Protein AF-0000000075153938 (afdb_homodimer)

InterPro domains:
  IPR008906 HAT, C-terminal dimerisation domain [PF05699] (545-617)
  IPR012337 Ribonuclease H-like superfamily [SSF53098] (175-621)
  IPR052717 Vacuolar processing and transposase activity regulators [PTHR46169] (52-603)

pLDDT: mean 76.81, std 23.51, range [17.64, 96.31]

Nearest PDB structures (foldseek):
  4d1q-assembly1_A-2  TM=6.960E-01  e=1.501E-16  Musca domestica
  4d1q-assembly1_B  TM=6.843E-01  e=9.601E-17  Musca domestica
  6dww-assembly1_A  TM=7.001E-01  e=1.282E-15  Musca domestica
  6mfr-assembly1_A  TM=4.326E-01  e=3.689E-01  Homo sapiens
  5t7b-assembly1_A  TM=4.104E-01  e=3.085E-01  Homo sapiens

Organism: Marchantia polymorpha (NCBI:txid3197)

Sequence (1246 aa):
MVDLSLIADSIPYSSPSTHEDSIVLSGRTTTTSTGHSNKFLIICLKPIGSHNSRCTTSFLAKTGTSSLSRHLLVKHNISKSHKSGNPLHTFFGVNGELQDPYELDNESKEANLNALVAFVVNHQQAFNLVKNETFRSFCRRLNPHYSLPSRQTLTRSLSDHFERALLQFCSTIDSIKGAIALTLDCWSSRVMRGYMVITIHWIDEEWKLQSVVMEFCYFSPPQNQHTTSDLILSVVKDFNMWSKIKAITFESSGEMPPAIIIVIENLNDQYSLRLDDGFNIRCICHVINRDVCDATHFIKKEEQMLHQILKVVRGSVAIRVKFSELAFVLGVSKGRVEVPGLDMETRWNTMFTMIDQSFQYRGAFSALYNSEEFCDRLANMALSDMDWRVLKSCKDFLQSAYHCTVAASGRDYISLSLRLLIYKHLITLCEKTCSGQLDTGFTTPIVKQATTAMELKLLKYSANLYCQASKMALLLDPRSSNAYSEMMELKDQLRFILTMDYGLCSEVQPSPTFGVFDLFAGEVDSAIENVAHIDEVDDFFMLTAKADRRVSDVLLWWKHHSNRFSTLSMMVMDTLMIQGSSVASESAFSESGGFVRHDRSKLFDEKIEMMMKLKSWNRLFREMVDLSLIADSIPYSSPSTHEDSIVLSGRTTTTSTGHSNKFLIICLKPIGSHNSRCTTSFLAKTGTSSLSRHLLVKHNISKSHKSGNPLHTFFGVNGELQDPYELDNESKEANLNALVAFVVNHQQAFNLVKNETFRSFCRRLNPHYSLPSRQTLTRSLSDHFERALLQFCSTIDSIKGAIALTLDCWSSRVMRGYMVITIHWIDEEWKLQSVVMEFCYFSPPQNQHTTSDLILSVVKDFNMWSKIKAITFESSGEMPPAIIIVIENLNDQYSLRLDDGFNIRCICHVINRDVCDATHFIKKEEQMLHQILKVVRGSVAIRVKFSELAFVLGVSKGRVEVPGLDMETRWNTMFTMIDQSFQYRGAFSALYNSEEFCDRLANMALSDMDWRVLKSCKDFLQSAYHCTVAASGRDYISLSLRLLIYKHLITLCEKTCSGQLDTGFTTPIVKQATTAMELKLLKYSANLYCQASKMALLLDPRSSNAYSEMMELKDQLRFILTMDYGLCSEVQPSPTFGVFDLFAGEVDSAIENVAHIDEVDDFFMLTAKADRRVSDVLLWWKHHSNRFSTLSMMVMDTLMIQGSSVASESAFSESGGFVRHDRSKLFDEKIEMMMKLKSWNRLFRE

Foldseek 3Di:
DPCPPDDDDPPPDDDPPDQDQPFDFDQDQDQDPPPPSQRWRQRARPDRDDDPPGPPDTDGPPDDPVNVVCCCCVVVVPDPPPPPDPPDDPPDDPDPDPPVPAADPPVRLLVVLVVVLLCCLQVVNDLCCLVDPVSQVVVCVVGVNDHGDDSVVSLVVLVVLLVVLLVVVLVVLVPDPAAKEWEKDWDADPVGWIKIWIWIWFQDPLLFIDIATQFIFTDDDPPALVSVLVVVLVSCVVSVRLQRYAAYEYADDDRPVSNVVVNVVVSCVVHVSPRDPLRYFHQLLNLLFVLLLQLCVLLVVLLVLLLVVLCVLVVDPVNVVLLQVLCVVVPLDVDDDDRQDHDDSRGCLSSLSSLVVCVSSLRSLVVSCVDPVCVVVCVVSRADPVSNVQSQLLNLLCVLVSVLSVQQLDDGAFNLLSLLVSLVVLLVSLVCLLVQNRPSDGHDPSSNVSSVSSNVSSVVCVDNSPRPLNLLLQLLQLLRVPVDPPNVVSLVVVVVCLVVPQVQDPPPVPLPPPPPVNVPPPPVPPSVVPPRPQRLSNVSCVVSVVNCNVDPHRSVVCVVCCVVNVSSSSVCRHRRRYRSRSSSRVVLVVVLCSNPDPVRPPDDRVSSRSSSNSNSSVVVVVD/DPPPPPPDDPPPPPDPPDPDQDFDFDQDQDQDPPNPSQRWRLRARPDPDDDPPGPPDTDTPPDDPVNVVCCCCVVVVPDPPPPPDPPDDPPDDPDPDPPVPQADDPVRLLVVLVVVLLCCLQVVNDLCCLVDPVSQVVVCVVGVNDHGDDSVVSLVVLVVLLVVLLVVVLVVLVPDPAAKEWEKDWDQDPVGWIKIWIWIWFQDPLLFIAIATQFIFTDDDPPALVSVLVVVLVSCVVSVRLQRYAAYEYADDDRPVSNVVVNVVVSCVVRVPPNDPLRYFHALLNLLFVLLLQLCVLLVVLLVLLLVVLCVLVVDPVNVVLLQVLCVVVPLDVDDDDRQDHDDSRGCLSSLSSLVVCVSSLRSLVVSCVDPVCVVVCVVSRADPVSNVQSQLQNLLCVLVSVLSVQQLDDGAFRLLSLLVSLVVLLVSLVCLLVQNRPSDGHDPSSNVSSVSSNVSSVVCVDNSPRLLNLLLQCLQLLR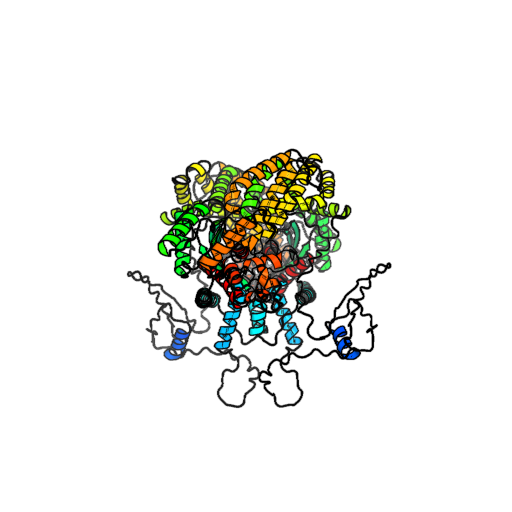VPVDPPNVVSLVVVVVCLVVPQPQDPPPVPLPPPDPVNVPPPPVPPSVVPPRPQRLSNVSCVVSVVNCNVDPHRSVVCVVCCVVNVSSSSVCSHRRRYRNRSSSRVVLVVVLCSNPDPVRPPDDRVSSRSSSNSNSSVVVVVD

Radius of gyration: 38.87 Å; Cα contacts (8 Å, |Δi|>4): 1560; chains: 2; bounding box: 90×133×113 Å

Solvent-accessible surface area (backbone atoms only — not comparable to full-atom values): 69447 Å² total; per-residue (Å²): 41,84,82,76,78,77,86,76,80,80,72,75,79,69,77,80,69,80,83,77,68,70,72,52,74,54,66,56,70,56,73,56,88,62,87,70,58,64,40,38,39,45,60,51,63,63,70,74,72,86,80,81,75,65,72,79,72,76,40,59,59,79,57,50,68,62,58,49,48,46,42,33,34,71,74,60,63,54,67,80,79,72,79,80,63,81,81,66,85,70,82,75,69,85,76,80,74,75,58,78,73,64,64,64,49,69,67,52,48,50,51,46,49,52,30,46,48,46,24,32,46,66,68,41,49,63,68,64,53,60,71,34,65,42,48,46,50,30,49,33,65,60,22,74,55,54,74,81,58,51,54,66,54,50,56,53,47,48,54,53,52,42,54,52,50,50,52,52,48,53,52,53,61,65,64,54,84,64,38,31,18,36,22,34,38,74,45,71,46,92,84,39,43,38,33,38,29,35,24,40,20,29,48,49,98,85,45,42,72,43,76,37,51,74,42,47,41,82,46,68,73,74,73,40,36,64,55,46,24,50,51,53,51,49,53,35,55,74,67,70,40,68,84,36,60,55,34,42,13,25,54,70,56,81,41,46,53,62,8,48,53,53,40,48,52,52,41,30,70,72,58,65,60,70,66,52,79,40,32,57,35,58,11,48,54,52,50,50,45,52,33,48,53,62,22,46,60,67,46,41,67,56,51,47,39,51,46,48,45,47,50,48,38,60,68,30,48,63,49,33,51,53,42,41,51,41,27,38,74,71,63,65,20,88,51,68,62,75,76,57,62,71,57,48,92,90,37,59,64,36,39,51,48,24,54,60,51,40,62,69,40,46,66,29,51,55,50,46,47,66,29,86,88,41,23,78,82,38,58,92,44,66,77,49,72,67,43,51,48,46,51,48,26,42,48,62,60,45,49,58,56,49,52,46,42,57,62,42,52,51,72,81,55,74,22,26,42,47,45,45,54,46,50,54,49,51,50,50,50,26,53,33,40,54,70,54,63,42,89,89,47,77,59,42,71,58,48,29,53,20,28,52,54,26,40,58,53,52,58,72,44,44,69,63,48,65,16,56,52,31,52,52,27,25,48,72,31,53,64,39,42,73,69,53,88,67,42,68,64,50,50,51,49,48,50,50,48,34,38,74,73,54,63,49,76,77,74,73,69,74,70,74,81,73,55,77,65,56,68,67,66,69,71,50,64,71,67,58,61,58,60,72,76,62,50,65,64,57,46,51,50,60,67,30,61,63,51,46,74,76,63,83,47,67,48,58,52,44,60,76,40,29,81,79,32,50,55,59,41,56,52,45,43,53,46,49,36,32,52,26,27,28,44,63,30,48,50,53,51,63,56,42,51,58,60,49,32,93,91,37,70,78,69,52,66,67,59,52,28,49,39,56,33,43,40,38,47,51,53,61,71,74,104,61,82,80,77,66,94,69,72,82,77,72,78,77,68,80,78,71,81,81,74,76,74,74,55,75,54,64,59,72,56,76,56,88,64,83,70,57,63,40,40,39,48,66,54,65,74,70,81,70,86,79,81,75,64,73,79,76,77,41,59,59,80,59,49,68,64,59,51,50,48,41,34,37,72,75,60,63,55,70,81,79,72,78,80,64,81,80,68,86,70,83,76,69,86,77,79,74,76,58,76,76,63,63,64,50,70,66,53,48,50,51,47,49,52,29,47,48,46,23,32,45,67,68,41,49,63,68,65,52,62,69,35,64,42,48,46,50,30,49,33,66,60,22,76,56,54,74,79,60,51,52,66,56,50,56,52,47,45,54,53,51,41,53,53,49,50,52,51,47,52,53,53,61,67,65,54,84,64,40,32,19,38,24,34,39,75,46,70,45,92,85,38,44,38,32,37,30,37,25,40,20,28,49,48,98,83,43,43,71,43,77,38,51,73,43,47,42,82,44,69,72,73,74,40,35,63,54,47,23,49,52,52,51,50,51,34,55,75,68,68,40,68,85,35,61,54,34,42,13,23,54,68,55,81,42,46,52,63,8,47,52,53,41,50,52,50,42,28,69,73,59,65,45,84,69,50,79,40,30,58,36,58,10,48,53,52,51,51,44,53,33,48,53,60,22,46,58,66,45,41,67,54,50,48,40,52,46,49,46,44,48,49,36,60,68,30,48,63,50,34,51,52,43,40,50,41,26,38,75,72,63,63,27,84,45,67,64,78,75,58,59,69,58,46,92,91,37,58,66,36,39,51,50,23,55,59,51,40,62,71,41,46,65,28,50,55,50,46,47,66,30,86,90,42,22,77,82,37,58,89,46,65,79,49,71,67,44,52,48,48,51,48,26,42,48,63,60,45,49,59,56,50,52,48,44,58,63,43,53,51,76,81,55,74,22,26,41,46,45,45,55,46,50,53,50,50,50,48,49,27,52,34,40,53,70,54,64,42,88,89,47,75,61,39,70,58,48,29,52,19,28,51,53,26,42,58,53,53,56,73,44,44,68,65,48,64,16,57,52,31,52,52,28,25,48,72,30,53,64,38,42,73,70,53,87,65,45,68,64,50,49,51,50,48,50,49,49,35,36,75,74,55,64,48,74,77,72,73,70,74,72,75,80,73,54,79,63,55,67,66,55,72,71,50,66,70,67,59,61,60,60,72,76,63,50,64,64,58,46,52,51,58,66,30,59,62,49,45,76,74,63,83,46,68,47,58,52,45,59,77,40,28,81,79,32,50,56,60,41,56,51,44,44,53,46,50,37,34,52,28,28,29,43,62,29,49,50,52,51,62,55,42,50,57,61,50,33,92,91,37,70,78,70,52,68,67,58,52,27,48,40,57,33,42,40,39,48,51,53,61,71,72,102

Structure (mmCIF, N/CA/C/O backbone):
data_AF-0000000075153938-model_v1
#
loop_
_entity.id
_entity.type
_entity.pdbx_description
1 polymer 'HAT C-terminal dimerisation domain-containing protein'
#
loop_
_atom_site.group_PDB
_atom_site.id
_atom_site.type_symbol
_atom_site.label_atom_id
_atom_site.label_alt_id
_atom_site.label_comp_id
_atom_site.label_asym_id
_atom_site.label_entity_id
_atom_site.label_seq_id
_atom_site.pdbx_PDB_ins_code
_atom_site.Cartn_x
_atom_site.Cartn_y
_atom_site.Cartn_z
_atom_site.occupancy
_atom_site.B_iso_or_equiv
_atom_site.auth_seq_id
_atom_site.auth_comp_id
_atom_site.auth_asym_id
_atom_site.auth_atom_id
_atom_site.pdbx_PDB_model_num
ATOM 1 N N . MET A 1 1 ? -9.266 9.695 -22.078 1 18.22 1 MET A N 1
ATOM 2 C CA . MET A 1 1 ? -9.109 8.297 -22.484 1 18.22 1 MET A CA 1
ATOM 3 C C . MET A 1 1 ? -10.07 7.398 -21.719 1 18.22 1 MET A C 1
ATOM 5 O O . MET A 1 1 ? -10.109 7.438 -20.484 1 18.22 1 MET A O 1
ATOM 9 N N . VAL A 1 2 ? -11.25 7.145 -22.391 1 18.45 2 VAL A N 1
ATOM 10 C CA . VAL A 1 2 ? -12.492 6.41 -22.172 1 18.45 2 VAL A CA 1
ATOM 11 C C . VAL A 1 2 ? -12.188 4.941 -21.891 1 18.45 2 VAL A C 1
ATOM 13 O O . VAL A 1 2 ? -11.602 4.254 -22.734 1 18.45 2 VAL A O 1
ATOM 16 N N . ASP A 1 3 ? -11.805 4.59 -20.641 1 18.02 3 ASP A N 1
ATOM 17 C CA . ASP A 1 3 ? -11.523 3.283 -20.062 1 18.02 3 ASP A CA 1
ATOM 18 C C . ASP A 1 3 ? -12.641 2.289 -20.375 1 18.02 3 ASP A C 1
ATOM 20 O O . ASP A 1 3 ? -13.742 2.402 -19.844 1 18.02 3 ASP A O 1
ATOM 24 N N . LEU A 1 4 ? -12.75 1.864 -21.734 1 18.53 4 LEU A N 1
ATOM 25 C CA . LEU A 1 4 ? -13.578 0.801 -22.297 1 18.53 4 LEU A CA 1
ATOM 26 C C . LEU A 1 4 ? -13.273 -0.533 -21.609 1 18.53 4 LEU A C 1
ATOM 28 O O . LEU A 1 4 ? -12.273 -1.18 -21.922 1 18.53 4 LEU A O 1
ATOM 32 N N . SER A 1 5 ? -13.188 -0.595 -20.281 1 18.78 5 SER A N 1
ATOM 33 C CA . SER A 1 5 ? -13.25 -1.837 -19.516 1 18.78 5 SER A CA 1
ATOM 34 C C . SER A 1 5 ? -14.172 -2.854 -20.188 1 18.78 5 SER A C 1
ATOM 36 O O . SER A 1 5 ? -15.266 -2.508 -20.641 1 18.78 5 SER A O 1
ATOM 38 N N . LEU A 1 6 ? -13.586 -3.957 -20.734 1 20.09 6 LEU A N 1
ATOM 39 C CA . LEU A 1 6 ? -13.742 -5.223 -21.438 1 20.09 6 LEU A CA 1
ATOM 40 C C . LEU A 1 6 ? -15.008 -5.945 -21 1 20.09 6 LEU A C 1
ATOM 42 O O . LEU A 1 6 ? -15.445 -5.797 -19.844 1 20.09 6 LEU A O 1
ATOM 46 N N . ILE A 1 7 ? -15.766 -6.434 -21.922 1 20.7 7 ILE A N 1
ATOM 47 C CA . ILE A 1 7 ? -16.875 -7.312 -22.281 1 20.7 7 ILE A CA 1
ATOM 48 C C . ILE A 1 7 ? -16.719 -8.656 -21.578 1 20.7 7 ILE A C 1
ATOM 50 O O . ILE A 1 7 ? -15.781 -9.406 -21.859 1 20.7 7 ILE A O 1
ATOM 54 N N . ALA A 1 8 ? -16.906 -8.758 -20.172 1 19.59 8 ALA A N 1
ATOM 55 C CA . ALA A 1 8 ? -16.953 -9.953 -19.344 1 19.59 8 ALA A CA 1
ATOM 56 C C . ALA A 1 8 ? -17.5 -11.141 -20.125 1 19.59 8 ALA A C 1
ATOM 58 O O . ALA A 1 8 ? -18.031 -10.977 -21.234 1 19.59 8 ALA A O 1
ATOM 59 N N . ASP A 1 9 ? -18.344 -12 -19.516 1 19.91 9 ASP A N 1
ATOM 60 C CA . ASP A 1 9 ? -18.703 -13.398 -19.328 1 19.91 9 ASP A CA 1
ATOM 61 C C . ASP A 1 9 ? -19.578 -13.898 -20.484 1 19.91 9 ASP A C 1
ATOM 63 O O . ASP A 1 9 ? -20.594 -13.273 -20.812 1 19.91 9 ASP A O 1
ATOM 67 N N . SER A 1 10 ? -19.016 -14.602 -21.422 1 22.23 10 SER A N 1
ATOM 68 C CA . SER A 1 10 ? -19.547 -15.531 -22.406 1 22.23 10 SER A CA 1
ATOM 69 C C . SER A 1 10 ? -20.531 -16.516 -21.781 1 22.23 10 SER A C 1
ATOM 71 O O . SER A 1 10 ? -20.156 -17.312 -20.922 1 22.23 10 SER A O 1
ATOM 73 N N . ILE A 1 11 ? -21.734 -16.172 -21.391 1 22.44 11 ILE A N 1
ATOM 74 C CA . ILE A 1 11 ? -22.797 -17.078 -20.969 1 22.44 11 ILE A CA 1
ATOM 75 C C . ILE A 1 11 ? -22.875 -18.266 -21.922 1 22.44 11 ILE A C 1
ATOM 77 O O . ILE A 1 11 ? -23.062 -18.094 -23.141 1 22.44 11 ILE A O 1
ATOM 81 N N . PRO A 1 12 ? -22.141 -19.25 -21.594 1 23.33 12 PRO A N 1
ATOM 82 C CA . PRO A 1 12 ? -22.266 -20.438 -22.438 1 23.33 12 PRO A CA 1
ATOM 83 C C . PRO A 1 12 ? -23.719 -20.75 -22.812 1 23.33 12 PRO A C 1
ATOM 85 O O . PRO A 1 12 ? -24.625 -20.453 -22.047 1 23.33 12 PRO A O 1
ATOM 88 N N . TYR A 1 13 ? -23.969 -20.75 -24.125 1 22.22 13 TYR A N 1
ATOM 89 C CA . TYR A 1 13 ? -25.203 -21.109 -24.844 1 22.22 13 TYR A CA 1
ATOM 90 C C . TYR A 1 13 ? -25.672 -22.5 -24.453 1 22.22 13 TYR A C 1
ATOM 92 O O . TYR A 1 13 ? -24.922 -23.469 -24.594 1 22.22 13 TYR A O 1
ATOM 100 N N . SER A 1 14 ? -26.312 -22.656 -23.281 1 22.14 14 SER A N 1
ATOM 101 C CA . SER A 1 14 ? -27.016 -23.906 -23.078 1 22.14 14 SER A CA 1
ATOM 102 C C . SER A 1 14 ? -27.734 -24.375 -24.344 1 22.14 14 SER A C 1
ATOM 104 O O . SER A 1 14 ? -28.031 -23.562 -25.219 1 22.14 14 SER A O 1
ATOM 106 N N . SER A 1 15 ? -27.641 -25.641 -24.641 1 23 15 SER A N 1
ATOM 107 C CA . SER A 1 15 ? -28.391 -26.344 -25.688 1 23 15 SER A CA 1
ATOM 108 C C . SER A 1 15 ? -29.812 -25.828 -25.781 1 23 15 SER A C 1
ATOM 110 O O . SER A 1 15 ? -30.391 -25.375 -24.781 1 23 15 SER A O 1
ATOM 112 N N . PRO A 1 16 ? -30.359 -25.625 -27.031 1 25.11 16 PRO A N 1
ATOM 113 C CA . PRO A 1 16 ? -31.641 -25.141 -27.547 1 25.11 16 PRO A CA 1
ATOM 114 C C . PRO A 1 16 ? -32.844 -25.734 -26.812 1 25.11 16 PRO A C 1
ATOM 116 O O . PRO A 1 16 ? -33.969 -25.609 -27.266 1 25.11 16 PRO A O 1
ATOM 119 N N . SER A 1 17 ? -32.688 -26.406 -25.641 1 24.08 17 SER A N 1
ATOM 120 C CA . SER A 1 17 ? -34.031 -26.953 -25.562 1 24.08 17 SER A CA 1
ATOM 121 C C . SER A 1 17 ? -35.094 -25.859 -25.641 1 24.08 17 SER A C 1
ATOM 123 O O . SER A 1 17 ? -36 -25.938 -26.469 1 24.08 17 SER A O 1
ATOM 125 N N . THR A 1 18 ? -35.938 -25.734 -24.641 1 24.28 18 THR A N 1
ATOM 126 C CA . THR A 1 18 ? -37.281 -25.188 -24.828 1 24.28 18 THR A CA 1
ATOM 127 C C . THR A 1 18 ? -37.25 -23.688 -25.031 1 24.28 18 THR A C 1
ATOM 129 O O . THR A 1 18 ? -36.281 -23.031 -24.672 1 24.28 18 THR A O 1
ATOM 132 N N . HIS A 1 19 ? -38.219 -22.953 -25.641 1 25.91 19 HIS A N 1
ATOM 133 C CA . HIS A 1 19 ? -38.75 -21.734 -26.25 1 25.91 19 HIS A CA 1
ATOM 134 C C . HIS A 1 19 ? -38.531 -20.531 -25.328 1 25.91 19 HIS A C 1
ATOM 136 O O . HIS A 1 19 ? -39.094 -19.469 -25.562 1 25.91 19 HIS A O 1
ATOM 142 N N . GLU A 1 20 ? -37.906 -20.609 -24.078 1 26.75 20 GLU A N 1
ATOM 143 C CA . GLU A 1 20 ? -38.281 -19.422 -23.312 1 26.75 20 GLU A CA 1
ATOM 144 C C . GLU A 1 20 ? -37.625 -18.172 -23.859 1 26.75 20 GLU A C 1
ATOM 146 O O . GLU A 1 20 ? -36.469 -18.219 -24.328 1 26.75 20 GLU A O 1
ATOM 151 N N . ASP A 1 21 ? -38.312 -16.984 -24.062 1 26.03 21 ASP A N 1
ATOM 152 C CA . ASP A 1 21 ? -38.281 -15.656 -24.656 1 26.03 21 ASP A CA 1
ATOM 153 C C . ASP A 1 21 ? -37.125 -14.836 -24.125 1 26.03 21 ASP A C 1
ATOM 155 O O . ASP A 1 21 ? -37.031 -14.586 -22.922 1 26.03 21 ASP A O 1
ATOM 159 N N . SER A 1 22 ? -35.844 -15.164 -24.5 1 28.67 22 SER A N 1
ATOM 160 C CA . SER A 1 22 ? -34.719 -14.414 -23.984 1 28.67 22 SER A CA 1
ATOM 161 C C . SER A 1 22 ? -34.688 -13 -24.562 1 28.67 22 SER A C 1
ATOM 163 O O . SER A 1 22 ? -34.844 -12.812 -25.766 1 28.67 22 SER A O 1
ATOM 165 N N . ILE A 1 23 ? -35.156 -11.938 -23.828 1 27.81 23 ILE A N 1
ATOM 166 C CA . ILE A 1 23 ? -35.188 -10.523 -24.188 1 27.81 23 ILE A CA 1
ATOM 167 C C . ILE A 1 23 ? -33.781 -10.008 -24.406 1 27.81 23 ILE A C 1
ATOM 169 O O . ILE A 1 23 ? -32.906 -10.203 -23.562 1 27.81 23 ILE A O 1
ATOM 173 N N . VAL A 1 24 ? -33.312 -9.906 -25.672 1 29.78 24 VAL A N 1
ATOM 174 C CA . VAL A 1 24 ? -32 -9.406 -26.047 1 29.78 24 VAL A CA 1
ATOM 175 C C . VAL A 1 24 ? -32.031 -7.883 -26.172 1 29.78 24 VAL A C 1
ATOM 177 O O . VAL A 1 24 ? -32.844 -7.336 -26.922 1 29.78 24 VAL A O 1
ATOM 180 N N . LEU A 1 25 ? -31.672 -7.09 -25.156 1 27.42 25 LEU A N 1
ATOM 181 C CA . LEU A 1 25 ? -31.641 -5.629 -25.203 1 27.42 25 LEU A CA 1
ATOM 182 C C . LEU A 1 25 ? -30.453 -5.133 -26 1 27.42 25 LEU A C 1
ATOM 184 O O . LEU A 1 25 ? -29.312 -5.582 -25.781 1 27.42 25 LEU A O 1
ATOM 188 N N . SER A 1 26 ? -30.531 -4.875 -27.297 1 26.83 26 SER A N 1
ATOM 189 C CA . SER A 1 26 ? -29.469 -4.383 -28.156 1 26.83 26 SER A CA 1
ATOM 190 C C . SER A 1 26 ? -29.484 -2.861 -28.25 1 26.83 26 SER A C 1
ATOM 192 O O . SER A 1 26 ? -30.531 -2.256 -28.469 1 26.83 26 SER A O 1
ATOM 194 N N . GLY A 1 27 ? -28.797 -2.076 -27.344 1 26.31 27 GLY A N 1
ATOM 195 C CA . GLY A 1 27 ? -28.812 -0.624 -27.406 1 26.31 27 GLY A CA 1
ATOM 196 C C . GLY A 1 27 ? -27.938 -0.064 -28.516 1 26.31 27 GLY A C 1
ATOM 197 O O . GLY A 1 27 ? -26.797 -0.476 -28.672 1 26.31 27 GLY A O 1
ATOM 198 N N . ARG A 1 28 ? -28.344 0.105 -29.719 1 27.42 28 ARG A N 1
ATOM 199 C CA . ARG A 1 28 ? -27.609 0.779 -30.781 1 27.42 28 ARG A CA 1
ATOM 200 C C . ARG A 1 28 ? -27.531 2.281 -30.531 1 27.42 28 ARG A C 1
ATOM 202 O O . ARG A 1 28 ? -28.547 2.918 -30.234 1 27.42 28 ARG A O 1
ATOM 209 N N . THR A 1 29 ? -26.344 2.795 -30.109 1 28.86 29 THR A N 1
ATOM 210 C CA . THR A 1 29 ? -26.125 4.234 -30 1 28.86 29 THR A CA 1
ATOM 211 C C . THR A 1 29 ? -26.016 4.871 -31.375 1 28.86 29 THR A C 1
ATOM 213 O O . THR A 1 29 ? -25.203 4.438 -32.188 1 28.86 29 THR A O 1
ATOM 216 N N . THR A 1 30 ? -27.016 5.125 -32.031 1 26.8 30 THR A N 1
ATOM 217 C CA . THR A 1 30 ? -26.938 5.836 -33.281 1 26.8 30 THR A CA 1
ATOM 218 C C . THR A 1 30 ? -26.562 7.297 -33.062 1 26.8 30 THR A C 1
ATOM 220 O O . THR A 1 30 ? -27.172 7.988 -32.25 1 26.8 30 THR A O 1
ATOM 223 N N . THR A 1 31 ? -25.25 7.637 -33.219 1 29.73 31 THR A N 1
ATOM 224 C CA . THR A 1 31 ? -24.719 8.992 -33.219 1 29.73 31 THR A CA 1
ATOM 225 C C . THR A 1 31 ? -25.344 9.828 -34.312 1 29.73 31 THR A C 1
ATOM 227 O O . THR A 1 31 ? -25.188 9.523 -35.5 1 29.73 31 THR A O 1
ATOM 230 N N . THR A 1 32 ? -26.547 10.312 -34.188 1 28.73 32 THR A N 1
ATOM 231 C CA . THR A 1 32 ? -26.969 11.266 -35.219 1 28.73 32 THR A CA 1
ATOM 232 C C . THR A 1 32 ? -26.016 12.453 -35.281 1 28.73 32 THR A C 1
ATOM 234 O O . THR A 1 32 ? -25.312 12.734 -34.281 1 28.73 32 THR A O 1
ATOM 237 N N . SER A 1 33 ? -25.875 13.156 -36.469 1 30.55 33 SER A N 1
ATOM 238 C CA . SER A 1 33 ? -25.078 14.312 -36.844 1 30.55 33 SER A CA 1
ATOM 239 C C . SER A 1 33 ? -25.141 15.406 -35.812 1 30.55 33 SER A C 1
ATOM 241 O O . SER A 1 33 ? -24.203 16.172 -35.625 1 30.55 33 SER A O 1
ATOM 243 N N . THR A 1 34 ? -26.375 15.93 -35.531 1 31.12 34 THR A N 1
ATOM 244 C CA . THR A 1 34 ? -26.391 17.062 -34.594 1 31.12 34 THR A CA 1
ATOM 245 C C . THR A 1 34 ? -26.016 16.641 -33.188 1 31.12 34 THR A C 1
AT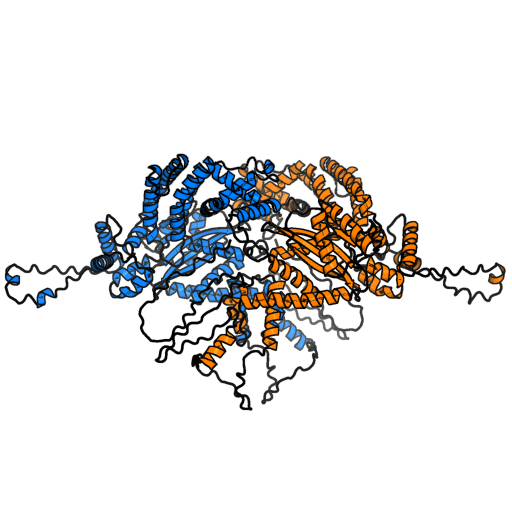OM 247 O O . THR A 1 34 ? -26.156 15.469 -32.844 1 31.12 34 THR A O 1
ATOM 250 N N . GLY A 1 35 ? -25.078 17.297 -32.469 1 29.78 35 GLY A N 1
ATOM 251 C CA . GLY A 1 35 ? -24.297 17.078 -31.281 1 29.78 35 GLY A CA 1
ATOM 252 C C . GLY A 1 35 ? -25.031 16.297 -30.219 1 29.78 35 GLY A C 1
ATOM 253 O O . GLY A 1 35 ? -24.484 15.992 -29.156 1 29.78 35 GLY A O 1
ATOM 254 N N . HIS A 1 36 ? -26.391 16.5 -30.156 1 28.33 36 HIS A N 1
ATOM 255 C CA . HIS A 1 36 ? -27.141 15.992 -29.016 1 28.33 36 HIS A CA 1
ATOM 256 C C . HIS A 1 36 ? -27.359 14.484 -29.125 1 28.33 36 HIS A C 1
ATOM 258 O O . HIS A 1 36 ? -28 14.008 -30.078 1 28.33 36 HIS A O 1
ATOM 264 N N . SER A 1 37 ? -26.312 13.727 -29.047 1 30.7 37 SER A N 1
ATOM 265 C CA . SER A 1 37 ? -26.438 12.289 -29.234 1 30.7 37 SER A CA 1
ATOM 266 C C . SER A 1 37 ? -27.531 11.719 -28.328 1 30.7 37 SER A C 1
ATOM 268 O O . SER A 1 37 ? -27.438 11.805 -27.094 1 30.7 37 SER A O 1
ATOM 270 N N . ASN A 1 38 ? -28.812 11.891 -28.781 1 27.81 38 ASN A N 1
ATOM 271 C CA . ASN A 1 38 ? -29.922 11.258 -28.094 1 27.81 38 ASN A CA 1
ATOM 272 C C . ASN A 1 38 ? -29.781 9.742 -28.094 1 27.81 38 ASN A C 1
ATOM 274 O O . ASN A 1 38 ? -29.703 9.117 -29.141 1 27.81 38 ASN A O 1
ATOM 278 N N . LYS A 1 39 ? -29.016 9.141 -27.281 1 30.52 39 LYS A N 1
ATOM 279 C CA . LYS A 1 39 ? -28.812 7.703 -27.156 1 30.52 39 LYS A CA 1
ATOM 280 C C . LYS A 1 39 ? -30.125 6.984 -26.891 1 30.52 39 LYS A C 1
ATOM 282 O O . LYS A 1 39 ? -30.844 7.324 -25.953 1 30.52 39 LYS A O 1
ATOM 287 N N . PHE A 1 40 ? -30.797 6.559 -28.031 1 27.97 40 PHE A N 1
ATOM 288 C CA . PHE A 1 40 ? -32.062 5.832 -27.891 1 27.97 40 PHE A CA 1
ATOM 289 C C . PHE A 1 40 ? -31.797 4.348 -27.656 1 27.97 40 PHE A C 1
ATOM 291 O O . PHE A 1 40 ? -30.844 3.781 -28.203 1 27.97 40 PHE A O 1
ATOM 298 N N . LEU A 1 41 ? -32.031 3.859 -26.531 1 29.36 41 LEU A N 1
ATOM 299 C CA . LEU A 1 41 ? -32.031 2.43 -26.234 1 29.36 41 LEU A CA 1
ATOM 300 C C . LEU A 1 41 ? -33.219 1.732 -26.859 1 29.36 41 LEU A C 1
ATOM 302 O O . LEU A 1 41 ? -34.375 2.135 -26.641 1 29.36 41 LEU A O 1
ATOM 306 N N . ILE A 1 42 ? -33.031 1.103 -28 1 29.25 42 ILE A N 1
ATOM 307 C CA . ILE A 1 42 ? -34.062 0.322 -28.656 1 29.25 42 ILE A CA 1
ATOM 308 C C . ILE A 1 42 ? -34.094 -1.088 -28.078 1 29.25 42 ILE A C 1
ATOM 310 O O . ILE A 1 42 ? -33.062 -1.78 -28.047 1 29.25 42 ILE A O 1
ATOM 314 N N . ILE A 1 43 ? -35.031 -1.357 -27.25 1 30.17 43 ILE A N 1
ATOM 315 C CA . ILE A 1 43 ? -35.281 -2.668 -26.656 1 30.17 43 ILE A CA 1
ATOM 316 C C . ILE A 1 43 ? -36.062 -3.535 -27.641 1 30.17 43 ILE A C 1
ATOM 318 O O . ILE A 1 43 ? -37.125 -3.15 -28.109 1 30.17 43 ILE A O 1
ATOM 322 N N . CYS A 1 44 ? -35.344 -4.258 -28.422 1 27.92 44 CYS A N 1
ATOM 323 C CA . CYS A 1 44 ? -36.031 -5.156 -29.344 1 27.92 44 CYS A CA 1
ATOM 324 C C . CYS A 1 44 ? -36.438 -6.445 -28.641 1 27.92 44 CYS A C 1
ATOM 326 O O . CYS A 1 44 ? -35.594 -7.152 -28.078 1 27.92 44 CYS A O 1
ATOM 328 N N . LEU A 1 45 ? -37.75 -6.547 -28.125 1 29.31 45 LEU A N 1
ATOM 329 C CA . LEU A 1 45 ? -38.344 -7.719 -27.5 1 29.31 45 LEU A CA 1
ATOM 330 C C . LEU A 1 45 ? -38.812 -8.711 -28.547 1 29.31 45 LEU A C 1
ATOM 332 O O . LEU A 1 45 ? -39.531 -8.336 -29.484 1 29.31 45 LEU A O 1
ATOM 336 N N . LYS A 1 46 ? -38 -9.586 -28.969 1 28.14 46 LYS A N 1
ATOM 337 C CA . LYS A 1 46 ? -38.5 -10.555 -29.922 1 28.14 46 LYS A CA 1
ATOM 338 C C . LYS A 1 46 ? -39.594 -11.43 -29.297 1 28.14 46 LYS A C 1
ATOM 340 O O . LYS A 1 46 ? -39.344 -12.102 -28.297 1 28.14 46 LYS A O 1
ATOM 345 N N . PRO A 1 47 ? -40.844 -11.109 -29.484 1 27.17 47 PRO A N 1
ATOM 346 C CA . PRO A 1 47 ? -41.969 -11.93 -29.047 1 27.17 47 PRO A CA 1
ATOM 347 C C . PRO A 1 47 ? -41.906 -13.359 -29.578 1 27.17 47 PRO A C 1
ATOM 349 O O . PRO A 1 47 ? -41.375 -13.594 -30.672 1 27.17 47 PRO A O 1
ATOM 352 N N . ILE A 1 48 ? -41.906 -14.391 -28.781 1 29.17 48 ILE A N 1
ATOM 353 C CA . ILE A 1 48 ? -41.969 -15.758 -29.281 1 29.17 48 ILE A CA 1
ATOM 354 C C . ILE A 1 48 ? -43.094 -15.875 -30.312 1 29.17 48 ILE A C 1
ATOM 356 O O . ILE A 1 48 ? -42.906 -16.5 -31.359 1 29.17 48 ILE A O 1
ATOM 360 N N . GLY A 1 49 ? -44.375 -15.922 -29.906 1 28.75 49 GLY A N 1
ATOM 361 C CA . GLY A 1 49 ? -45.438 -16.312 -30.812 1 28.75 49 GLY A CA 1
ATOM 362 C C . GLY A 1 49 ? -45.594 -15.367 -31.984 1 28.75 49 GLY A C 1
ATOM 363 O O . GLY A 1 49 ? -44.844 -14.398 -32.125 1 28.75 49 GLY A O 1
ATOM 364 N N . SER A 1 50 ? -46.906 -15.312 -32.625 1 29.98 50 SER A N 1
ATOM 365 C CA . SER A 1 50 ? -47.375 -14.812 -33.938 1 29.98 50 SER A CA 1
ATOM 366 C C . SER A 1 50 ? -46.938 -13.367 -34.156 1 29.98 50 SER A C 1
ATOM 368 O O . SER A 1 50 ? -46.344 -13.055 -35.188 1 29.98 50 SER A O 1
ATOM 370 N N . HIS A 1 51 ? -47.906 -12.383 -33.781 1 28.66 51 HIS A N 1
ATOM 371 C CA . HIS A 1 51 ? -48.062 -11.047 -34.344 1 28.66 51 HIS A CA 1
ATOM 372 C C . HIS A 1 51 ? -46.875 -10.156 -33.969 1 28.66 51 HIS A C 1
ATOM 374 O O . HIS A 1 51 ? -46.406 -10.234 -32.844 1 28.66 51 HIS A O 1
ATOM 380 N N . ASN A 1 52 ? -46 -9.789 -34.938 1 32.12 52 ASN A N 1
ATOM 381 C CA . ASN A 1 52 ? -44.812 -8.953 -35.094 1 32.12 52 ASN A CA 1
ATOM 382 C C . ASN A 1 52 ? -44.938 -7.66 -34.281 1 32.12 52 ASN A C 1
ATOM 384 O O . ASN A 1 52 ? -44.906 -6.566 -34.844 1 32.12 52 ASN A O 1
ATOM 388 N N . SER A 1 53 ? -45.938 -7.566 -33.25 1 34 53 SER A N 1
ATOM 389 C CA . SER A 1 53 ? -46.094 -6.184 -32.812 1 34 53 SER A CA 1
ATOM 390 C C . SER A 1 53 ? -44.812 -5.66 -32.156 1 34 53 SER A C 1
ATOM 392 O O . SER A 1 53 ? -44.344 -6.195 -31.156 1 34 53 SER A O 1
ATOM 394 N N . ARG A 1 54 ? -43.781 -5.277 -32.969 1 37.75 54 ARG A N 1
ATOM 395 C CA . ARG A 1 54 ? -42.594 -4.492 -32.594 1 37.75 54 ARG A CA 1
ATOM 396 C C . ARG A 1 54 ? -42.969 -3.357 -31.656 1 37.75 54 ARG A C 1
ATOM 398 O O . ARG A 1 54 ? -43.969 -2.676 -31.859 1 37.75 54 ARG A O 1
ATOM 405 N N . CYS A 1 55 ? -42.656 -3.535 -30.344 1 43.19 55 CYS A N 1
ATOM 406 C CA . CYS A 1 55 ? -42.906 -2.363 -29.516 1 43.19 55 CYS A CA 1
ATOM 407 C C . CYS A 1 55 ? -42.219 -1.129 -30.078 1 43.19 55 CYS A C 1
ATOM 409 O O . CYS A 1 55 ? -41.031 -1.149 -30.344 1 43.19 55 CYS A O 1
ATOM 411 N N . THR A 1 56 ? -42.719 -0.297 -30.891 1 43.5 56 THR A N 1
ATOM 412 C CA . THR A 1 56 ? -42.25 0.912 -31.547 1 43.5 56 THR A CA 1
ATOM 413 C C . THR A 1 56 ? -41.938 2.008 -30.531 1 43.5 56 THR A C 1
ATOM 415 O O . THR A 1 56 ? -41.625 3.141 -30.891 1 43.5 56 THR A O 1
ATOM 418 N N . THR A 1 57 ? -42.156 1.534 -29.312 1 45.19 57 THR A N 1
ATOM 419 C CA . THR A 1 57 ? -42 2.635 -28.375 1 45.19 57 THR A CA 1
ATOM 420 C C . THR A 1 57 ? -40.5 2.943 -28.172 1 45.19 57 THR A C 1
ATOM 422 O O . THR A 1 57 ? -39.688 2.035 -27.969 1 45.19 57 THR A O 1
ATOM 425 N N . SER A 1 58 ? -39.906 4.055 -28.609 1 46.03 58 SER A N 1
ATOM 426 C CA . SER A 1 58 ? -38.531 4.586 -28.438 1 46.03 58 SER A CA 1
ATOM 427 C C . SER A 1 58 ? -38.375 5.188 -27.047 1 46.03 58 SER A C 1
ATOM 429 O O . SER A 1 58 ? -39.25 5.906 -26.562 1 46.03 58 SER A O 1
ATOM 431 N N . PHE A 1 59 ? -37.656 4.52 -26.266 1 44.66 59 PHE A N 1
ATOM 432 C CA . PHE A 1 59 ? -37.375 5.102 -24.953 1 44.66 59 PHE A CA 1
ATOM 433 C C . PHE A 1 59 ? -36.094 5.902 -25 1 44.66 59 PHE A C 1
ATOM 435 O O . PHE A 1 59 ? -35.188 5.605 -25.797 1 44.66 59 PHE A O 1
ATOM 442 N N . LEU A 1 60 ? -36.031 7.07 -24.359 1 45.84 60 LEU A N 1
ATOM 443 C CA . LEU A 1 60 ? -34.812 7.836 -24.219 1 45.84 60 LEU A CA 1
ATOM 444 C C . LEU A 1 60 ? -33.75 7.043 -23.438 1 45.84 60 LEU A C 1
ATOM 446 O O . LEU A 1 60 ? -34.125 6.191 -22.609 1 45.84 60 LEU A O 1
ATOM 450 N N . ALA A 1 61 ? -32.5 7.066 -23.781 1 45.78 61 ALA A N 1
ATOM 451 C CA . ALA A 1 61 ? -31.391 6.379 -23.141 1 45.78 61 ALA A CA 1
ATOM 452 C C . ALA A 1 61 ? -31.469 6.488 -21.625 1 45.78 61 ALA A C 1
ATOM 454 O O . ALA A 1 61 ? -31.031 5.586 -20.906 1 45.78 61 ALA A O 1
ATOM 455 N N . LYS A 1 62 ? -32.156 7.434 -21.109 1 43.59 62 LYS A N 1
ATOM 456 C CA . LYS A 1 62 ? -32.312 7.723 -19.688 1 43.59 62 LYS A CA 1
ATOM 457 C C . LYS A 1 62 ? -33.562 7.062 -19.125 1 43.59 62 LYS A C 1
ATOM 459 O O . LYS A 1 62 ? -33.969 7.34 -17.984 1 43.59 62 LYS A O 1
ATOM 464 N N . THR A 1 63 ? -34.156 6.32 -19.875 1 44.44 63 THR A N 1
ATOM 465 C CA . THR A 1 63 ? -35.406 5.762 -19.344 1 44.44 63 THR A CA 1
ATOM 466 C C . THR A 1 63 ? -35.125 4.703 -18.297 1 44.44 63 THR A C 1
ATOM 468 O O . THR A 1 63 ? -34.281 3.814 -18.5 1 44.44 63 THR A O 1
ATOM 471 N N . GLY A 1 64 ? -35.438 4.93 -17.031 1 45.12 64 GLY A N 1
ATOM 472 C CA . GLY A 1 64 ? -35.219 4.086 -15.867 1 45.12 64 GLY A CA 1
ATOM 473 C C . GLY A 1 64 ? -35.812 2.695 -16.016 1 45.12 64 GLY A C 1
ATOM 474 O O . GLY A 1 64 ? -36.719 2.479 -16.844 1 45.12 64 GLY A O 1
ATOM 475 N N . THR A 1 65 ? -35.188 1.742 -15.555 1 49.62 65 THR A N 1
ATOM 476 C CA . THR A 1 65 ? -35.594 0.344 -15.633 1 49.62 65 THR A CA 1
ATOM 477 C C . THR A 1 65 ? -37.031 0.175 -15.164 1 49.62 65 THR A C 1
ATOM 479 O O . THR A 1 65 ? -37.75 -0.709 -15.641 1 49.62 65 THR A O 1
ATOM 482 N N . SER A 1 66 ? -37.469 1.074 -14.336 1 53.34 66 SER A N 1
ATOM 483 C CA . SER A 1 66 ? -38.844 1.002 -13.859 1 53.34 66 SER A CA 1
ATOM 484 C C . SER A 1 66 ? -39.844 1.309 -14.977 1 53.34 66 SER A C 1
ATOM 486 O O . SER A 1 66 ? -40.875 0.632 -15.109 1 53.34 66 SER A O 1
ATOM 488 N N . SER A 1 67 ? -39.5 2.275 -15.695 1 53.5 67 SER A N 1
ATOM 489 C CA . SER A 1 67 ? -40.375 2.652 -16.812 1 53.5 67 SER A CA 1
ATOM 490 C C . SER A 1 67 ? -40.406 1.565 -17.875 1 53.5 67 SER A C 1
ATOM 492 O O . SER A 1 67 ? -41.469 1.269 -18.422 1 53.5 67 SER A O 1
ATOM 494 N N . LEU A 1 68 ? -39.25 0.981 -18.016 1 54.34 68 LEU A N 1
ATOM 495 C CA . LEU A 1 68 ? -39.188 -0.095 -19 1 54.34 68 LEU A CA 1
ATOM 496 C C . LEU A 1 68 ? -39.938 -1.326 -18.516 1 54.34 68 LEU A C 1
ATOM 498 O O . LEU A 1 68 ? -40.656 -1.959 -19.297 1 54.34 68 LEU A O 1
ATOM 502 N N . SER A 1 69 ? -39.812 -1.606 -17.25 1 55.16 69 SER A N 1
ATOM 503 C CA . SER A 1 69 ? -40.531 -2.715 -16.641 1 55.16 69 SER A CA 1
ATOM 504 C C . SER A 1 69 ? -42.031 -2.482 -16.719 1 55.16 69 SER A C 1
ATOM 506 O O . SER A 1 69 ? -42.812 -3.4 -17.031 1 55.16 69 SER A O 1
ATOM 508 N N . ARG A 1 70 ? -42.5 -1.319 -16.438 1 59.97 70 ARG A N 1
ATOM 509 C CA . ARG A 1 70 ? -43.906 -0.957 -16.531 1 59.97 70 ARG A CA 1
ATOM 510 C C . ARG A 1 70 ? -44.406 -1.08 -17.969 1 59.97 70 ARG A C 1
ATOM 512 O O . ARG A 1 70 ? -45.5 -1.571 -18.219 1 59.97 70 ARG A O 1
ATOM 519 N N . HIS A 1 71 ? -43.531 -0.66 -18.828 1 60.06 71 HIS A N 1
ATOM 520 C CA . HIS A 1 71 ? -43.844 -0.785 -20.25 1 60.06 71 HIS A CA 1
ATOM 521 C C . HIS A 1 71 ? -44 -2.248 -20.656 1 60.06 71 HIS A C 1
ATOM 523 O O . HIS A 1 71 ? -44.969 -2.609 -21.328 1 60.06 71 HIS A O 1
ATOM 529 N N . LEU A 1 72 ? -43.031 -2.963 -20.172 1 56.41 72 LEU A N 1
ATOM 530 C CA . LEU A 1 72 ? -43.094 -4.387 -20.484 1 56.41 72 LEU A CA 1
ATOM 531 C C . LEU A 1 72 ? -44.312 -5.043 -19.875 1 56.41 72 LEU A C 1
ATOM 533 O O . LEU A 1 72 ? -44.969 -5.867 -20.516 1 56.41 72 LEU A O 1
ATOM 537 N N . LEU A 1 73 ? -44.562 -4.648 -18.625 1 57.09 73 LEU A N 1
ATOM 538 C CA . LEU A 1 73 ? -45.75 -5.172 -17.922 1 57.09 73 LEU A CA 1
ATOM 539 C C . LEU A 1 73 ? -47.031 -4.703 -18.594 1 57.09 73 LEU A C 1
ATOM 541 O O . LEU A 1 73 ? -47.938 -5.508 -18.844 1 57.09 73 LEU A O 1
ATOM 545 N N . VAL A 1 74 ? -47.094 -3.402 -18.812 1 60.62 74 VAL A N 1
ATOM 546 C CA . VAL A 1 74 ? -48.375 -2.799 -19.234 1 60.62 74 VAL A CA 1
ATOM 547 C C . VAL A 1 74 ? -48.594 -3.051 -20.719 1 60.62 74 VAL A C 1
ATOM 549 O O . VAL A 1 74 ? -49.688 -3.428 -21.141 1 60.62 74 VAL A O 1
ATOM 552 N N . LYS A 1 75 ? -47.469 -2.805 -21.391 1 53.59 75 LYS A N 1
ATOM 553 C CA . LYS A 1 75 ? -47.688 -2.836 -22.828 1 53.59 75 LYS A CA 1
ATOM 554 C C . LYS A 1 75 ? -47.438 -4.23 -23.406 1 53.59 75 LYS A C 1
ATOM 556 O O . LYS A 1 75 ? -48.094 -4.629 -24.391 1 53.59 75 LYS A O 1
ATOM 561 N N . HIS A 1 76 ? -46.469 -4.93 -22.734 1 53.59 76 HIS A N 1
ATOM 562 C CA . HIS A 1 76 ? -46.094 -6.199 -23.359 1 53.59 76 HIS A CA 1
ATOM 563 C C . HIS A 1 76 ? -46.469 -7.375 -22.453 1 53.59 76 HIS A C 1
ATOM 565 O O . HIS A 1 76 ? -46.156 -8.523 -22.766 1 53.59 76 HIS A O 1
ATOM 571 N N . ASN A 1 77 ? -47.281 -7.199 -21.25 1 47.31 77 ASN A N 1
ATOM 572 C CA . ASN A 1 77 ? -47.812 -8.172 -20.297 1 47.31 77 ASN A CA 1
ATOM 573 C C . ASN A 1 77 ? -46.75 -9.203 -19.906 1 47.31 77 ASN A C 1
ATOM 575 O O . ASN A 1 77 ? -47.031 -10.391 -19.781 1 47.31 77 ASN A O 1
ATOM 579 N N . ILE A 1 78 ? -45.562 -8.969 -20.203 1 44.84 78 ILE A N 1
ATOM 580 C CA . ILE A 1 78 ? -44.5 -9.859 -19.75 1 44.84 78 ILE A CA 1
ATOM 581 C C . ILE A 1 78 ? -44.281 -9.68 -18.25 1 44.84 78 ILE A C 1
ATOM 583 O O . ILE A 1 78 ? -43.938 -8.586 -17.797 1 44.84 78 ILE A O 1
ATOM 587 N N . SER A 1 79 ? -44.938 -10.461 -17.297 1 38.28 79 SER A N 1
ATOM 588 C CA . SER A 1 79 ? -44.812 -10.469 -15.852 1 38.28 79 SER A CA 1
ATOM 589 C C . SER A 1 79 ? -43.531 -11.18 -15.414 1 38.28 79 SER A C 1
ATOM 591 O O . SER A 1 79 ? -43.031 -12.07 -16.109 1 38.28 79 SER A O 1
ATOM 593 N N . LYS A 1 80 ? -42.75 -10.656 -14.578 1 37.34 80 LYS A N 1
ATOM 594 C CA . LYS A 1 80 ? -41.656 -11.375 -13.961 1 37.34 80 LYS A CA 1
ATOM 595 C C . LYS A 1 80 ? -42.125 -12.711 -13.375 1 37.34 80 LYS A C 1
ATOM 597 O O . LYS A 1 80 ? -43.125 -12.766 -12.656 1 37.34 80 LYS A O 1
ATOM 602 N N . SER A 1 81 ? -41.906 -13.797 -14.008 1 31.92 81 SER A N 1
ATOM 603 C CA . SER A 1 81 ? -42.188 -15.07 -13.352 1 31.92 81 SER A CA 1
ATOM 604 C C . SER A 1 81 ? -41.531 -15.133 -11.977 1 31.92 81 SER A C 1
ATOM 606 O O . SER A 1 81 ? -40.344 -14.836 -11.836 1 31.92 81 SER A O 1
ATOM 608 N N . HIS A 1 82 ? -42.25 -14.914 -10.867 1 29.09 82 HIS A N 1
ATOM 609 C CA . HIS A 1 82 ? -41.906 -15.133 -9.469 1 29.09 82 HIS A CA 1
ATOM 610 C C . HIS A 1 82 ? -41.312 -16.516 -9.258 1 29.09 82 HIS A C 1
ATOM 612 O O . HIS A 1 82 ? -41.812 -17.516 -9.773 1 29.09 82 HIS A O 1
ATOM 618 N N . LYS A 1 83 ? -40 -16.594 -9.109 1 28.83 83 LYS A N 1
ATOM 619 C CA . LYS A 1 83 ? -39.5 -17.875 -8.656 1 28.83 83 LYS A CA 1
ATOM 620 C C . LYS A 1 83 ? -40.406 -18.5 -7.59 1 28.83 83 LYS A C 1
ATOM 622 O O . LYS A 1 83 ? -40.781 -17.828 -6.625 1 28.83 83 LYS A O 1
ATOM 627 N N . SER A 1 84 ? -41.25 -19.422 -7.797 1 27.62 84 SER A N 1
ATOM 628 C CA . SER A 1 84 ? -42 -20.281 -6.883 1 27.62 84 SER A CA 1
ATOM 629 C C . SER A 1 84 ? -41.094 -20.797 -5.766 1 27.62 84 SER A C 1
ATOM 631 O O . SER A 1 84 ? -40.594 -21.922 -5.832 1 27.62 84 SER A O 1
ATOM 633 N N . GLY A 1 85 ? -40.031 -20.172 -5.316 1 25.72 85 GLY A N 1
ATOM 634 C CA . GLY A 1 85 ? -39.438 -20.797 -4.152 1 25.72 85 GLY A CA 1
ATOM 635 C C . GLY A 1 85 ? -40.438 -21.141 -3.066 1 25.72 85 GLY A C 1
ATOM 636 O O . GLY A 1 85 ? -41.562 -20.641 -3.07 1 25.72 85 GLY A O 1
ATOM 637 N N . ASN A 1 86 ? -40.312 -22.312 -2.332 1 26.62 86 ASN A N 1
ATOM 638 C CA . ASN A 1 86 ? -41.156 -22.797 -1.252 1 26.62 86 ASN A CA 1
ATOM 639 C C . ASN A 1 86 ? -41.594 -21.672 -0.332 1 26.62 86 ASN A C 1
ATOM 641 O O . ASN A 1 86 ? -40.844 -20.734 -0.064 1 26.62 86 ASN A O 1
ATOM 645 N N . PRO A 1 87 ? -42.906 -21.469 -0.166 1 27.39 87 PRO A N 1
ATOM 646 C CA . PRO A 1 87 ? -43.625 -20.531 0.715 1 27.39 87 PRO A CA 1
ATOM 647 C C . PRO A 1 87 ? -43.031 -20.5 2.125 1 27.39 87 PRO A C 1
ATOM 649 O O . PRO A 1 87 ? -43.125 -21.484 2.859 1 27.39 87 PRO A O 1
ATOM 652 N N . LEU A 1 88 ? -41.812 -20.25 2.385 1 26.14 88 LEU A N 1
ATOM 653 C CA . LEU A 1 88 ? -41.5 -20.094 3.805 1 26.14 88 LEU A CA 1
ATOM 654 C C . LEU A 1 88 ? -42.625 -19.344 4.512 1 26.14 88 LEU A C 1
ATOM 656 O O . LEU A 1 88 ? -43.375 -18.578 3.881 1 26.14 88 LEU A O 1
ATOM 660 N N . HIS A 1 89 ? -43 -19.719 5.793 1 27.08 89 HIS A N 1
ATOM 661 C CA . HIS A 1 89 ? -44.062 -19.391 6.723 1 27.08 89 HIS A CA 1
ATOM 662 C C . HIS A 1 89 ? -44.344 -17.891 6.754 1 27.08 89 HIS A C 1
ATOM 664 O O . HIS A 1 89 ? -43.438 -17.109 7.031 1 27.08 89 HIS A O 1
ATOM 670 N N . THR A 1 90 ? -45.156 -17.438 5.891 1 26.42 90 THR A N 1
ATOM 671 C CA . THR A 1 90 ? -45.875 -16.172 5.918 1 26.42 90 THR A CA 1
ATOM 672 C C . THR A 1 90 ? -46.531 -15.945 7.277 1 26.42 90 THR A C 1
ATOM 674 O O . THR A 1 90 ? -47.344 -16.766 7.715 1 26.42 90 THR A O 1
ATOM 677 N N . PHE A 1 91 ? -45.844 -15.484 8.367 1 26.56 91 PHE A N 1
ATOM 678 C CA . PHE A 1 91 ? -46.594 -15.102 9.555 1 26.56 91 PHE A CA 1
ATOM 679 C C . PHE A 1 91 ? -47.75 -14.172 9.195 1 26.56 91 PHE A C 1
ATOM 681 O O . PHE A 1 91 ? -47.562 -13.18 8.492 1 26.56 91 PHE A O 1
ATOM 688 N N . PHE A 1 92 ? -48.906 -14.719 8.953 1 26.27 92 PHE A N 1
ATOM 689 C CA . PHE A 1 92 ? -50.25 -14.148 8.766 1 26.27 92 PHE A CA 1
ATOM 690 C C . PHE A 1 92 ? -50.531 -13.07 9.812 1 26.27 92 PHE A C 1
ATOM 692 O O . PHE A 1 92 ? -50.625 -13.367 11 1 26.27 92 PHE A O 1
ATOM 699 N N . GLY A 1 93 ? -50 -11.82 9.773 1 25.67 93 GLY A N 1
ATOM 700 C CA . GLY A 1 93 ? -50.719 -10.891 10.617 1 25.67 93 GLY A CA 1
ATOM 701 C C . GLY A 1 93 ? -52.219 -10.859 10.32 1 25.67 93 GLY A C 1
ATOM 702 O O . GLY A 1 93 ? -52.656 -11.398 9.312 1 25.67 93 GLY A O 1
ATOM 703 N N . VAL A 1 94 ? -53.219 -10.516 11.258 1 27.94 94 VAL A N 1
ATOM 704 C CA . VAL A 1 94 ? -54.688 -10.406 11.242 1 27.94 94 VAL A CA 1
ATOM 705 C C . VAL A 1 94 ? -55.156 -9.742 9.953 1 27.94 94 VAL A C 1
ATOM 707 O O . VAL A 1 94 ? -56.062 -10.219 9.297 1 27.94 94 VAL A O 1
ATOM 710 N N . ASN A 1 95 ? -55.219 -8.375 9.781 1 28.14 95 ASN A N 1
ATOM 711 C CA . ASN A 1 95 ? -56.031 -7.785 8.734 1 28.14 95 ASN A CA 1
ATOM 712 C C . ASN A 1 95 ? -55.469 -8.078 7.348 1 28.14 95 ASN A C 1
ATOM 714 O O . ASN A 1 95 ? -54.281 -8.398 7.207 1 28.14 95 ASN A O 1
ATOM 718 N N . GLY A 1 96 ? -56.25 -8.289 6.273 1 30.28 96 GLY A N 1
ATOM 719 C CA . GLY A 1 96 ? -56.25 -8.742 4.895 1 30.28 96 GLY A CA 1
ATOM 720 C C . GLY A 1 96 ? -55.094 -8.203 4.074 1 30.28 96 GLY A C 1
ATOM 721 O O . GLY A 1 96 ? -54.906 -8.594 2.92 1 30.28 96 GLY A O 1
ATOM 722 N N . GLU A 1 97 ? -54.938 -6.828 4.043 1 31.03 97 GLU A N 1
ATOM 723 C CA . GLU A 1 97 ? -54.156 -6.289 2.93 1 31.03 97 GLU A CA 1
ATOM 724 C C . GLU A 1 97 ? -52.75 -6.898 2.891 1 31.03 97 GLU A C 1
ATOM 726 O O . GLU A 1 97 ? -52.125 -7.094 3.934 1 31.03 97 GLU A O 1
ATOM 731 N N . LEU A 1 98 ? -52.562 -7.727 1.892 1 33.31 98 LEU A N 1
ATOM 732 C CA . LEU A 1 98 ? -51.281 -8.359 1.535 1 33.31 98 LEU A CA 1
ATOM 733 C C . LEU A 1 98 ? -50.125 -7.375 1.687 1 33.31 98 LEU A C 1
ATOM 735 O O . LEU A 1 98 ? -49.969 -6.457 0.878 1 33.31 98 LEU A O 1
ATOM 739 N N . GLN A 1 99 ? -50.125 -6.445 2.65 1 31.5 99 GLN A N 1
ATOM 740 C CA . GLN A 1 99 ? -48.875 -5.668 2.629 1 31.5 99 GLN A CA 1
ATOM 741 C C . GLN A 1 99 ? -47.656 -6.57 2.414 1 31.5 99 GLN A C 1
ATOM 743 O O . GLN A 1 99 ? -47.531 -7.613 3.061 1 31.5 99 GLN A O 1
ATOM 748 N N . ASP A 1 100 ? -47.344 -6.723 1.194 1 36.38 100 ASP A N 1
ATOM 749 C CA . ASP A 1 100 ? -46.062 -7.383 0.966 1 36.38 100 ASP A CA 1
ATOM 750 C C . ASP A 1 100 ? -45.094 -7.188 2.154 1 36.38 100 ASP A C 1
ATOM 752 O O . ASP A 1 100 ? -44.719 -6.059 2.465 1 36.38 100 ASP A O 1
ATOM 756 N N . PRO A 1 101 ? -45.375 -7.719 3.211 1 39.31 101 PRO A N 1
ATOM 757 C CA . PRO A 1 101 ? -44.938 -7.406 4.566 1 39.31 101 PRO A CA 1
ATOM 758 C C . PRO A 1 101 ? -43.531 -6.789 4.594 1 39.31 101 PRO A C 1
ATOM 760 O O . PRO A 1 101 ? -43.25 -5.93 5.434 1 39.31 101 PRO A O 1
ATOM 763 N N . TYR A 1 102 ? -42.375 -7.492 4.117 1 46.31 102 TYR A N 1
ATOM 764 C CA . TYR A 1 102 ? -41.031 -7.465 4.676 1 46.31 102 TYR A CA 1
ATOM 765 C C . TYR A 1 102 ? -40.156 -6.461 3.936 1 46.31 102 TYR A C 1
ATOM 767 O O . TYR A 1 102 ? -38.906 -6.52 4.016 1 46.31 102 TYR A O 1
ATOM 775 N N . GLU A 1 103 ? -40.562 -5.809 2.898 1 56.97 103 GLU A N 1
ATOM 776 C CA . GLU A 1 103 ? -39.594 -4.867 2.312 1 56.97 103 GLU A CA 1
ATOM 777 C C . GLU A 1 103 ? -39.375 -3.676 3.238 1 56.97 103 GLU A C 1
ATOM 779 O O . GLU A 1 103 ? -40.281 -3.195 3.893 1 56.97 103 GLU A O 1
ATOM 784 N N . LEU A 1 104 ? -38.156 -3.385 3.512 1 70.88 104 LEU A N 1
ATOM 785 C CA . LEU A 1 104 ? -37.781 -2.205 4.297 1 70.88 104 LEU A CA 1
ATOM 786 C C . LEU A 1 104 ? -38.5 -0.962 3.75 1 70.88 104 LEU A C 1
ATOM 788 O O . LEU A 1 104 ? -38.656 -0.833 2.539 1 70.88 104 LEU A O 1
ATOM 792 N N . ASP A 1 105 ? -39.156 -0.151 4.527 1 75.81 105 ASP A N 1
ATOM 793 C CA . ASP A 1 105 ? -39.75 1.12 4.121 1 75.81 105 ASP A CA 1
ATOM 794 C C . ASP A 1 105 ? -38.688 2.049 3.527 1 75.81 105 ASP A C 1
ATOM 796 O O . ASP A 1 105 ? -37.5 1.809 3.676 1 75.81 105 ASP A O 1
ATOM 800 N N . ASN A 1 106 ? -39.156 2.941 2.664 1 75.75 106 ASN A N 1
ATOM 801 C CA . ASN A 1 106 ? -38.281 3.857 1.961 1 75.75 106 ASN A CA 1
ATOM 802 C C . ASN A 1 106 ? -37.375 4.629 2.93 1 75.75 106 ASN A C 1
ATOM 804 O O . ASN A 1 106 ? -36.219 4.887 2.637 1 75.75 106 ASN A O 1
ATOM 808 N N . GLU A 1 107 ? -37.969 4.949 4.008 1 78.5 107 GLU A N 1
ATOM 809 C CA . GLU A 1 107 ? -37.188 5.68 5.004 1 78.5 107 GLU A CA 1
ATOM 810 C C . GLU A 1 107 ? -36.031 4.82 5.559 1 78.5 107 GLU A C 1
ATOM 812 O O . GLU A 1 107 ? -34.938 5.305 5.742 1 78.5 107 GLU A O 1
ATOM 817 N N . SER A 1 108 ? -36.406 3.611 5.754 1 82.31 108 SER A N 1
ATOM 818 C CA . SER A 1 108 ? -35.406 2.689 6.27 1 82.31 108 SER A CA 1
ATOM 819 C C . SER A 1 108 ? -34.344 2.404 5.227 1 82.31 108 SER A C 1
ATOM 821 O O . SER A 1 108 ? -33.156 2.285 5.559 1 82.31 108 SER A O 1
ATOM 823 N N . LYS A 1 109 ? -34.812 2.35 4.023 1 84.69 109 LYS A N 1
ATOM 824 C CA . LYS A 1 109 ? -33.844 2.127 2.934 1 84.69 109 LYS A CA 1
ATOM 825 C C . LYS A 1 109 ? -32.875 3.283 2.816 1 84.69 109 LYS A C 1
ATOM 827 O O . LYS A 1 109 ? -31.656 3.068 2.662 1 84.69 109 LYS A O 1
ATOM 832 N N . GLU A 1 110 ? -33.438 4.434 2.912 1 85.75 110 GLU A N 1
ATOM 833 C CA . GLU A 1 110 ? -32.594 5.625 2.824 1 85.75 110 GLU A CA 1
ATOM 834 C C . GLU A 1 110 ? -31.625 5.715 4.008 1 85.75 110 GLU A C 1
ATOM 836 O O . GLU A 1 110 ? -30.469 6.086 3.84 1 85.75 110 GLU A O 1
ATOM 841 N N . ALA A 1 111 ? -32.125 5.41 5.105 1 87.69 111 ALA A N 1
ATOM 842 C CA . ALA A 1 111 ? -31.297 5.453 6.305 1 87.69 111 ALA A CA 1
ATOM 843 C C . ALA A 1 111 ? -30.156 4.43 6.227 1 87.69 111 ALA A C 1
ATOM 845 O O . ALA A 1 111 ? -29.031 4.715 6.629 1 87.69 111 ALA A O 1
ATOM 846 N N . ASN A 1 112 ? -30.516 3.25 5.723 1 90.31 112 ASN A N 1
ATOM 847 C CA . ASN A 1 112 ? -29.5 2.211 5.551 1 90.31 112 ASN A CA 1
ATOM 848 C C . ASN A 1 112 ? -28.453 2.607 4.512 1 90.31 112 ASN A C 1
ATOM 850 O O . ASN A 1 112 ? -27.266 2.33 4.684 1 90.31 112 ASN A O 1
ATOM 854 N N . LEU A 1 113 ? -28.922 3.227 3.5 1 91.06 113 LEU A N 1
ATOM 855 C CA . LEU A 1 113 ? -28.016 3.682 2.449 1 91.06 113 LEU A CA 1
ATOM 856 C C . LEU A 1 113 ? -27.078 4.754 2.977 1 91.06 113 LEU A C 1
ATOM 858 O O . LEU A 1 113 ? -25.875 4.738 2.674 1 91.06 113 LEU A O 1
ATOM 862 N N . ASN A 1 114 ? -27.609 5.637 3.771 1 89.25 114 ASN A N 1
ATOM 863 C CA . ASN A 1 114 ? -26.797 6.68 4.371 1 89.25 114 ASN A CA 1
ATOM 864 C C . ASN A 1 114 ? -25.734 6.098 5.301 1 89.25 114 ASN A C 1
ATOM 866 O O . ASN A 1 114 ? -24.594 6.562 5.312 1 89.25 114 ASN A O 1
ATOM 870 N N . ALA A 1 115 ? -26.156 5.145 5.992 1 91.31 115 ALA A N 1
ATOM 871 C CA . ALA A 1 115 ? -25.203 4.492 6.902 1 91.31 115 ALA A CA 1
ATOM 872 C C . ALA A 1 115 ? -24.109 3.766 6.125 1 91.31 115 ALA A C 1
ATOM 874 O O . ALA A 1 115 ? -22.953 3.758 6.543 1 91.31 115 ALA A O 1
ATOM 875 N N . LEU A 1 116 ? -24.5 3.156 5.039 1 94.12 116 LEU A N 1
ATOM 876 C CA . LEU A 1 116 ? -23.531 2.463 4.191 1 94.12 116 LEU A CA 1
ATOM 877 C C . LEU A 1 116 ? -22.547 3.447 3.58 1 94.12 116 LEU A C 1
ATOM 879 O O . LEU A 1 116 ? -21.344 3.178 3.539 1 94.12 116 LEU A O 1
ATOM 883 N N . VAL A 1 117 ? -23 4.578 3.137 1 93.44 117 VAL A N 1
ATOM 884 C CA . VAL A 1 117 ? -22.141 5.605 2.557 1 93.44 117 VAL A CA 1
ATOM 885 C C . VAL A 1 117 ? -21.172 6.113 3.611 1 93.44 117 VAL A C 1
ATOM 887 O O . VAL A 1 117 ? -19.984 6.293 3.33 1 93.44 117 VAL A O 1
ATOM 890 N N . ALA A 1 118 ? -21.656 6.316 4.773 1 91.19 118 ALA A N 1
ATOM 891 C CA . ALA A 1 118 ? -20.797 6.77 5.867 1 91.19 118 ALA A CA 1
ATOM 892 C C . ALA A 1 118 ? -19.688 5.754 6.164 1 91.19 118 ALA A C 1
ATOM 894 O O . ALA A 1 118 ? -18.547 6.129 6.422 1 91.19 118 ALA A O 1
ATOM 895 N N . PHE A 1 119 ? -20.109 4.465 6.105 1 92.5 119 PHE A N 1
ATOM 896 C CA . PHE A 1 119 ? -19.156 3.396 6.324 1 92.5 119 PHE A CA 1
ATOM 897 C C . PHE A 1 119 ? -18.078 3.395 5.234 1 92.5 119 PHE A C 1
ATOM 899 O O . PHE A 1 119 ? -16.891 3.369 5.531 1 92.5 119 PHE A O 1
ATOM 906 N N . VAL A 1 120 ? -18.469 3.525 3.994 1 92.12 120 VAL A N 1
ATOM 907 C CA . VAL A 1 120 ? -17.578 3.477 2.84 1 92.12 120 VAL A CA 1
ATOM 908 C C . VAL A 1 120 ? -16.609 4.668 2.875 1 92.12 120 VAL A C 1
ATOM 910 O O . VAL A 1 120 ? -15.414 4.512 2.648 1 92.12 120 VAL A O 1
ATOM 913 N N . VAL A 1 121 ? -17.078 5.793 3.254 1 90.56 121 VAL A N 1
ATOM 914 C CA . VAL A 1 121 ? -16.297 7.023 3.232 1 90.56 121 VAL A CA 1
ATOM 915 C C . VAL A 1 121 ? -15.344 7.051 4.434 1 90.56 121 VAL A C 1
ATOM 917 O O . VAL A 1 121 ? -14.141 7.262 4.277 1 90.56 121 VAL A O 1
ATOM 920 N N . ASN A 1 122 ? -15.875 6.773 5.574 1 88.19 122 ASN A N 1
ATOM 921 C CA . ASN A 1 122 ? -15.094 6.922 6.797 1 88.19 122 ASN A CA 1
ATOM 922 C C . ASN A 1 122 ? -14.047 5.82 6.934 1 88.19 122 ASN A C 1
ATOM 924 O O . ASN A 1 122 ? -12.969 6.047 7.48 1 88.19 122 ASN A O 1
ATOM 928 N N . HIS A 1 123 ? -14.43 4.652 6.488 1 86.94 123 HIS A N 1
ATOM 929 C CA . HIS A 1 123 ? -13.484 3.549 6.574 1 86.94 123 HIS A CA 1
ATOM 930 C C . HIS A 1 123 ? -12.727 3.361 5.262 1 86.94 123 HIS A C 1
ATOM 932 O O . HIS A 1 123 ? -11.992 2.389 5.098 1 86.94 123 HIS A O 1
ATOM 938 N N . GLN A 1 124 ? -13.008 4.227 4.32 1 86.81 124 GLN A N 1
ATOM 939 C CA . GLN A 1 124 ? -12.289 4.297 3.051 1 86.81 124 GLN A CA 1
ATOM 940 C C . GLN A 1 124 ? -12.375 2.975 2.295 1 86.81 124 GLN A C 1
ATOM 942 O O . GLN A 1 124 ? -11.359 2.426 1.87 1 86.81 124 GLN A O 1
ATOM 947 N N . GLN A 1 125 ? -13.547 2.43 2.189 1 88.06 125 GLN A N 1
ATOM 948 C CA . GLN A 1 125 ? -13.789 1.217 1.418 1 88.06 125 GLN A CA 1
ATOM 949 C C . GLN A 1 125 ? -13.984 1.537 -0.062 1 88.06 125 GLN A C 1
ATOM 951 O O . GLN A 1 125 ? -14.438 2.631 -0.413 1 88.06 125 GLN A O 1
ATOM 956 N N . ALA A 1 126 ? -13.586 0.562 -0.904 1 87.19 126 ALA A N 1
ATOM 957 C CA . ALA A 1 126 ? -13.906 0.699 -2.324 1 87.19 126 ALA A CA 1
ATOM 958 C C . ALA A 1 126 ? -15.406 0.587 -2.566 1 87.19 126 ALA A C 1
ATOM 960 O O . ALA A 1 126 ? -16.109 -0.127 -1.845 1 87.19 126 ALA A O 1
ATOM 961 N N . PHE A 1 127 ? -15.914 1.268 -3.6 1 88 127 PHE A N 1
ATOM 962 C CA . PHE A 1 127 ? -17.328 1.19 -3.943 1 88 127 PHE A CA 1
ATOM 963 C C . PHE A 1 127 ? -17.703 -0.227 -4.355 1 88 127 PHE A C 1
ATOM 965 O O . PHE A 1 127 ? -18.875 -0.622 -4.242 1 88 127 PHE A O 1
ATOM 972 N N . ASN A 1 128 ? -16.734 -0.958 -4.758 1 89 128 ASN A N 1
ATOM 973 C CA . ASN A 1 128 ? -16.969 -2.326 -5.199 1 89 128 ASN A CA 1
ATOM 974 C C . ASN A 1 128 ? -17.25 -3.256 -4.023 1 89 128 ASN A C 1
ATOM 976 O O . ASN A 1 128 ? -17.547 -4.434 -4.219 1 89 128 ASN A O 1
ATOM 980 N N . LEU A 1 129 ? -17.188 -2.713 -2.844 1 91.12 129 LEU A N 1
ATOM 981 C CA . LEU A 1 129 ? -17.5 -3.477 -1.642 1 91.12 129 LEU A CA 1
ATOM 982 C C . LEU A 1 129 ? -18.859 -4.152 -1.77 1 91.12 129 LEU A C 1
ATOM 984 O O . LEU A 1 129 ? -19.047 -5.293 -1.336 1 91.12 129 LEU A O 1
ATOM 988 N N . VAL A 1 130 ? -19.828 -3.512 -2.414 1 93.44 130 VAL A N 1
ATOM 989 C CA . VAL A 1 130 ? -21.219 -3.98 -2.469 1 93.44 130 VAL A CA 1
ATOM 990 C C . VAL A 1 130 ? -21.312 -5.172 -3.418 1 93.44 130 VAL A C 1
ATOM 992 O O . VAL A 1 130 ? -22.328 -5.883 -3.424 1 93.44 130 VAL A O 1
ATOM 995 N N . LYS A 1 131 ? -20.297 -5.422 -4.188 1 91.56 131 LYS A N 1
ATOM 996 C CA . LYS A 1 131 ? -20.281 -6.559 -5.105 1 91.56 131 LYS A CA 1
ATOM 997 C C . LYS A 1 131 ? -19.656 -7.785 -4.449 1 91.56 131 LYS A C 1
ATOM 999 O O . LYS A 1 131 ? -19.75 -8.891 -4.98 1 91.56 131 LYS A O 1
ATOM 1004 N N . ASN A 1 132 ? -19.016 -7.543 -3.377 1 90.88 132 ASN A N 1
ATOM 1005 C CA . ASN A 1 132 ? -18.359 -8.656 -2.691 1 90.88 132 ASN A CA 1
ATOM 1006 C C . ASN A 1 132 ? -19.375 -9.664 -2.166 1 90.88 132 ASN A C 1
ATOM 1008 O O . ASN A 1 132 ? -20.281 -9.305 -1.423 1 90.88 132 ASN A O 1
ATOM 1012 N N . GLU A 1 133 ? -19.219 -10.914 -2.449 1 89.5 133 GLU A N 1
ATOM 1013 C CA . GLU A 1 133 ? -20.188 -11.961 -2.148 1 89.5 133 GLU A CA 1
ATOM 1014 C C . GLU A 1 133 ? -20.281 -12.211 -0.646 1 89.5 133 GLU A C 1
ATOM 1016 O O . GLU A 1 133 ? -21.375 -12.445 -0.115 1 89.5 133 GLU A O 1
ATOM 1021 N N . THR A 1 134 ? -19.172 -12.164 -0.009 1 90.12 134 THR A N 1
ATOM 1022 C CA . THR A 1 134 ? -19.188 -12.453 1.42 1 90.12 134 THR A CA 1
ATOM 1023 C C . THR A 1 134 ? -19.812 -11.305 2.201 1 90.12 134 THR A C 1
ATOM 1025 O O . THR A 1 134 ? -20.484 -11.516 3.207 1 90.12 134 THR A O 1
ATOM 1028 N N . PHE A 1 135 ? -19.625 -10.031 1.696 1 94 135 PHE A N 1
ATOM 1029 C CA . PHE A 1 135 ? -20.266 -8.883 2.314 1 94 135 PHE A CA 1
ATOM 1030 C C . PHE A 1 135 ? -21.781 -8.93 2.098 1 94 135 PHE A C 1
ATOM 1032 O O . PHE A 1 135 ? -22.547 -8.656 3.02 1 94 135 PHE A O 1
ATOM 1039 N N . ARG A 1 136 ? -22.125 -9.352 0.946 1 92.25 136 ARG A N 1
ATOM 1040 C CA . ARG A 1 136 ? -23.531 -9.492 0.62 1 92.25 136 ARG A CA 1
ATOM 1041 C C . ARG A 1 136 ? -24.203 -10.547 1.499 1 92.25 136 ARG A C 1
ATOM 1043 O O . ARG A 1 136 ? -25.297 -10.328 2.02 1 92.25 136 ARG A O 1
ATOM 1050 N N . SER A 1 137 ? -23.516 -11.672 1.646 1 91.31 137 SER A N 1
ATOM 1051 C CA . SER A 1 137 ? -24.031 -12.75 2.477 1 91.31 137 SER A CA 1
ATOM 1052 C C . SER A 1 137 ? -24.156 -12.32 3.934 1 91.31 137 SER A C 1
ATOM 1054 O O . SER A 1 137 ? -25.094 -12.711 4.625 1 91.31 137 SER A O 1
ATOM 1056 N N . PHE A 1 138 ? -23.266 -11.547 4.398 1 93.81 138 PHE A N 1
ATOM 1057 C CA . PHE A 1 138 ? -23.266 -11.039 5.766 1 93.81 138 PHE A CA 1
ATOM 1058 C C . PHE A 1 138 ? -24.453 -10.117 5.988 1 93.81 138 PHE A C 1
ATOM 1060 O O . PHE A 1 138 ? -25.188 -10.258 6.973 1 93.81 138 PHE A O 1
ATOM 1067 N N . CYS A 1 139 ? -24.641 -9.188 5.039 1 93.44 139 CYS A N 1
ATOM 1068 C CA . CYS A 1 139 ? -25.766 -8.25 5.141 1 93.44 139 CYS A CA 1
ATOM 1069 C C . CYS A 1 139 ? -27.094 -8.984 5.09 1 93.44 139 CYS A C 1
ATOM 1071 O O . CYS A 1 139 ? -28.016 -8.664 5.844 1 93.44 139 CYS A O 1
ATOM 1073 N N . ARG A 1 140 ? -27.125 -10 4.23 1 90.75 140 ARG A N 1
ATOM 1074 C CA . ARG A 1 140 ? -28.359 -10.773 4.086 1 90.75 140 ARG A CA 1
ATOM 1075 C C . ARG A 1 140 ? -28.672 -11.547 5.363 1 90.75 140 ARG A C 1
ATOM 1077 O O . ARG A 1 140 ? -29.828 -11.703 5.727 1 90.75 140 ARG A O 1
ATOM 1084 N N . ARG A 1 141 ? -27.656 -12.008 5.953 1 89.06 141 ARG A N 1
ATOM 1085 C CA . ARG A 1 141 ? -27.828 -12.742 7.203 1 89.06 141 ARG A CA 1
ATOM 1086 C C . ARG A 1 141 ? -28.297 -11.812 8.32 1 89.06 141 ARG A C 1
ATOM 1088 O O . ARG A 1 141 ? -29.078 -12.203 9.18 1 89.06 141 ARG A O 1
ATOM 1095 N N . LEU A 1 142 ? -27.766 -10.656 8.344 1 89.38 142 LEU A N 1
ATOM 1096 C CA . LEU A 1 142 ? -28.141 -9.68 9.359 1 89.38 142 LEU A CA 1
ATOM 1097 C C . LEU A 1 142 ? -29.578 -9.227 9.188 1 89.38 142 LEU A C 1
ATOM 1099 O O . LEU A 1 142 ? -30.312 -9.062 10.164 1 89.38 142 LEU A O 1
ATOM 1103 N N . ASN A 1 143 ? -29.938 -8.922 7.941 1 89.25 143 ASN A N 1
ATOM 1104 C CA . ASN A 1 143 ? -31.297 -8.508 7.598 1 89.25 143 ASN A CA 1
ATOM 1105 C C . ASN A 1 143 ? -31.719 -9.047 6.23 1 89.25 143 ASN A C 1
ATOM 1107 O O . ASN A 1 143 ? -31.422 -8.438 5.203 1 89.25 143 ASN A O 1
ATOM 1111 N N . PRO A 1 144 ? -32.438 -10.102 6.277 1 87.06 144 PRO A N 1
ATOM 1112 C CA . PRO A 1 144 ? -32.812 -10.742 5.02 1 87.06 144 PRO A CA 1
ATOM 1113 C C . PRO A 1 144 ? -33.656 -9.844 4.133 1 87.06 144 PRO A C 1
ATOM 1115 O O . PRO A 1 144 ? -33.812 -10.102 2.936 1 87.06 144 PRO A O 1
ATOM 1118 N N . HIS A 1 145 ? -34.188 -8.766 4.742 1 85.44 145 HIS A N 1
ATOM 1119 C CA . HIS A 1 145 ? -35.062 -7.887 3.973 1 85.44 145 HIS A CA 1
ATOM 1120 C C . HIS A 1 145 ? -34.25 -6.746 3.338 1 85.44 145 HIS A C 1
ATOM 1122 O O . HIS A 1 145 ? -34.812 -5.961 2.562 1 85.44 145 HIS A O 1
ATOM 1128 N N . TYR A 1 146 ? -33.031 -6.77 3.684 1 89.25 146 TYR A N 1
ATOM 1129 C CA . TYR A 1 146 ? -32.156 -5.707 3.172 1 89.25 146 TYR A CA 1
ATOM 1130 C C . TYR A 1 146 ? -31.438 -6.152 1.906 1 89.25 146 TYR A C 1
ATOM 1132 O O . TYR A 1 146 ? -30.922 -7.27 1.844 1 89.25 146 TYR A O 1
ATOM 1140 N N . SER A 1 147 ? -31.5 -5.344 0.875 1 87.94 147 SER A N 1
ATOM 1141 C CA . SER A 1 147 ? -30.719 -5.578 -0.336 1 87.94 147 SER A CA 1
ATOM 1142 C C . SER A 1 147 ? -29.688 -4.48 -0.548 1 87.94 147 SER A C 1
ATOM 1144 O O . SER A 1 147 ? -30.016 -3.297 -0.578 1 87.94 147 SER A O 1
ATOM 1146 N N . LEU A 1 148 ? -28.516 -4.898 -0.732 1 92.06 148 LEU A N 1
ATOM 1147 C CA . LEU A 1 148 ? -27.438 -3.941 -0.978 1 92.06 148 LEU A CA 1
ATOM 1148 C C . LEU A 1 148 ? -27.672 -3.189 -2.283 1 92.06 148 LEU A C 1
ATOM 1150 O O . LEU A 1 148 ? -28.141 -3.768 -3.264 1 92.06 148 LEU A O 1
ATOM 1154 N N . PRO A 1 149 ? -27.359 -1.922 -2.242 1 92.56 149 PRO A N 1
ATOM 1155 C CA . PRO A 1 149 ? -27.484 -1.159 -3.488 1 92.56 149 PRO A CA 1
ATOM 1156 C C . PRO A 1 149 ? -26.406 -1.533 -4.512 1 92.56 149 PRO A C 1
ATOM 1158 O O . PRO A 1 149 ? -25.438 -2.211 -4.168 1 92.56 149 PRO A O 1
ATOM 1161 N N . SER A 1 150 ? -26.625 -1.159 -5.734 1 92.62 150 SER A N 1
ATOM 1162 C CA . SER A 1 150 ? -25.594 -1.312 -6.754 1 92.62 150 SER A CA 1
ATOM 1163 C C . SER A 1 150 ? -24.453 -0.315 -6.543 1 92.62 150 SER A C 1
ATOM 1165 O O . SER A 1 150 ? -24.609 0.666 -5.812 1 92.62 150 SER A O 1
ATOM 1167 N N . ARG A 1 151 ? -23.406 -0.634 -7.168 1 91.75 151 ARG A N 1
ATOM 1168 C CA . ARG A 1 151 ? -22.25 0.27 -7.117 1 91.75 151 ARG A CA 1
ATOM 1169 C C . ARG A 1 151 ? -22.625 1.655 -7.633 1 91.75 151 ARG A C 1
ATOM 1171 O O . ARG A 1 151 ? -22.203 2.668 -7.066 1 91.75 151 ARG A O 1
ATOM 1178 N N . GLN A 1 152 ? -23.391 1.707 -8.625 1 91.12 152 GLN A N 1
ATOM 1179 C CA . GLN A 1 152 ? -23.812 2.973 -9.219 1 91.12 152 GLN A CA 1
ATOM 1180 C C . GLN A 1 152 ? -24.719 3.754 -8.273 1 91.12 152 GLN A C 1
ATOM 1182 O O . GLN A 1 152 ? -24.562 4.969 -8.125 1 91.12 152 GLN A O 1
ATOM 1187 N N . THR A 1 153 ? -25.625 3.035 -7.676 1 91.75 153 THR A N 1
ATOM 1188 C CA . THR A 1 153 ? -26.5 3.672 -6.703 1 91.75 153 THR A CA 1
ATOM 1189 C C . THR A 1 153 ? -25.688 4.219 -5.523 1 91.75 153 THR A C 1
ATOM 1191 O O . THR A 1 153 ? -25.969 5.312 -5.027 1 91.75 153 THR A O 1
ATOM 1194 N N . LEU A 1 154 ? -24.766 3.463 -5.125 1 93.25 154 LEU A N 1
ATOM 1195 C CA . LEU A 1 154 ? -23.922 3.885 -4.02 1 93.25 154 LEU A CA 1
ATOM 1196 C C . LEU A 1 154 ? -23.141 5.145 -4.387 1 93.25 154 LEU A C 1
ATOM 1198 O O . LEU A 1 154 ? -23.016 6.066 -3.576 1 93.25 154 LEU A O 1
ATOM 1202 N N . THR A 1 155 ? -22.578 5.227 -5.59 1 90.69 155 THR A N 1
ATOM 1203 C CA . THR A 1 155 ? -21.828 6.379 -6.066 1 90.69 155 THR A CA 1
ATOM 1204 C C . THR A 1 155 ? -22.719 7.609 -6.172 1 90.69 155 THR A C 1
ATOM 1206 O O . THR A 1 155 ? -22.312 8.719 -5.812 1 90.69 155 THR A O 1
ATOM 1209 N N . ARG A 1 156 ? -23.891 7.418 -6.645 1 91.62 156 ARG A N 1
ATOM 1210 C CA . ARG A 1 156 ? -24.844 8.508 -6.719 1 91.62 156 ARG A CA 1
ATOM 1211 C C . ARG A 1 156 ? -25.234 9 -5.328 1 91.62 156 ARG A C 1
ATOM 1213 O O . ARG A 1 156 ? -25.359 10.211 -5.105 1 91.62 156 ARG A O 1
ATOM 1220 N N . SER A 1 157 ? -25.391 8.078 -4.473 1 92.5 157 SER A N 1
ATOM 1221 C CA . SER A 1 157 ? -25.75 8.438 -3.104 1 92.5 157 SER A CA 1
ATOM 1222 C C . SER A 1 157 ? -24.641 9.219 -2.422 1 92.5 157 SER A C 1
ATOM 1224 O O . SER A 1 157 ? -24.906 10.07 -1.572 1 92.5 157 SER A O 1
ATOM 1226 N N . LEU A 1 158 ? -23.438 8.938 -2.76 1 93.12 158 LEU A N 1
ATOM 1227 C CA . LEU A 1 158 ? -22.312 9.719 -2.252 1 93.12 158 LEU A CA 1
ATOM 1228 C C . LEU A 1 158 ? -22.469 11.195 -2.625 1 93.12 158 LEU A C 1
ATOM 1230 O O . LEU A 1 158 ? -22.297 12.07 -1.779 1 93.12 158 LEU A O 1
ATOM 1234 N N . SER A 1 159 ? -22.812 11.43 -3.875 1 93.25 159 SER A N 1
ATOM 1235 C CA . SER A 1 159 ? -23 12.797 -4.348 1 93.25 159 SER A CA 1
ATOM 1236 C C . SER A 1 159 ? -24.125 13.5 -3.605 1 93.25 159 SER A C 1
ATOM 1238 O O . SER A 1 159 ? -24 14.664 -3.223 1 93.25 159 SER A O 1
ATOM 1240 N N . ASP A 1 160 ? -25.188 12.734 -3.391 1 92.5 160 ASP A N 1
ATOM 1241 C CA . ASP A 1 160 ? -26.328 13.297 -2.662 1 92.5 160 ASP A CA 1
ATOM 1242 C C . ASP A 1 160 ? -25.938 13.633 -1.223 1 92.5 160 ASP A C 1
ATOM 1244 O O . ASP A 1 160 ? -26.281 14.703 -0.716 1 92.5 160 ASP A O 1
ATOM 1248 N N . HIS A 1 161 ? -25.266 12.703 -0.629 1 92.69 161 HIS A N 1
ATOM 1249 C CA . HIS A 1 161 ? -24.812 12.914 0.741 1 92.69 161 HIS A CA 1
ATOM 1250 C C . HIS A 1 161 ? -23.859 14.094 0.829 1 92.69 161 HIS A C 1
ATOM 1252 O O . HIS A 1 161 ? -23.906 14.867 1.789 1 92.69 161 HIS A O 1
ATOM 1258 N N . PHE A 1 162 ? -23.109 14.258 -0.173 1 94.75 162 PHE A N 1
ATOM 1259 C CA . PHE A 1 162 ? -22.141 15.344 -0.216 1 94.75 162 PHE A CA 1
ATOM 1260 C C . PHE A 1 162 ? -22.844 16.688 -0.282 1 94.75 162 PHE A C 1
ATOM 1262 O O . PHE A 1 162 ? -22.484 17.625 0.436 1 94.75 162 PHE A O 1
ATOM 1269 N N . GLU A 1 163 ? -23.797 16.766 -1.121 1 94.06 163 GLU A N 1
ATOM 1270 C CA . GLU A 1 163 ? -24.531 18.016 -1.29 1 94.06 163 GLU A CA 1
ATOM 1271 C C . GLU A 1 163 ? -25.25 18.406 -0.005 1 94.06 163 GLU A C 1
ATOM 1273 O O . GLU A 1 163 ? -25.266 19.594 0.368 1 94.06 163 GLU A O 1
ATOM 1278 N N . ARG A 1 164 ? -25.812 17.469 0.626 1 92.56 164 ARG A N 1
ATOM 1279 C CA . ARG A 1 164 ? -26.469 17.75 1.896 1 92.56 164 ARG A CA 1
ATOM 1280 C C . ARG A 1 164 ? -25.469 18.188 2.957 1 92.56 164 ARG A C 1
ATOM 1282 O O . ARG A 1 164 ? -25.734 19.125 3.717 1 92.56 164 ARG A O 1
ATOM 1289 N N . ALA A 1 165 ? -24.375 17.438 3.012 1 94.56 165 ALA A N 1
ATOM 1290 C CA . ALA A 1 165 ? -23.328 17.766 3.975 1 94.56 165 ALA A CA 1
ATOM 1291 C C . ALA A 1 165 ? -22.75 19.141 3.703 1 94.56 165 ALA A C 1
ATOM 1293 O O . ALA A 1 165 ? -22.406 19.875 4.637 1 94.56 165 ALA A O 1
ATOM 1294 N N . LEU A 1 166 ? -22.609 19.484 2.414 1 95.69 166 LEU A N 1
ATOM 1295 C CA . LEU A 1 166 ? -22.094 20.797 2.035 1 95.69 166 LEU A CA 1
ATOM 1296 C C . LEU A 1 166 ? -23 21.906 2.551 1 95.69 166 LEU A C 1
ATOM 1298 O O . LEU A 1 166 ? -22.531 22.906 3.088 1 95.69 166 LEU A O 1
ATOM 1302 N N . LEU A 1 167 ? -24.297 21.703 2.439 1 94.44 167 LEU A N 1
ATOM 1303 C CA . LEU A 1 167 ? -25.25 22.688 2.926 1 94.44 167 LEU A CA 1
ATOM 1304 C C . LEU A 1 167 ? -25.172 22.828 4.441 1 94.44 167 LEU A C 1
ATOM 1306 O O . LEU A 1 167 ? -25.188 23.953 4.969 1 94.44 167 LEU A O 1
ATOM 1310 N N . GLN A 1 168 ? -25.094 21.703 5.016 1 94.62 168 GLN A N 1
ATOM 1311 C CA . GLN A 1 168 ? -24.969 21.734 6.469 1 94.62 168 GLN A CA 1
ATOM 1312 C C . GLN A 1 168 ? -23.672 22.406 6.902 1 94.62 168 GLN A C 1
ATOM 1314 O O . GLN A 1 168 ? -23.641 23.141 7.895 1 94.62 168 GLN A O 1
ATOM 1319 N N . PHE A 1 169 ? -22.625 22.125 6.215 1 95.38 169 PHE A N 1
ATOM 1320 C CA . PHE A 1 169 ? -21.328 22.719 6.52 1 95.38 169 PHE A CA 1
ATOM 1321 C C . PHE A 1 169 ? -21.375 24.234 6.34 1 95.38 169 PHE A C 1
ATOM 1323 O O . PHE A 1 169 ? -20.891 24.969 7.195 1 95.38 169 PHE A O 1
ATOM 1330 N N . CYS A 1 170 ? -21.984 24.672 5.285 1 94.62 170 CYS A N 1
ATOM 1331 C CA . CYS A 1 170 ? -22.125 26.109 5.035 1 94.62 170 CYS A CA 1
ATOM 1332 C C . CYS A 1 170 ? -22.906 26.781 6.152 1 94.62 170 CYS A C 1
ATOM 1334 O O . CYS A 1 170 ? -22.547 27.859 6.609 1 94.62 170 CYS A O 1
ATOM 1336 N N . SER A 1 171 ? -23.906 26.109 6.609 1 93.31 171 SER A N 1
ATOM 1337 C CA . SER A 1 171 ? -24.703 26.641 7.707 1 93.31 171 SER A CA 1
ATOM 1338 C C . SER A 1 171 ? -23.875 26.75 8.984 1 93.31 171 SER A C 1
ATOM 1340 O O . SER A 1 171 ? -24.016 27.703 9.75 1 93.31 171 SER A O 1
ATOM 1342 N N . THR A 1 172 ? -23.078 25.781 9.18 1 93.62 172 THR A N 1
ATOM 1343 C CA . THR A 1 172 ? -22.234 25.766 10.367 1 93.62 172 THR A CA 1
ATOM 1344 C C . THR A 1 172 ? -21.219 26.906 10.32 1 93.62 172 THR A C 1
ATOM 1346 O O . THR A 1 172 ? -21.031 27.609 11.312 1 93.62 172 THR A O 1
ATOM 1349 N N . ILE A 1 173 ? -20.609 27.094 9.211 1 92.5 173 ILE A N 1
ATOM 1350 C CA . ILE A 1 173 ? -19.594 28.141 9.047 1 92.5 173 ILE A CA 1
ATOM 1351 C C . ILE A 1 173 ? -20.234 29.516 9.203 1 92.5 173 ILE A C 1
ATOM 1353 O O . ILE A 1 173 ? -19.625 30.406 9.805 1 92.5 173 ILE A O 1
ATOM 1357 N N . ASP A 1 174 ? -21.422 29.641 8.766 1 91 174 ASP A N 1
ATOM 1358 C CA . ASP A 1 174 ? -22.141 30.906 8.859 1 91 174 ASP A CA 1
ATOM 1359 C C . ASP A 1 174 ? -22.5 31.234 10.305 1 91 174 ASP A C 1
ATOM 1361 O O . ASP A 1 174 ? -22.625 32.406 10.672 1 91 174 ASP A O 1
ATOM 1365 N N . SER A 1 175 ? -22.641 30.234 11.039 1 91 175 SER A N 1
ATOM 1366 C CA . SER A 1 175 ? -23.078 30.438 12.422 1 91 175 SER A CA 1
ATOM 1367 C C . SER A 1 175 ? -21.906 30.812 13.32 1 91 175 SER A C 1
ATOM 1369 O O . SER A 1 175 ? -22.109 31.234 14.461 1 91 175 SER A O 1
ATOM 1371 N N . ILE A 1 176 ? -20.719 30.766 12.805 1 91.44 176 ILE A N 1
ATOM 1372 C CA . ILE A 1 176 ? -19.547 31.125 13.602 1 91.44 176 ILE A CA 1
ATOM 1373 C C . ILE A 1 176 ? -19.547 32.625 13.867 1 91.44 176 ILE A C 1
ATOM 1375 O O . ILE A 1 176 ? -19.578 33.438 12.93 1 91.44 176 ILE A O 1
ATOM 1379 N N . LYS A 1 177 ? -19.516 33.031 15.07 1 84.19 177 LYS A N 1
ATOM 1380 C CA . LYS A 1 177 ? -19.578 34.469 15.43 1 84.19 177 LYS A CA 1
ATOM 1381 C C . LYS A 1 177 ? -18.188 35.062 15.492 1 84.19 177 LYS A C 1
ATOM 1383 O O . LYS A 1 177 ? -18 36.25 15.195 1 84.19 177 LYS A O 1
ATOM 1388 N N . GLY A 1 178 ? -17.203 34.344 15.805 1 85.19 178 GLY A N 1
ATOM 1389 C CA . GLY A 1 178 ? -15.852 34.844 15.961 1 85.19 178 GLY A CA 1
ATOM 1390 C C . GLY A 1 178 ? -15.016 34.719 14.703 1 85.19 178 GLY A C 1
ATOM 1391 O O . GLY A 1 178 ? -15.547 34.469 13.625 1 85.19 178 GLY A O 1
ATOM 1392 N N . ALA A 1 179 ? -13.766 35.062 14.797 1 91.81 179 ALA A N 1
ATOM 1393 C CA . ALA A 1 179 ? -12.812 34.969 13.695 1 91.81 179 ALA A CA 1
ATOM 1394 C C . ALA A 1 179 ? -12.461 33.531 13.398 1 91.81 179 ALA A C 1
ATOM 1396 O O . ALA A 1 179 ? -12.781 32.625 14.18 1 91.81 179 ALA A O 1
ATOM 1397 N N . ILE A 1 180 ? -11.93 33.344 12.211 1 94.19 180 ILE A N 1
ATOM 1398 C CA . ILE A 1 180 ? -11.5 32 11.812 1 94.19 180 ILE A CA 1
ATOM 1399 C C . ILE A 1 180 ? -10.047 32.031 11.344 1 94.19 180 ILE A C 1
ATOM 1401 O O . ILE A 1 180 ? -9.539 33.094 10.977 1 94.19 180 ILE A O 1
ATOM 1405 N N . ALA A 1 181 ? -9.391 30.938 11.453 1 95.5 181 ALA A N 1
ATOM 1406 C CA . ALA A 1 181 ? -8.039 30.781 10.93 1 95.5 181 ALA A CA 1
ATOM 1407 C C . ALA A 1 181 ? -7.988 29.656 9.891 1 95.5 181 ALA A C 1
ATOM 1409 O O . ALA A 1 181 ? -8.805 28.734 9.922 1 95.5 181 ALA A O 1
ATOM 1410 N N . LEU A 1 182 ? -7.031 29.781 8.977 1 95.06 182 LEU A N 1
ATOM 1411 C CA . LEU A 1 182 ? -6.871 28.766 7.934 1 95.06 182 LEU A CA 1
ATOM 1412 C C . LEU A 1 182 ? -5.488 28.141 8 1 95.06 182 LEU A C 1
ATOM 1414 O O . LEU A 1 182 ? -4.52 28.781 8.398 1 95.06 182 LEU A O 1
ATOM 1418 N N . THR A 1 183 ? -5.434 26.922 7.703 1 95.12 183 THR A N 1
ATOM 1419 C CA . THR A 1 183 ? -4.172 26.266 7.395 1 95.12 183 THR A CA 1
ATOM 1420 C C . THR A 1 183 ? -4.184 25.719 5.969 1 95.12 183 THR A C 1
ATOM 1422 O O . THR A 1 183 ? -5.207 25.219 5.5 1 95.12 183 THR A O 1
ATOM 1425 N N . LEU A 1 184 ? -3.082 25.859 5.312 1 93.19 184 LEU A N 1
ATOM 1426 C CA . LEU A 1 184 ? -2.955 25.438 3.922 1 93.19 184 LEU A CA 1
ATOM 1427 C C . LEU A 1 184 ? -1.777 24.484 3.746 1 93.19 184 LEU A C 1
ATOM 1429 O O . LEU A 1 184 ? -0.733 24.656 4.379 1 93.19 184 LEU A O 1
ATOM 1433 N N . ASP A 1 185 ? -2.029 23.516 2.912 1 89.94 185 ASP A N 1
ATOM 1434 C CA . ASP A 1 185 ? -0.938 22.625 2.535 1 89.94 185 ASP A CA 1
ATOM 1435 C C . ASP A 1 185 ? -1.196 22 1.17 1 89.94 185 ASP A C 1
ATOM 1437 O O . ASP A 1 185 ? -2.344 21.891 0.731 1 89.94 185 ASP A O 1
ATOM 1441 N N . CYS A 1 186 ? -0.151 21.703 0.53 1 86.31 186 CYS A N 1
ATOM 1442 C CA . CYS A 1 186 ? -0.235 21 -0.742 1 86.31 186 CYS A CA 1
ATOM 1443 C C . CYS A 1 186 ? 0.333 19.578 -0.62 1 86.31 186 CYS A C 1
ATOM 1445 O O . CYS A 1 186 ? 1.219 19.328 0.2 1 86.31 186 CYS A O 1
ATOM 1447 N N . TRP A 1 187 ? -0.293 18.703 -1.416 1 75.81 187 TRP A N 1
ATOM 1448 C CA . TRP A 1 187 ? 0.095 17.297 -1.372 1 75.81 187 TRP A CA 1
ATOM 1449 C C . TRP A 1 187 ? 0.16 16.703 -2.775 1 75.81 187 TRP A C 1
ATOM 1451 O O . TRP A 1 187 ? -0.645 17.047 -3.643 1 75.81 187 TRP A O 1
ATOM 1461 N N . SER A 1 188 ? 1.14 15.953 -2.895 1 72.06 188 SER A N 1
ATOM 1462 C CA . SER A 1 188 ? 1.183 15.133 -4.102 1 72.06 188 SER A CA 1
ATOM 1463 C C . SER A 1 188 ? 0.828 13.68 -3.795 1 72.06 188 SER A C 1
ATOM 1465 O O . SER A 1 188 ? 1.443 13.055 -2.932 1 72.06 188 SER A O 1
ATOM 1467 N N . SER A 1 189 ? -0.148 13.141 -4.469 1 67.88 189 SER A N 1
ATOM 1468 C CA . SER A 1 189 ? -0.61 11.773 -4.262 1 67.88 189 SER A CA 1
ATOM 1469 C C . SER A 1 189 ? 0.368 10.766 -4.852 1 67.88 189 SER A C 1
ATOM 1471 O O . SER A 1 189 ? 1.314 11.141 -5.547 1 67.88 189 SER A O 1
ATOM 1473 N N . ARG A 1 190 ? 0.079 9.492 -4.555 1 66.56 190 ARG A N 1
ATOM 1474 C CA . ARG A 1 190 ? 0.896 8.383 -5.043 1 66.56 190 ARG A CA 1
ATOM 1475 C C . ARG A 1 190 ? 0.827 8.281 -6.562 1 66.56 190 ARG A C 1
ATOM 1477 O O . ARG A 1 190 ? 1.749 7.766 -7.195 1 66.56 190 ARG A O 1
ATOM 1484 N N . VAL A 1 191 ? -0.291 8.75 -7.105 1 66.06 191 VAL A N 1
ATOM 1485 C CA . VAL A 1 191 ? -0.438 8.703 -8.555 1 66.06 191 VAL A CA 1
ATOM 1486 C C . VAL A 1 191 ? 0.01 10.023 -9.172 1 66.06 191 VAL A C 1
ATOM 1488 O O . VAL A 1 191 ? -0.337 10.344 -10.312 1 66.06 191 VAL A O 1
ATOM 1491 N N . MET A 1 192 ? 0.705 10.852 -8.344 1 73.44 192 MET A N 1
ATOM 1492 C CA . MET A 1 192 ? 1.369 12.078 -8.781 1 73.44 192 MET A CA 1
ATOM 1493 C C . MET A 1 192 ? 0.35 13.117 -9.227 1 73.44 192 MET A C 1
ATOM 1495 O O . MET A 1 192 ? 0.462 13.68 -10.32 1 73.44 192 MET A O 1
ATOM 1499 N N . ARG A 1 193 ? -0.596 13.125 -8.469 1 79.12 193 ARG A N 1
ATOM 1500 C CA . ARG A 1 193 ? -1.551 14.219 -8.586 1 79.12 193 ARG A CA 1
ATOM 1501 C C . ARG A 1 193 ? -1.439 15.172 -7.402 1 79.12 193 ARG A C 1
ATOM 1503 O O . ARG A 1 193 ? -1.278 14.734 -6.262 1 79.12 193 ARG A O 1
ATOM 1510 N N . GLY A 1 194 ? -1.427 16.422 -7.777 1 83.88 194 GLY A N 1
ATOM 1511 C CA . GLY A 1 194 ? -1.293 17.422 -6.742 1 83.88 194 GLY A CA 1
ATOM 1512 C C . GLY A 1 194 ? -2.625 17.891 -6.188 1 83.88 194 GLY A C 1
ATOM 1513 O O . GLY A 1 194 ? -3.592 18.062 -6.934 1 83.88 194 GLY A O 1
ATOM 1514 N N . TYR A 1 195 ? -2.705 18 -4.852 1 87.94 195 TYR A N 1
ATOM 1515 C CA . TYR A 1 195 ? -3.91 18.484 -4.188 1 87.94 195 TYR A CA 1
ATOM 1516 C C . TYR A 1 195 ? -3.59 19.641 -3.242 1 87.94 195 TYR A C 1
ATOM 1518 O O . TYR A 1 195 ? -2.455 19.766 -2.777 1 87.94 195 TYR A O 1
ATOM 1526 N N . MET A 1 196 ? -4.531 20.453 -3.08 1 91.56 196 MET A N 1
ATOM 1527 C CA . MET A 1 196 ? -4.465 21.484 -2.047 1 91.56 196 MET A CA 1
ATOM 1528 C C . MET A 1 196 ? -5.559 21.281 -1.003 1 91.56 196 MET A C 1
ATOM 1530 O O . MET A 1 196 ? -6.695 20.938 -1.345 1 91.56 196 MET A O 1
ATOM 1534 N N . VAL A 1 197 ? -5.152 21.422 0.24 1 93.69 197 VAL A N 1
ATOM 1535 C CA . VAL A 1 197 ? -6.113 21.312 1.332 1 93.69 197 VAL A CA 1
ATOM 1536 C C . VAL A 1 197 ? -6.176 22.625 2.107 1 93.69 197 VAL A C 1
ATOM 1538 O O . VAL A 1 197 ? -5.145 23.25 2.363 1 93.69 197 VAL A O 1
ATOM 1541 N N . ILE A 1 198 ? -7.309 23.094 2.309 1 95.31 198 ILE A N 1
ATOM 1542 C CA . ILE A 1 198 ? -7.566 24.25 3.154 1 95.31 198 ILE A CA 1
ATOM 1543 C C . ILE A 1 198 ? -8.414 23.844 4.355 1 95.31 198 ILE A C 1
ATOM 1545 O O . ILE A 1 198 ? -9.539 23.359 4.191 1 95.31 198 ILE A O 1
ATOM 1549 N N . THR A 1 199 ? -7.902 24 5.5 1 95.38 199 THR A N 1
ATOM 1550 C CA . THR A 1 199 ? -8.586 23.641 6.734 1 95.38 199 THR A CA 1
ATOM 1551 C C . THR A 1 199 ? -8.977 24.875 7.527 1 95.38 199 THR A C 1
ATOM 1553 O O . THR A 1 199 ? -8.188 25.828 7.648 1 95.38 199 THR A O 1
ATOM 1556 N N . ILE A 1 200 ? -10.141 24.891 8.008 1 95.75 200 ILE A N 1
ATOM 1557 C CA . ILE A 1 200 ? -10.648 26.016 8.789 1 95.75 200 ILE A CA 1
ATOM 1558 C C . ILE A 1 200 ? -10.609 25.656 10.281 1 95.75 200 ILE A C 1
ATOM 1560 O O . ILE A 1 200 ? -10.883 24.516 10.664 1 95.75 200 ILE A O 1
ATOM 1564 N N . HIS A 1 201 ? -10.242 26.609 11.125 1 95.69 201 HIS A N 1
ATOM 1565 C CA . HIS A 1 201 ? -10.141 26.438 12.57 1 95.69 201 HIS A CA 1
ATOM 1566 C C . HIS A 1 201 ? -10.93 27.516 13.305 1 95.69 201 HIS A C 1
ATOM 1568 O O . HIS A 1 201 ? -10.898 28.688 12.922 1 95.69 201 HIS A O 1
ATOM 1574 N N . TRP A 1 202 ? -11.672 27.156 14.289 1 96.12 202 TRP A N 1
ATOM 1575 C CA . TRP A 1 202 ? -12.359 28.094 15.172 1 96.12 202 TRP A CA 1
ATOM 1576 C C . TRP A 1 202 ? -12.625 27.469 16.531 1 96.12 202 TRP A C 1
ATOM 1578 O O . TRP A 1 202 ? -12.43 26.266 16.719 1 96.12 202 TRP A O 1
ATOM 1588 N N . ILE A 1 203 ? -12.859 28.266 17.516 1 95.81 203 ILE A N 1
ATOM 1589 C CA . ILE A 1 203 ? -13.273 27.781 18.828 1 95.81 203 ILE A CA 1
ATOM 1590 C C . ILE A 1 203 ? -14.789 27.891 18.953 1 95.81 203 ILE A C 1
ATOM 1592 O O . ILE A 1 203 ? -15.359 28.969 18.781 1 95.81 203 ILE A O 1
ATOM 1596 N N . ASP A 1 204 ? -15.453 26.812 19.25 1 93.5 204 ASP A N 1
ATOM 1597 C CA . ASP A 1 204 ? -16.906 26.812 19.281 1 93.5 204 ASP A CA 1
ATOM 1598 C C . ASP A 1 204 ? -17.422 27.281 20.641 1 93.5 204 ASP A C 1
ATOM 1600 O O . ASP A 1 204 ? -16.656 27.703 21.484 1 93.5 204 ASP A O 1
ATOM 1604 N N . GLU A 1 205 ? -18.75 27.25 20.828 1 91.25 205 GLU A N 1
ATOM 1605 C CA . GLU A 1 205 ? -19.391 27.781 22.031 1 91.25 205 GLU A CA 1
ATOM 1606 C C . GLU A 1 205 ? -19.062 26.953 23.266 1 91.25 205 GLU A C 1
ATOM 1608 O O . GLU A 1 205 ? -19.125 27.438 24.391 1 91.25 205 GLU A O 1
ATOM 1613 N N . GLU A 1 206 ? -18.625 25.734 23.031 1 92.5 206 GLU A N 1
ATOM 1614 C CA . GLU A 1 206 ? -18.234 24.859 24.125 1 92.5 206 GLU A CA 1
ATOM 1615 C C . GLU A 1 206 ? -16.734 24.938 24.391 1 92.5 206 GLU A C 1
ATOM 1617 O O . GLU A 1 206 ? -16.188 24.141 25.156 1 92.5 206 GLU A O 1
ATOM 1622 N N . TRP A 1 207 ? -16.016 25.922 23.766 1 94.19 207 TRP A N 1
ATOM 1623 C CA . TRP A 1 207 ? -14.594 26.188 23.922 1 94.19 207 TRP A CA 1
ATOM 1624 C C . TRP A 1 207 ? -13.758 25 23.438 1 94.19 207 TRP A C 1
ATOM 1626 O O . TRP A 1 207 ? -12.773 24.625 24.078 1 94.19 207 TRP A O 1
ATOM 1636 N N . LYS A 1 208 ? -14.281 24.391 22.406 1 93.62 208 LYS A N 1
ATOM 1637 C CA . LYS A 1 208 ? -13.539 23.328 21.734 1 93.62 208 LYS A CA 1
ATOM 1638 C C . LYS A 1 208 ? -12.93 23.828 20.422 1 93.62 208 LYS A C 1
ATOM 1640 O O . LYS A 1 208 ? -13.586 24.547 19.656 1 93.62 208 LYS A O 1
ATOM 1645 N N . LEU A 1 209 ? -11.695 23.453 20.281 1 95.06 209 LEU A N 1
ATOM 1646 C CA . LEU A 1 209 ? -11.031 23.812 19.031 1 95.06 209 LEU A CA 1
ATOM 1647 C C . LEU A 1 209 ? -11.523 22.922 17.891 1 95.06 209 LEU A C 1
ATOM 1649 O O . LEU A 1 209 ? -11.398 21.703 17.938 1 95.06 209 LEU A O 1
ATOM 1653 N N . GLN A 1 210 ? -12.141 23.516 16.875 1 94.19 210 GLN A N 1
ATOM 1654 C CA . GLN A 1 210 ? -12.617 22.797 15.695 1 94.19 210 GLN A CA 1
ATOM 1655 C C . GLN A 1 210 ? -11.648 22.953 14.523 1 94.19 210 GLN A C 1
ATOM 1657 O O . GLN A 1 210 ? -11.141 24.047 14.273 1 94.19 210 GLN A O 1
ATOM 1662 N N . SER A 1 211 ? -11.273 21.875 13.977 1 94.38 211 SER A N 1
ATOM 1663 C CA . SER A 1 211 ? -10.453 21.812 12.773 1 94.38 211 SER A CA 1
ATOM 1664 C C . SER A 1 211 ? -11.117 20.969 11.688 1 94.38 211 SER A C 1
ATOM 1666 O O . SER A 1 211 ? -11.25 19.75 11.828 1 94.38 211 SER A O 1
ATOM 1668 N N . VAL A 1 212 ? -11.523 21.641 10.578 1 94.38 212 VAL A N 1
ATOM 1669 C CA . VAL A 1 212 ? -12.328 20.953 9.578 1 94.38 212 VAL A CA 1
ATOM 1670 C C . VAL A 1 212 ? -11.82 21.281 8.18 1 94.38 212 VAL A C 1
ATOM 1672 O O . VAL A 1 212 ? -11.477 22.438 7.898 1 94.38 212 VAL A O 1
ATOM 1675 N N . VAL A 1 213 ? -11.773 20.281 7.352 1 94.81 213 VAL A N 1
ATOM 1676 C CA . VAL A 1 213 ? -11.375 20.516 5.969 1 94.81 213 VAL A CA 1
ATOM 1677 C C . VAL A 1 213 ? -12.461 21.297 5.234 1 94.81 213 VAL A C 1
ATOM 1679 O O . VAL A 1 213 ? -13.586 20.812 5.094 1 94.81 213 VAL A O 1
ATOM 1682 N N . MET A 1 214 ? -12.117 22.453 4.895 1 95.44 214 MET A N 1
ATOM 1683 C CA . MET A 1 214 ? -13.047 23.297 4.152 1 95.44 214 MET A CA 1
ATOM 1684 C C . MET A 1 214 ? -12.992 22.984 2.662 1 95.44 214 MET A C 1
ATOM 1686 O O . MET A 1 214 ? -14.031 22.984 1.988 1 95.44 214 MET A O 1
ATOM 1690 N N . GLU A 1 215 ? -11.75 22.75 2.205 1 94.75 215 GLU A N 1
ATOM 1691 C CA . GLU A 1 215 ? -11.562 22.438 0.792 1 94.75 215 GLU A CA 1
ATOM 1692 C C . GLU A 1 215 ? -10.453 21.406 0.601 1 94.75 215 GLU A C 1
ATOM 1694 O O . GLU A 1 215 ? -9.461 21.406 1.332 1 94.75 215 GLU A O 1
ATOM 1699 N N . PHE A 1 216 ? -10.688 20.547 -0.221 1 93.12 216 PHE A N 1
ATOM 1700 C CA . PHE A 1 216 ? -9.734 19.578 -0.758 1 93.12 216 PHE A CA 1
ATOM 1701 C C . PHE A 1 216 ? -9.914 19.422 -2.264 1 93.12 216 PHE A C 1
ATOM 1703 O O . PHE A 1 216 ? -10.938 18.922 -2.721 1 93.12 216 PHE A O 1
ATOM 1710 N N . CYS A 1 217 ? -8.922 19.859 -3.008 1 91.38 217 CYS A N 1
ATOM 1711 C CA . CYS A 1 217 ? -9.172 19.859 -4.445 1 91.38 217 CYS A CA 1
ATOM 1712 C C . CYS A 1 217 ? -7.898 19.531 -5.219 1 91.38 217 CYS A C 1
ATOM 1714 O O . CYS A 1 217 ? -6.797 19.828 -4.754 1 91.38 217 CYS A O 1
ATOM 1716 N N . TYR A 1 218 ? -8.203 18.969 -6.34 1 89 218 TYR A N 1
ATOM 1717 C CA . TYR A 1 218 ? -7.121 18.781 -7.305 1 89 218 TYR A CA 1
ATOM 1718 C C . TYR A 1 218 ? -6.535 20.125 -7.727 1 89 218 TYR A C 1
ATOM 1720 O O . TYR A 1 218 ? -7.273 21.078 -8.008 1 89 218 TYR A O 1
ATOM 1728 N N . PHE A 1 219 ? -5.258 20.25 -7.598 1 90.06 219 PHE A N 1
ATOM 1729 C CA . PHE A 1 219 ? -4.527 21.469 -7.918 1 90.06 219 PHE A CA 1
ATOM 1730 C C . PHE A 1 219 ? -3.455 21.188 -8.969 1 90.06 219 PHE A C 1
ATOM 1732 O O . PHE A 1 219 ? -2.311 20.891 -8.625 1 90.06 219 PHE A O 1
ATOM 1739 N N . SER A 1 220 ? -3.822 21.312 -10.172 1 85.81 220 SER A N 1
ATOM 1740 C CA . SER A 1 220 ? -2.947 21 -11.297 1 85.81 220 SER A CA 1
ATOM 1741 C C . SER A 1 220 ? -1.845 22.031 -11.453 1 85.81 220 SER A C 1
ATOM 1743 O O . SER A 1 220 ? -2.051 23.219 -11.148 1 85.81 220 SER A O 1
ATOM 1745 N N . PRO A 1 221 ? -0.671 21.641 -11.883 1 84.19 221 PRO A N 1
ATOM 1746 C CA . PRO A 1 221 ? 0.378 22.609 -12.18 1 84.19 221 PRO A CA 1
ATOM 1747 C C . PRO A 1 221 ? -0.026 23.594 -13.273 1 84.19 221 PRO A C 1
ATOM 1749 O O . PRO A 1 221 ? -0.876 23.281 -14.109 1 84.19 221 PRO A O 1
ATOM 1752 N N . PRO A 1 222 ? 0.534 24.828 -13.367 1 83.44 222 PRO A N 1
ATOM 1753 C CA . PRO A 1 222 ? 1.629 25.312 -12.523 1 83.44 222 PRO A CA 1
ATOM 1754 C C . PRO A 1 222 ? 1.149 25.812 -11.164 1 83.44 222 PRO A C 1
ATOM 1756 O O . PRO A 1 222 ? 0.136 26.516 -11.086 1 83.44 222 PRO A O 1
ATOM 1759 N N . GLN A 1 223 ? 1.837 25.484 -10.242 1 85.69 223 GLN A N 1
ATOM 1760 C CA . GLN A 1 223 ? 1.565 25.953 -8.891 1 85.69 223 GLN A CA 1
ATOM 1761 C C . GLN A 1 223 ? 2.498 27.094 -8.516 1 85.69 223 GLN A C 1
ATOM 1763 O O . GLN A 1 223 ? 3.471 26.906 -7.781 1 85.69 223 GLN A O 1
ATOM 1768 N N . ASN A 1 224 ? 2.15 28.234 -8.992 1 89.25 224 ASN A N 1
ATOM 1769 C CA . ASN A 1 224 ? 2.924 29.438 -8.672 1 89.25 224 ASN A CA 1
ATOM 1770 C C . ASN A 1 224 ? 2.152 30.375 -7.746 1 89.25 224 ASN A C 1
ATOM 1772 O O . ASN A 1 224 ? 1.067 30.031 -7.273 1 89.25 224 ASN A O 1
ATOM 1776 N N . GLN A 1 225 ? 2.719 31.531 -7.488 1 92.88 225 GLN A N 1
ATOM 1777 C CA . GLN A 1 225 ? 2.119 32.438 -6.508 1 92.88 225 GLN A CA 1
ATOM 1778 C C . GLN A 1 225 ? 0.752 32.906 -6.977 1 92.88 225 GLN A C 1
ATOM 1780 O O . GLN A 1 225 ? -0.157 33.094 -6.164 1 92.88 225 GLN A O 1
ATOM 1785 N N . HIS A 1 226 ? 0.533 33.031 -8.242 1 94 226 HIS A N 1
ATOM 1786 C CA . HIS A 1 226 ? -0.713 33.594 -8.766 1 94 226 HIS A CA 1
ATOM 1787 C C . HIS A 1 226 ? -1.819 32.531 -8.773 1 94 226 HIS A C 1
ATOM 1789 O O . HIS A 1 226 ? -2.938 32.812 -8.336 1 94 226 HIS A O 1
ATOM 1795 N N . THR A 1 227 ? -1.434 31.328 -9.281 1 93.31 227 THR A N 1
ATOM 1796 C CA . THR A 1 227 ? -2.438 30.266 -9.328 1 93.31 227 THR A CA 1
ATOM 1797 C C . THR A 1 227 ? -2.842 29.844 -7.914 1 93.31 227 THR A C 1
ATOM 1799 O O . THR A 1 227 ? -4.012 29.547 -7.66 1 93.31 227 THR A O 1
ATOM 1802 N N . THR A 1 228 ? -1.896 29.828 -7.086 1 94.12 228 THR A N 1
ATOM 1803 C CA . THR A 1 228 ? -2.15 29.453 -5.699 1 94.12 228 THR A CA 1
ATOM 1804 C C . THR A 1 228 ? -3.043 30.484 -5.012 1 94.12 228 THR A C 1
ATOM 1806 O O . THR A 1 228 ? -4.016 30.125 -4.344 1 94.12 228 THR A O 1
ATOM 1809 N N . SER A 1 229 ? -2.689 31.812 -5.152 1 95.25 229 SER A N 1
ATOM 1810 C CA . SER A 1 229 ? -3.488 32.844 -4.535 1 95.25 229 SER A CA 1
ATOM 1811 C C . SER A 1 229 ? -4.906 32.875 -5.098 1 95.25 229 SER A C 1
ATOM 1813 O O . SER A 1 229 ? -5.871 33.062 -4.352 1 95.25 229 SER A O 1
ATOM 1815 N N . ASP A 1 230 ? -5.047 32.594 -6.387 1 95.5 230 ASP A N 1
ATOM 1816 C CA . ASP A 1 230 ? -6.359 32.562 -7.031 1 95.5 230 ASP A CA 1
ATOM 1817 C C . ASP A 1 230 ? -7.238 31.469 -6.449 1 95.5 230 ASP A C 1
ATOM 1819 O O . ASP A 1 230 ? -8.43 31.672 -6.211 1 95.5 230 ASP A O 1
ATOM 1823 N N . LEU A 1 231 ? -6.633 30.359 -6.305 1 95.06 231 LEU A N 1
ATOM 1824 C CA . LEU A 1 231 ? -7.383 29.234 -5.762 1 95.06 231 LEU A CA 1
ATOM 1825 C C . LEU A 1 231 ? -7.844 29.516 -4.34 1 95.06 231 LEU A C 1
ATOM 1827 O O . LEU A 1 231 ? -9.008 29.281 -3.998 1 95.06 231 LEU A O 1
ATOM 1831 N N . ILE A 1 232 ? -6.969 30.031 -3.516 1 94.88 232 ILE A N 1
ATOM 1832 C CA . ILE A 1 232 ? -7.297 30.328 -2.125 1 94.88 232 ILE A CA 1
ATOM 1833 C C . ILE A 1 232 ? -8.422 31.359 -2.068 1 94.88 232 ILE A C 1
ATOM 1835 O O . ILE A 1 232 ? -9.398 31.172 -1.341 1 94.88 232 ILE A O 1
ATOM 1839 N N . LEU A 1 233 ? -8.281 32.438 -2.869 1 94.75 233 LEU A N 1
ATOM 1840 C CA . LEU A 1 233 ? -9.266 33.5 -2.883 1 94.75 233 LEU A CA 1
ATOM 1841 C C . LEU A 1 233 ? -10.617 33 -3.371 1 94.75 233 LEU A C 1
ATOM 1843 O O . LEU A 1 233 ? -11.664 33.375 -2.84 1 94.75 233 LEU A O 1
ATOM 1847 N N . SER A 1 234 ? -10.539 32.125 -4.34 1 95.12 234 SER A N 1
ATOM 1848 C CA . SER A 1 234 ? -11.781 31.578 -4.859 1 95.12 234 SER A CA 1
ATOM 1849 C C . SER A 1 234 ? -12.508 30.766 -3.793 1 95.12 234 SER A C 1
ATOM 1851 O O . SER A 1 234 ? -13.734 30.844 -3.66 1 95.12 234 SER A O 1
ATOM 1853 N N . VAL A 1 235 ? -11.797 29.984 -3.062 1 94.62 235 VAL A N 1
ATOM 1854 C CA . VAL A 1 235 ? -12.375 29.141 -2.023 1 94.62 235 VAL A CA 1
ATOM 1855 C C . VAL A 1 235 ? -12.953 30.016 -0.912 1 94.62 235 VAL A C 1
ATOM 1857 O O . VAL A 1 235 ? -14.062 29.766 -0.434 1 94.62 235 VAL A O 1
ATOM 1860 N N . VAL A 1 236 ? -12.227 31 -0.496 1 92.75 236 VAL A N 1
ATOM 1861 C CA . VAL A 1 236 ? -12.664 31.906 0.561 1 92.75 236 VAL A CA 1
ATOM 1862 C C . VAL A 1 236 ? -13.938 32.625 0.133 1 92.75 236 VAL A C 1
ATOM 1864 O O . VAL A 1 236 ? -14.852 32.844 0.943 1 92.75 236 VAL A O 1
ATOM 1867 N N . LYS A 1 237 ? -13.977 32.938 -1.117 1 90.19 237 LYS A N 1
ATOM 1868 C CA . LYS A 1 237 ? -15.148 33.625 -1.662 1 90.19 237 LYS A CA 1
ATOM 1869 C C . LYS A 1 237 ? -16.344 32.688 -1.715 1 90.19 237 LYS A C 1
ATOM 1871 O O . LYS A 1 237 ? -17.469 33.062 -1.353 1 90.19 237 LYS A O 1
ATOM 1876 N N . ASP A 1 238 ? -16.109 31.516 -2.158 1 91.69 238 ASP A N 1
ATOM 1877 C CA . ASP A 1 238 ? -17.172 30.516 -2.303 1 91.69 238 ASP A CA 1
ATOM 1878 C C . ASP A 1 238 ? -17.859 30.25 -0.964 1 91.69 238 ASP A C 1
ATOM 1880 O O . ASP A 1 238 ? -19.078 30.047 -0.913 1 91.69 238 ASP A O 1
ATOM 1884 N N . PHE A 1 239 ? -17.109 30.297 0.112 1 92.81 239 PHE A N 1
ATOM 1885 C CA . PHE A 1 239 ? -17.656 29.984 1.423 1 92.81 239 PHE A CA 1
ATOM 1886 C C . PHE A 1 239 ? -18 31.266 2.182 1 92.81 239 PHE A C 1
ATOM 1888 O O . PHE A 1 239 ? -18.375 31.219 3.357 1 92.81 239 PHE A O 1
ATOM 1895 N N . ASN A 1 240 ? -17.844 32.375 1.601 1 87.19 240 ASN A N 1
ATOM 1896 C CA . ASN A 1 240 ? -18.172 33.688 2.168 1 87.19 240 ASN A CA 1
ATOM 1897 C C . ASN A 1 240 ? -17.469 33.938 3.492 1 87.19 240 ASN A C 1
ATOM 1899 O O . ASN A 1 240 ? -18.094 34.312 4.484 1 87.19 240 ASN A O 1
ATOM 1903 N N . MET A 1 241 ? -16.172 33.625 3.479 1 87.56 241 MET A N 1
ATOM 1904 C CA . MET A 1 241 ? -15.43 33.688 4.73 1 87.56 241 MET A CA 1
ATOM 1905 C C . MET A 1 241 ? -14.445 34.875 4.719 1 87.56 241 MET A C 1
ATOM 1907 O O . MET A 1 241 ? -13.672 35.031 5.664 1 87.56 241 MET A O 1
ATOM 1911 N N . TRP A 1 242 ? -14.531 35.688 3.781 1 83.88 242 TRP A N 1
ATOM 1912 C CA . TRP A 1 242 ? -13.5 36.688 3.535 1 83.88 242 TRP A CA 1
ATOM 1913 C C . TRP A 1 242 ? -13.453 37.719 4.668 1 83.88 242 TRP A C 1
ATOM 1915 O O . TRP A 1 242 ? -12.391 38.25 4.977 1 83.88 242 TRP A O 1
ATOM 1925 N N . SER A 1 243 ? -14.508 37.875 5.371 1 84.19 243 SER A N 1
ATOM 1926 C CA . SER A 1 243 ? -14.539 38.906 6.391 1 84.19 243 SER A CA 1
ATOM 1927 C C . SER A 1 243 ? -14.164 38.375 7.762 1 84.19 243 SER A C 1
ATOM 1929 O O . SER A 1 243 ? -13.945 39.125 8.703 1 84.19 243 SER A O 1
ATOM 1931 N N . LYS A 1 244 ? -13.984 37.094 7.859 1 88.25 244 LYS A N 1
ATOM 1932 C CA . LYS A 1 244 ? -13.797 36.469 9.172 1 88.25 244 LYS A CA 1
ATOM 1933 C C . LYS A 1 244 ? -12.367 35.969 9.352 1 88.25 244 LYS A C 1
ATOM 1935 O O . LYS A 1 244 ? -11.961 35.625 10.461 1 88.25 244 LYS A O 1
ATOM 1940 N N . ILE A 1 245 ? -11.609 35.969 8.344 1 91.69 245 ILE A N 1
ATOM 1941 C CA . ILE A 1 245 ? -10.281 35.375 8.383 1 91.69 245 ILE A CA 1
ATOM 1942 C C . ILE A 1 245 ? -9.336 36.25 9.203 1 91.69 245 ILE A C 1
ATOM 1944 O O . ILE A 1 245 ? -9.188 37.438 8.922 1 91.69 245 ILE A O 1
ATOM 1948 N N . LYS A 1 246 ? -8.727 35.625 10.195 1 91.06 246 LYS A N 1
ATOM 1949 C CA . LYS A 1 246 ? -7.82 36.344 11.07 1 91.06 246 LYS A CA 1
ATOM 1950 C C . LYS A 1 246 ? -6.363 36.031 10.758 1 91.06 246 LYS A C 1
ATOM 1952 O O . LYS A 1 246 ? -5.477 36.875 10.922 1 91.06 246 LYS A O 1
ATOM 1957 N N . ALA A 1 247 ? -6.145 34.781 10.391 1 93.5 247 ALA A N 1
ATOM 1958 C CA . ALA A 1 247 ? -4.766 34.344 10.164 1 93.5 247 ALA A CA 1
ATOM 1959 C C . ALA A 1 247 ? -4.715 33.156 9.234 1 93.5 247 ALA A C 1
ATOM 1961 O O . ALA A 1 247 ? -5.684 32.375 9.125 1 93.5 247 ALA A O 1
ATOM 1962 N N . ILE A 1 248 ? -3.598 33 8.578 1 93.62 248 ILE A N 1
ATOM 1963 C CA . ILE A 1 248 ? -3.346 31.859 7.703 1 93.62 248 ILE A CA 1
ATOM 1964 C C . ILE A 1 248 ? -1.999 31.234 8.047 1 93.62 248 ILE A C 1
ATOM 1966 O O . ILE A 1 248 ? -0.978 31.922 8.094 1 93.62 248 ILE A O 1
ATOM 1970 N N . THR A 1 249 ? -2.025 29.984 8.352 1 94.62 249 THR A N 1
ATOM 1971 C CA . THR A 1 249 ? -0.804 29.219 8.594 1 94.62 249 THR A CA 1
ATOM 1972 C C . THR A 1 249 ? -0.458 28.359 7.387 1 94.62 249 THR A C 1
ATOM 1974 O O . THR A 1 249 ? -1.31 27.625 6.875 1 94.62 249 THR A O 1
ATOM 1977 N N . PHE A 1 250 ? 0.707 28.375 6.914 1 92.75 250 PHE A N 1
ATOM 1978 C CA . PHE A 1 250 ? 1.077 27.703 5.68 1 92.75 250 PHE A CA 1
ATOM 1979 C C . PHE A 1 250 ? 2.539 27.266 5.715 1 92.75 250 PHE A C 1
ATOM 1981 O O . PHE A 1 250 ? 3.268 27.609 6.648 1 92.75 250 PHE A O 1
ATOM 1988 N N . GLU A 1 251 ? 2.846 26.5 4.766 1 86.94 251 GLU A N 1
ATOM 1989 C CA . GLU A 1 251 ? 4.223 26.031 4.66 1 86.94 251 GLU A CA 1
ATOM 1990 C C . GLU A 1 251 ? 5.184 27.172 4.352 1 86.94 251 GLU A C 1
ATOM 1992 O O . GLU A 1 251 ? 4.828 28.109 3.643 1 86.94 251 GLU A O 1
ATOM 1997 N N . SER A 1 252 ? 6.348 27.094 4.727 1 72.62 252 SER A N 1
ATOM 1998 C CA . SER A 1 252 ? 7.285 28.219 4.766 1 72.62 252 SER A CA 1
ATOM 1999 C C . SER A 1 252 ? 8.062 28.328 3.461 1 72.62 252 SER A C 1
ATOM 2001 O O . SER A 1 252 ? 8.773 29.312 3.238 1 72.62 252 SER A O 1
ATOM 2003 N N . SER A 1 253 ? 7.84 27.422 2.578 1 73.88 253 SER A N 1
ATOM 2004 C CA . SER A 1 253 ? 8.742 27.438 1.432 1 73.88 253 SER A CA 1
ATOM 2005 C C . SER A 1 253 ? 7.969 27.422 0.118 1 73.88 253 SER A C 1
ATOM 2007 O O . SER A 1 253 ? 6.746 27.266 0.111 1 73.88 253 SER A O 1
ATOM 2009 N N . GLY A 1 254 ? 8.789 27.891 -0.829 1 79.62 254 GLY A N 1
ATOM 2010 C CA . GLY A 1 254 ? 8.281 27.797 -2.188 1 79.62 254 GLY A CA 1
ATOM 2011 C C . GLY A 1 254 ? 7.387 28.953 -2.584 1 79.62 254 GLY A C 1
ATOM 2012 O O . GLY A 1 254 ? 7.711 30.109 -2.316 1 79.62 254 GLY A O 1
ATOM 2013 N N . GLU A 1 255 ? 6.266 28.609 -3.186 1 86.38 255 GLU A N 1
ATOM 2014 C CA . GLU A 1 255 ? 5.402 29.609 -3.789 1 86.38 255 GLU A CA 1
ATOM 2015 C C . GLU A 1 255 ? 4.277 30.016 -2.84 1 86.38 255 GLU A C 1
ATOM 2017 O O . GLU A 1 255 ? 3.514 30.938 -3.129 1 86.38 255 GLU A O 1
ATOM 2022 N N . MET A 1 256 ? 4.324 29.453 -1.644 1 89.62 256 MET A N 1
ATOM 2023 C CA . MET A 1 256 ? 3.207 29.688 -0.732 1 89.62 256 MET A CA 1
ATOM 2024 C C . MET A 1 256 ? 3.334 31.047 -0.068 1 89.62 256 MET A C 1
ATOM 2026 O O . MET A 1 256 ? 2.367 31.812 -0.018 1 89.62 256 MET A O 1
ATOM 2030 N N . PRO A 1 257 ? 4.559 31.453 0.386 1 89.19 257 PRO A N 1
ATOM 2031 C CA . PRO A 1 257 ? 4.672 32.75 1.055 1 89.19 257 PRO A CA 1
ATOM 2032 C C . PRO A 1 257 ? 4.297 33.906 0.146 1 89.19 257 PRO A C 1
ATOM 2034 O O . PRO A 1 257 ? 3.461 34.75 0.514 1 89.19 257 PRO A O 1
ATOM 2037 N N . PRO A 1 258 ? 4.816 33.938 -1.062 1 92.62 258 PRO A N 1
ATOM 2038 C CA . PRO A 1 258 ? 4.383 35.031 -1.925 1 92.62 258 PRO A CA 1
ATOM 2039 C C . PRO A 1 258 ? 2.9 34.969 -2.275 1 92.62 258 PRO A C 1
ATOM 2041 O O . PRO A 1 258 ? 2.25 36 -2.449 1 92.62 258 PRO A O 1
ATOM 2044 N N . ALA A 1 259 ? 2.348 33.812 -2.414 1 93.88 259 ALA A N 1
ATOM 2045 C CA . ALA A 1 259 ? 0.924 33.656 -2.697 1 93.88 259 ALA A CA 1
ATOM 2046 C C . ALA A 1 259 ? 0.074 34.219 -1.562 1 93.88 259 ALA A C 1
ATOM 2048 O O . ALA A 1 259 ? -0.953 34.844 -1.805 1 93.88 259 ALA A O 1
ATOM 2049 N N . ILE A 1 260 ? 0.511 34 -0.374 1 92.5 260 ILE A N 1
ATOM 2050 C CA . ILE A 1 260 ? -0.238 34.438 0.798 1 92.5 260 ILE A CA 1
ATOM 2051 C C . ILE A 1 260 ? -0.211 35.938 0.888 1 92.5 260 ILE A C 1
ATOM 2053 O O . ILE A 1 260 ? -1.194 36.562 1.298 1 92.5 260 ILE A O 1
ATOM 2057 N N . ILE A 1 261 ? 0.892 36.531 0.531 1 90.62 261 ILE A N 1
ATOM 2058 C CA . ILE A 1 261 ? 0.99 37.969 0.503 1 90.62 261 ILE A CA 1
ATOM 2059 C C . ILE A 1 261 ? -0.07 38.562 -0.437 1 90.62 261 ILE A C 1
ATOM 2061 O O . ILE A 1 261 ? -0.757 39.531 -0.095 1 90.62 261 ILE A O 1
ATOM 2065 N N . ILE A 1 262 ? -0.222 37.938 -1.554 1 92.69 262 ILE A N 1
ATOM 2066 C CA . ILE A 1 262 ? -1.217 38.344 -2.529 1 92.69 262 ILE A CA 1
ATOM 2067 C C . ILE A 1 262 ? -2.619 38.188 -1.951 1 92.69 262 ILE A C 1
ATOM 2069 O O . ILE A 1 262 ? -3.48 39.031 -2.119 1 92.69 262 ILE A O 1
ATOM 2073 N N . VAL A 1 263 ? -2.84 37.125 -1.305 1 92.5 263 VAL A N 1
ATOM 2074 C CA . VAL A 1 263 ? -4.141 36.844 -0.714 1 92.5 263 VAL A CA 1
ATOM 2075 C C . VAL A 1 263 ? -4.488 37.875 0.33 1 92.5 263 VAL A C 1
ATOM 2077 O O . VAL A 1 263 ? -5.605 38.406 0.34 1 92.5 263 VAL A O 1
ATOM 2080 N N . ILE A 1 264 ? -3.541 38.188 1.188 1 88.69 264 ILE A N 1
ATOM 2081 C CA . ILE A 1 264 ? -3.756 39.156 2.271 1 88.69 264 ILE A CA 1
ATOM 2082 C C . ILE A 1 264 ? -4.027 40.531 1.691 1 88.69 264 ILE A C 1
ATOM 2084 O O . ILE A 1 264 ? -4.914 41.25 2.166 1 88.69 264 ILE A O 1
ATOM 2088 N N . GLU A 1 265 ? -3.314 40.906 0.722 1 88.75 265 GLU A N 1
ATOM 2089 C CA . GLU A 1 265 ? -3.512 42.188 0.064 1 88.75 265 GLU A CA 1
ATOM 2090 C C . GLU A 1 265 ? -4.914 42.312 -0.531 1 88.75 265 GLU A C 1
ATOM 2092 O O . GLU A 1 265 ? -5.57 43.344 -0.404 1 88.75 265 GLU A O 1
ATOM 2097 N N . ASN A 1 266 ? -5.316 41.281 -1.118 1 89.12 266 ASN A N 1
ATOM 2098 C CA . ASN A 1 266 ? -6.645 41.281 -1.723 1 89.12 266 ASN A CA 1
ATOM 2099 C C . ASN A 1 266 ? -7.742 41.344 -0.667 1 89.12 266 ASN A C 1
ATOM 2101 O O . ASN A 1 266 ? -8.734 42.062 -0.847 1 89.12 266 ASN A O 1
ATOM 2105 N N . LEU A 1 267 ? -7.543 40.625 0.373 1 86.5 267 LEU A N 1
ATOM 2106 C CA . LEU A 1 267 ? -8.531 40.625 1.443 1 86.5 267 LEU A CA 1
ATOM 2107 C C . LEU A 1 267 ? -8.594 41.969 2.141 1 86.5 267 LEU A C 1
ATOM 2109 O O . LEU A 1 267 ? -9.68 42.438 2.504 1 86.5 267 LEU A O 1
ATOM 2113 N N . ASN A 1 268 ? -7.457 42.562 2.361 1 86.19 268 ASN A N 1
ATOM 2114 C CA . ASN A 1 268 ? -7.41 43.875 2.986 1 86.19 268 ASN A CA 1
ATOM 2115 C C . ASN A 1 268 ? -8.055 44.938 2.104 1 86.19 268 ASN A C 1
ATOM 2117 O O . ASN A 1 268 ? -8.734 45.844 2.604 1 86.19 268 ASN A O 1
ATOM 2121 N N . ASP A 1 269 ? -7.809 44.875 0.917 1 84.25 269 ASP A N 1
ATOM 2122 C CA . ASP A 1 269 ? -8.344 45.844 -0.022 1 84.25 269 ASP A CA 1
ATOM 2123 C C . ASP A 1 269 ? -9.859 45.719 -0.152 1 84.25 269 ASP A C 1
ATOM 2125 O O . ASP A 1 269 ? -10.578 46.719 -0.206 1 84.25 269 ASP A O 1
ATOM 2129 N N . GLN A 1 270 ? -10.281 44.594 -0.133 1 77.94 270 GLN A N 1
ATOM 2130 C CA . GLN A 1 270 ? -11.695 44.375 -0.405 1 77.94 270 GLN A CA 1
ATOM 2131 C C . GLN A 1 270 ? -12.523 44.5 0.867 1 77.94 270 GLN A C 1
ATOM 2133 O O . GLN A 1 270 ? -13.68 44.938 0.82 1 77.94 270 GLN A O 1
ATOM 2138 N N . TYR A 1 271 ? -11.953 44.094 2.004 1 69.31 271 TYR A N 1
ATOM 2139 C CA . TYR A 1 271 ? -12.828 43.969 3.168 1 69.31 271 TYR A CA 1
ATOM 2140 C C . TYR A 1 271 ? -12.266 44.75 4.348 1 69.31 271 TYR A C 1
ATOM 2142 O O . TYR A 1 271 ? -12.789 44.688 5.461 1 69.31 271 TYR A O 1
ATOM 2150 N N . SER A 1 272 ? -11.336 45.469 4.16 1 59.47 272 SER A N 1
ATOM 2151 C CA . SER A 1 272 ? -10.719 46.312 5.195 1 59.47 272 SER A CA 1
ATOM 2152 C C . SER A 1 272 ? -10.328 45.469 6.41 1 59.47 272 SER A C 1
ATOM 2154 O O . SER A 1 272 ? -10.523 45.875 7.551 1 59.47 272 SER A O 1
ATOM 2156 N N . LEU A 1 273 ? -10.055 44.094 6.344 1 61.5 273 LEU A N 1
ATOM 2157 C CA . LEU A 1 273 ? -9.727 43.156 7.422 1 61.5 273 LEU A CA 1
ATOM 2158 C C . LEU A 1 273 ? -8.398 43.531 8.078 1 61.5 273 LEU A C 1
ATOM 2160 O O . LEU A 1 273 ? -8.188 43.281 9.258 1 61.5 273 LEU A O 1
ATOM 2164 N N . ARG A 1 274 ? -7.82 44.594 7.961 1 60.72 274 ARG A N 1
ATOM 2165 C CA . ARG A 1 274 ? -6.512 45.031 8.438 1 60.72 274 ARG A CA 1
ATOM 2166 C C . ARG A 1 274 ? -5.668 43.844 8.898 1 60.72 274 ARG A C 1
ATOM 2168 O O . ARG A 1 274 ? -5.246 43.812 10.055 1 60.72 274 ARG A O 1
ATOM 2175 N N . LEU A 1 275 ? -5.629 42.75 8.086 1 65.06 275 LEU A N 1
ATOM 2176 C CA . LEU A 1 275 ? -4.746 41.656 8.398 1 65.06 275 LEU A CA 1
ATOM 2177 C C . LEU A 1 275 ? -3.285 42.031 8.227 1 65.06 275 LEU A C 1
ATOM 2179 O O . LEU A 1 275 ? -2.871 42.469 7.145 1 65.06 275 LEU A O 1
ATOM 2183 N N . ASP A 1 276 ? -2.682 42.344 9.383 1 65.56 276 ASP A N 1
ATOM 2184 C CA . ASP A 1 276 ? -1.281 42.75 9.352 1 65.56 276 ASP A CA 1
ATOM 2185 C C . ASP A 1 276 ? -0.365 41.562 9.109 1 65.56 276 ASP A C 1
ATOM 2187 O O . ASP A 1 276 ? -0.811 40.406 9.164 1 65.56 276 ASP A O 1
ATOM 2191 N N . ASP A 1 277 ? 0.793 41.844 8.742 1 67 277 ASP A N 1
ATOM 2192 C CA . ASP A 1 277 ? 1.858 40.875 8.477 1 67 277 ASP A CA 1
ATOM 2193 C C . ASP A 1 277 ? 2.055 39.938 9.664 1 67 277 ASP A C 1
ATOM 2195 O O . ASP A 1 277 ? 2.494 38.781 9.492 1 67 277 ASP A O 1
ATOM 2199 N N . GLY A 1 278 ? 1.476 40.344 10.664 1 77.19 278 GLY A N 1
ATOM 2200 C CA . GLY A 1 278 ? 1.674 39.562 11.875 1 77.19 278 GLY A CA 1
ATOM 2201 C C . GLY A 1 278 ? 0.746 38.375 11.969 1 77.19 278 GLY A C 1
ATOM 2202 O O . GLY A 1 278 ? 0.862 37.562 12.898 1 77.19 278 GLY A O 1
ATOM 2203 N N . PHE A 1 279 ? -0.026 38.219 10.922 1 81.12 279 PHE A N 1
ATOM 2204 C CA . PHE A 1 279 ? -0.984 37.125 11.008 1 81.12 279 PHE A CA 1
ATOM 2205 C C . PHE A 1 279 ? -0.768 36.125 9.875 1 81.12 279 PHE A C 1
ATOM 2207 O O . PHE A 1 279 ? -1.604 35.25 9.641 1 81.12 279 PHE A O 1
ATOM 2214 N N . ASN A 1 280 ? 0.353 36.281 9.203 1 86.81 280 ASN A N 1
ATOM 2215 C CA . ASN A 1 280 ? 0.898 35.281 8.305 1 86.81 280 ASN A CA 1
ATOM 2216 C C . ASN A 1 280 ? 1.834 34.312 9.039 1 86.81 280 ASN A C 1
ATOM 2218 O O . ASN A 1 280 ? 2.992 34.656 9.289 1 86.81 280 ASN A O 1
ATOM 2222 N N . ILE A 1 281 ? 1.297 33.219 9.297 1 92.75 281 ILE A N 1
ATOM 2223 C CA . ILE A 1 281 ? 2.006 32.312 10.203 1 92.75 281 ILE A CA 1
ATOM 2224 C C . ILE A 1 281 ? 2.746 31.25 9.414 1 92.75 281 ILE A C 1
ATOM 2226 O O . ILE A 1 281 ? 2.131 30.484 8.672 1 92.75 281 ILE A O 1
ATOM 2230 N N . ARG A 1 282 ? 4.039 31.234 9.578 1 92.19 282 ARG A N 1
ATOM 2231 C CA . ARG A 1 282 ? 4.82 30.141 9.016 1 92.19 282 ARG A CA 1
ATOM 2232 C C . ARG A 1 282 ? 4.75 28.891 9.906 1 92.19 282 ARG A C 1
ATOM 2234 O O . ARG A 1 282 ? 4.871 29 11.125 1 92.19 282 ARG A O 1
ATOM 2241 N N . CYS A 1 283 ? 4.504 27.797 9.281 1 93.19 283 CYS A N 1
ATOM 2242 C CA . CYS A 1 283 ? 4.414 26.562 10.031 1 93.19 283 CYS A CA 1
ATOM 2243 C C . CYS A 1 283 ? 5.723 26.266 10.758 1 93.19 283 CYS A C 1
ATOM 2245 O O . CYS A 1 283 ? 6.766 26.078 10.117 1 93.19 283 CYS A O 1
ATOM 2247 N N . ILE A 1 284 ? 5.684 26.172 12.023 1 93.62 284 ILE A N 1
ATOM 2248 C CA . ILE A 1 284 ? 6.883 25.984 12.836 1 93.62 284 ILE A CA 1
ATOM 2249 C C . ILE A 1 284 ? 7.48 24.609 12.555 1 93.62 284 ILE A C 1
ATOM 2251 O O . ILE A 1 284 ? 8.703 24.438 12.586 1 93.62 284 ILE A O 1
ATOM 2255 N N . CYS A 1 285 ? 6.645 23.641 12.281 1 92.38 285 CYS A N 1
ATOM 2256 C CA . CYS A 1 285 ? 7.137 22.297 11.977 1 92.38 285 CYS A CA 1
ATOM 2257 C C . CYS A 1 285 ? 7.973 22.312 10.703 1 92.38 285 CYS A C 1
ATOM 2259 O O . CYS A 1 285 ? 9.008 21.641 10.633 1 92.38 285 CYS A O 1
ATOM 2261 N N . HIS A 1 286 ? 7.547 23.016 9.727 1 90.31 286 HIS A N 1
ATOM 2262 C CA . HIS A 1 286 ? 8.305 23.125 8.484 1 90.31 286 HIS A CA 1
ATOM 2263 C C . HIS A 1 286 ? 9.602 23.891 8.695 1 90.31 286 HIS A C 1
ATOM 2265 O O . HIS A 1 286 ? 10.617 23.594 8.062 1 90.31 286 HIS A O 1
ATOM 2271 N N . VAL A 1 287 ? 9.531 24.859 9.539 1 91.12 287 VAL A N 1
ATOM 2272 C CA . VAL A 1 287 ? 10.742 25.609 9.859 1 91.12 287 VAL A CA 1
ATOM 2273 C C . VAL A 1 287 ? 11.781 24.688 10.492 1 91.12 287 VAL A C 1
ATOM 2275 O O . VAL A 1 287 ? 12.93 24.656 10.055 1 91.12 287 VAL A O 1
ATOM 2278 N N . ILE A 1 288 ? 11.32 23.922 11.469 1 91.5 288 ILE A N 1
ATOM 2279 C CA . ILE A 1 288 ? 12.219 23 12.141 1 91.5 288 ILE A CA 1
ATOM 2280 C C . ILE A 1 288 ? 12.75 21.969 11.133 1 91.5 288 ILE A C 1
ATOM 2282 O O . ILE A 1 288 ? 13.945 21.656 11.133 1 91.5 288 ILE A O 1
ATOM 2286 N N . ASN A 1 289 ? 11.875 21.453 10.336 1 89.81 289 ASN A N 1
ATOM 2287 C CA . ASN A 1 289 ? 12.258 20.438 9.359 1 89.81 289 ASN A CA 1
ATOM 2288 C C . ASN A 1 289 ? 13.367 20.938 8.438 1 89.81 289 ASN A C 1
ATOM 2290 O O . ASN A 1 289 ? 14.352 20.234 8.211 1 89.81 289 ASN A O 1
ATOM 2294 N N . ARG A 1 290 ? 13.234 22.062 7.945 1 87.25 290 ARG A N 1
ATOM 2295 C CA . ARG A 1 290 ? 14.227 22.641 7.043 1 87.25 290 ARG A CA 1
ATOM 2296 C C . ARG A 1 290 ? 15.555 22.859 7.762 1 87.25 290 ARG A C 1
ATOM 2298 O O . ARG A 1 290 ? 16.625 22.594 7.203 1 87.25 290 ARG A O 1
ATOM 2305 N N . ASP A 1 291 ? 15.469 23.328 8.906 1 88.38 291 ASP A N 1
ATOM 2306 C CA . ASP A 1 291 ? 16.672 23.625 9.68 1 88.38 291 ASP A CA 1
ATOM 2307 C C . ASP A 1 291 ? 17.438 22.359 10.023 1 88.38 291 ASP A C 1
ATOM 2309 O O . ASP A 1 291 ? 18.656 22.312 9.867 1 88.38 291 ASP A O 1
ATOM 2313 N N . VAL A 1 292 ? 16.688 21.375 10.398 1 88.56 292 VAL A N 1
ATOM 2314 C CA . VAL A 1 292 ? 17.312 20.125 10.789 1 88.56 292 VAL A CA 1
ATOM 2315 C C . VAL A 1 292 ? 17.906 19.438 9.555 1 88.56 292 VAL A C 1
ATOM 2317 O O . VAL A 1 292 ? 18.984 18.875 9.609 1 88.56 292 VAL A O 1
ATOM 2320 N N . CYS A 1 293 ? 17.141 19.453 8.469 1 84.06 293 CYS A N 1
ATOM 2321 C CA . CYS A 1 293 ? 17.625 18.828 7.238 1 84.06 293 CYS A CA 1
ATOM 2322 C C . CYS A 1 293 ? 18.938 19.453 6.793 1 84.06 293 CYS A C 1
ATOM 2324 O O . CYS A 1 293 ? 19.844 18.734 6.355 1 84.06 293 CYS A O 1
ATOM 2326 N N . ASP A 1 294 ? 19.078 20.688 6.945 1 81.44 294 ASP A N 1
ATOM 2327 C CA . ASP A 1 294 ? 20.328 21.359 6.578 1 81.44 294 ASP A CA 1
ATOM 2328 C C . ASP A 1 294 ? 21.453 20.984 7.531 1 81.44 294 ASP A C 1
ATOM 2330 O O . ASP A 1 294 ? 22.609 20.828 7.109 1 81.44 294 ASP A O 1
ATOM 2334 N N . ALA A 1 295 ? 21.109 20.844 8.789 1 82.12 295 ALA A N 1
ATOM 2335 C CA . ALA A 1 295 ? 22.109 20.469 9.789 1 82.12 295 ALA A CA 1
ATOM 2336 C C . ALA A 1 295 ? 22.578 19.031 9.594 1 82.12 295 ALA A C 1
ATOM 2338 O O . ALA A 1 295 ? 23.75 18.719 9.789 1 82.12 295 ALA A O 1
ATOM 2339 N N . THR A 1 296 ? 21.672 18.188 9.148 1 81.19 296 THR A N 1
ATOM 2340 C CA . THR A 1 296 ? 21.984 16.766 9.078 1 81.19 296 THR A CA 1
ATOM 2341 C C . THR A 1 296 ? 22.828 16.453 7.844 1 81.19 296 THR A C 1
ATOM 2343 O O . THR A 1 296 ? 23.344 15.344 7.711 1 81.19 296 THR A O 1
ATOM 2346 N N . HIS A 1 297 ? 23 17.453 7.078 1 85.81 297 HIS A N 1
ATOM 2347 C CA . HIS A 1 297 ? 23.922 17.266 5.953 1 85.81 297 HIS A CA 1
ATOM 2348 C C . HIS A 1 297 ? 25.328 16.984 6.434 1 85.81 297 HIS A C 1
ATOM 2350 O O . HIS A 1 297 ? 26.094 16.297 5.754 1 85.81 297 HIS A O 1
ATOM 2356 N N . PHE A 1 298 ? 25.672 17.422 7.691 1 85.88 298 PHE A N 1
ATOM 2357 C CA . PHE A 1 298 ? 27 17.25 8.258 1 85.88 298 PHE A CA 1
ATOM 2358 C C . PHE A 1 298 ? 27.234 15.805 8.656 1 85.88 298 PHE A C 1
ATOM 2360 O O . PHE A 1 298 ? 28.375 15.336 8.672 1 85.88 298 PHE A O 1
ATOM 2367 N N . ILE A 1 299 ? 26.188 15.094 8.898 1 88.88 299 ILE A N 1
ATOM 2368 C CA . ILE A 1 299 ? 26.344 13.719 9.367 1 88.88 299 ILE A CA 1
ATOM 2369 C C . ILE A 1 299 ? 25.828 12.75 8.305 1 88.88 299 ILE A C 1
ATOM 2371 O O . ILE A 1 299 ? 25.438 11.633 8.617 1 88.88 299 ILE A O 1
ATOM 2375 N N . LYS A 1 300 ? 25.75 13.18 7.129 1 91.31 300 LYS A N 1
ATOM 2376 C CA . LYS A 1 300 ? 25.172 12.414 6.031 1 91.31 300 LYS A CA 1
ATOM 2377 C C . LYS A 1 300 ? 25.891 11.078 5.844 1 91.31 300 LYS A C 1
ATOM 2379 O O . LYS A 1 300 ? 25.266 10.07 5.516 1 91.31 300 LYS A O 1
ATOM 2384 N N . LYS A 1 301 ? 27.188 11.102 6.078 1 93.44 301 LYS A N 1
ATOM 2385 C CA . LYS A 1 301 ? 27.969 9.883 5.91 1 93.44 301 LYS A CA 1
ATOM 2386 C C . LYS A 1 301 ? 27.5 8.789 6.863 1 93.44 301 LYS A C 1
ATOM 2388 O O . LYS A 1 301 ? 27.156 7.684 6.43 1 93.44 301 LYS A O 1
ATOM 2393 N N . GLU A 1 302 ? 27.438 9.148 8.172 1 94.06 302 GLU A N 1
ATOM 2394 C CA . GLU A 1 302 ? 27.031 8.18 9.188 1 94.06 302 GLU A CA 1
ATOM 2395 C C . GLU A 1 302 ? 25.578 7.762 9.008 1 94.06 302 GLU A C 1
ATOM 2397 O O . GLU A 1 302 ? 25.234 6.594 9.203 1 94.06 302 GLU A O 1
ATOM 2402 N N . GLU A 1 303 ? 24.75 8.727 8.656 1 94 303 GLU A N 1
ATOM 2403 C CA . GLU A 1 303 ? 23.344 8.445 8.406 1 94 303 GLU A CA 1
ATOM 2404 C C . GLU A 1 303 ? 23.172 7.469 7.242 1 94 303 GLU A C 1
ATOM 2406 O O . GLU A 1 303 ? 22.375 6.531 7.324 1 94 303 GLU A O 1
ATOM 2411 N N . GLN A 1 304 ? 23.906 7.676 6.227 1 94.25 304 GLN A N 1
ATOM 2412 C CA . GLN A 1 304 ? 23.828 6.836 5.039 1 94.25 304 GLN A CA 1
ATOM 2413 C C . GLN A 1 304 ? 24.328 5.422 5.328 1 94.25 304 GLN A C 1
ATOM 2415 O O . GLN A 1 304 ? 23.797 4.449 4.789 1 94.25 304 GLN A O 1
ATOM 2420 N N . MET A 1 305 ? 25.359 5.375 6.066 1 95.75 305 MET A N 1
ATOM 2421 C CA . MET A 1 305 ? 25.875 4.062 6.441 1 95.75 305 MET A CA 1
ATOM 2422 C C . MET A 1 305 ? 24.828 3.271 7.219 1 95.75 305 MET A C 1
ATOM 2424 O O . MET A 1 305 ? 24.609 2.09 6.941 1 95.75 305 MET A O 1
ATOM 2428 N N . LEU A 1 306 ? 24.203 3.963 8.125 1 96.31 306 LEU A N 1
ATOM 2429 C CA . LEU A 1 306 ? 23.156 3.32 8.906 1 96.31 306 LEU A CA 1
ATOM 2430 C C . LEU A 1 306 ? 21.969 2.939 8.023 1 96.31 306 LEU A C 1
ATOM 2432 O O . LEU A 1 306 ? 21.422 1.851 8.164 1 96.31 306 LEU A O 1
ATOM 2436 N N . HIS A 1 307 ? 21.609 3.871 7.168 1 96 307 HIS A N 1
ATOM 2437 C CA . HIS A 1 307 ? 20.531 3.631 6.215 1 96 307 HIS A CA 1
ATOM 2438 C C . HIS A 1 307 ? 20.797 2.391 5.371 1 96 307 HIS A C 1
ATOM 2440 O O . HIS A 1 307 ? 19.906 1.57 5.156 1 96 307 HIS A O 1
ATOM 2446 N N . GLN A 1 308 ? 22 2.232 4.957 1 95.19 308 GLN A N 1
ATOM 2447 C CA . GLN A 1 308 ? 22.375 1.14 4.062 1 95.19 308 GLN A CA 1
ATOM 2448 C C . GLN A 1 308 ? 22.297 -0.206 4.781 1 95.19 308 GLN A C 1
ATOM 2450 O O . GLN A 1 308 ? 21.797 -1.187 4.223 1 95.19 308 GLN A O 1
ATOM 2455 N N . ILE A 1 309 ? 22.844 -0.245 5.926 1 95.5 309 ILE A N 1
ATOM 2456 C CA . ILE A 1 309 ? 22.828 -1.512 6.648 1 95.5 309 ILE A CA 1
ATOM 2457 C C . ILE A 1 309 ? 21.391 -1.905 6.98 1 95.5 309 ILE A C 1
ATOM 2459 O O . ILE A 1 309 ? 21.031 -3.084 6.91 1 95.5 309 ILE A O 1
ATOM 2463 N N . LEU A 1 310 ? 20.625 -0.935 7.352 1 95.5 310 LEU A N 1
ATOM 2464 C CA . LEU A 1 310 ? 19.234 -1.218 7.668 1 95.5 310 LEU A CA 1
ATOM 2465 C C . LEU A 1 310 ? 18.469 -1.666 6.422 1 95.5 310 LEU A C 1
ATOM 2467 O O . LEU A 1 310 ? 17.594 -2.533 6.5 1 95.5 310 LEU A O 1
ATOM 2471 N N . LYS A 1 311 ? 18.75 -1.042 5.324 1 93.88 311 LYS A N 1
ATOM 2472 C CA . LYS A 1 311 ? 18.141 -1.438 4.059 1 93.88 311 LYS A CA 1
ATOM 2473 C C . LYS A 1 311 ? 18.438 -2.898 3.736 1 93.88 311 LYS A C 1
ATOM 2475 O O . LYS A 1 311 ? 17.562 -3.635 3.279 1 93.88 311 LYS A O 1
ATOM 2480 N N . VAL A 1 312 ? 19.672 -3.326 3.951 1 93.44 312 VAL A N 1
ATOM 2481 C CA . VAL A 1 312 ? 20.094 -4.695 3.68 1 93.44 312 VAL A CA 1
ATOM 2482 C C . VAL A 1 312 ? 19.391 -5.656 4.641 1 93.44 312 VAL A C 1
ATOM 2484 O O . VAL A 1 312 ? 18.922 -6.715 4.23 1 93.44 312 VAL A O 1
ATOM 2487 N N . VAL A 1 313 ? 19.328 -5.273 5.906 1 92.62 313 VAL A N 1
ATOM 2488 C CA . VAL A 1 313 ? 18.688 -6.113 6.914 1 92.62 313 VAL A CA 1
ATOM 2489 C C . VAL A 1 313 ? 17.203 -6.25 6.598 1 92.62 313 VAL A C 1
ATOM 2491 O O . VAL A 1 313 ? 16.625 -7.332 6.738 1 92.62 313 VAL A O 1
ATOM 2494 N N . ARG A 1 314 ? 16.625 -5.188 6.156 1 89.38 314 ARG A N 1
ATOM 2495 C CA . ARG A 1 314 ? 15.203 -5.176 5.871 1 89.38 314 ARG A CA 1
ATOM 2496 C C . ARG A 1 314 ? 14.898 -5.859 4.543 1 89.38 314 ARG A C 1
ATOM 2498 O O . ARG A 1 314 ? 13.805 -6.383 4.34 1 89.38 314 ARG A O 1
ATOM 2505 N N . GLY A 1 315 ? 15.859 -5.906 3.711 1 86.44 315 GLY A N 1
ATOM 2506 C CA . GLY A 1 315 ? 15.625 -6.359 2.348 1 86.44 315 GLY A CA 1
ATOM 2507 C C . GLY A 1 315 ? 15.992 -7.816 2.131 1 86.44 315 GLY A C 1
ATOM 2508 O O . GLY A 1 315 ? 15.586 -8.422 1.141 1 86.44 315 GLY A O 1
ATOM 2509 N N . SER A 1 316 ? 16.734 -8.414 3.023 1 86.19 316 SER A N 1
ATOM 2510 C CA . SER A 1 316 ? 17.141 -9.812 2.902 1 86.19 316 SER A CA 1
ATOM 2511 C C . SER A 1 316 ? 16.516 -10.672 3.996 1 86.19 316 SER A C 1
ATOM 2513 O O . SER A 1 316 ? 16.766 -10.445 5.184 1 86.19 316 SER A O 1
ATOM 2515 N N . VAL A 1 317 ? 15.797 -11.688 3.562 1 85.06 317 VAL A N 1
ATOM 2516 C CA . VAL A 1 317 ? 15.125 -12.57 4.512 1 85.06 317 VAL A CA 1
ATOM 2517 C C . VAL A 1 317 ? 16.172 -13.258 5.398 1 85.06 317 VAL A C 1
ATOM 2519 O O . VAL A 1 317 ? 16.016 -13.297 6.621 1 85.06 317 VAL A O 1
ATOM 2522 N N . ALA A 1 318 ? 17.234 -13.781 4.797 1 85.81 318 ALA A N 1
ATOM 2523 C CA . ALA A 1 318 ? 18.266 -14.516 5.527 1 85.81 318 ALA A CA 1
ATOM 2524 C C . ALA A 1 318 ? 18.953 -13.617 6.551 1 85.81 318 ALA A C 1
ATOM 2526 O O . ALA A 1 318 ? 19.156 -14.016 7.703 1 85.81 318 ALA A O 1
ATOM 2527 N N . ILE A 1 319 ? 19.266 -12.414 6.199 1 90.94 319 ILE A N 1
ATOM 2528 C CA . ILE A 1 319 ? 19.969 -11.492 7.082 1 90.94 319 ILE A CA 1
ATOM 2529 C C . ILE A 1 319 ? 19.047 -11.039 8.203 1 90.94 319 ILE A C 1
ATOM 2531 O O . ILE A 1 319 ? 19.469 -10.898 9.352 1 90.94 319 ILE A O 1
ATOM 2535 N N . ARG A 1 320 ? 17.797 -10.805 7.824 1 89.62 320 ARG A N 1
ATOM 2536 C CA . ARG A 1 320 ? 16.812 -10.367 8.812 1 89.62 320 ARG A CA 1
ATOM 2537 C C . ARG A 1 320 ? 16.625 -11.414 9.898 1 89.62 320 ARG A C 1
ATOM 2539 O O . ARG A 1 320 ? 16.5 -11.086 11.078 1 89.62 320 ARG A O 1
ATOM 2546 N N . VAL A 1 321 ? 16.547 -12.648 9.516 1 88 321 VAL A N 1
ATOM 2547 C CA . VAL A 1 321 ? 16.391 -13.734 10.469 1 88 321 VAL A CA 1
ATOM 2548 C C . VAL A 1 321 ? 17.625 -13.812 11.375 1 88 321 VAL A C 1
ATOM 2550 O O . VAL A 1 321 ? 17.484 -13.93 12.602 1 88 321 VAL A O 1
ATOM 2553 N N . LYS A 1 322 ? 18.797 -13.781 10.781 1 90.94 322 LYS A N 1
ATOM 2554 C CA . LYS A 1 322 ? 20.031 -13.805 11.57 1 90.94 322 LYS A CA 1
ATOM 2555 C C . LYS A 1 322 ? 20.094 -12.617 12.531 1 90.94 322 LYS A C 1
ATOM 2557 O O . LYS A 1 322 ? 20.484 -12.773 13.688 1 90.94 322 LYS A O 1
ATOM 2562 N N . PHE A 1 323 ? 19.766 -11.477 12.039 1 93 323 PHE A N 1
ATOM 2563 C CA . PHE A 1 323 ? 19.719 -10.266 12.852 1 93 323 PHE A CA 1
ATOM 2564 C C . PHE A 1 323 ? 18.766 -10.445 14.031 1 93 323 PHE A C 1
ATOM 2566 O O . PHE A 1 323 ? 19.094 -10.07 15.164 1 93 323 PHE A O 1
ATOM 2573 N N . SER A 1 324 ? 17.594 -10.992 13.789 1 89.31 324 SER A N 1
ATOM 2574 C CA . SER A 1 324 ? 16.609 -11.227 14.828 1 89.31 324 SER A CA 1
ATOM 2575 C C . SER A 1 324 ? 17.109 -12.227 15.867 1 89.31 324 SER A C 1
ATOM 2577 O O . SER A 1 324 ? 16.859 -12.062 17.062 1 89.31 324 SER A O 1
ATOM 2579 N N . GLU A 1 325 ? 17.766 -13.242 15.422 1 89.56 325 GLU A N 1
ATOM 2580 C CA . GLU A 1 325 ? 18.359 -14.227 16.312 1 89.56 325 GLU A CA 1
ATOM 2581 C C . GLU A 1 325 ? 19.406 -13.586 17.219 1 89.56 325 GLU A C 1
ATOM 2583 O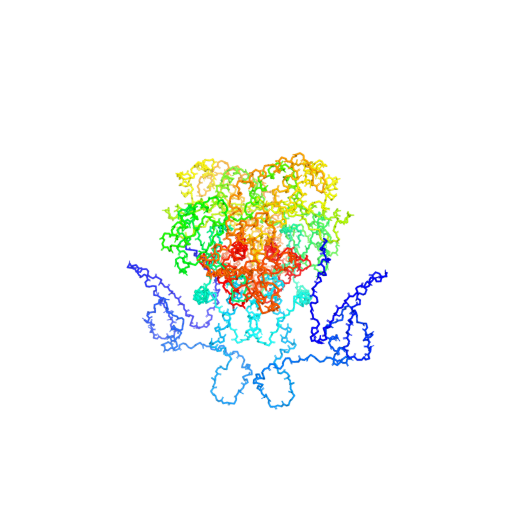 O . GLU A 1 325 ? 19.438 -13.852 18.422 1 89.56 325 GLU A O 1
ATOM 2588 N N . LEU A 1 326 ? 20.219 -12.805 16.609 1 92.69 326 LEU A N 1
ATOM 2589 C CA . LEU A 1 326 ? 21.281 -12.133 17.359 1 92.69 326 LEU A CA 1
ATOM 2590 C C . LEU A 1 326 ? 20.688 -11.156 18.375 1 92.69 326 LEU A C 1
ATOM 2592 O O . LEU A 1 326 ? 21.156 -11.07 19.516 1 92.69 326 LEU A O 1
ATOM 2596 N N . ALA A 1 327 ? 19.703 -10.414 17.906 1 92.88 327 ALA A N 1
ATOM 2597 C CA . ALA A 1 327 ? 19.031 -9.484 18.812 1 92.88 327 ALA A CA 1
ATOM 2598 C C . ALA A 1 327 ? 18.422 -10.219 20 1 92.88 327 ALA A C 1
ATOM 2600 O O . ALA A 1 327 ? 18.422 -9.719 21.125 1 92.88 327 ALA A O 1
ATOM 2601 N N . PHE A 1 328 ? 17.922 -11.375 19.766 1 88.94 328 PHE A N 1
ATOM 2602 C CA . PHE A 1 328 ? 17.312 -12.203 20.797 1 88.94 328 PHE A CA 1
ATOM 2603 C C . PHE A 1 328 ? 18.375 -12.688 21.781 1 88.94 328 PHE A C 1
ATOM 2605 O O . PHE A 1 328 ? 18.172 -12.602 23 1 88.94 328 PHE A O 1
ATOM 2612 N N . VAL A 1 329 ? 19.484 -13.172 21.266 1 89.19 329 VAL A N 1
ATOM 2613 C CA . VAL A 1 329 ? 20.547 -13.719 22.094 1 89.19 329 VAL A CA 1
ATOM 2614 C C . VAL A 1 329 ? 21.141 -12.617 22.969 1 89.19 329 VAL A C 1
ATOM 2616 O O . VAL A 1 329 ? 21.531 -12.859 24.109 1 89.19 329 VAL A O 1
ATOM 2619 N N . LEU A 1 330 ? 21.141 -11.461 22.438 1 91.44 330 LEU A N 1
ATOM 2620 C CA . LEU A 1 330 ? 21.719 -10.336 23.156 1 91.44 330 LEU A CA 1
ATOM 2621 C C . LEU A 1 330 ? 20.719 -9.719 24.109 1 91.44 330 LEU A C 1
ATOM 2623 O O . LEU A 1 330 ? 21.047 -8.797 24.859 1 91.44 330 LEU A O 1
ATOM 2627 N N . GLY A 1 331 ? 19.453 -10.172 24 1 85.62 331 GLY A N 1
ATOM 2628 C CA . GLY A 1 331 ? 18.438 -9.758 24.969 1 85.62 331 GLY A CA 1
ATOM 2629 C C . GLY A 1 331 ? 17.75 -8.461 24.594 1 85.62 331 GLY A C 1
ATOM 2630 O O . GLY A 1 331 ? 17.156 -7.797 25.453 1 85.62 331 GLY A O 1
ATOM 2631 N N . VAL A 1 332 ? 17.922 -8.031 23.422 1 83 332 VAL A N 1
ATOM 2632 C CA . VAL A 1 332 ? 17.312 -6.781 22.984 1 83 332 VAL A CA 1
ATOM 2633 C C . VAL A 1 332 ? 15.812 -6.969 22.812 1 83 332 VAL 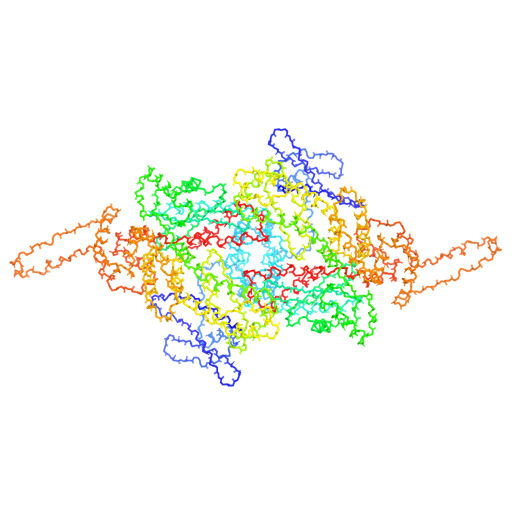A C 1
ATOM 2635 O O . VAL A 1 332 ? 15.031 -6.066 23.141 1 83 332 VAL A O 1
ATOM 2638 N N . SER A 1 333 ? 15.383 -8.125 22.25 1 73.94 333 SER A N 1
ATOM 2639 C CA . SER A 1 333 ? 13.961 -8.344 22.016 1 73.94 333 SER A CA 1
ATOM 2640 C C . SER A 1 333 ? 13.539 -9.734 22.484 1 73.94 333 SER A C 1
ATOM 2642 O O . SER A 1 333 ? 14.305 -10.695 22.375 1 73.94 333 SER A O 1
ATOM 2644 N N . LYS A 1 334 ? 12.508 -9.852 23.297 1 67.69 334 LYS A N 1
ATOM 2645 C CA . LYS A 1 334 ? 12 -11.133 23.766 1 67.69 334 LYS A CA 1
ATOM 2646 C C . LYS A 1 334 ? 11.047 -11.758 22.734 1 67.69 334 LYS A C 1
ATOM 2648 O O . LYS A 1 334 ? 10.625 -12.906 22.891 1 67.69 334 LYS A O 1
ATOM 2653 N N . GLY A 1 335 ? 10.836 -11.156 21.734 1 63.97 335 GLY A N 1
ATOM 2654 C CA . GLY A 1 335 ? 9.922 -11.664 20.734 1 63.97 335 GLY A CA 1
ATOM 2655 C C . GLY A 1 335 ? 10.289 -11.242 19.328 1 63.97 335 GLY A C 1
ATOM 2656 O O . GLY A 1 335 ? 11.461 -11.305 18.938 1 63.97 335 GLY A O 1
ATOM 2657 N N . ARG A 1 336 ? 9.312 -10.953 18.641 1 70.25 336 ARG A N 1
ATOM 2658 C CA . ARG A 1 336 ? 9.516 -10.523 17.25 1 70.25 336 ARG A CA 1
ATOM 2659 C C . ARG A 1 336 ? 10.32 -9.227 17.203 1 70.25 336 ARG A C 1
ATOM 2661 O O . ARG A 1 336 ? 10.008 -8.258 17.891 1 70.25 336 ARG A O 1
ATOM 2668 N N . VAL A 1 337 ? 11.453 -9.359 16.562 1 77.69 337 VAL A N 1
ATOM 2669 C CA . VAL A 1 337 ? 12.328 -8.195 16.422 1 77.69 337 VAL A CA 1
ATOM 2670 C C . VAL A 1 337 ? 11.734 -7.238 15.383 1 77.69 337 VAL A C 1
ATOM 2672 O O . VAL A 1 337 ? 11.391 -7.648 14.273 1 77.69 337 VAL A O 1
ATOM 2675 N N . GLU A 1 338 ? 11.516 -6.039 15.844 1 79.62 338 GLU A N 1
ATOM 2676 C CA . GLU A 1 338 ? 11.125 -4.988 14.906 1 79.62 338 GLU A CA 1
ATOM 2677 C C . GLU A 1 338 ? 12.344 -4.211 14.406 1 79.62 338 GLU A C 1
ATOM 2679 O O . GLU A 1 338 ? 12.883 -3.369 15.125 1 79.62 338 GLU A O 1
ATOM 2684 N N . VAL A 1 339 ? 12.711 -4.48 13.234 1 88.25 339 VAL A N 1
ATOM 2685 C CA . VAL A 1 339 ? 13.844 -3.781 12.641 1 88.25 339 VAL A CA 1
ATOM 2686 C C . VAL A 1 339 ? 13.508 -2.299 12.484 1 88.25 339 VAL A C 1
ATOM 2688 O O . VAL A 1 339 ? 12.422 -1.944 12.023 1 88.25 339 VAL A O 1
ATOM 2691 N N . PRO A 1 340 ? 14.438 -1.46 12.93 1 91.5 340 PRO A N 1
ATOM 2692 C CA . PRO A 1 340 ? 14.188 -0.023 12.812 1 91.5 340 PRO A CA 1
ATOM 2693 C C . PRO A 1 340 ? 13.797 0.395 11.398 1 91.5 340 PRO A C 1
ATOM 2695 O O . PRO A 1 340 ? 14.289 -0.184 10.422 1 91.5 340 PRO A O 1
ATOM 2698 N N . GLY A 1 341 ? 12.945 1.358 11.312 1 89.44 341 GLY A N 1
ATOM 2699 C CA . GLY A 1 341 ? 12.523 1.868 10.016 1 89.44 341 GLY A CA 1
ATOM 2700 C C . GLY A 1 341 ? 13.594 2.68 9.312 1 89.44 341 GLY A C 1
ATOM 2701 O O . GLY A 1 341 ? 14.617 3.02 9.914 1 89.44 341 GLY A O 1
ATOM 2702 N N . LEU A 1 342 ? 13.375 2.957 8.039 1 92.81 342 LEU A N 1
ATOM 2703 C CA . LEU A 1 342 ? 14.312 3.736 7.242 1 92.81 342 LEU A CA 1
ATOM 2704 C C . LEU A 1 342 ? 13.914 5.207 7.223 1 92.81 342 LEU A C 1
ATOM 2706 O O . LEU A 1 342 ? 12.742 5.543 7.371 1 92.81 342 LEU A O 1
ATOM 2710 N N . ASP A 1 343 ? 14.898 6.055 7.082 1 90.94 343 ASP A N 1
ATOM 2711 C CA . ASP A 1 343 ? 14.648 7.488 6.984 1 90.94 343 ASP A CA 1
ATOM 2712 C C . ASP A 1 343 ? 14.078 7.852 5.613 1 90.94 343 ASP A C 1
ATOM 2714 O O . ASP A 1 343 ? 14.344 7.168 4.625 1 90.94 343 ASP A O 1
ATOM 2718 N N . MET A 1 344 ? 13.219 8.844 5.609 1 84.19 344 MET A N 1
ATOM 2719 C CA . MET A 1 344 ? 12.727 9.469 4.383 1 84.19 344 MET A CA 1
ATOM 2720 C C . MET A 1 344 ? 13.367 10.836 4.168 1 84.19 344 MET A C 1
ATOM 2722 O O . MET A 1 344 ? 13.555 11.594 5.121 1 84.19 344 MET A O 1
ATOM 2726 N N . GLU A 1 345 ? 13.625 11.07 3.035 1 77.81 345 GLU A N 1
ATOM 2727 C CA . GLU A 1 345 ? 14.352 12.289 2.711 1 77.81 345 GLU A CA 1
ATOM 2728 C C . GLU A 1 345 ? 13.531 13.531 3.035 1 77.81 345 GLU A C 1
ATOM 2730 O O . GLU A 1 345 ? 14.078 14.578 3.387 1 77.81 345 GLU A O 1
ATOM 2735 N N . THR A 1 346 ? 12.289 13.43 3.02 1 75.56 346 THR A N 1
ATOM 2736 C CA . THR A 1 346 ? 11.453 14.617 3.133 1 75.56 346 THR A CA 1
ATOM 2737 C C . THR A 1 346 ? 11.07 14.875 4.59 1 75.56 346 THR A C 1
ATOM 2739 O O . THR A 1 346 ? 10.539 15.938 4.918 1 75.56 346 THR A O 1
ATOM 2742 N N . ARG A 1 347 ? 11.406 13.922 5.5 1 81.94 347 ARG A N 1
ATOM 2743 C CA . ARG A 1 347 ? 11.016 14.07 6.898 1 81.94 347 ARG A CA 1
ATOM 2744 C C . ARG A 1 347 ? 12.148 13.664 7.828 1 81.94 347 ARG A C 1
ATOM 2746 O O . ARG A 1 347 ? 12.375 12.469 8.055 1 81.94 347 ARG A O 1
ATOM 2753 N N . TRP A 1 348 ? 12.641 14.57 8.539 1 89.69 348 TRP A N 1
ATOM 2754 C CA . TRP A 1 348 ? 13.789 14.312 9.398 1 89.69 348 TRP A CA 1
ATOM 2755 C C . TRP A 1 348 ? 13.391 13.461 10.602 1 89.69 348 TRP A C 1
ATOM 2757 O O . TRP A 1 348 ? 14.234 12.828 11.227 1 89.69 348 TRP A O 1
ATOM 2767 N N . ASN A 1 349 ? 12.109 13.453 10.945 1 89.31 349 ASN A N 1
ATOM 2768 C CA . ASN A 1 349 ? 11.617 12.672 12.07 1 89.31 349 ASN A CA 1
ATOM 2769 C C . ASN A 1 349 ? 11.922 11.188 11.898 1 89.31 349 ASN A C 1
ATOM 2771 O O . ASN A 1 349 ? 12.227 10.492 12.867 1 89.31 349 ASN A O 1
ATOM 2775 N N . THR A 1 350 ? 11.812 10.758 10.688 1 91.12 350 THR A N 1
ATOM 2776 C CA . THR A 1 350 ? 12.102 9.352 10.422 1 91.12 350 THR A CA 1
ATOM 2777 C C . THR A 1 350 ? 13.594 9.07 10.57 1 91.12 350 THR A C 1
ATOM 2779 O O . THR A 1 350 ? 13.977 7.973 10.992 1 91.12 350 THR A O 1
ATOM 2782 N N . MET A 1 351 ? 14.375 10.023 10.188 1 93.25 351 MET A N 1
ATOM 2783 C CA . MET A 1 351 ? 15.812 9.875 10.383 1 93.25 351 MET A CA 1
ATOM 2784 C C . MET A 1 351 ? 16.141 9.766 11.867 1 93.25 351 MET A C 1
ATOM 2786 O O . MET A 1 351 ? 16.922 8.891 12.273 1 93.25 351 MET A O 1
ATOM 2790 N N . PHE A 1 352 ? 15.547 10.656 12.672 1 94.88 352 PHE A N 1
ATOM 2791 C CA . PHE A 1 352 ? 15.773 10.617 14.109 1 94.88 352 PHE A CA 1
ATOM 2792 C C . PHE A 1 352 ? 15.352 9.273 14.688 1 94.88 352 PHE A C 1
ATOM 2794 O O . PHE A 1 352 ? 16.094 8.672 15.469 1 94.88 352 PHE A O 1
ATOM 2801 N N . THR A 1 353 ? 14.18 8.781 14.289 1 95.56 353 THR A N 1
ATOM 2802 C CA . THR A 1 353 ? 13.672 7.52 14.812 1 95.56 353 THR A CA 1
ATOM 2803 C C . THR A 1 353 ? 14.562 6.355 14.383 1 95.56 353 THR A C 1
ATOM 2805 O O . THR A 1 353 ? 14.789 5.422 15.156 1 95.56 353 THR A O 1
ATOM 2808 N N . MET A 1 354 ? 14.969 6.426 13.164 1 96.06 354 MET A N 1
ATOM 2809 C CA . MET A 1 354 ? 15.891 5.406 12.672 1 96.06 354 MET A CA 1
ATOM 2810 C C . MET A 1 354 ? 17.141 5.34 13.539 1 96.06 354 MET A C 1
ATOM 2812 O O . MET A 1 354 ? 17.547 4.258 13.977 1 96.06 354 MET A O 1
ATOM 2816 N N . ILE A 1 355 ? 17.719 6.473 13.844 1 95.94 355 ILE A N 1
ATOM 2817 C CA . ILE A 1 355 ? 18.938 6.547 14.641 1 95.94 355 ILE A CA 1
ATOM 2818 C C . ILE A 1 355 ? 18.641 6.109 16.078 1 95.94 355 ILE A C 1
ATOM 2820 O O . ILE A 1 355 ? 19.344 5.258 16.625 1 95.94 355 ILE A O 1
ATOM 2824 N N . ASP A 1 356 ? 17.609 6.66 16.594 1 96.06 356 ASP A N 1
ATOM 2825 C CA . ASP A 1 356 ? 17.25 6.395 17.984 1 96.06 356 ASP A CA 1
ATOM 2826 C C . ASP A 1 356 ? 17 4.906 18.203 1 96.06 356 ASP A C 1
ATOM 2828 O O . ASP A 1 356 ? 17.547 4.309 19.141 1 96.06 356 ASP A O 1
ATOM 2832 N N . GLN A 1 357 ? 16.25 4.254 17.359 1 94.81 357 GLN A N 1
ATOM 2833 C CA . GLN A 1 357 ? 15.891 2.848 17.516 1 94.81 357 GLN A CA 1
ATOM 2834 C C . GLN A 1 357 ? 17.078 1.938 17.25 1 94.81 357 GLN A C 1
ATOM 2836 O O . GLN A 1 357 ? 17.172 0.851 17.828 1 94.81 357 GLN A O 1
ATOM 2841 N N . SER A 1 358 ? 18 2.377 16.469 1 96.25 358 SER A N 1
ATOM 2842 C CA . SER A 1 358 ? 19.125 1.539 16.078 1 96.25 358 SER A CA 1
ATOM 2843 C C . SER A 1 358 ? 20.109 1.363 17.234 1 96.25 358 SER A C 1
ATOM 2845 O O . SER A 1 358 ? 20.875 0.401 17.25 1 96.25 358 SER A O 1
ATOM 2847 N N . PHE A 1 359 ? 20.125 2.27 18.172 1 95.25 359 PHE A N 1
ATOM 2848 C CA . PHE A 1 359 ? 21.062 2.166 19.281 1 95.25 359 PHE A CA 1
ATOM 2849 C C . PHE A 1 359 ? 20.75 0.947 20.141 1 95.25 359 PHE A C 1
ATOM 2851 O O . PHE A 1 359 ? 21.656 0.34 20.719 1 95.25 359 PHE A O 1
ATOM 2858 N N . GLN A 1 360 ? 19.484 0.551 20.141 1 92.5 360 GLN A N 1
ATOM 2859 C CA . GLN A 1 360 ? 19.094 -0.642 20.891 1 92.5 360 GLN A CA 1
ATOM 2860 C C . GLN A 1 360 ? 19.688 -1.899 20.266 1 92.5 360 GLN A C 1
ATOM 2862 O O . GLN A 1 360 ? 19.875 -2.91 20.938 1 92.5 360 GLN A O 1
ATOM 2867 N N . TYR A 1 361 ? 20.031 -1.77 19.016 1 94.38 361 TYR A N 1
ATOM 2868 C CA . TYR A 1 361 ? 20.484 -2.945 18.281 1 94.38 361 TYR A CA 1
ATOM 2869 C C . TYR A 1 361 ? 21.953 -2.836 17.938 1 94.38 361 TYR A C 1
ATOM 2871 O O . TYR A 1 361 ? 22.453 -3.543 17.047 1 94.38 361 TYR A O 1
ATOM 2879 N N . ARG A 1 362 ? 22.656 -1.923 18.547 1 94.5 362 ARG A N 1
ATOM 2880 C CA . ARG A 1 362 ? 24.078 -1.708 18.234 1 94.5 362 ARG A CA 1
ATOM 2881 C C . ARG A 1 362 ? 24.859 -3.004 18.375 1 94.5 362 ARG A C 1
ATOM 2883 O O . ARG A 1 362 ? 25.688 -3.328 17.516 1 94.5 362 ARG A O 1
ATOM 2890 N N . GLY A 1 363 ? 24.594 -3.713 19.453 1 93.75 363 GLY A N 1
ATOM 2891 C CA . GLY A 1 363 ? 25.266 -4.992 19.656 1 93.75 363 GLY A CA 1
ATOM 2892 C C . GLY A 1 363 ? 24.938 -6.008 18.562 1 93.75 363 GLY A C 1
ATOM 2893 O O . GLY A 1 363 ? 25.812 -6.75 18.125 1 93.75 363 GLY A O 1
ATOM 2894 N N . ALA A 1 364 ? 23.703 -6.039 18.188 1 94.19 364 ALA A N 1
ATOM 2895 C CA . ALA A 1 364 ? 23.266 -6.973 17.156 1 94.19 364 ALA A CA 1
ATOM 2896 C C . ALA A 1 364 ? 23.922 -6.664 15.812 1 94.19 364 ALA A C 1
ATOM 2898 O O . ALA A 1 364 ? 24.297 -7.574 15.07 1 94.19 364 ALA A O 1
ATOM 2899 N N . PHE A 1 365 ? 24.094 -5.375 15.523 1 95.56 365 PHE A N 1
ATOM 2900 C CA . PHE A 1 365 ? 24.812 -4.98 14.312 1 95.56 365 PHE A CA 1
ATOM 2901 C C . PHE A 1 365 ? 26.25 -5.477 14.344 1 95.56 365 PHE A C 1
ATOM 2903 O O . PHE A 1 365 ? 26.734 -6.051 13.367 1 95.56 365 PHE A O 1
ATOM 2910 N N . SER A 1 366 ? 26.828 -5.246 15.445 1 94.38 366 SER A N 1
ATOM 2911 C CA . SER A 1 366 ? 28.219 -5.652 15.602 1 94.38 366 SER A CA 1
ATOM 2912 C C . SER A 1 366 ? 28.375 -7.16 15.445 1 94.38 366 SER A C 1
ATOM 2914 O O . SER A 1 366 ? 29.312 -7.629 14.805 1 94.38 366 SER A O 1
ATOM 2916 N N . ALA A 1 367 ? 27.484 -7.883 16.031 1 94.88 367 ALA A N 1
ATOM 2917 C CA . ALA A 1 367 ? 27.516 -9.336 15.93 1 94.88 367 ALA A CA 1
ATOM 2918 C C . ALA A 1 367 ? 27.25 -9.789 14.5 1 94.88 367 ALA A C 1
ATOM 2920 O O . ALA A 1 367 ? 27.844 -10.766 14.031 1 94.88 367 ALA A O 1
ATOM 2921 N N . LEU A 1 368 ? 26.391 -9.125 13.828 1 95.25 368 LEU A N 1
ATOM 2922 C CA . LEU A 1 368 ? 26.047 -9.453 12.445 1 95.25 368 LEU A CA 1
ATOM 2923 C C . LEU A 1 368 ? 27.25 -9.25 11.523 1 95.25 368 LEU A C 1
ATOM 2925 O O . LEU A 1 368 ? 27.547 -10.086 10.672 1 95.25 368 LEU A O 1
ATOM 2929 N N . TYR A 1 369 ? 27.984 -8.125 11.789 1 94 369 TYR A N 1
ATOM 2930 C CA . TYR A 1 369 ? 29.188 -7.832 11.008 1 94 369 TYR A CA 1
ATOM 2931 C C . TYR A 1 369 ? 30.219 -8.945 11.156 1 94 369 TYR A C 1
ATOM 2933 O O . TYR A 1 369 ? 30.984 -9.219 10.219 1 94 369 TYR A O 1
ATOM 2941 N N . ASN A 1 370 ? 30.125 -9.57 12.211 1 92.06 370 ASN A N 1
ATOM 2942 C CA . ASN A 1 370 ? 31.156 -10.555 12.539 1 92.06 370 ASN A CA 1
ATOM 2943 C C . ASN A 1 370 ? 30.641 -11.977 12.336 1 92.06 370 ASN A C 1
ATOM 2945 O O . ASN A 1 370 ? 31.328 -12.945 12.703 1 92.06 370 ASN A O 1
ATOM 2949 N N . SER A 1 371 ? 29.484 -12.055 11.852 1 92.81 371 SER A N 1
ATOM 2950 C CA . SER A 1 371 ? 28.969 -13.398 11.609 1 92.81 371 SER A CA 1
ATOM 2951 C C . SER A 1 371 ? 29.688 -14.078 10.453 1 92.81 371 SER A C 1
ATOM 2953 O O . SER A 1 371 ? 30.062 -13.422 9.477 1 92.81 371 SER A O 1
ATOM 2955 N N . GLU A 1 372 ? 29.844 -15.32 10.508 1 90.5 372 GLU A N 1
ATOM 2956 C CA . GLU A 1 372 ? 30.562 -16.078 9.484 1 90.5 372 GLU A CA 1
ATOM 2957 C C . GLU A 1 372 ? 29.797 -16.062 8.164 1 90.5 372 GLU A C 1
ATOM 2959 O O . GLU A 1 372 ? 30.422 -16.016 7.09 1 90.5 372 GLU A O 1
ATOM 2964 N N . GLU A 1 373 ? 28.594 -16.016 8.211 1 89.56 373 GLU A N 1
ATOM 2965 C CA . GLU A 1 373 ? 27.734 -16.156 7.035 1 89.56 373 GLU A CA 1
ATOM 2966 C C . GLU A 1 373 ? 27.734 -14.875 6.203 1 89.56 373 GLU A C 1
ATOM 2968 O O . GLU A 1 373 ? 27.672 -14.93 4.973 1 89.56 373 GLU A O 1
ATOM 2973 N N . PHE A 1 374 ? 27.781 -13.695 6.945 1 92.44 374 PHE A N 1
ATOM 2974 C CA . PHE A 1 374 ? 27.484 -12.469 6.203 1 92.44 374 PHE A CA 1
ATOM 2975 C C . PHE A 1 374 ? 28.641 -11.469 6.332 1 92.44 374 PHE A C 1
ATOM 2977 O O . PHE A 1 374 ? 28.562 -10.367 5.785 1 92.44 374 PHE A O 1
ATOM 2984 N N . CYS A 1 375 ? 29.703 -11.742 6.969 1 91.19 375 CYS A N 1
ATOM 2985 C CA . CYS A 1 375 ? 30.812 -10.828 7.242 1 91.19 375 CYS A CA 1
ATOM 2986 C C . CYS A 1 375 ? 31.375 -10.25 5.949 1 91.19 375 CYS A C 1
ATOM 2988 O O . CYS A 1 375 ? 31.625 -9.047 5.863 1 91.19 375 CYS A O 1
ATOM 2990 N N . ASP A 1 376 ? 31.438 -11.023 4.887 1 91.31 376 ASP A N 1
ATOM 2991 C CA . ASP A 1 376 ? 32 -10.555 3.619 1 91.31 376 ASP A CA 1
ATOM 2992 C C . ASP A 1 376 ? 31.047 -9.602 2.916 1 91.31 376 ASP A C 1
ATOM 2994 O O . ASP A 1 376 ? 31.469 -8.562 2.404 1 91.31 376 ASP A O 1
ATOM 2998 N N . ARG A 1 377 ? 29.859 -9.961 2.988 1 91.31 377 ARG A N 1
ATOM 2999 C CA . ARG A 1 377 ? 28.828 -9.172 2.303 1 91.31 377 ARG A CA 1
ATOM 3000 C C . ARG A 1 377 ? 28.656 -7.812 2.969 1 91.31 377 ARG A C 1
ATOM 3002 O O . ARG A 1 377 ? 28.344 -6.824 2.301 1 91.31 377 ARG A O 1
ATOM 3009 N N . LEU A 1 378 ? 28.875 -7.754 4.324 1 94.19 378 LEU A N 1
ATOM 3010 C CA . LEU A 1 378 ? 28.547 -6.551 5.082 1 94.19 378 LEU A CA 1
ATOM 3011 C C . LEU A 1 378 ? 29.812 -5.785 5.457 1 94.19 378 LEU A C 1
ATOM 3013 O O . LEU A 1 378 ? 29.75 -4.773 6.156 1 94.19 378 LEU A O 1
ATOM 3017 N N . ALA A 1 379 ? 30.938 -6.195 4.949 1 89.69 379 ALA A N 1
ATOM 3018 C CA . ALA A 1 379 ? 32.25 -5.668 5.355 1 89.69 379 ALA A CA 1
ATOM 3019 C C . ALA A 1 379 ? 32.312 -4.168 5.109 1 89.69 379 ALA A C 1
ATOM 3021 O O . ALA A 1 379 ? 32.844 -3.42 5.953 1 89.69 379 ALA A O 1
ATOM 3022 N N . ASN A 1 380 ? 31.75 -3.688 4.043 1 90.81 380 ASN A N 1
ATOM 3023 C CA . ASN A 1 380 ? 31.875 -2.283 3.664 1 90.81 380 ASN A CA 1
ATOM 3024 C C . ASN A 1 380 ? 30.75 -1.44 4.262 1 90.81 380 ASN A C 1
ATOM 3026 O O . ASN A 1 380 ? 30.703 -0.228 4.047 1 90.81 380 ASN A O 1
ATOM 3030 N N . MET A 1 381 ? 29.984 -2.055 5.125 1 93.44 381 MET A N 1
ATOM 3031 C CA . MET A 1 381 ? 28.812 -1.336 5.648 1 93.44 381 MET A CA 1
ATOM 3032 C C . MET A 1 381 ? 28.922 -1.176 7.16 1 93.44 381 MET A C 1
ATOM 3034 O O . MET A 1 381 ? 28.047 -0.567 7.781 1 93.44 381 MET A O 1
ATOM 3038 N N . ALA A 1 382 ? 29.969 -1.63 7.746 1 94.19 382 ALA A N 1
ATOM 3039 C CA . ALA A 1 382 ? 30.078 -1.651 9.203 1 94.19 382 ALA A CA 1
ATOM 3040 C C . ALA A 1 382 ? 30.344 -0.254 9.758 1 94.19 382 ALA A C 1
ATOM 3042 O O . ALA A 1 382 ? 31.234 0.454 9.258 1 94.19 382 ALA A O 1
ATOM 3043 N N . LEU A 1 383 ? 29.594 0.129 10.75 1 95.38 383 LEU A N 1
ATOM 3044 C CA . LEU A 1 383 ? 29.797 1.392 11.445 1 95.38 383 LEU A CA 1
ATOM 3045 C C . LEU A 1 383 ? 30.859 1.245 12.531 1 95.38 383 LEU A C 1
ATOM 3047 O O . LEU A 1 383 ? 30.797 0.331 13.359 1 95.38 383 LEU A O 1
ATOM 3051 N N . SER A 1 384 ? 31.828 2.152 12.539 1 94.25 384 SER A N 1
ATOM 3052 C CA . SER A 1 384 ? 32.875 2.154 13.555 1 94.25 384 SER A CA 1
ATOM 3053 C C . SER A 1 384 ? 32.375 2.764 14.859 1 94.25 384 SER A C 1
ATOM 3055 O O . SER A 1 384 ? 31.297 3.322 14.914 1 94.25 384 SER A O 1
ATOM 3057 N N . ASP A 1 385 ? 33.156 2.686 15.852 1 94.25 385 ASP A N 1
ATOM 3058 C CA . ASP A 1 385 ? 32.844 3.303 17.141 1 94.25 385 ASP A CA 1
ATOM 3059 C C . ASP A 1 385 ? 32.75 4.82 17 1 94.25 385 ASP A C 1
ATOM 3061 O O . ASP A 1 385 ? 31.922 5.453 17.672 1 94.25 385 ASP A O 1
ATOM 3065 N N . MET A 1 386 ? 33.562 5.309 16.156 1 93.94 386 MET A N 1
ATOM 3066 C CA . MET A 1 386 ? 33.531 6.75 15.922 1 93.94 386 MET A CA 1
ATOM 3067 C C . MET A 1 386 ? 32.219 7.148 15.227 1 93.94 386 MET A C 1
ATOM 3069 O O . MET A 1 386 ? 31.641 8.195 15.531 1 93.94 386 MET A O 1
ATOM 3073 N N . ASP A 1 387 ? 31.812 6.305 14.305 1 95.25 387 ASP A N 1
ATOM 3074 C CA . ASP A 1 387 ? 30.547 6.562 13.633 1 95.25 387 ASP A CA 1
ATOM 3075 C C . ASP A 1 387 ? 29.391 6.559 14.633 1 95.25 387 ASP A C 1
ATOM 3077 O O . ASP A 1 387 ? 28.516 7.434 14.586 1 95.25 387 ASP A O 1
ATOM 3081 N N . TRP A 1 388 ? 29.422 5.637 15.523 1 95.56 388 TRP A N 1
ATOM 3082 C CA . TRP A 1 388 ? 28.359 5.527 16.531 1 95.56 388 TRP A CA 1
ATOM 3083 C C . TRP A 1 388 ? 28.406 6.707 17.484 1 95.56 388 TRP A C 1
ATOM 3085 O O . TRP A 1 388 ? 27.359 7.156 17.969 1 95.56 388 TRP A O 1
ATOM 3095 N N . ARG A 1 389 ? 29.562 7.246 17.719 1 94.06 389 ARG A N 1
ATOM 3096 C CA . ARG A 1 389 ? 29.688 8.406 18.594 1 94.06 389 ARG A CA 1
ATOM 3097 C C . ARG A 1 389 ? 29.078 9.648 17.953 1 94.06 389 ARG A C 1
ATOM 3099 O O . ARG A 1 389 ? 28.422 10.453 18.625 1 94.06 389 ARG A O 1
ATOM 3106 N N . VAL A 1 390 ? 29.344 9.734 16.703 1 94.44 390 VAL A N 1
ATOM 3107 C CA . VAL A 1 390 ? 28.75 10.852 15.977 1 94.44 390 VAL A CA 1
ATOM 3108 C C . VAL A 1 390 ? 27.234 10.734 15.984 1 94.44 390 VAL A C 1
ATOM 3110 O O . VAL A 1 390 ? 26.531 11.719 16.25 1 94.44 390 VAL A O 1
ATOM 3113 N N . LEU A 1 391 ? 26.734 9.523 15.766 1 95.38 391 LEU A N 1
ATOM 3114 C CA . LEU A 1 391 ? 25.297 9.297 15.758 1 95.38 391 LEU A CA 1
ATOM 3115 C C . LEU A 1 391 ? 24.688 9.555 17.141 1 95.38 391 LEU A C 1
ATOM 3117 O O . LEU A 1 391 ? 23.578 10.086 17.234 1 95.38 391 LEU A O 1
ATOM 3121 N N . LYS A 1 392 ? 25.391 9.188 18.125 1 94.94 392 LYS A N 1
ATOM 3122 C CA . LYS A 1 392 ? 24.922 9.43 19.484 1 94.94 392 LYS A CA 1
ATOM 3123 C C . LYS A 1 392 ? 24.844 10.922 19.797 1 94.94 392 LYS A C 1
ATOM 3125 O O . LYS A 1 392 ? 23.859 11.398 20.359 1 94.94 392 LYS A O 1
ATOM 3130 N N . SER A 1 393 ? 25.875 11.594 19.406 1 92.88 393 SER A N 1
ATOM 3131 C CA . SER A 1 393 ? 25.906 13.039 19.578 1 92.88 393 SER A CA 1
ATOM 3132 C C . SER A 1 393 ? 24.75 13.711 18.844 1 92.88 393 SER A C 1
ATOM 3134 O O . SER A 1 393 ? 24.109 14.625 19.375 1 92.88 393 SER A O 1
ATOM 3136 N N . CYS A 1 394 ? 24.531 13.273 17.703 1 92.38 394 CYS A N 1
ATOM 3137 C CA . CYS A 1 394 ? 23.438 13.805 16.891 1 92.38 394 CYS A CA 1
ATOM 3138 C C . CYS A 1 394 ? 22.094 13.508 17.547 1 92.38 394 CYS A C 1
ATOM 3140 O O . CYS A 1 394 ? 21.219 14.383 17.625 1 92.38 394 CYS A O 1
ATOM 3142 N N . LYS A 1 395 ? 21.922 12.266 17.922 1 93.56 395 LYS A N 1
ATOM 3143 C CA . LYS A 1 395 ? 20.688 11.852 18.578 1 93.56 395 LYS A CA 1
ATOM 3144 C C . LYS A 1 395 ? 20.406 12.711 19.812 1 93.56 395 LYS A C 1
ATOM 3146 O O . LYS A 1 395 ? 19.266 13.164 20 1 93.56 395 LYS A O 1
ATOM 3151 N N . ASP A 1 396 ? 21.375 12.945 20.562 1 92 396 ASP A N 1
ATOM 3152 C CA . ASP A 1 396 ? 21.234 13.727 21.781 1 92 396 ASP A CA 1
ATOM 3153 C C . ASP A 1 396 ? 20.828 15.164 21.469 1 92 396 ASP A C 1
ATOM 3155 O O . ASP A 1 396 ? 20.016 15.758 22.188 1 92 396 ASP A O 1
ATOM 3159 N N . PHE A 1 397 ? 21.406 15.656 20.469 1 90.44 397 PHE A N 1
ATOM 3160 C CA . PHE A 1 397 ? 21.094 17.016 20.031 1 90.44 397 PHE A CA 1
ATOM 3161 C C . PHE A 1 397 ? 19.672 17.094 19.469 1 90.44 397 PHE A C 1
ATOM 3163 O O . PHE A 1 397 ? 18.906 17.984 19.828 1 90.44 397 PHE A O 1
ATOM 3170 N N . LEU A 1 398 ? 19.312 16.125 18.672 1 92.12 398 LEU A N 1
ATOM 3171 C CA . LEU A 1 398 ? 18.062 16.188 17.891 1 92.12 398 LEU A CA 1
ATOM 3172 C C . LEU A 1 398 ? 16.875 15.758 18.75 1 92.12 398 LEU A C 1
ATOM 3174 O O . LEU A 1 398 ? 15.727 16.016 18.375 1 92.12 398 LEU A O 1
ATOM 3178 N N . GLN A 1 399 ? 17.078 15.133 19.828 1 93 399 GLN A N 1
ATOM 3179 C CA . GLN A 1 399 ? 16 14.594 20.656 1 93 399 GLN A CA 1
ATOM 3180 C C . GLN A 1 399 ? 15.031 15.695 21.094 1 93 399 GLN A C 1
ATOM 3182 O O . GLN A 1 399 ? 13.812 15.523 21 1 93 399 GLN A O 1
ATOM 3187 N N . SER A 1 400 ? 15.617 16.781 21.5 1 90.44 400 SER A N 1
ATOM 3188 C CA . SER A 1 400 ? 14.789 17.891 21.953 1 90.44 400 SER A CA 1
ATOM 3189 C C . SER A 1 400 ? 14 18.5 20.797 1 90.44 400 SER A C 1
ATOM 3191 O O . SER A 1 400 ? 12.828 18.859 20.953 1 90.44 400 SER A O 1
ATOM 3193 N N . ALA A 1 401 ? 14.68 18.656 19.703 1 92.06 401 ALA A N 1
ATOM 3194 C CA . ALA A 1 401 ? 14 19.172 18.516 1 92.06 401 ALA A CA 1
ATOM 3195 C C . ALA A 1 401 ? 12.852 18.266 18.094 1 92.06 401 ALA A C 1
ATOM 3197 O O . ALA A 1 401 ? 11.805 18.734 17.656 1 92.06 401 ALA A O 1
ATOM 3198 N N . TYR A 1 402 ? 13.094 17 18.25 1 94.12 402 TYR A N 1
ATOM 3199 C CA . TYR A 1 402 ? 12.07 16.016 17.922 1 94.12 402 TYR A CA 1
ATOM 3200 C C . TYR A 1 402 ? 10.844 16.188 18.812 1 94.12 402 TYR A C 1
ATOM 3202 O O . TYR A 1 402 ? 9.711 16.203 18.328 1 94.12 402 TYR A O 1
ATOM 3210 N N . HIS A 1 403 ? 11.047 16.375 20.047 1 93.88 403 HIS A N 1
ATOM 3211 C CA . HIS A 1 403 ? 9.945 16.562 21 1 93.88 403 HIS A CA 1
ATOM 3212 C C . HIS A 1 403 ? 9.188 17.859 20.719 1 93.88 403 HIS A C 1
ATOM 3214 O O . HIS A 1 403 ? 7.965 17.906 20.859 1 93.88 403 HIS A O 1
ATOM 3220 N N . CYS A 1 404 ? 9.953 18.859 20.359 1 93.25 404 CYS A N 1
ATOM 3221 C CA . CYS A 1 404 ? 9.328 20.125 19.984 1 93.25 404 CYS A CA 1
ATOM 3222 C C . CYS A 1 404 ? 8.422 19.953 18.781 1 93.25 404 CYS A C 1
ATOM 3224 O O . CYS A 1 404 ? 7.309 20.484 18.75 1 93.25 404 CYS A O 1
ATOM 3226 N N . THR A 1 405 ? 8.93 19.219 17.797 1 92.69 405 THR A N 1
ATOM 3227 C CA . THR A 1 405 ? 8.156 18.984 16.594 1 92.69 405 THR A CA 1
ATOM 3228 C C . THR A 1 405 ? 6.883 18.219 16.906 1 92.69 405 THR A C 1
ATOM 3230 O O . THR A 1 405 ? 5.809 18.547 16.406 1 92.69 405 THR A O 1
ATOM 3233 N N . VAL A 1 406 ? 6.977 17.219 17.75 1 92.06 406 VAL A N 1
ATOM 3234 C CA . VAL A 1 406 ? 5.824 16.406 18.141 1 92.06 406 VAL A CA 1
ATOM 3235 C C . VAL A 1 406 ? 4.809 17.266 18.875 1 92.06 406 VAL A C 1
ATOM 3237 O O . VAL A 1 406 ? 3.604 17.172 18.625 1 92.06 406 VAL A O 1
ATOM 3240 N N . ALA A 1 407 ? 5.262 18.141 19.734 1 91.06 407 ALA A N 1
ATOM 3241 C CA . ALA A 1 407 ? 4.391 19.031 20.5 1 91.06 407 ALA A CA 1
ATOM 3242 C C . ALA A 1 407 ? 3.664 20.016 19.594 1 91.06 407 ALA A C 1
ATOM 3244 O O . ALA A 1 407 ? 2.492 20.328 19.812 1 91.06 407 ALA A O 1
ATOM 3245 N N . ALA A 1 408 ? 4.383 20.453 18.625 1 92 408 ALA A N 1
ATOM 3246 C CA . ALA A 1 408 ? 3.818 21.453 17.719 1 92 408 ALA A CA 1
ATOM 3247 C C . ALA A 1 408 ? 2.859 20.797 16.719 1 92 408 ALA A C 1
ATOM 3249 O O . ALA A 1 408 ? 2.07 21.484 16.078 1 92 408 ALA A O 1
ATOM 3250 N N . SER A 1 409 ? 2.908 19.484 16.625 1 88.56 409 SER A N 1
ATOM 3251 C CA . SER A 1 409 ? 2.154 18.766 15.609 1 88.56 409 SER A CA 1
ATOM 3252 C C . SER A 1 409 ? 0.786 18.344 16.125 1 88.56 409 SER A C 1
ATOM 3254 O O . SER A 1 409 ? 0.082 17.562 15.477 1 88.56 409 SER A O 1
ATOM 3256 N N . GLY A 1 410 ? 0.379 18.797 17.172 1 83 410 GLY A N 1
ATOM 3257 C CA . GLY A 1 410 ? -0.925 18.438 17.703 1 83 410 GLY A CA 1
ATOM 3258 C C . GLY A 1 410 ? -2.074 19.109 16.969 1 83 410 GLY A C 1
ATOM 3259 O O . GLY A 1 410 ? -1.949 20.25 16.516 1 83 410 GLY A O 1
ATOM 3260 N N . ARG A 1 411 ? -3.191 18.438 16.875 1 78.25 411 ARG A N 1
ATOM 3261 C CA . ARG A 1 411 ? -4.352 18.953 16.156 1 78.25 411 ARG A CA 1
ATOM 3262 C C . ARG A 1 411 ? -5.473 19.328 17.125 1 78.25 411 ARG A C 1
ATOM 3264 O O . ARG A 1 411 ? -6.344 20.141 16.781 1 78.25 411 ARG A O 1
ATOM 3271 N N . ASP A 1 412 ? -5.43 18.812 18.312 1 81.25 412 ASP A N 1
ATOM 3272 C CA . ASP A 1 412 ? -6.598 18.906 19.172 1 81.25 412 ASP A CA 1
ATOM 3273 C C . ASP A 1 412 ? -6.379 19.953 20.266 1 81.25 412 ASP A C 1
ATOM 3275 O O . ASP A 1 412 ? -7.219 20.109 21.156 1 81.25 412 ASP A O 1
ATOM 3279 N N . TYR A 1 413 ? -5.25 20.609 20.219 1 86.69 413 TYR A N 1
ATOM 3280 C CA . TYR A 1 413 ? -4.992 21.641 21.219 1 86.69 413 TYR A CA 1
ATOM 3281 C C . TYR A 1 413 ? -4.328 22.859 20.594 1 86.69 413 TYR A C 1
ATOM 3283 O O . TYR A 1 413 ? -3.975 22.844 19.406 1 86.69 413 TYR A O 1
ATOM 3291 N N . ILE A 1 414 ? -4.242 23.859 21.375 1 92.31 414 ILE A N 1
ATOM 3292 C CA . ILE A 1 414 ? -3.699 25.125 20.891 1 92.31 414 ILE A CA 1
ATOM 3293 C C . ILE A 1 414 ? -2.193 24.984 20.672 1 92.31 414 ILE A C 1
ATOM 3295 O O . ILE A 1 414 ? -1.485 24.438 21.516 1 92.31 414 ILE A O 1
ATOM 3299 N N . SER A 1 415 ? -1.76 25.406 19.516 1 92.69 415 SER A N 1
ATOM 3300 C CA . SER A 1 415 ? -0.35 25.203 19.188 1 92.69 415 SER A CA 1
ATOM 3301 C C . SER A 1 415 ? 0.353 26.531 18.953 1 92.69 415 SER A C 1
ATOM 3303 O O . SER A 1 415 ? 1.583 26.609 18.969 1 92.69 415 SER A O 1
ATOM 3305 N N . LEU A 1 416 ? -0.363 27.578 18.828 1 94.56 416 LEU A N 1
ATOM 3306 C CA . LEU A 1 416 ? 0.245 28.859 18.484 1 94.56 416 LEU A CA 1
ATOM 3307 C C . LEU A 1 416 ? 1.155 29.359 19.594 1 94.56 416 LEU A C 1
ATOM 3309 O O . LEU A 1 416 ? 2.219 29.922 19.328 1 94.56 416 LEU A O 1
ATOM 3313 N N . SER A 1 417 ? 0.738 29.172 20.828 1 91.38 417 SER A N 1
ATOM 3314 C CA . SER A 1 417 ? 1.5 29.688 21.969 1 91.38 417 SER A CA 1
ATOM 3315 C C . SER A 1 417 ? 2.824 28.938 22.125 1 91.38 417 SER A C 1
ATOM 3317 O O . SER A 1 417 ? 3.748 29.438 22.766 1 91.38 417 SER A O 1
ATOM 3319 N N . LEU A 1 418 ? 2.914 27.844 21.469 1 91.94 418 LEU A N 1
ATOM 3320 C CA . LEU A 1 418 ? 4.113 27.016 21.609 1 91.94 418 LEU A CA 1
ATOM 3321 C C . LEU A 1 418 ? 5.207 27.5 20.656 1 91.94 418 LEU A C 1
ATOM 3323 O O . LEU A 1 418 ? 6.387 27.203 20.859 1 91.94 418 LEU A O 1
ATOM 3327 N N . ARG A 1 419 ? 4.859 28.234 19.656 1 92.94 419 ARG A N 1
ATOM 3328 C CA . ARG A 1 419 ? 5.789 28.594 18.594 1 92.94 419 ARG A CA 1
ATOM 3329 C C . ARG A 1 419 ? 6.996 29.344 19.156 1 92.94 419 ARG A C 1
ATOM 3331 O O . ARG A 1 419 ? 8.141 28.938 18.938 1 92.94 419 ARG A O 1
ATOM 3338 N N . LEU A 1 420 ? 6.672 30.344 19.922 1 90.56 420 LEU A N 1
ATOM 3339 C CA . LEU A 1 420 ? 7.746 31.172 20.453 1 90.56 420 LEU A CA 1
ATOM 3340 C C . LEU A 1 420 ? 8.57 30.406 21.484 1 90.56 420 LEU A C 1
ATOM 3342 O O . LEU A 1 420 ? 9.781 30.578 21.578 1 90.56 420 LEU A O 1
ATOM 3346 N N . LEU A 1 421 ? 7.887 29.641 22.25 1 90.62 421 LEU A N 1
ATOM 3347 C CA . LEU A 1 421 ? 8.578 28.844 23.25 1 90.62 421 LEU A CA 1
ATOM 3348 C C . LEU A 1 421 ? 9.531 27.844 22.594 1 90.62 421 LEU A C 1
ATOM 3350 O O . LEU A 1 421 ? 10.664 27.688 23.047 1 90.62 421 LEU A O 1
ATOM 3354 N N . ILE A 1 422 ? 9.039 27.266 21.562 1 94.06 422 ILE A N 1
ATOM 3355 C CA . ILE A 1 422 ? 9.844 26.297 20.828 1 94.06 422 ILE A CA 1
ATOM 3356 C C . ILE A 1 422 ? 11.039 27 20.188 1 94.06 422 ILE A C 1
ATOM 3358 O O . ILE A 1 422 ? 12.164 26.5 20.25 1 94.06 422 ILE A O 1
ATOM 3362 N N . TYR A 1 423 ? 10.82 28.125 19.609 1 93.31 423 TYR A N 1
ATOM 3363 C CA . TYR A 1 423 ? 11.883 28.891 18.984 1 93.31 423 TYR A CA 1
ATOM 3364 C C . TYR A 1 423 ? 12.984 29.234 19.984 1 93.31 423 TYR A C 1
ATOM 3366 O O . TYR A 1 423 ? 14.164 28.984 19.734 1 93.31 423 TYR A O 1
ATOM 3374 N N . LYS A 1 424 ? 12.617 29.75 21.141 1 91.25 424 LYS A N 1
ATOM 3375 C CA . LYS A 1 424 ? 13.578 30.109 22.172 1 91.25 424 LYS A CA 1
ATOM 3376 C C . LYS A 1 424 ? 14.344 28.891 22.672 1 91.25 424 LYS A C 1
ATOM 3378 O O . LYS A 1 424 ? 15.555 28.969 22.875 1 91.25 424 LYS A O 1
ATOM 3383 N N . HIS A 1 425 ? 13.586 27.875 22.812 1 93 425 HIS A N 1
ATOM 3384 C CA . HIS A 1 425 ? 14.203 26.641 23.281 1 93 425 HIS A CA 1
ATOM 3385 C C . HIS A 1 425 ? 15.234 26.125 22.281 1 93 425 HIS A C 1
ATOM 3387 O O . HIS A 1 425 ? 16.328 25.719 22.672 1 93 425 HIS A O 1
ATOM 3393 N N . LEU A 1 426 ? 14.922 26.156 21.047 1 94.19 426 LEU A N 1
ATOM 3394 C CA . LEU A 1 426 ? 15.812 25.641 20.016 1 94.19 426 LEU A CA 1
ATOM 3395 C C . LEU A 1 426 ? 17.062 26.516 19.891 1 94.19 426 LEU A C 1
ATOM 3397 O O . LEU A 1 426 ? 18.156 26 19.672 1 94.19 426 LEU A O 1
ATOM 3401 N N . ILE A 1 427 ? 16.875 27.797 20.062 1 93.94 427 ILE A N 1
ATOM 3402 C CA . ILE A 1 427 ? 18.031 28.703 20.031 1 93.94 427 ILE A CA 1
ATOM 3403 C C . ILE A 1 427 ? 18.969 28.375 21.188 1 93.94 427 ILE A C 1
ATOM 3405 O O . ILE A 1 427 ? 20.172 28.234 21 1 93.94 427 ILE A O 1
ATOM 3409 N N . THR A 1 428 ? 18.406 28.188 22.312 1 92.81 428 THR A N 1
ATOM 3410 C CA . THR A 1 428 ? 19.188 27.859 23.5 1 92.81 428 THR A CA 1
ATOM 3411 C C . THR A 1 428 ? 19.859 26.5 23.344 1 92.81 428 THR A C 1
ATOM 3413 O O . THR A 1 428 ? 21.016 26.328 23.734 1 92.81 428 THR A O 1
ATOM 3416 N N . LEU A 1 429 ? 19.125 25.594 22.781 1 92 429 LEU A N 1
ATOM 3417 C CA . LEU A 1 429 ? 19.656 24.25 22.547 1 92 429 LEU A CA 1
ATOM 3418 C C . LEU A 1 429 ? 20.875 24.312 21.625 1 92 429 LEU A C 1
ATOM 3420 O O . LEU A 1 429 ? 21.891 23.656 21.891 1 92 429 LEU A O 1
ATOM 3424 N N . CYS A 1 430 ? 20.797 25.078 20.562 1 93.06 430 CYS A N 1
ATOM 3425 C CA . CYS A 1 430 ? 21.906 25.234 19.641 1 93.06 430 CYS A CA 1
ATOM 3426 C C . CYS A 1 430 ? 23.109 25.875 20.328 1 93.06 430 CYS A C 1
ATOM 3428 O O . CYS A 1 430 ? 24.234 25.422 20.156 1 93.06 430 CYS A O 1
ATOM 3430 N N . GLU A 1 431 ? 22.844 26.828 21.156 1 92.31 431 GLU A N 1
ATOM 3431 C CA . GLU A 1 431 ? 23.922 27.531 21.859 1 92.31 431 GLU A CA 1
ATOM 3432 C C . GLU A 1 431 ? 24.625 26.625 22.859 1 92.31 431 GLU A C 1
ATOM 3434 O O . GLU A 1 431 ? 25.844 26.578 22.922 1 92.31 431 GLU A O 1
ATOM 3439 N N . LYS A 1 432 ? 23.828 25.906 23.547 1 91.44 432 LYS A N 1
ATOM 3440 C CA . LYS A 1 432 ? 24.391 24.984 24.531 1 91.44 432 LYS A CA 1
ATOM 3441 C C . LYS A 1 432 ? 25.188 23.875 23.859 1 91.44 432 LYS A C 1
ATOM 3443 O O . LYS A 1 432 ? 26.234 23.484 24.344 1 91.44 432 LYS A O 1
ATOM 3448 N N . THR A 1 433 ? 24.703 23.422 22.781 1 90.69 433 THR A N 1
ATOM 3449 C CA . THR A 1 433 ? 25.375 22.344 22.062 1 90.69 433 THR A CA 1
ATOM 3450 C C . THR A 1 433 ? 26.688 22.828 21.438 1 90.69 433 THR A C 1
ATOM 3452 O O . THR A 1 433 ? 27.703 22.141 21.516 1 90.69 433 THR A O 1
ATOM 3455 N N . CYS A 1 434 ? 26.672 23.953 20.891 1 88.75 434 CYS A N 1
ATOM 3456 C CA . CYS A 1 434 ? 27.859 24.531 20.266 1 88.75 434 CYS A CA 1
ATOM 3457 C C . CYS A 1 434 ? 28.953 24.766 21.312 1 88.75 434 CYS A C 1
ATOM 3459 O O . CYS A 1 434 ? 30.141 24.641 21.016 1 88.75 434 CYS A O 1
ATOM 3461 N N . SER A 1 435 ? 28.531 25.031 22.516 1 88.19 435 SER A N 1
ATOM 3462 C CA . SER A 1 435 ? 29.484 25.312 23.578 1 88.19 435 SER A CA 1
ATOM 3463 C C . SER A 1 435 ? 29.891 24.047 24.328 1 88.19 435 SER A C 1
ATOM 3465 O O . SER A 1 435 ? 30.734 24.094 25.219 1 88.19 435 SER A O 1
ATOM 3467 N N . GLY A 1 436 ? 29.297 22.891 23.969 1 84.19 436 GLY A N 1
ATOM 3468 C CA . GLY A 1 436 ? 29.625 21.625 24.594 1 84.19 436 GLY A CA 1
ATOM 3469 C C . GLY A 1 436 ? 29 21.453 25.969 1 84.19 436 GLY A C 1
ATOM 3470 O O . GLY A 1 436 ? 29.531 20.75 26.812 1 84.19 436 GLY A O 1
ATOM 3471 N N . GLN A 1 437 ? 27.953 22.109 26.25 1 79.62 437 GLN A N 1
ATOM 3472 C CA . GLN A 1 437 ? 27.359 22.109 27.578 1 79.62 437 GLN A CA 1
ATOM 3473 C C . GLN A 1 437 ? 26.062 21.297 27.609 1 79.62 437 GLN A C 1
ATOM 3475 O O . GLN A 1 437 ? 25.219 21.516 28.484 1 79.62 437 GLN A O 1
ATOM 3480 N N . LEU A 1 438 ? 25.969 20.453 26.609 1 79.44 438 LEU A N 1
ATOM 3481 C CA . LEU A 1 438 ? 24.797 19.594 26.672 1 79.44 438 LEU A CA 1
ATOM 3482 C C . LEU A 1 438 ? 24.906 18.594 27.828 1 79.44 438 LEU A C 1
ATOM 3484 O O . LEU A 1 438 ? 25.984 18.062 28.094 1 79.44 438 LEU A O 1
ATOM 3488 N N . ASP A 1 439 ? 23.781 18.328 28.453 1 73.88 439 ASP A N 1
ATOM 3489 C CA . ASP A 1 439 ? 23.766 17.438 29.625 1 73.88 439 ASP A CA 1
ATOM 3490 C C . ASP A 1 439 ? 23.984 15.992 29.203 1 73.88 439 ASP A C 1
ATOM 3492 O O . ASP A 1 439 ? 24.391 15.164 30.016 1 73.88 439 ASP A O 1
ATOM 3496 N N . THR A 1 440 ? 23.734 15.672 28.016 1 70.44 440 THR A N 1
ATOM 3497 C CA . THR A 1 440 ? 23.672 14.273 27.594 1 70.44 440 THR A CA 1
ATOM 3498 C C . THR A 1 440 ? 25.062 13.758 27.25 1 70.44 440 THR A C 1
ATOM 3500 O O . THR A 1 440 ? 25.25 12.57 26.969 1 70.44 440 THR A O 1
ATOM 3503 N N . GLY A 1 441 ? 26.062 14.711 27.422 1 69.75 441 GLY A N 1
ATOM 3504 C CA . GLY A 1 441 ? 27.375 14.141 27.219 1 69.75 441 GLY A CA 1
ATOM 3505 C C . GLY A 1 441 ? 28.219 14.898 26.219 1 69.75 441 GLY A C 1
ATOM 3506 O O . GLY A 1 441 ? 28.062 16.109 26.047 1 69.75 441 GLY A O 1
ATOM 3507 N N . PHE A 1 442 ? 29.047 14.078 25.5 1 78 442 PHE A N 1
ATOM 3508 C CA . PHE A 1 442 ? 30.047 14.609 24.578 1 78 442 PHE A CA 1
ATOM 3509 C C . PHE A 1 442 ? 29.422 14.977 23.234 1 78 442 PHE A C 1
ATOM 3511 O O . PHE A 1 442 ? 28.594 14.227 22.703 1 78 442 PHE A O 1
ATOM 3518 N N . THR A 1 443 ? 29.688 16.234 22.797 1 89.25 443 THR A N 1
ATOM 3519 C CA . THR A 1 443 ? 29.266 16.688 21.469 1 89.25 443 THR A CA 1
ATOM 3520 C C . THR A 1 443 ? 30.422 16.641 20.484 1 89.25 443 THR A C 1
ATOM 3522 O O . THR A 1 443 ? 31.469 17.266 20.719 1 89.25 443 THR A O 1
ATOM 3525 N N . THR A 1 444 ? 30.25 15.93 19.453 1 90.75 444 THR A N 1
ATOM 3526 C CA . THR A 1 444 ? 31.297 15.812 18.453 1 90.75 444 THR A CA 1
ATOM 3527 C C . THR A 1 444 ? 31.438 17.109 17.656 1 90.75 444 THR A C 1
ATOM 3529 O O . THR A 1 444 ? 30.484 17.891 17.562 1 90.75 444 THR A O 1
ATOM 3532 N N . PRO A 1 445 ? 32.594 17.297 17.109 1 90.81 445 PRO A N 1
ATOM 3533 C CA . PRO A 1 445 ? 32.812 18.516 16.328 1 90.81 445 PRO A CA 1
ATOM 3534 C C . PRO A 1 445 ? 31.844 18.656 15.156 1 90.81 445 PRO A C 1
ATOM 3536 O O . PRO A 1 445 ? 31.406 19.75 14.836 1 90.81 445 PRO A O 1
ATOM 3539 N N . ILE A 1 446 ? 31.547 17.594 14.617 1 90.88 446 ILE A N 1
ATOM 3540 C CA . ILE A 1 446 ? 30.656 17.609 13.461 1 90.88 446 ILE A CA 1
ATOM 3541 C C . ILE A 1 446 ? 29.281 18.078 13.891 1 90.88 446 ILE A C 1
ATOM 3543 O O . ILE A 1 446 ? 28.609 18.828 13.164 1 90.88 446 ILE A O 1
ATOM 3547 N N . VAL A 1 447 ? 28.844 17.719 15 1 91.25 447 VAL A N 1
ATOM 3548 C CA . VAL A 1 447 ? 27.531 18.094 15.5 1 91.25 447 VAL A CA 1
ATOM 3549 C C . VAL A 1 447 ? 27.562 19.562 15.922 1 91.25 447 VAL A C 1
ATOM 3551 O O . VAL A 1 447 ? 26.562 20.281 15.773 1 91.25 447 VAL A O 1
ATOM 3554 N N . LYS A 1 448 ? 28.672 20.016 16.406 1 91.56 448 LYS A N 1
ATOM 3555 C CA . LYS A 1 448 ? 28.812 21.438 16.719 1 91.56 448 LYS A CA 1
ATOM 3556 C C . LYS A 1 448 ? 28.656 22.297 15.469 1 91.56 448 LYS A C 1
ATOM 3558 O O . LYS A 1 448 ? 28 23.344 15.508 1 91.56 448 LYS A O 1
ATOM 3563 N N . GLN A 1 449 ? 29.234 21.797 14.445 1 90.19 449 GLN A N 1
ATOM 3564 C CA . GLN A 1 449 ? 29.109 22.5 13.172 1 90.19 449 GLN A CA 1
ATOM 3565 C C . GLN A 1 449 ? 27.672 22.5 12.688 1 90.19 449 GLN A C 1
ATOM 3567 O O . GLN A 1 449 ? 27.172 23.531 12.219 1 90.19 449 GLN A O 1
ATOM 3572 N N . ALA A 1 450 ? 27.047 21.406 12.836 1 90.31 450 ALA A N 1
ATOM 3573 C CA . ALA A 1 450 ? 25.656 21.281 12.422 1 90.31 450 ALA A CA 1
ATOM 3574 C C . ALA A 1 450 ? 24.75 22.219 13.227 1 90.31 450 ALA A C 1
ATOM 3576 O O . ALA A 1 450 ? 23.859 22.844 12.672 1 90.31 450 ALA A O 1
ATOM 3577 N N . THR A 1 451 ? 25 22.328 14.453 1 91.06 451 THR A N 1
ATOM 3578 C CA . THR A 1 451 ? 24.188 23.156 15.344 1 91.06 451 THR A CA 1
ATOM 3579 C C . THR A 1 451 ? 24.375 24.625 15.031 1 91.06 451 THR A C 1
ATOM 3581 O O . THR A 1 451 ? 23.438 25.422 15.148 1 91.06 451 THR A O 1
ATOM 3584 N N . THR A 1 452 ? 25.547 24.969 14.68 1 90.56 452 THR A N 1
ATOM 3585 C CA . THR A 1 452 ? 25.828 26.359 14.297 1 90.56 452 THR A CA 1
ATOM 3586 C C . THR A 1 452 ? 25.047 26.734 13.039 1 90.56 452 THR A C 1
ATOM 3588 O O . THR A 1 452 ? 24.469 27.812 12.961 1 90.56 452 THR A O 1
ATOM 3591 N N . ALA A 1 453 ? 25.062 25.844 12.172 1 88.69 453 ALA A N 1
ATOM 3592 C CA . ALA A 1 453 ? 24.328 26.078 10.93 1 88.69 453 ALA A CA 1
ATOM 3593 C C . ALA A 1 453 ? 22.828 26.172 11.195 1 88.69 453 ALA A C 1
ATOM 3595 O O . ALA A 1 453 ? 22.141 27 10.602 1 88.69 453 ALA A O 1
ATOM 3596 N N . MET A 1 454 ? 22.344 25.359 12.031 1 91.75 454 MET A N 1
ATOM 3597 C CA . MET A 1 454 ? 20.922 25.375 12.383 1 91.75 454 MET A CA 1
ATOM 3598 C C . MET A 1 454 ? 20.531 26.672 13.07 1 91.75 454 MET A C 1
ATOM 3600 O O . MET A 1 454 ? 19.484 27.25 12.789 1 91.75 454 MET A O 1
ATOM 3604 N N . GLU A 1 455 ? 21.375 27.109 13.945 1 92.31 455 GLU A N 1
ATOM 3605 C CA . GLU A 1 455 ? 21.125 28.344 14.664 1 92.31 455 GLU A CA 1
ATOM 3606 C C . GLU A 1 455 ? 21.031 29.531 13.711 1 92.31 455 GLU A C 1
ATOM 3608 O O . GLU A 1 455 ? 20.125 30.359 13.828 1 92.31 455 GLU A O 1
ATOM 3613 N N . LEU A 1 456 ? 21.922 29.594 12.789 1 90.56 456 LEU A N 1
ATOM 3614 C CA . LEU A 1 456 ? 21.938 30.688 11.82 1 90.56 456 LEU A CA 1
ATOM 3615 C C . LEU A 1 456 ? 20.672 30.688 10.984 1 90.56 456 LEU A C 1
ATOM 3617 O O . LEU A 1 456 ? 20.125 31.766 10.695 1 90.56 456 LEU A O 1
ATOM 3621 N N . LYS A 1 457 ? 20.188 29.641 10.656 1 89.94 457 LYS A N 1
ATOM 3622 C CA . LYS A 1 457 ? 18.984 29.547 9.852 1 89.94 457 LYS A CA 1
ATOM 3623 C C . LYS A 1 457 ? 17.75 29.891 10.68 1 89.94 457 LYS A C 1
ATOM 3625 O O . LYS A 1 457 ? 16.812 30.531 10.18 1 89.94 457 LYS A O 1
ATOM 3630 N N . LEU A 1 458 ? 17.75 29.391 11.906 1 92.25 458 LEU A N 1
ATOM 3631 C CA . LEU A 1 458 ? 16.641 29.703 12.805 1 92.25 458 LEU A CA 1
ATOM 3632 C C . LEU A 1 458 ? 16.484 31.203 13 1 92.25 458 LEU A C 1
ATOM 3634 O O . LEU A 1 458 ? 15.375 31.719 13.102 1 92.25 458 LEU A O 1
ATOM 3638 N N . LEU A 1 459 ? 17.547 31.812 13 1 93.19 459 LEU A N 1
ATOM 3639 C CA . LEU A 1 459 ? 17.562 33.25 13.242 1 93.19 459 LEU A CA 1
ATOM 3640 C C . LEU A 1 459 ? 16.906 34 12.086 1 93.19 459 LEU A C 1
ATOM 3642 O O . LEU A 1 459 ? 16.344 35.094 12.281 1 93.19 459 LEU A O 1
ATOM 3646 N N . LYS A 1 460 ? 16.906 33.406 10.922 1 89.5 460 LYS A N 1
ATOM 3647 C CA . LYS A 1 460 ? 16.266 34.031 9.766 1 89.5 460 LYS A CA 1
ATOM 3648 C C . LYS A 1 460 ? 14.75 34.094 9.938 1 89.5 460 LYS A C 1
ATOM 3650 O O . LYS A 1 460 ? 14.086 34.938 9.336 1 89.5 460 LYS A O 1
ATOM 3655 N N . TYR A 1 461 ? 14.25 33.25 10.797 1 89.5 461 TYR A N 1
ATOM 3656 C CA . TYR A 1 461 ? 12.805 33.188 10.977 1 89.5 461 TYR A CA 1
ATOM 3657 C C . TYR A 1 461 ? 12.367 33.969 12.211 1 89.5 461 TYR A C 1
ATOM 3659 O O . TYR A 1 461 ? 11.195 33.938 12.586 1 89.5 461 TYR A O 1
ATOM 3667 N N . SER A 1 462 ? 13.266 34.625 12.859 1 91.44 462 SER A N 1
ATOM 3668 C CA . SER A 1 462 ? 12.992 35.312 14.125 1 91.44 462 SER A CA 1
ATOM 3669 C C . SER A 1 462 ? 11.844 36.281 13.977 1 91.44 462 SER A C 1
ATOM 3671 O O . SER A 1 462 ? 10.938 36.312 14.812 1 91.44 462 SER A O 1
ATOM 3673 N N . ALA A 1 463 ? 11.852 37.031 12.875 1 88.94 463 ALA A N 1
ATOM 3674 C CA . ALA A 1 463 ? 10.836 38.062 12.68 1 88.94 463 ALA A CA 1
ATOM 3675 C C . ALA A 1 463 ? 9.445 37.438 12.578 1 88.94 463 ALA A C 1
ATOM 3677 O O . ALA A 1 463 ? 8.477 38 13.125 1 88.94 463 ALA A O 1
ATOM 3678 N N . ASN A 1 464 ? 9.383 36.406 11.883 1 88.81 464 ASN A N 1
ATOM 3679 C CA . ASN A 1 464 ? 8.094 35.719 11.719 1 88.81 464 ASN A CA 1
ATOM 3680 C C . ASN A 1 464 ? 7.645 35.031 13.008 1 88.81 464 ASN A C 1
ATOM 3682 O O . ASN A 1 464 ? 6.457 35.062 13.336 1 88.81 464 ASN A O 1
ATOM 3686 N N . LEU A 1 465 ? 8.555 34.469 13.75 1 90.75 465 LEU A N 1
ATOM 3687 C CA . LEU A 1 465 ? 8.211 33.719 14.953 1 90.75 465 LEU A CA 1
ATOM 3688 C C . LEU A 1 465 ? 7.809 34.656 16.078 1 90.75 465 LEU A C 1
ATOM 3690 O O . LEU A 1 465 ? 6.992 34.312 16.938 1 90.75 465 LEU A O 1
ATOM 3694 N N . TYR A 1 466 ? 8.273 35.875 16.031 1 89.06 466 TYR A N 1
ATOM 3695 C CA . TYR A 1 466 ? 7.938 36.906 17.031 1 89.06 466 TYR A CA 1
ATOM 3696 C C . TYR A 1 466 ? 6.812 37.781 16.516 1 89.06 466 TYR A C 1
ATOM 3698 O O . TYR A 1 466 ? 6.688 38.938 16.953 1 89.06 466 TYR A O 1
ATOM 3706 N N . CYS A 1 467 ? 6.066 37.281 15.648 1 90 467 CYS A N 1
ATOM 3707 C CA . CYS A 1 467 ? 4.965 38.094 15.133 1 90 467 CYS A CA 1
ATOM 3708 C C . CYS A 1 467 ? 3.936 38.375 16.219 1 90 467 CYS A C 1
ATOM 3710 O O . CYS A 1 467 ? 3.969 37.75 17.281 1 90 467 CYS A O 1
ATOM 3712 N N . GLN A 1 468 ? 3.092 39.25 15.969 1 88.5 468 GLN A N 1
ATOM 3713 C CA . GLN A 1 468 ? 2.102 39.688 16.938 1 88.5 468 GLN A CA 1
ATOM 3714 C C . GLN A 1 468 ? 1.215 38.531 17.406 1 88.5 468 GLN A C 1
ATOM 3716 O O . GLN A 1 468 ? 0.928 38.406 18.594 1 88.5 468 GLN A O 1
ATOM 3721 N N . ALA A 1 469 ? 0.808 37.75 16.469 1 91.69 469 ALA A N 1
ATOM 3722 C CA . ALA A 1 469 ? -0.062 36.625 16.812 1 91.69 469 ALA A CA 1
ATOM 3723 C C . ALA A 1 469 ? 0.608 35.688 17.812 1 91.69 469 ALA A C 1
ATOM 3725 O O . ALA A 1 469 ? -0.023 35.25 18.781 1 91.69 469 ALA A O 1
ATOM 3726 N N . SER A 1 470 ? 1.861 35.375 17.641 1 92.56 470 SER A N 1
ATOM 3727 C CA . SER A 1 470 ? 2.605 34.5 18.531 1 92.56 470 SER A CA 1
ATOM 3728 C C . SER A 1 470 ? 2.758 35.125 19.922 1 92.56 470 SER A C 1
ATOM 3730 O O . SER A 1 470 ? 2.623 34.438 20.938 1 92.56 470 SER A O 1
ATOM 3732 N N . LYS A 1 471 ? 3.008 36.406 19.969 1 90.81 471 LYS A N 1
ATOM 3733 C CA . LYS A 1 471 ? 3.176 37.094 21.234 1 90.81 471 LYS A CA 1
ATOM 3734 C C . LYS A 1 471 ? 1.874 37.125 22.031 1 90.81 471 LYS A C 1
ATOM 3736 O O . LYS A 1 471 ? 1.875 36.844 23.234 1 90.81 471 LYS A O 1
ATOM 3741 N N . MET A 1 472 ? 0.831 37.438 21.328 1 91.25 472 MET A N 1
ATOM 3742 C CA . MET A 1 472 ? -0.467 37.5 21.984 1 91.25 472 MET A CA 1
ATOM 3743 C C . MET A 1 472 ? -0.865 36.125 22.5 1 91.25 472 MET A C 1
ATOM 3745 O O . MET A 1 472 ? -1.412 36 23.609 1 91.25 472 MET A O 1
ATOM 3749 N N . ALA A 1 473 ? -0.603 35.094 21.672 1 93.31 473 ALA A N 1
ATOM 3750 C CA . ALA A 1 473 ? -0.934 33.75 22.094 1 93.31 473 ALA A CA 1
ATOM 3751 C C . ALA A 1 473 ? -0.151 33.344 23.344 1 93.31 473 ALA A C 1
ATOM 3753 O O . ALA A 1 473 ? -0.682 32.656 24.234 1 93.31 473 ALA A O 1
ATOM 3754 N N . LEU A 1 474 ? 1.067 33.688 23.359 1 91.31 474 LEU A N 1
ATOM 3755 C CA . LEU A 1 474 ? 1.914 33.406 24.516 1 91.31 474 LEU A CA 1
ATOM 3756 C C . LEU A 1 474 ? 1.346 34.062 25.766 1 91.31 474 LEU A C 1
ATOM 3758 O O . LEU A 1 474 ? 1.313 33.438 26.828 1 91.31 474 LEU A O 1
ATOM 3762 N N . LEU A 1 475 ? 0.878 35.281 25.672 1 91 475 LEU A N 1
ATOM 3763 C CA . LEU A 1 475 ? 0.357 36.031 26.797 1 91 475 LEU A CA 1
ATOM 3764 C C . LEU A 1 475 ? -0.967 35.469 27.281 1 91 475 LEU A C 1
ATOM 3766 O O . LEU A 1 475 ? -1.255 35.469 28.469 1 91 475 LEU A O 1
ATOM 3770 N N . LEU A 1 476 ? -1.751 35.031 26.344 1 93.12 476 LEU A N 1
ATOM 3771 C CA . LEU A 1 476 ? -3.111 34.625 26.656 1 93.12 476 LEU A CA 1
ATOM 3772 C C . LEU A 1 476 ? -3.135 33.156 27.125 1 93.12 476 LEU A C 1
ATOM 3774 O O . LEU A 1 476 ? -4.168 32.688 27.594 1 93.12 476 LEU A O 1
ATOM 3778 N N . ASP A 1 477 ? -2.025 32.5 26.984 1 92.19 477 ASP A N 1
ATOM 3779 C CA . ASP A 1 477 ? -1.877 31.141 27.531 1 92.19 477 ASP A CA 1
ATOM 3780 C C . ASP A 1 477 ? -1.523 31.203 29.016 1 92.19 477 ASP A C 1
ATOM 3782 O O . ASP A 1 477 ? -0.434 31.641 29.391 1 92.19 477 ASP A O 1
ATOM 3786 N N . PRO A 1 478 ? -2.441 30.656 29.844 1 90.31 478 PRO A N 1
ATOM 3787 C CA . PRO A 1 478 ? -2.193 30.766 31.281 1 90.31 478 PRO A CA 1
ATOM 3788 C C . PRO A 1 478 ? -0.931 30.031 31.719 1 90.31 478 PRO A C 1
ATOM 3790 O O . PRO A 1 478 ? -0.385 30.328 32.781 1 90.31 478 PRO A O 1
ATOM 3793 N N . ARG A 1 479 ? -0.447 29.172 30.953 1 85.5 479 ARG A N 1
ATOM 3794 C CA . ARG A 1 479 ? 0.748 28.422 31.312 1 85.5 479 ARG A CA 1
ATOM 3795 C C . ARG A 1 479 ? 2.008 29.25 31.094 1 85.5 479 ARG A C 1
ATOM 3797 O O . ARG A 1 479 ? 3.035 29 31.734 1 85.5 479 ARG A O 1
ATOM 3804 N N . SER A 1 480 ? 1.836 30.297 30.188 1 85.75 480 SER A N 1
ATOM 3805 C CA . SER A 1 480 ? 3.039 31.016 29.781 1 85.75 480 SER A CA 1
ATOM 3806 C C . SER A 1 480 ? 2.846 32.531 29.875 1 85.75 480 SER A C 1
ATOM 3808 O O . SER A 1 480 ? 3.701 33.312 29.438 1 85.75 480 SER A O 1
ATOM 3810 N N . SER A 1 481 ? 1.831 32.969 30.422 1 83.75 481 SER A N 1
ATOM 3811 C CA . SER A 1 481 ? 1.449 34.375 30.406 1 83.75 481 SER A CA 1
ATOM 3812 C C . SER A 1 481 ? 2.543 35.25 31 1 83.75 481 SER A C 1
ATOM 3814 O O . SER A 1 481 ? 2.732 36.375 30.594 1 83.75 481 SER A O 1
ATOM 3816 N N . ASN A 1 482 ? 3.297 34.625 31.891 1 79 482 ASN A N 1
ATOM 3817 C CA . ASN A 1 482 ? 4.309 35.438 32.562 1 79 482 ASN A CA 1
ATOM 3818 C C . ASN A 1 482 ? 5.719 35.031 32.156 1 79 482 ASN A C 1
ATOM 3820 O O . ASN A 1 482 ? 6.695 35.375 32.812 1 79 482 ASN A O 1
ATOM 3824 N N . ALA A 1 483 ? 5.793 34.344 31.094 1 71.56 483 ALA A N 1
ATOM 3825 C CA . ALA A 1 483 ? 7.078 33.75 30.719 1 71.56 483 ALA A CA 1
ATOM 3826 C C . ALA A 1 483 ? 7.895 34.75 29.875 1 71.56 483 ALA A C 1
ATOM 3828 O O . ALA A 1 483 ? 9.109 34.594 29.734 1 71.56 483 ALA A O 1
ATOM 3829 N N . TYR A 1 484 ? 7.293 35.844 29.438 1 71.25 484 TYR A N 1
ATOM 3830 C CA . TYR A 1 484 ? 8.008 36.719 28.531 1 71.25 484 TYR A CA 1
ATOM 3831 C C . TYR A 1 484 ? 8.75 37.812 29.312 1 71.25 484 TYR A C 1
ATOM 3833 O O . TYR A 1 484 ? 8.227 38.344 30.297 1 71.25 484 TYR A O 1
ATOM 3841 N N . SER A 1 485 ? 9.938 38.031 28.922 1 67.31 485 SER A N 1
ATOM 3842 C CA . SER A 1 485 ? 10.812 39 29.609 1 67.31 485 SER A CA 1
ATOM 3843 C C . SER A 1 485 ? 10.258 40.406 29.531 1 67.31 485 SER A C 1
ATOM 3845 O O . SER A 1 485 ? 10.289 41.156 30.516 1 67.31 485 SER A O 1
ATOM 3847 N N . GLU A 1 486 ? 9.836 40.781 28.312 1 73 486 GLU A N 1
ATOM 3848 C CA . GLU A 1 486 ? 9.328 42.125 28.125 1 73 486 GLU A CA 1
ATOM 3849 C C . GLU A 1 486 ? 7.816 42.188 28.344 1 73 486 GLU A C 1
ATOM 3851 O O . GLU A 1 486 ? 7.078 42.719 27.5 1 73 486 GLU A O 1
ATOM 3856 N N . MET A 1 487 ? 7.441 41.906 29.516 1 76.19 487 MET A N 1
ATOM 3857 C CA . MET A 1 487 ? 6.039 41.656 29.828 1 76.19 487 MET A CA 1
ATOM 3858 C C . MET A 1 487 ? 5.262 42.969 29.875 1 76.19 487 MET A C 1
ATOM 3860 O O . MET A 1 487 ? 4.125 43.062 29.406 1 76.19 487 MET A O 1
ATOM 3864 N N . MET A 1 488 ? 5.953 43.938 30.344 1 79 488 MET A N 1
ATOM 3865 C CA . MET A 1 488 ? 5.246 45.219 30.516 1 79 488 MET A CA 1
ATOM 3866 C C . MET A 1 488 ? 4.797 45.781 29.172 1 79 488 MET A C 1
ATOM 3868 O O . MET A 1 488 ? 3.648 46.219 29.031 1 79 488 MET A O 1
ATOM 3872 N N . GLU A 1 489 ? 5.711 45.719 28.266 1 83.44 489 GLU A N 1
ATOM 3873 C CA . GLU A 1 489 ? 5.398 46.25 26.938 1 83.44 489 GLU A CA 1
ATOM 3874 C C . GLU A 1 489 ? 4.309 45.438 26.25 1 83.44 489 GLU A C 1
ATOM 3876 O O . GLU A 1 489 ? 3.436 45.969 25.578 1 83.44 489 GLU A O 1
ATOM 3881 N N . LEU A 1 490 ? 4.305 44.219 26.484 1 87.12 490 LEU A N 1
ATOM 3882 C CA . LEU A 1 490 ? 3.34 43.344 25.859 1 87.12 490 LEU A CA 1
ATOM 3883 C C . LEU A 1 490 ? 1.957 43.5 26.469 1 87.12 490 LEU A C 1
ATOM 3885 O O . LEU A 1 490 ? 0.943 43.406 25.781 1 87.12 490 LEU A O 1
ATOM 3889 N N . LYS A 1 491 ? 1.936 43.781 27.75 1 86.38 491 LYS A N 1
ATOM 3890 C CA . LYS A 1 491 ? 0.668 44.031 28.438 1 86.38 491 LYS A CA 1
ATOM 3891 C C . LYS A 1 491 ? 0.004 45.312 27.906 1 86.38 491 LYS A C 1
ATOM 3893 O O . LYS A 1 491 ? -1.217 45.344 27.734 1 86.38 491 LYS A O 1
ATOM 3898 N N . ASP A 1 492 ? 0.881 46.219 27.719 1 87.75 492 ASP A N 1
ATOM 3899 C CA . ASP A 1 492 ? 0.362 47.469 27.203 1 87.75 492 ASP A CA 1
ATOM 3900 C C . ASP A 1 492 ? -0.207 47.281 25.797 1 87.75 492 ASP A C 1
ATOM 3902 O O . ASP A 1 492 ? -1.243 47.844 25.453 1 87.75 492 ASP A O 1
ATOM 3906 N N . GLN A 1 493 ? 0.472 46.531 25.078 1 88.44 493 GLN A N 1
ATOM 3907 C CA . GLN A 1 493 ? -0.022 46.25 23.734 1 88.44 493 GLN A CA 1
ATOM 3908 C C . GLN A 1 493 ? -1.339 45.469 23.797 1 88.44 493 GLN A C 1
ATOM 3910 O O . GLN A 1 493 ? -2.244 45.719 23 1 88.44 493 GLN A O 1
ATOM 3915 N N . LEU A 1 494 ? -1.363 44.594 24.688 1 91.38 494 LEU A N 1
ATOM 3916 C CA . LEU A 1 494 ? -2.582 43.812 24.891 1 91.38 494 LEU A CA 1
ATOM 3917 C C . LEU A 1 494 ? -3.752 44.719 25.25 1 91.38 494 LEU A C 1
ATOM 3919 O O . LEU A 1 494 ? -4.84 44.594 24.672 1 91.38 494 LEU A O 1
ATOM 3923 N N . ARG A 1 495 ? -3.533 45.656 26.156 1 90.69 495 ARG A N 1
ATOM 3924 C CA . ARG A 1 495 ? -4.566 46.594 26.562 1 90.69 495 ARG A CA 1
ATOM 3925 C C . ARG A 1 495 ? -5.031 47.438 25.375 1 90.69 495 ARG A C 1
ATOM 3927 O O . ARG A 1 495 ? -6.223 47.719 25.25 1 90.69 495 ARG A O 1
ATOM 3934 N N . PHE A 1 496 ? -4.02 47.75 24.672 1 89.56 496 PHE A N 1
ATOM 3935 C CA . PHE A 1 496 ? -4.324 48.594 23.5 1 89.56 496 PHE A CA 1
ATOM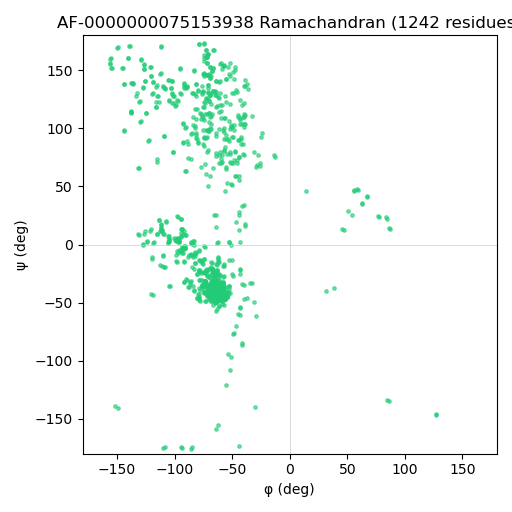 3936 C C . PHE A 1 496 ? -5.238 47.844 22.547 1 89.56 496 PHE A C 1
ATOM 3938 O O . PHE A 1 496 ? -6.254 48.375 22.094 1 89.56 496 PHE A O 1
ATOM 3945 N N . ILE A 1 497 ? -4.953 46.625 22.25 1 89.31 497 ILE A N 1
ATOM 3946 C CA . ILE A 1 497 ? -5.734 45.812 21.328 1 89.31 497 ILE A CA 1
ATOM 3947 C C . ILE A 1 497 ? -7.129 45.562 21.906 1 89.31 497 ILE A C 1
ATOM 3949 O O . ILE A 1 497 ? -8.125 45.625 21.188 1 89.31 497 ILE A O 1
ATOM 3953 N N . LEU A 1 498 ? -7.211 45.312 23.172 1 92.94 498 LEU A N 1
ATOM 3954 C CA . LEU A 1 498 ? -8.484 45.031 23.828 1 92.94 498 LEU A CA 1
ATOM 3955 C C . LEU A 1 498 ? -9.391 46.25 23.797 1 92.94 498 LEU A C 1
ATOM 3957 O O . LEU A 1 498 ? -10.602 46.125 23.625 1 92.94 498 LEU A O 1
ATOM 3961 N N . THR A 1 499 ? -8.789 47.375 23.969 1 89.88 499 THR A N 1
ATOM 3962 C CA . THR A 1 499 ? -9.555 48.625 23.969 1 89.88 499 THR A CA 1
ATOM 3963 C C . THR A 1 499 ? -10.047 48.969 22.562 1 89.88 499 THR A C 1
ATOM 3965 O O . THR A 1 499 ? -11.211 49.312 22.375 1 89.88 499 THR A O 1
ATOM 3968 N N . MET A 1 500 ? -9.203 48.75 21.641 1 86.88 500 MET A N 1
ATOM 3969 C CA . MET A 1 500 ? -9.5 49.156 20.266 1 86.88 500 MET A CA 1
ATOM 3970 C C . MET A 1 500 ? -10.453 48.156 19.594 1 86.88 500 MET A C 1
ATOM 3972 O O . MET A 1 500 ? -11.383 48.562 18.906 1 86.88 500 MET A O 1
ATOM 3976 N N . ASP A 1 501 ? -10.227 46.906 19.922 1 86.44 501 ASP A N 1
ATOM 3977 C CA . ASP A 1 501 ? -10.898 45.938 19.078 1 86.44 501 ASP A CA 1
ATOM 3978 C C . ASP A 1 501 ? -11.984 45.188 19.875 1 86.44 501 ASP A C 1
ATOM 3980 O O . ASP A 1 501 ? -12.906 44.625 19.281 1 86.44 501 ASP A O 1
ATOM 3984 N N . TYR A 1 502 ? -11.891 45.25 21.203 1 90.56 502 TYR A N 1
ATOM 3985 C CA . TYR A 1 502 ? -12.789 44.375 21.953 1 90.56 502 TYR A CA 1
ATOM 3986 C C . TYR A 1 502 ? -13.57 45.188 22.984 1 90.56 502 TYR A C 1
ATOM 3988 O O . TYR A 1 502 ? -14.281 44.594 23.812 1 90.56 502 TYR A O 1
ATOM 3996 N N . GLY A 1 503 ? -13.398 46.469 23.109 1 83.94 503 GLY A N 1
ATOM 3997 C CA . GLY A 1 503 ? -14.25 47.344 23.891 1 83.94 503 GLY A CA 1
ATOM 3998 C C . GLY A 1 503 ? -13.883 47.375 25.375 1 83.94 503 GLY A C 1
ATOM 3999 O O . GLY A 1 503 ? -14.734 47.594 26.219 1 83.94 503 GLY A O 1
ATOM 4000 N N . LEU A 1 504 ? -12.625 47.031 25.578 1 83.25 504 LEU A N 1
ATOM 4001 C CA . LEU A 1 504 ? -12.188 47.125 26.969 1 83.25 504 LEU A CA 1
ATOM 4002 C C . LEU A 1 504 ? -12.297 48.562 27.469 1 83.25 504 LEU A C 1
ATOM 4004 O O . LEU A 1 504 ? -11.812 49.5 26.812 1 83.25 504 LEU A O 1
ATOM 4008 N N . CYS A 1 505 ? -13.18 48.875 28.453 1 70 505 CYS A N 1
ATOM 4009 C CA . CYS A 1 505 ? -13.359 50.219 29.016 1 70 505 CYS A CA 1
ATOM 4010 C C . CYS A 1 505 ? -12.414 50.438 30.188 1 70 505 CYS A C 1
ATOM 4012 O O . CYS A 1 505 ? -12.312 49.594 31.094 1 70 505 CYS A O 1
ATOM 4014 N N . SER A 1 506 ? -11.258 50.906 29.953 1 56.12 506 SER A N 1
ATOM 4015 C CA . SER A 1 506 ? -10.328 51.25 31.031 1 56.12 506 SER A CA 1
ATOM 4016 C C . SER A 1 506 ? -10.977 52.219 32.031 1 56.12 506 SER A C 1
ATOM 4018 O O . SER A 1 506 ? -11.148 53.406 31.75 1 56.12 506 SER A O 1
ATOM 4020 N N . GLU A 1 507 ? -12.039 52.062 32.594 1 48.38 507 GLU A N 1
ATOM 4021 C CA . GLU A 1 507 ? -12.391 53.062 33.594 1 48.38 507 GLU A CA 1
ATOM 4022 C C . GLU A 1 507 ? -11.297 53.188 34.656 1 48.38 507 GLU A C 1
ATOM 4024 O O . GLU A 1 507 ? -11.102 52.312 35.469 1 48.38 507 GLU A O 1
ATOM 4029 N N . VAL A 1 508 ? -10.156 53.656 34.312 1 44.19 508 VAL A N 1
ATOM 4030 C CA . VAL A 1 508 ? -9.289 54.125 35.406 1 44.19 508 VAL A CA 1
ATOM 4031 C C . VAL A 1 508 ? -10.047 55.094 36.281 1 44.19 508 VAL A C 1
ATOM 4033 O O . VAL A 1 508 ? -10.414 56.188 35.844 1 44.19 508 VAL A O 1
ATOM 4036 N N . GLN A 1 509 ? -10.992 54.75 37.062 1 40.12 509 GLN A N 1
ATOM 4037 C CA . GLN A 1 509 ? -11.383 55.812 38 1 40.12 509 GLN A CA 1
ATOM 4038 C C . GLN A 1 509 ? -10.18 56.281 38.812 1 40.12 509 GLN A C 1
ATOM 4040 O O . GLN A 1 509 ? -9.391 55.5 39.312 1 40.12 509 GLN A O 1
ATOM 4045 N N . PRO A 1 510 ? -9.68 57.5 38.562 1 39.59 510 PRO A N 1
ATOM 4046 C CA . PRO A 1 510 ? -8.641 58.062 39.438 1 39.59 510 PRO A CA 1
ATOM 4047 C C . PRO A 1 510 ? -8.867 57.781 40.906 1 39.59 510 PRO A C 1
ATOM 4049 O O . PRO A 1 510 ? -10.016 57.75 41.375 1 39.59 510 PRO A O 1
ATOM 4052 N N . SER A 1 511 ? -8.039 57 41.5 1 39.84 511 SER A N 1
ATOM 4053 C CA . SER A 1 511 ? -8.125 56.875 42.938 1 39.84 511 SER A CA 1
ATOM 4054 C C . SER A 1 511 ? -8.398 58.25 43.562 1 39.84 511 SER A C 1
ATOM 4056 O O . SER A 1 511 ? -7.809 59.25 43.188 1 39.84 511 SER A O 1
ATOM 4058 N N . PRO A 1 512 ? -9.492 58.469 44.062 1 39.69 512 PRO A N 1
ATOM 4059 C CA . PRO A 1 512 ? -9.578 59.719 44.812 1 39.69 512 PRO A CA 1
ATOM 4060 C C . PRO A 1 512 ? -8.359 59.969 45.688 1 39.69 512 PRO A C 1
ATOM 4062 O O . PRO A 1 512 ? -7.758 59.031 46.219 1 39.69 512 PRO A O 1
ATOM 4065 N N . THR A 1 513 ? -7.492 60.906 45.312 1 38.66 513 THR A N 1
ATOM 4066 C CA . THR A 1 513 ? -6.449 61.438 46.219 1 38.66 513 THR A CA 1
ATOM 4067 C C . THR A 1 513 ? -6.984 61.625 47.625 1 38.66 513 THR A C 1
ATOM 4069 O O . THR A 1 513 ? -7.871 62.469 47.844 1 38.66 513 THR A O 1
ATOM 4072 N N . PHE A 1 514 ? -7.129 60.531 48.406 1 36.41 514 PHE A N 1
ATOM 4073 C CA . PHE A 1 514 ? -7.422 60.719 49.812 1 36.41 514 PHE A CA 1
ATOM 4074 C C . PHE A 1 514 ? -6.344 61.562 50.5 1 36.41 514 PHE A C 1
ATOM 4076 O O . PHE A 1 514 ? -5.152 61.312 50.312 1 36.41 514 PHE A O 1
ATOM 4083 N N . GLY A 1 515 ? -6.562 62.875 50.688 1 33.72 515 GLY A N 1
ATOM 4084 C CA . GLY A 1 515 ? -5.707 63.688 51.531 1 33.72 515 GLY A CA 1
ATOM 4085 C C . GLY A 1 515 ? -5.41 63.094 52.875 1 33.72 515 GLY A C 1
ATOM 4086 O O . GLY A 1 515 ? -6.082 62.125 53.281 1 33.72 515 GLY A O 1
ATOM 4087 N N . VAL A 1 516 ? -4.297 63.375 53.531 1 38.56 516 VAL A N 1
ATOM 4088 C CA . VAL A 1 516 ? -3.764 62.906 54.812 1 38.56 516 VAL A CA 1
ATOM 4089 C C . VAL A 1 516 ? -4.891 62.781 55.844 1 38.56 516 VAL A C 1
ATOM 4091 O O . VAL A 1 516 ? -4.938 61.844 56.625 1 38.56 516 VAL A O 1
ATOM 4094 N N . PHE A 1 517 ? -5.668 63.875 55.844 1 39.72 517 PHE A N 1
ATOM 4095 C CA . PHE A 1 517 ? -6.629 64.062 56.906 1 39.72 517 PHE A CA 1
ATOM 4096 C C . PHE A 1 517 ? -7.754 63.031 56.812 1 39.72 517 PHE A C 1
ATOM 4098 O O . PHE A 1 517 ? -8.414 62.75 57.812 1 39.72 517 PHE A O 1
ATOM 4105 N N . ASP A 1 518 ? -8.062 62.719 55.594 1 38.59 518 ASP A N 1
ATOM 4106 C CA . ASP A 1 518 ? -9.211 61.844 55.5 1 38.59 518 ASP A CA 1
ATOM 4107 C C . ASP A 1 518 ? -8.883 60.438 56.031 1 38.59 518 ASP A C 1
ATOM 4109 O O . ASP A 1 518 ? -9.781 59.625 56.281 1 38.59 518 ASP A O 1
ATOM 4113 N N . LEU A 1 519 ? -7.582 60.031 56.125 1 36.25 519 LEU A N 1
ATOM 4114 C CA . LEU A 1 519 ? -7.152 58.812 56.812 1 36.25 519 LEU A CA 1
ATOM 4115 C C . LEU A 1 519 ? -7.59 58.812 58.281 1 36.25 519 LEU A C 1
ATOM 4117 O O . LEU A 1 519 ? -7.918 57.781 58.844 1 36.25 519 LEU A O 1
ATOM 4121 N N . PHE A 1 520 ? -7.477 60.031 58.969 1 37.72 520 PHE A N 1
ATOM 4122 C CA . PHE A 1 520 ? -7.816 60.062 60.375 1 37.72 520 PHE A CA 1
ATOM 4123 C C . PHE A 1 520 ? -9.32 59.906 60.594 1 37.72 520 PHE A C 1
ATOM 4125 O O . PHE A 1 520 ? -9.781 59.656 61.688 1 37.72 520 PHE A O 1
ATOM 4132 N N . ALA A 1 521 ? -10.117 60.688 59.75 1 39.12 521 ALA A N 1
ATOM 4133 C CA . ALA A 1 521 ? -11.508 60.875 60.156 1 39.12 521 ALA A CA 1
ATOM 4134 C C . ALA A 1 521 ? -12.297 59.562 60.031 1 39.12 521 ALA A C 1
ATOM 4136 O O . ALA A 1 521 ? -13.461 59.5 60.406 1 39.12 521 ALA A O 1
ATOM 4137 N N . GLY A 1 522 ? -12.047 58.375 60.656 1 36.62 522 GLY A N 1
ATOM 4138 C CA . GLY A 1 522 ? -12.625 57.062 60.906 1 36.62 522 GLY A CA 1
ATOM 4139 C C . GLY A 1 522 ? -13.375 56.5 59.719 1 36.62 522 GLY A C 1
ATOM 4140 O O . GLY A 1 522 ? -13.914 55.406 59.812 1 36.62 522 GLY A O 1
ATOM 4141 N N . GLU A 1 523 ? -14.07 57.344 59 1 35.09 523 GLU A N 1
ATOM 4142 C CA . GLU A 1 523 ? -15 56.844 58 1 35.09 523 GLU A CA 1
ATOM 4143 C C . GLU A 1 523 ? -14.266 56.125 56.875 1 35.09 523 GLU A C 1
ATOM 4145 O O . GLU A 1 523 ? -14.211 56.625 55.75 1 35.09 523 GLU A O 1
ATOM 4150 N N . VAL A 1 524 ? -13.047 55.562 57.094 1 36.75 524 VAL A N 1
ATOM 4151 C CA . VAL A 1 524 ? -12.203 54.844 56.156 1 36.75 524 VAL A CA 1
ATOM 4152 C C . VAL A 1 524 ? -12.953 53.594 55.656 1 36.75 524 VAL A C 1
ATOM 4154 O O . VAL A 1 524 ? -12.445 52.875 54.812 1 36.75 524 VAL A O 1
ATOM 4157 N N . ASP A 1 525 ? -14.047 53.25 56.406 1 36.09 525 ASP A N 1
ATOM 4158 C CA . ASP A 1 525 ? -14.531 51.906 56.062 1 36.09 525 ASP A CA 1
ATOM 4159 C C . ASP A 1 525 ? -15.023 51.875 54.594 1 36.09 525 ASP A C 1
ATOM 4161 O O . ASP A 1 525 ? -14.828 50.875 53.906 1 36.09 525 ASP A O 1
ATOM 4165 N N . SER A 1 526 ? -15.984 52.75 54.312 1 35.62 526 SER A N 1
ATOM 4166 C CA . SER A 1 526 ? -16.703 52.594 53.062 1 35.62 526 SER A CA 1
ATOM 4167 C C . SER A 1 526 ? -15.82 52.906 51.875 1 35.62 526 SER A C 1
ATOM 4169 O O . SER A 1 526 ? -16.125 52.531 50.75 1 35.62 526 SER A O 1
ATOM 4171 N N . ALA A 1 527 ? -14.992 53.875 51.906 1 37.25 527 ALA A N 1
ATOM 4172 C CA . ALA A 1 527 ? -14.172 54.312 50.781 1 37.25 527 ALA A CA 1
ATOM 4173 C C . ALA A 1 527 ? -13.164 53.219 50.406 1 37.25 527 ALA A C 1
ATOM 4175 O O . ALA A 1 527 ? -12.5 53.312 49.375 1 37.25 527 ALA A O 1
ATOM 4176 N N . ILE A 1 528 ? -12.805 52.406 51.406 1 36.97 528 ILE A N 1
ATOM 4177 C CA . ILE A 1 528 ? -11.914 51.312 51.062 1 36.97 528 ILE A CA 1
ATOM 4178 C C . ILE A 1 528 ? -12.602 50.375 50.031 1 36.97 528 ILE A C 1
ATOM 4180 O O . ILE A 1 528 ? -11.977 49.469 49.5 1 36.97 528 ILE A O 1
ATOM 4184 N N . GLU A 1 529 ? -13.922 50.375 50.219 1 34.78 529 GLU A N 1
ATOM 4185 C CA . GLU A 1 529 ? -14.43 49.406 49.25 1 34.78 529 GLU A CA 1
ATOM 4186 C C . GLU A 1 529 ? -14.102 49.875 47.812 1 34.78 529 GLU A C 1
ATOM 4188 O O . GLU A 1 529 ? -14.75 49.438 46.875 1 34.78 529 GLU A O 1
ATOM 4193 N N . ASN A 1 530 ? -13.688 51.062 47.656 1 33.59 530 ASN A N 1
ATOM 4194 C CA . ASN A 1 530 ? -13.227 51.25 46.281 1 33.59 530 ASN A CA 1
ATOM 4195 C C . ASN A 1 530 ? -12.305 50.094 45.844 1 33.59 530 ASN A C 1
ATOM 4197 O O . ASN A 1 530 ? -11.117 50.094 46.156 1 33.59 530 ASN A O 1
ATOM 4201 N N . VAL A 1 531 ? -12.773 48.938 45.875 1 37.59 531 VAL A N 1
ATOM 4202 C CA . VAL A 1 531 ? -12.141 47.812 45.156 1 37.59 531 VAL A CA 1
ATOM 4203 C C . VAL A 1 531 ? -11.391 48.344 43.938 1 37.59 531 VAL A C 1
ATOM 4205 O O . VAL A 1 531 ? -11.992 48.938 43.031 1 37.59 531 VAL A O 1
ATOM 4208 N N . ALA A 1 532 ? -10.297 48.906 44 1 40.22 532 ALA A N 1
ATOM 4209 C CA . ALA A 1 532 ? -9.406 49.094 42.875 1 40.22 532 ALA A CA 1
ATOM 4210 C C . ALA A 1 532 ? -9.836 48.25 41.688 1 40.22 532 ALA A C 1
ATOM 4212 O O . ALA A 1 532 ? -9.93 47.031 41.812 1 40.22 532 ALA A O 1
ATOM 4213 N N . HIS A 1 533 ? -10.852 48.594 40.969 1 48.25 533 HIS A N 1
ATOM 4214 C CA . HIS A 1 533 ? -11.227 47.938 39.719 1 48.25 533 HIS A CA 1
ATOM 4215 C C . HIS A 1 533 ? -10.008 47.344 39.031 1 48.25 533 HIS A C 1
ATOM 4217 O O . HIS A 1 533 ? -9.195 48.062 38.469 1 48.25 533 HIS A O 1
ATOM 4223 N N . ILE A 1 534 ? -9.445 46.406 39.531 1 59.53 534 ILE A N 1
ATOM 4224 C CA . ILE A 1 534 ? -8.367 45.719 38.875 1 59.53 534 ILE A CA 1
ATOM 4225 C C . ILE A 1 534 ? -8.742 45.469 37.406 1 59.53 534 ILE A C 1
ATOM 4227 O O . ILE A 1 534 ? -9.812 44.906 37.125 1 59.53 534 ILE A O 1
ATOM 4231 N N . ASP A 1 535 ? -8.055 46.188 36.531 1 80.88 535 ASP A N 1
ATOM 4232 C CA . ASP A 1 535 ? -8.18 45.969 35.094 1 80.88 535 ASP A CA 1
ATOM 4233 C C . ASP A 1 535 ? -8.117 44.469 34.75 1 80.88 535 ASP A C 1
ATOM 4235 O O . ASP A 1 535 ? -7.457 43.688 35.438 1 80.88 535 ASP A O 1
ATOM 4239 N N . GLU A 1 536 ? -9.086 44.125 33.969 1 89.44 536 GLU A N 1
ATOM 4240 C CA . GLU A 1 536 ? -9.195 42.719 33.531 1 89.44 536 GLU A CA 1
ATOM 4241 C C . GLU A 1 536 ? -7.832 42.125 33.219 1 89.44 536 GLU A C 1
ATOM 4243 O O . GLU A 1 536 ? -7.555 40.969 33.531 1 89.44 536 GLU A O 1
ATOM 4248 N N . VAL A 1 537 ? -6.996 42.906 32.719 1 90.44 537 VAL A N 1
ATOM 4249 C CA . VAL A 1 537 ? -5.668 42.469 32.312 1 90.44 537 VAL A CA 1
ATOM 4250 C C . VAL A 1 537 ? -4.801 42.219 33.531 1 90.44 537 VAL A C 1
ATOM 4252 O O . VAL A 1 537 ? -4.164 41.156 33.656 1 90.44 537 VAL A O 1
ATOM 4255 N N . ASP A 1 538 ? -4.781 43.094 34.406 1 87.12 538 ASP A N 1
ATOM 4256 C CA . ASP A 1 538 ? -3.988 42.938 35.625 1 87.12 538 ASP A CA 1
ATOM 4257 C C . ASP A 1 538 ? -4.516 41.781 36.469 1 87.12 538 ASP A C 1
ATOM 4259 O O . ASP A 1 538 ? -3.734 41.031 37.094 1 87.12 538 ASP A O 1
ATOM 4263 N N . ASP A 1 539 ? -5.754 41.719 36.469 1 88.56 539 ASP A N 1
ATOM 4264 C CA . ASP A 1 539 ? -6.363 40.625 37.219 1 88.56 539 ASP A CA 1
ATOM 4265 C C . ASP A 1 539 ? -5.941 39.281 36.625 1 88.56 539 ASP A C 1
ATOM 4267 O O . ASP A 1 539 ? -5.633 38.344 37.375 1 88.56 539 ASP A O 1
ATOM 4271 N N . PHE A 1 540 ? -6.004 39.188 35.312 1 91.19 540 PHE A N 1
ATOM 4272 C CA . PH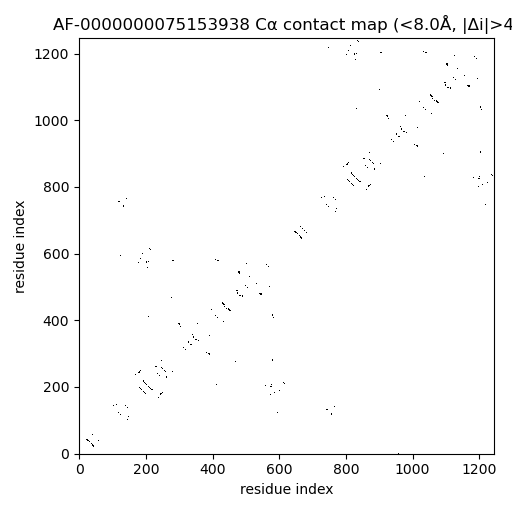E A 1 540 ? -5.605 37.969 34.625 1 91.19 540 PHE A CA 1
ATOM 4273 C C . PHE A 1 540 ? -4.156 37.625 34.938 1 91.19 540 PHE A C 1
ATOM 4275 O O . PHE A 1 540 ? -3.85 36.469 35.281 1 91.19 540 PHE A O 1
ATOM 4282 N N . PHE A 1 541 ? -3.303 38.562 34.938 1 88.56 541 PHE A N 1
ATOM 4283 C CA . PHE A 1 541 ? -1.881 38.312 35.125 1 88.56 541 PHE A CA 1
ATOM 4284 C C . PHE A 1 541 ? -1.575 38.031 36.594 1 88.56 541 PHE A C 1
ATOM 4286 O O . PHE A 1 541 ? -0.635 37.281 36.906 1 88.56 541 PHE A O 1
ATOM 4293 N N . MET A 1 542 ? -2.361 38.625 37.438 1 85.38 542 MET A N 1
ATOM 4294 C CA . MET A 1 542 ? -2.211 38.312 38.875 1 85.38 542 MET A CA 1
ATOM 4295 C C . MET A 1 542 ? -2.611 36.875 39.156 1 85.38 542 MET A C 1
ATOM 4297 O O . MET A 1 542 ? -1.932 36.156 39.906 1 85.38 542 MET A O 1
ATOM 4301 N N . LEU A 1 543 ? -3.676 36.531 38.531 1 85.31 543 LEU A N 1
ATOM 4302 C CA . LEU A 1 543 ? -4.172 35.188 38.75 1 85.31 543 LEU A CA 1
ATOM 4303 C C . LEU A 1 543 ? -3.195 34.156 38.188 1 85.31 543 LEU A C 1
ATOM 4305 O O . LEU A 1 543 ? -3.018 33.062 38.781 1 85.31 543 LEU A O 1
ATOM 4309 N N . THR A 1 544 ? -2.576 34.406 37.062 1 84.62 544 THR A N 1
ATOM 4310 C CA . THR A 1 544 ? -1.731 33.438 36.375 1 84.62 544 THR A CA 1
ATOM 4311 C C . THR A 1 544 ? -0.279 33.594 36.812 1 84.62 544 THR A C 1
ATOM 4313 O O . THR A 1 544 ? 0.604 32.906 36.281 1 84.62 544 THR A O 1
ATOM 4316 N N . ALA A 1 545 ? 0.051 34.531 37.688 1 77.81 545 ALA A N 1
ATOM 4317 C CA . ALA A 1 545 ? 1.407 34.75 38.188 1 77.81 545 ALA A CA 1
ATOM 4318 C C . ALA A 1 545 ? 2.031 33.469 38.719 1 77.81 545 ALA A C 1
ATOM 4320 O O . ALA A 1 545 ? 3.236 33.25 38.562 1 77.81 545 ALA A O 1
ATOM 4321 N N . LYS A 1 546 ? 1.227 32.75 39.406 1 67.69 546 LYS A N 1
ATOM 4322 C CA . LYS A 1 546 ? 1.786 31.469 39.781 1 67.69 546 LYS A CA 1
ATOM 4323 C C . LYS A 1 546 ? 1.521 30.422 38.688 1 67.69 546 LYS A C 1
ATOM 4325 O O . LYS A 1 546 ? 0.376 30.016 38.469 1 67.69 546 LYS A O 1
ATOM 4330 N N . ALA A 1 547 ? 2.252 30.594 37.688 1 58.78 547 ALA A N 1
ATOM 4331 C CA . ALA A 1 547 ? 2.08 29.766 36.5 1 58.78 547 ALA A CA 1
ATOM 4332 C C . ALA A 1 547 ? 1.439 28.422 36.844 1 58.78 547 ALA A C 1
ATOM 4334 O O . ALA A 1 547 ? 1.949 27.688 37.719 1 58.78 547 ALA A O 1
ATOM 4335 N N . ASP A 1 548 ? 0.108 28.359 36.75 1 59.12 548 ASP A N 1
ATOM 4336 C CA . ASP A 1 548 ? -0.582 27.094 36.938 1 59.12 548 ASP A CA 1
ATOM 4337 C C . ASP A 1 548 ? -0.114 26.062 35.906 1 59.12 548 ASP A C 1
ATOM 4339 O O . ASP A 1 548 ? -0.657 26 34.781 1 59.12 548 ASP A O 1
ATOM 4343 N N . ARG A 1 549 ? 1.073 25.656 36.094 1 61.94 549 ARG A N 1
ATOM 4344 C CA . ARG A 1 549 ? 1.638 24.641 35.219 1 61.94 549 ARG A CA 1
ATOM 4345 C C . ARG A 1 549 ? 0.736 23.422 35.125 1 61.94 549 ARG A C 1
ATOM 4347 O O . ARG A 1 549 ? 0.986 22.5 34.344 1 61.94 549 ARG A O 1
ATOM 4354 N N . ARG A 1 550 ? -0.398 23.516 35.812 1 65.12 550 ARG A N 1
ATOM 4355 C CA . ARG A 1 550 ? -1.217 22.312 35.906 1 65.12 550 ARG A CA 1
ATOM 4356 C C . ARG A 1 550 ? -2.34 22.328 34.875 1 65.12 550 ARG A C 1
ATOM 4358 O O . ARG A 1 550 ? -3.111 21.375 34.75 1 65.12 550 ARG A O 1
ATOM 4365 N N . VAL A 1 551 ? -2.137 23.438 34.094 1 76.69 551 VAL A N 1
ATOM 4366 C CA . VAL A 1 551 ? -3.236 23.516 33.156 1 76.69 551 VAL A CA 1
ATOM 4367 C C . VAL A 1 551 ? -2.996 22.516 32.031 1 76.69 551 VAL A C 1
ATOM 4369 O O . VAL A 1 551 ? -1.992 22.609 31.312 1 76.69 551 VAL A O 1
ATOM 4372 N N . SER A 1 552 ? -3.814 21.578 32 1 80.75 552 SER A N 1
ATOM 4373 C CA . SER A 1 552 ? -3.668 20.562 30.969 1 80.75 552 SER A CA 1
ATOM 4374 C C . SER A 1 552 ? -4.387 20.984 29.688 1 80.75 552 SER A C 1
ATOM 4376 O O . SER A 1 552 ? -3.912 20.703 28.578 1 80.75 552 SER A O 1
ATOM 4378 N N . ASP A 1 553 ? -5.477 21.719 29.859 1 90.62 553 ASP A N 1
ATOM 4379 C CA . ASP A 1 553 ? -6.277 22.188 28.734 1 90.62 553 ASP A CA 1
ATOM 4380 C C . ASP A 1 553 ? -6.543 23.688 28.828 1 90.62 553 ASP A C 1
ATOM 4382 O O . ASP A 1 553 ? -7.398 24.125 29.594 1 90.62 553 ASP A O 1
ATOM 4386 N N . VAL A 1 554 ? -5.859 24.391 28 1 93.44 554 VAL A N 1
ATOM 4387 C CA . VAL A 1 554 ? -5.898 25.844 28.031 1 93.44 554 VAL A CA 1
ATOM 4388 C C . VAL A 1 554 ? -7.309 26.328 27.719 1 93.44 554 VAL A C 1
ATOM 4390 O O . VAL A 1 554 ? -7.809 27.266 28.359 1 93.44 554 VAL A O 1
ATOM 4393 N N . LEU A 1 555 ? -7.961 25.766 26.797 1 95.06 555 LEU A N 1
ATOM 4394 C CA . LEU A 1 555 ? -9.297 26.203 26.406 1 95.06 555 LEU A CA 1
ATOM 4395 C C . LEU A 1 555 ? -10.312 25.875 27.5 1 95.06 555 LEU A C 1
ATOM 4397 O O . LEU A 1 555 ? -11.25 26.656 27.719 1 95.06 555 LEU A O 1
ATOM 4401 N N . LEU A 1 556 ? -10.125 24.766 28.156 1 93.62 556 LEU A N 1
ATOM 4402 C CA . LEU A 1 556 ? -10.992 24.453 29.281 1 93.62 556 LEU A CA 1
ATOM 4403 C C . LEU A 1 556 ? -10.82 25.469 30.406 1 93.62 556 LEU A C 1
ATOM 4405 O O . LEU A 1 556 ? -11.797 25.844 31.062 1 93.62 556 LEU A O 1
ATOM 4409 N N . TRP A 1 557 ? -9.602 25.828 30.641 1 93.56 557 TRP A N 1
ATOM 4410 C CA . TRP A 1 557 ? -9.328 26.859 31.641 1 93.56 557 TRP A CA 1
ATOM 4411 C C . TRP A 1 557 ? -10.07 28.141 31.312 1 93.56 557 TRP A C 1
ATOM 4413 O O . TRP A 1 557 ? -10.703 28.75 32.188 1 93.56 557 TRP A O 1
ATOM 4423 N N . TRP A 1 558 ? -10.031 28.562 30.125 1 95.31 558 TRP A N 1
ATOM 4424 C CA . TRP A 1 558 ? -10.688 29.781 29.703 1 95.31 558 TRP A CA 1
ATOM 4425 C C . TRP A 1 558 ? -12.211 29.641 29.766 1 95.31 558 TRP A C 1
ATOM 4427 O O . TRP A 1 558 ? -12.914 30.594 30.078 1 95.31 558 TRP A O 1
ATOM 4437 N N . LYS A 1 559 ? -12.672 28.469 29.422 1 95.06 559 LYS A N 1
ATOM 4438 C CA . LYS A 1 559 ? -14.102 28.203 29.562 1 95.06 559 LYS A CA 1
ATOM 4439 C C . LYS A 1 559 ? -14.57 28.5 30.984 1 95.06 559 LYS A C 1
ATOM 4441 O O . LYS A 1 559 ? -15.594 29.156 31.188 1 95.06 559 LYS A O 1
ATOM 4446 N N . HIS A 1 560 ? -13.828 28.156 31.953 1 94.12 560 HIS A N 1
ATOM 4447 C CA . HIS A 1 560 ? -14.18 28.297 33.375 1 94.12 560 HIS A CA 1
ATOM 4448 C C . HIS A 1 560 ? -14.023 29.734 33.844 1 94.12 560 HIS A C 1
ATOM 4450 O O . HIS A 1 560 ? -14.648 30.141 34.812 1 94.12 560 HIS A O 1
ATOM 4456 N N . HIS A 1 561 ? -13.172 30.516 33.156 1 94 561 HIS A N 1
ATOM 4457 C CA . HIS A 1 561 ? -12.891 31.859 33.594 1 94 561 HIS A CA 1
ATOM 4458 C C . HIS A 1 561 ? -13.453 32.906 32.625 1 94 561 HIS A C 1
ATOM 4460 O O . HIS A 1 561 ? -13.102 34.094 32.719 1 94 561 HIS A O 1
ATOM 4466 N N . SER A 1 562 ? -14.258 32.438 31.75 1 95 562 SER A N 1
ATOM 4467 C CA . SER A 1 562 ? -14.742 33.312 30.688 1 95 562 SER A CA 1
ATOM 4468 C C . SER A 1 562 ? -15.594 34.469 31.25 1 95 562 SER A C 1
ATOM 4470 O O . SER A 1 562 ? -15.594 35.562 30.719 1 95 562 SER A O 1
ATOM 4472 N N . ASN A 1 563 ? -16.328 34.219 32.312 1 92.94 563 ASN A N 1
ATOM 4473 C CA . ASN A 1 563 ? -17.172 35.25 32.906 1 92.94 563 ASN A CA 1
ATOM 4474 C C . ASN A 1 563 ? -16.344 36.312 33.656 1 92.94 563 ASN A C 1
ATOM 4476 O O . ASN A 1 563 ? -16.672 37.469 33.656 1 92.94 563 ASN A O 1
ATOM 4480 N N . ARG A 1 564 ? -15.305 35.781 34.25 1 91.88 564 ARG A N 1
ATOM 4481 C CA . ARG A 1 564 ? -14.422 36.688 35 1 91.88 564 ARG A CA 1
ATOM 4482 C C . ARG A 1 564 ? -13.641 37.594 34.062 1 91.88 564 ARG A C 1
ATOM 4484 O O . ARG A 1 564 ? -13.422 38.781 34.375 1 91.88 564 ARG A O 1
ATOM 4491 N N . PHE A 1 565 ? -13.219 36.938 33 1 93.94 565 PHE A N 1
ATOM 4492 C CA . PHE A 1 565 ? -12.43 37.688 32.031 1 93.94 565 PHE A CA 1
ATOM 4493 C C . PHE A 1 565 ? -13.164 37.781 3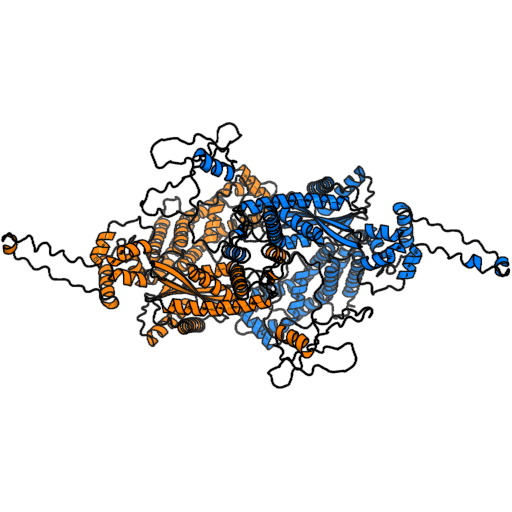0.688 1 93.94 565 PHE A C 1
ATOM 4495 O O . PHE A 1 565 ? -12.688 37.25 29.672 1 93.94 565 PHE A O 1
ATOM 4502 N N . SER A 1 566 ? -14.141 38.531 30.578 1 93 566 SER A N 1
ATOM 4503 C CA . SER A 1 566 ? -15.07 38.531 29.453 1 93 566 SER A CA 1
ATOM 4504 C C . SER A 1 566 ? -14.422 39.125 28.203 1 93 566 SER A C 1
ATOM 4506 O O . SER A 1 566 ? -14.531 38.531 27.125 1 93 566 SER A O 1
ATOM 4508 N N . THR A 1 567 ? -13.703 40.25 28.344 1 94.19 567 THR A N 1
ATOM 4509 C CA . THR A 1 567 ? -13.094 40.906 27.188 1 94.19 567 THR A CA 1
ATOM 4510 C C . THR A 1 567 ? -11.906 40.094 26.688 1 94.19 567 THR A C 1
ATOM 4512 O O . THR A 1 567 ? -11.734 39.906 25.484 1 94.19 567 THR A O 1
ATOM 4515 N N . LEU A 1 568 ? -11.148 39.594 27.609 1 95.19 568 LEU A N 1
ATOM 4516 C CA . LEU A 1 568 ? -10.008 38.75 27.25 1 95.19 568 LEU A CA 1
ATOM 4517 C C . LEU A 1 568 ? -10.477 37.5 26.547 1 95.19 568 LEU A C 1
ATOM 4519 O O . LEU A 1 568 ? -9.82 37.031 25.609 1 95.19 568 LEU A O 1
ATOM 4523 N N . SER A 1 569 ? -11.586 36.969 27.016 1 95.19 569 SER A N 1
ATOM 4524 C CA . SER A 1 569 ? -12.109 35.719 26.453 1 95.19 569 SER A CA 1
ATOM 4525 C C . SER A 1 569 ? -12.492 35.906 24.984 1 95.19 569 SER A C 1
ATOM 4527 O O . SER A 1 569 ? -12.336 35 24.172 1 95.19 569 SER A O 1
ATOM 4529 N N . MET A 1 570 ? -12.977 37.062 24.641 1 94.12 570 MET A N 1
ATOM 4530 C CA . MET A 1 570 ? -13.312 37.344 23.25 1 94.12 570 MET A CA 1
ATOM 4531 C C . MET A 1 570 ? -12.062 37.312 22.375 1 94.12 570 MET A C 1
ATOM 4533 O O . MET A 1 570 ? -12.078 36.781 21.281 1 94.12 570 MET A O 1
ATOM 4537 N N . MET A 1 571 ? -11.031 37.938 22.906 1 94.19 571 MET A N 1
ATOM 4538 C CA . MET A 1 571 ? -9.781 37.938 22.156 1 94.19 571 MET A CA 1
ATOM 4539 C C . MET A 1 571 ? -9.195 36.531 22.047 1 94.19 571 MET A C 1
ATOM 4541 O O . MET A 1 571 ? -8.617 36.156 21.031 1 94.19 571 MET A O 1
ATOM 4545 N N . VAL A 1 572 ? -9.32 35.75 23.156 1 95.88 572 VAL A N 1
ATOM 4546 C CA . VAL A 1 572 ? -8.828 34.375 23.172 1 95.88 572 VAL A CA 1
ATOM 4547 C C . VAL A 1 572 ? -9.516 33.562 22.078 1 95.88 572 VAL A C 1
ATOM 4549 O O . VAL A 1 572 ? -8.859 32.812 21.359 1 95.88 572 VAL A O 1
ATOM 4552 N N . MET A 1 573 ? -10.734 33.719 21.859 1 94.69 573 MET A N 1
ATOM 4553 C CA . MET A 1 573 ? -11.5 33.031 20.844 1 94.69 573 MET A CA 1
ATOM 4554 C C . MET A 1 573 ? -10.984 33.344 19.453 1 94.69 573 MET A C 1
ATOM 4556 O O . MET A 1 573 ? -11.023 32.5 18.547 1 94.69 573 MET A O 1
ATOM 4560 N N . ASP A 1 574 ? -10.391 34.531 19.344 1 93.19 574 ASP A N 1
ATOM 4561 C CA . ASP A 1 574 ? -9.93 35 18.031 1 93.19 574 ASP A CA 1
ATOM 4562 C C . ASP A 1 574 ? -8.445 34.719 17.828 1 93.19 574 ASP A C 1
ATOM 4564 O O . ASP A 1 574 ? -7.918 34.906 16.734 1 93.19 574 ASP A O 1
ATOM 4568 N N . THR A 1 575 ? -7.777 34.281 18.812 1 94.25 575 THR A N 1
ATOM 4569 C CA . THR A 1 575 ? -6.324 34.188 18.719 1 94.25 575 THR A CA 1
ATOM 4570 C C . THR A 1 575 ? -5.859 32.75 18.875 1 94.25 575 THR A C 1
ATOM 4572 O O . THR A 1 575 ? -5.051 32.25 18.078 1 94.25 575 THR A O 1
ATOM 4575 N N . LEU A 1 576 ? -6.422 32.062 19.797 1 95.88 576 LEU A N 1
ATOM 4576 C CA . LEU A 1 576 ? -5.863 30.766 20.188 1 95.88 576 LEU A CA 1
ATOM 4577 C C . LEU A 1 576 ? -6.328 29.672 19.219 1 95.88 576 LEU A C 1
ATOM 4579 O O . LEU A 1 576 ? -5.816 28.547 19.25 1 95.88 576 LEU A O 1
ATOM 4583 N N . MET A 1 577 ? -7.301 30 18.328 1 95.5 577 MET A N 1
ATOM 4584 C CA . MET A 1 577 ? -7.695 29.047 17.297 1 95.5 577 MET A CA 1
ATOM 4585 C C . MET A 1 577 ? -6.652 28.984 16.188 1 95.5 577 MET A C 1
ATOM 4587 O O . MET A 1 577 ? -6.633 28.031 15.406 1 95.5 577 MET A O 1
ATOM 4591 N N . ILE A 1 578 ? -5.734 29.984 16.078 1 95.81 578 ILE A N 1
ATOM 4592 C CA . ILE A 1 578 ? -4.691 30.031 15.07 1 95.81 578 ILE A CA 1
ATOM 4593 C C . ILE A 1 578 ? -3.693 28.891 15.297 1 95.81 578 ILE A C 1
ATOM 4595 O O . ILE A 1 578 ? -3.252 28.672 16.422 1 95.81 578 ILE A O 1
ATOM 4599 N N . GLN A 1 579 ? -3.416 28.219 14.211 1 95.12 579 GLN A N 1
ATOM 4600 C CA . GLN A 1 579 ? -2.529 27.062 14.336 1 95.12 579 GLN A CA 1
ATOM 4601 C C . GLN A 1 579 ? -1.068 27.469 14.172 1 95.12 579 GLN A C 1
ATOM 4603 O O . GLN A 1 579 ? -0.744 28.297 13.312 1 95.12 579 GLN A O 1
ATOM 4608 N N . GLY A 1 580 ? -0.254 26.922 15.055 1 94.38 580 GLY A N 1
ATOM 4609 C CA . GLY A 1 580 ? 1.174 27.156 14.914 1 94.38 580 GLY A CA 1
ATOM 4610 C C . GLY A 1 580 ? 1.824 26.312 13.844 1 94.38 580 GLY A C 1
ATOM 4611 O O . GLY A 1 580 ? 2.959 26.578 13.438 1 94.38 580 GLY A O 1
ATOM 4612 N N . SER A 1 581 ? 1.103 25.328 13.406 1 93.06 581 SER A N 1
ATOM 4613 C CA . SER A 1 581 ? 1.609 24.438 12.367 1 93.06 581 SER A CA 1
ATOM 4614 C C . SER A 1 581 ? 0.516 24.062 11.367 1 93.06 581 SER A C 1
ATOM 4616 O O . SER A 1 581 ? -0.671 24.25 11.648 1 93.06 581 SER A O 1
ATOM 4618 N N . SER A 1 582 ? 0.939 23.609 10.195 1 89.25 582 SER A N 1
ATOM 4619 C CA . SER A 1 582 ? -0.015 23.234 9.164 1 89.25 582 SER A CA 1
ATOM 4620 C C . SER A 1 582 ? -0.327 21.734 9.211 1 89.25 582 SER A C 1
ATOM 4622 O O . SER A 1 582 ? -0.741 21.156 8.211 1 89.25 582 SER A O 1
ATOM 4624 N N . VAL A 1 583 ? -0.124 21.078 10.297 1 85.75 583 VAL A N 1
ATOM 4625 C CA . VAL A 1 583 ? -0.245 19.625 10.477 1 85.75 583 VAL A CA 1
ATOM 4626 C C . VAL A 1 583 ? -1.688 19.203 10.219 1 85.75 583 VAL A C 1
ATOM 4628 O O . VAL A 1 583 ? -1.936 18.094 9.727 1 85.75 583 VAL A O 1
ATOM 4631 N N . ALA A 1 584 ? -2.617 20.078 10.555 1 83.25 584 ALA A N 1
ATOM 4632 C CA . ALA A 1 584 ? -4.02 19.75 10.32 1 83.25 584 ALA A CA 1
ATOM 4633 C C . ALA A 1 584 ? -4.262 19.406 8.852 1 83.25 584 ALA A C 1
ATOM 4635 O O . ALA A 1 584 ? -4.938 18.422 8.539 1 83.25 584 ALA A O 1
ATOM 4636 N N . SER A 1 585 ? -3.68 20.156 8.031 1 83.31 585 SER A N 1
ATOM 4637 C CA . SER A 1 585 ? -3.83 19.906 6.605 1 83.31 585 SER A CA 1
ATOM 4638 C C . SER A 1 585 ? -3.023 18.688 6.164 1 83.31 585 SER A C 1
ATOM 4640 O O . SER A 1 585 ? -3.465 17.922 5.309 1 83.31 585 SER A O 1
ATOM 4642 N N . GLU A 1 586 ? -1.927 18.5 6.777 1 80.75 586 GLU A N 1
ATOM 4643 C CA . GLU A 1 586 ? -1.107 17.328 6.473 1 80.75 586 GLU A CA 1
ATOM 4644 C C . GLU A 1 586 ? -1.807 16.047 6.895 1 80.75 586 GLU A C 1
ATOM 4646 O O . GLU A 1 586 ? -1.669 15.016 6.234 1 80.75 586 GLU A O 1
ATOM 4651 N N . SER A 1 587 ? -2.414 16.156 8.016 1 78.19 587 SER A N 1
ATOM 4652 C CA . SER A 1 587 ? -3.148 15 8.516 1 78.19 587 SER A CA 1
ATOM 4653 C C . SER A 1 587 ? -4.246 14.578 7.539 1 78.19 587 SER A C 1
ATOM 4655 O O . SER A 1 587 ? -4.52 13.391 7.387 1 78.19 587 SER A O 1
ATOM 4657 N N . ALA A 1 588 ? -4.809 15.555 6.953 1 77.81 588 ALA A N 1
ATOM 4658 C CA . ALA A 1 588 ? -5.82 15.258 5.941 1 77.81 588 ALA A CA 1
ATOM 4659 C C . ALA A 1 588 ? -5.223 14.453 4.793 1 77.81 588 ALA A C 1
ATOM 4661 O O . ALA A 1 588 ? -5.852 13.523 4.289 1 77.81 588 ALA A O 1
ATOM 4662 N N . PHE A 1 589 ? -4.047 14.75 4.48 1 75.75 589 PHE A N 1
ATOM 4663 C CA . PHE A 1 589 ? -3.369 14.039 3.402 1 75.75 589 PHE A CA 1
ATOM 4664 C C . PHE A 1 589 ? -3.031 12.609 3.82 1 75.75 589 PHE A C 1
ATOM 4666 O O . PHE A 1 589 ? -3.143 11.68 3.021 1 75.75 589 PHE A O 1
ATOM 4673 N N . SER A 1 590 ? -2.557 12.562 5.047 1 71.38 590 SER A N 1
ATOM 4674 C CA . SER A 1 590 ? -2.219 11.227 5.531 1 71.38 590 SER A CA 1
ATOM 4675 C C . SER A 1 590 ? -3.426 10.305 5.48 1 71.38 590 SER A C 1
ATOM 4677 O O . SER A 1 590 ? -3.291 9.109 5.184 1 71.38 590 SER A O 1
ATOM 4679 N N . GLU A 1 591 ? -4.531 10.891 5.672 1 71.19 591 GLU A N 1
ATOM 4680 C CA . GLU A 1 591 ? -5.77 10.117 5.609 1 71.19 591 GLU A CA 1
ATOM 4681 C C . GLU A 1 591 ? -6.121 9.75 4.168 1 71.19 591 GLU A C 1
ATOM 4683 O O . GLU A 1 591 ? -6.75 8.719 3.92 1 71.19 591 GLU A O 1
ATOM 4688 N N . SER A 1 592 ? -5.758 10.602 3.299 1 67.94 592 SER A N 1
ATOM 4689 C CA . SER A 1 592 ? -6.102 10.391 1.896 1 67.94 592 SER A CA 1
ATOM 4690 C C . SER A 1 592 ? -5.414 9.148 1.338 1 67.94 592 SER A C 1
ATOM 4692 O O . SER A 1 592 ? -5.867 8.57 0.346 1 67.94 592 SER A O 1
ATOM 4694 N N . GLY A 1 593 ? -4.309 8.742 1.938 1 66.44 593 GLY A N 1
ATOM 4695 C CA . GLY A 1 593 ? -3.607 7.543 1.507 1 66.44 593 GLY A CA 1
ATOM 4696 C C . GLY A 1 593 ? -4.473 6.301 1.536 1 66.44 593 GLY A C 1
ATOM 4697 O O . GLY A 1 593 ? -4.215 5.34 0.807 1 66.44 593 GLY A O 1
ATOM 4698 N N . GLY A 1 594 ? -5.523 6.398 2.256 1 66.19 594 GLY A N 1
ATOM 4699 C CA . GLY A 1 594 ? -6.457 5.285 2.299 1 66.19 594 GLY A CA 1
ATOM 4700 C C . GLY A 1 594 ? -7.387 5.242 1.103 1 66.19 594 GLY A C 1
ATOM 4701 O O . GLY A 1 594 ? -7.895 4.176 0.742 1 66.19 594 GLY A O 1
ATOM 4702 N N . PHE A 1 595 ? -7.566 6.461 0.536 1 73.75 595 PHE A N 1
ATOM 4703 C CA . PHE A 1 595 ? -8.469 6.539 -0.606 1 73.75 595 PHE A CA 1
ATOM 4704 C C . PHE A 1 595 ? -7.723 6.266 -1.906 1 73.75 595 PHE A C 1
ATOM 4706 O O . PHE A 1 595 ? -8.289 5.691 -2.842 1 73.75 595 PHE A O 1
ATOM 4713 N N . VAL A 1 596 ? -6.523 6.742 -1.929 1 71.75 596 VAL A N 1
ATOM 4714 C CA . VAL A 1 596 ? -5.723 6.559 -3.135 1 71.75 596 VAL A CA 1
ATOM 4715 C C . VAL A 1 596 ? -4.602 5.559 -2.865 1 71.75 596 VAL A C 1
ATOM 4717 O O . VAL A 1 596 ? -3.549 5.926 -2.336 1 71.75 596 VAL A O 1
ATOM 4720 N N . ARG A 1 597 ? -4.863 4.328 -3.162 1 70.88 597 ARG A N 1
ATOM 4721 C CA . ARG A 1 597 ? -3.896 3.25 -2.965 1 70.88 597 ARG A CA 1
ATOM 4722 C C . ARG A 1 597 ? -3.42 2.691 -4.301 1 70.88 597 ARG A C 1
ATOM 4724 O O . ARG A 1 597 ? -3.941 3.059 -5.355 1 70.88 597 ARG A O 1
ATOM 4731 N N . HIS A 1 598 ? -2.428 1.902 -4.141 1 65.06 598 HIS A N 1
ATOM 4732 C CA . HIS A 1 598 ? -1.88 1.275 -5.34 1 65.06 598 HIS A CA 1
ATOM 4733 C C . HIS A 1 598 ? -2.943 0.464 -6.07 1 65.06 598 HIS A C 1
ATOM 4735 O O . HIS A 1 598 ? -2.947 0.405 -7.305 1 65.06 598 HIS A O 1
ATOM 4741 N N . ASP A 1 599 ? -3.783 -0.072 -5.227 1 61.62 599 ASP A N 1
ATOM 4742 C CA . ASP A 1 599 ? -4.805 -0.919 -5.832 1 61.62 599 ASP A CA 1
ATOM 4743 C C . ASP A 1 599 ? -6.082 -0.128 -6.105 1 61.62 599 ASP A C 1
ATOM 4745 O O . ASP A 1 599 ? -7.074 -0.685 -6.586 1 61.62 599 ASP A O 1
ATOM 4749 N N . ARG A 1 600 ? -6.082 1.124 -5.723 1 66.94 600 ARG A N 1
ATOM 4750 C CA . ARG A 1 600 ? -7.242 1.986 -5.922 1 66.94 600 ARG A CA 1
ATOM 4751 C C . ARG A 1 600 ? -6.836 3.318 -6.543 1 66.94 600 ARG A C 1
ATOM 4753 O O . ARG A 1 600 ? -6.934 4.363 -5.898 1 66.94 600 ARG A O 1
ATOM 4760 N N . SER A 1 601 ? -6.387 3.229 -7.699 1 63.97 601 SER A N 1
ATOM 4761 C CA . SER A 1 601 ? -5.82 4.418 -8.328 1 63.97 601 SER A CA 1
ATOM 4762 C C . SER A 1 601 ? -6.695 4.906 -9.477 1 63.97 601 SER A C 1
ATOM 4764 O O . SER A 1 601 ? -6.32 5.828 -10.203 1 63.97 601 SER A O 1
ATOM 4766 N N . LYS A 1 602 ? -7.922 4.289 -9.477 1 69.81 602 LYS A N 1
ATOM 4767 C CA . LYS A 1 602 ? -8.711 4.609 -10.664 1 69.81 602 LYS A CA 1
ATOM 4768 C C . LYS A 1 602 ? -9.836 5.586 -10.328 1 69.81 602 LYS A C 1
ATOM 4770 O O . LYS A 1 602 ? -10.594 5.996 -11.211 1 69.81 602 LYS A O 1
ATOM 4775 N N . LEU A 1 603 ? -9.875 5.977 -9.055 1 76.62 603 LEU A N 1
ATOM 4776 C CA . LEU A 1 603 ? -10.93 6.902 -8.648 1 76.62 603 LEU A CA 1
ATOM 4777 C C . LEU A 1 603 ? -10.688 8.289 -9.234 1 76.62 603 LEU A C 1
ATOM 4779 O O . LEU A 1 603 ? -9.555 8.773 -9.266 1 76.62 603 LEU A O 1
ATOM 4783 N N . PHE A 1 604 ? -11.75 8.852 -9.703 1 81.12 604 PHE A N 1
ATOM 4784 C CA . PHE A 1 604 ? -11.648 10.211 -10.227 1 81.12 604 PHE A CA 1
ATOM 4785 C C . PHE A 1 604 ? -11.391 11.211 -9.102 1 81.12 604 PHE A C 1
ATOM 4787 O O . PHE A 1 604 ? -11.82 11 -7.965 1 81.12 604 PHE A O 1
ATOM 4794 N N . ASP A 1 605 ? -10.734 12.305 -9.492 1 82.75 605 ASP A N 1
ATOM 4795 C CA . ASP A 1 605 ? -10.367 13.336 -8.523 1 82.75 605 ASP A CA 1
ATOM 4796 C C . ASP A 1 605 ? -11.602 13.898 -7.824 1 82.75 605 ASP A C 1
ATOM 4798 O O . ASP A 1 605 ? -11.57 14.188 -6.625 1 82.75 605 ASP A O 1
ATOM 4802 N N . GLU A 1 606 ? -12.672 13.945 -8.555 1 87.44 606 GLU A N 1
ATOM 4803 C CA . GLU A 1 606 ? -13.891 14.516 -8 1 87.44 606 GLU A CA 1
ATOM 4804 C C . GLU A 1 606 ? -14.406 13.688 -6.828 1 87.44 606 GLU A C 1
ATOM 4806 O O . GLU A 1 606 ? -14.875 14.234 -5.828 1 87.44 606 GLU A O 1
ATOM 4811 N N . LYS A 1 607 ? -14.367 12.445 -7.027 1 88.38 607 LYS A N 1
ATOM 4812 C CA . LYS A 1 607 ? -14.844 11.555 -5.977 1 88.38 607 LYS A CA 1
ATOM 4813 C C . LYS A 1 607 ? -13.922 11.578 -4.762 1 88.38 607 LYS A C 1
ATOM 4815 O O . LYS A 1 607 ? -14.375 11.516 -3.621 1 88.38 607 LYS A O 1
ATOM 4820 N N . ILE A 1 608 ? -12.648 11.695 -4.996 1 86.88 608 ILE A N 1
ATOM 4821 C CA . ILE A 1 608 ? -11.672 11.789 -3.916 1 86.88 608 ILE A CA 1
ATOM 4822 C C . ILE A 1 608 ? -11.914 13.062 -3.111 1 86.88 608 ILE A C 1
ATOM 4824 O O . ILE A 1 608 ? -11.906 13.039 -1.879 1 86.88 608 ILE A O 1
ATOM 4828 N N . GLU A 1 609 ? -12.117 14.133 -3.852 1 91.62 609 GLU A N 1
ATOM 4829 C CA . GLU A 1 609 ? -12.398 15.422 -3.217 1 91.62 609 GLU A CA 1
ATOM 4830 C C . GLU A 1 609 ? -13.633 15.344 -2.332 1 91.62 609 GLU A C 1
ATOM 4832 O O . GLU A 1 609 ? -13.617 15.797 -1.186 1 91.62 609 GLU A O 1
ATOM 4837 N N . MET A 1 610 ? -14.672 14.695 -2.877 1 93.12 610 MET A N 1
ATOM 4838 C CA . MET A 1 610 ? -15.922 14.562 -2.135 1 93.12 610 MET A CA 1
ATOM 4839 C C . MET A 1 610 ? -15.719 13.727 -0.874 1 93.12 610 MET A C 1
ATOM 4841 O O . MET A 1 610 ? -16.188 14.102 0.202 1 93.12 610 MET A O 1
ATOM 4845 N N . MET A 1 611 ? -15.039 12.688 -1.012 1 91.44 611 MET A N 1
ATOM 4846 C CA . MET A 1 611 ? -14.867 11.758 0.101 1 91.44 611 MET A CA 1
ATOM 4847 C C . MET A 1 611 ? -14.023 12.383 1.205 1 91.44 611 MET A C 1
ATOM 4849 O O . MET A 1 611 ? -14.32 12.219 2.389 1 91.44 611 MET A O 1
ATOM 4853 N N . MET A 1 612 ? -12.977 13.109 0.85 1 91.38 612 MET A N 1
ATOM 4854 C CA . MET A 1 612 ? -12.102 13.742 1.83 1 91.38 612 MET A CA 1
ATOM 4855 C C . MET A 1 612 ? -12.844 14.805 2.627 1 91.38 612 MET A C 1
ATOM 4857 O O . MET A 1 612 ? -12.734 14.867 3.852 1 91.38 612 MET A O 1
ATOM 4861 N N . LYS A 1 613 ? -13.578 15.578 1.938 1 94.38 613 LYS A N 1
ATOM 4862 C CA . LYS A 1 613 ? -14.352 16.625 2.602 1 94.38 613 LYS A CA 1
ATOM 4863 C C . LYS A 1 613 ? -15.469 16.031 3.447 1 94.38 613 LYS A C 1
ATOM 4865 O O . LYS A 1 613 ? -15.656 16.406 4.605 1 94.38 613 LYS A O 1
ATOM 4870 N N . LEU A 1 614 ? -16.141 15.07 2.832 1 93.25 614 LEU A N 1
ATOM 4871 C CA . LEU A 1 614 ? -17.266 14.453 3.523 1 93.25 614 LEU A CA 1
ATOM 4872 C C . LEU A 1 614 ? -16.812 13.766 4.805 1 93.25 614 LEU A C 1
ATOM 4874 O O . LEU A 1 614 ? -17.5 13.82 5.828 1 93.25 614 LEU A O 1
ATOM 4878 N N . LYS A 1 615 ? -15.719 13.094 4.762 1 91.38 615 LYS A N 1
ATOM 4879 C CA . LYS A 1 615 ? -15.172 12.445 5.949 1 91.38 615 LYS A CA 1
ATOM 4880 C C . LYS A 1 615 ? -14.938 13.453 7.07 1 91.38 615 LYS A C 1
ATOM 4882 O O . LYS A 1 615 ? -15.281 13.195 8.227 1 91.38 615 LYS A O 1
ATOM 4887 N N . SER A 1 616 ? -14.328 14.562 6.762 1 92.38 616 SER A N 1
ATOM 4888 C CA . SER A 1 616 ? -14.047 15.609 7.734 1 92.38 616 SER A CA 1
ATOM 4889 C C . SER A 1 616 ? -15.336 16.219 8.273 1 92.38 616 SER A C 1
ATOM 4891 O O . SER A 1 616 ? -15.469 16.438 9.484 1 92.38 616 SER A O 1
ATOM 4893 N N . TRP A 1 617 ? -16.344 16.438 7.402 1 94.12 617 TRP A N 1
ATOM 4894 C CA . TRP A 1 617 ? -17.594 17.047 7.789 1 94.12 617 TRP A CA 1
ATOM 4895 C C . TRP A 1 617 ? -18.422 16.109 8.656 1 94.12 617 TRP A C 1
ATOM 4897 O O . TRP A 1 617 ? -19.078 16.547 9.609 1 94.12 617 TRP A O 1
ATOM 4907 N N . ASN A 1 618 ? -18.375 14.828 8.25 1 88.81 618 ASN A N 1
ATOM 4908 C CA . ASN A 1 618 ? -19.094 13.844 9.062 1 88.81 618 ASN A CA 1
ATOM 4909 C C . ASN A 1 618 ? -18.578 13.812 10.492 1 88.81 618 ASN A C 1
ATOM 4911 O O . ASN A 1 618 ? -19.359 13.625 11.43 1 88.81 618 ASN A O 1
ATOM 4915 N N . ARG A 1 619 ? -17.375 13.961 10.688 1 86.56 619 ARG A N 1
ATOM 4916 C CA . ARG A 1 619 ? -16.797 14.008 12.031 1 86.56 619 ARG A CA 1
ATOM 4917 C C . ARG A 1 619 ? -17.266 15.234 12.797 1 86.56 619 ARG A C 1
ATOM 4919 O O . ARG A 1 619 ? -17.531 15.164 13.992 1 86.56 619 ARG A O 1
ATOM 4926 N N . LEU A 1 620 ? -17.344 16.328 12.094 1 89.94 620 LEU A N 1
ATOM 4927 C CA . LEU A 1 620 ? -17.828 17.578 12.688 1 89.94 620 LEU A CA 1
ATOM 4928 C C . LEU A 1 620 ? -19.266 17.453 13.164 1 89.94 620 LEU A C 1
ATOM 4930 O O . LEU A 1 620 ? -19.609 17.922 14.25 1 89.94 620 LEU A O 1
ATOM 4934 N N . PHE A 1 621 ? -20.094 16.688 12.328 1 86.94 621 PHE A N 1
ATOM 4935 C CA . PHE A 1 621 ? -21.516 16.625 12.609 1 86.94 621 PHE A CA 1
ATOM 4936 C C . PHE A 1 621 ? -21.797 15.641 13.75 1 86.94 621 PHE A C 1
ATOM 4938 O O . PHE A 1 621 ? -22.828 15.734 14.414 1 86.94 621 PHE A O 1
ATOM 4945 N N . ARG A 1 622 ? -20.984 14.594 13.914 1 76.56 622 ARG A N 1
ATOM 4946 C CA . ARG A 1 622 ? -21.172 13.609 14.977 1 76.56 622 ARG A CA 1
ATOM 4947 C C . ARG A 1 622 ? -20.781 14.188 16.328 1 76.56 622 ARG A C 1
ATOM 4949 O O . ARG A 1 622 ? -21.281 13.742 17.375 1 76.56 622 ARG A O 1
ATOM 4956 N N . GLU A 1 623 ? -19.844 15.031 16.359 1 58.53 623 GLU A N 1
ATOM 4957 C CA . GLU A 1 623 ? -19.438 15.695 17.594 1 58.53 623 GLU A CA 1
ATOM 4958 C C . GLU A 1 623 ? -20.5 16.688 18.047 1 58.53 623 GLU A C 1
ATOM 4960 O O . GLU A 1 623 ? -20.734 16.828 19.25 1 58.53 623 GLU A O 1
ATOM 4965 N N . MET B 1 1 ? 10.125 -7.027 20.656 1 17.91 1 MET B N 1
ATOM 4966 C CA . MET B 1 1 ? 9.836 -7.121 22.078 1 17.91 1 MET B CA 1
ATOM 4967 C C . MET B 1 1 ? 8.938 -5.973 22.516 1 17.91 1 MET B C 1
ATOM 4969 O O . MET B 1 1 ? 9.328 -4.805 22.453 1 17.91 1 MET B O 1
ATOM 4973 N N . VAL B 1 2 ? 7.543 -6.086 22.156 1 17.92 2 VAL B N 1
ATOM 4974 C CA . VAL B 1 2 ? 6.422 -5.16 22.25 1 17.92 2 VAL B CA 1
ATOM 4975 C C . VAL B 1 2 ? 6.27 -4.695 23.703 1 17.92 2 VAL B C 1
ATOM 4977 O O . VAL B 1 2 ? 6.062 -5.508 24.609 1 17.92 2 VAL B O 1
ATOM 4980 N N . ASP B 1 3 ? 7.07 -3.65 24.062 1 17.64 3 ASP B N 1
ATOM 4981 C CA . ASP B 1 3 ? 7.113 -3.16 25.438 1 17.64 3 ASP B CA 1
ATOM 4982 C C . ASP B 1 3 ? 5.719 -2.793 25.938 1 17.64 3 ASP B C 1
ATOM 4984 O O . ASP B 1 3 ? 5.047 -1.944 25.344 1 17.64 3 ASP B O 1
ATOM 4988 N N . LEU B 1 4 ? 4.898 -3.703 26.594 1 18.34 4 LEU B N 1
ATOM 4989 C CA . LEU B 1 4 ? 3.658 -3.801 27.359 1 18.34 4 LEU B CA 1
ATOM 4990 C C . LEU B 1 4 ? 3.557 -2.668 28.375 1 18.34 4 LEU B C 1
ATOM 4992 O O . LEU B 1 4 ? 2.51 -2.48 29 1 18.34 4 LEU B O 1
ATOM 4996 N N . SER B 1 5 ? 4.688 -2.068 28.859 1 19.19 5 SER B N 1
ATOM 4997 C CA . SER B 1 5 ? 4.633 -1.563 30.234 1 19.19 5 SER B CA 1
ATOM 4998 C C . SER B 1 5 ? 3.832 -0.268 30.312 1 19.19 5 SER B C 1
ATOM 5000 O O . SER B 1 5 ? 3.492 0.192 31.406 1 19.19 5 SER B O 1
ATOM 5002 N N . LEU B 1 6 ? 3.891 0.645 29.344 1 20.27 6 LEU B N 1
ATOM 5003 C CA . LEU B 1 6 ? 3.615 1.987 29.844 1 20.27 6 LEU B CA 1
ATOM 5004 C C . LEU B 1 6 ? 2.137 2.15 30.172 1 20.27 6 LEU B C 1
ATOM 5006 O O . LEU B 1 6 ? 1.311 2.334 29.281 1 20.27 6 LEU B O 1
ATOM 5010 N N . ILE B 1 7 ? 1.598 1.296 31.156 1 19.94 7 ILE B N 1
ATOM 5011 C CA . ILE B 1 7 ? 0.297 1.133 31.797 1 19.94 7 ILE B CA 1
ATOM 5012 C C . ILE B 1 7 ? -0.217 2.488 32.281 1 19.94 7 ILE B C 1
ATOM 5014 O O . ILE B 1 7 ? -1.357 2.863 31.984 1 19.94 7 ILE B O 1
ATOM 5018 N N . ALA B 1 8 ? 0.262 3.062 33.406 1 19.92 8 ALA B N 1
ATOM 5019 C CA . ALA B 1 8 ? -0.43 3.469 34.656 1 19.92 8 ALA B CA 1
ATOM 5020 C C . ALA B 1 8 ? -0.774 4.957 34.594 1 19.92 8 ALA B C 1
ATOM 5022 O O . ALA B 1 8 ? -0.492 5.688 35.562 1 19.92 8 ALA B O 1
ATOM 5023 N N . ASP B 1 9 ? -0.592 5.691 33.562 1 21.25 9 ASP B N 1
ATOM 5024 C CA . ASP B 1 9 ? -0.645 7.074 34.031 1 21.25 9 ASP B CA 1
ATOM 5025 C C . ASP B 1 9 ? -1.968 7.363 34.75 1 21.25 9 ASP B C 1
ATOM 5027 O O . ASP B 1 9 ? -3.018 6.863 34.344 1 21.25 9 ASP B O 1
ATOM 5031 N N . SER B 1 10 ? -1.896 7.914 36 1 21.89 10 SER B N 1
ATOM 5032 C CA . SER B 1 10 ? -2.729 8.273 37.125 1 21.89 10 SER B CA 1
ATOM 5033 C C . SER B 1 10 ? -3.834 9.242 36.719 1 21.89 10 SER B C 1
ATOM 5035 O O . SER B 1 10 ? -3.555 10.328 36.219 1 21.89 10 SER B O 1
ATOM 5037 N N . ILE B 1 11 ? -4.93 8.805 36.156 1 21.78 11 ILE B N 1
ATOM 5038 C CA . ILE B 1 11 ? -6.137 9.617 36 1 21.78 11 ILE B CA 1
ATOM 5039 C C . ILE B 1 11 ? -6.406 10.352 37.312 1 21.78 11 ILE B C 1
ATOM 5041 O O . ILE B 1 11 ? -6.531 9.734 38.375 1 21.78 11 ILE B O 1
ATOM 5045 N N . PRO B 1 12 ? -5.867 11.516 37.438 1 22.28 12 PRO B N 1
ATOM 5046 C CA . PRO B 1 12 ? -6.168 12.219 38.688 1 22.28 12 PRO B CA 1
ATOM 5047 C C . PRO B 1 12 ? -7.645 12.141 39.062 1 22.28 12 PRO B C 1
ATOM 5049 O O . PRO B 1 12 ? -8.516 12.141 38.188 1 22.28 12 PRO B O 1
ATOM 5052 N N . TYR B 1 13 ? -7.93 11.367 40.188 1 22.48 13 TYR B N 1
ATOM 5053 C CA . TYR B 1 13 ? -9.133 11.125 41 1 22.48 13 TYR B CA 1
ATOM 5054 C C . TYR B 1 13 ? -9.773 12.438 41.406 1 22.48 13 TYR B C 1
ATOM 5056 O O . TYR B 1 13 ? -9.266 13.125 42.312 1 22.48 13 TYR B O 1
ATOM 5064 N N . SER B 1 14 ? -10.039 13.375 40.5 1 21.97 14 SER B N 1
ATOM 5065 C CA . SER B 1 14 ? -10.688 14.492 41.188 1 21.97 14 SER B CA 1
ATOM 5066 C C . SER B 1 14 ? -11.742 14 42.156 1 21.97 14 SER B C 1
ATOM 5068 O O . SER B 1 14 ? -12.172 12.852 42.094 1 21.97 14 SER B O 1
ATOM 5070 N N . SER B 1 15 ? -12.516 14.992 42.75 1 21.7 15 SER B N 1
ATOM 5071 C CA . SER B 1 15 ? -13.281 15.086 44 1 21.7 15 SER B CA 1
ATOM 5072 C C . SER B 1 15 ? -14.375 14.023 44.031 1 21.7 15 SER B C 1
ATOM 5074 O O . SER B 1 15 ? -14.977 13.688 43.031 1 21.7 15 SER B O 1
ATOM 5076 N N . PRO B 1 16 ? -14.391 13.281 45.219 1 24.59 16 PRO B N 1
ATOM 5077 C CA . PRO B 1 16 ? -15.258 12.234 45.781 1 24.59 16 PRO B CA 1
ATOM 5078 C C . PRO B 1 16 ? -16.734 12.578 45.656 1 24.59 16 PRO B C 1
ATOM 5080 O O . PRO B 1 16 ? -17.578 11.93 46.312 1 24.59 16 PRO B O 1
ATOM 5083 N N . SER B 1 17 ? -17.203 13.516 44.75 1 23.59 17 SER B N 1
ATOM 5084 C CA . SER B 1 17 ? -18.547 13.633 45.312 1 23.59 17 SER B CA 1
ATOM 5085 C C . SER B 1 17 ? -19.219 12.266 45.469 1 23.59 17 SER B C 1
ATOM 5087 O O . SER B 1 17 ? -19.703 11.914 46.531 1 23.59 17 SER B O 1
ATOM 5089 N N . THR B 1 18 ? -20.219 12 44.594 1 24.94 18 THR B N 1
ATOM 5090 C CA . THR B 1 18 ? -21.281 11.086 45 1 24.94 18 THR B CA 1
ATOM 5091 C C . THR B 1 18 ? -20.797 9.641 44.938 1 24.94 18 THR B C 1
ATOM 5093 O O . THR B 1 18 ? -19.875 9.312 44.188 1 24.94 18 THR B O 1
ATOM 5096 N N . HIS B 1 19 ? -21.062 8.703 45.938 1 25.86 19 HIS B N 1
ATOM 5097 C CA . HIS B 1 19 ? -20.766 7.371 46.438 1 25.86 19 HIS B CA 1
ATOM 5098 C C . HIS B 1 19 ? -20.734 6.336 45.312 1 25.86 19 HIS B C 1
ATOM 5100 O O . HIS B 1 19 ? -20.719 5.133 45.594 1 25.86 19 HIS B O 1
ATOM 5106 N N . GLU B 1 20 ? -20.922 6.645 44 1 27.05 20 GLU B N 1
ATOM 5107 C CA . GLU B 1 20 ? -21.281 5.422 43.281 1 27.05 20 GLU B CA 1
ATOM 5108 C C . GLU B 1 20 ? -20.078 4.48 43.156 1 27.05 20 GLU B C 1
ATOM 5110 O O . GLU B 1 20 ? -18.938 4.93 43.031 1 27.05 20 GLU B O 1
ATOM 5115 N N . ASP B 1 21 ? -20.172 3.17 43.594 1 26.16 21 ASP B N 1
ATOM 5116 C CA . ASP B 1 21 ? -19.375 1.967 43.812 1 26.16 21 ASP B CA 1
ATOM 5117 C C . ASP B 1 21 ? -18.5 1.641 42.594 1 26.16 21 ASP B C 1
ATOM 5119 O O . ASP B 1 21 ? -19.016 1.383 41.5 1 26.16 21 ASP B O 1
ATOM 5123 N N . SER B 1 22 ? -17.422 2.443 42.375 1 28.48 22 SER B N 1
ATOM 5124 C CA . SER B 1 22 ? -16.594 2.176 41.188 1 28.48 22 SER B CA 1
ATOM 5125 C C . SER B 1 22 ? -15.766 0.906 41.375 1 28.48 22 SER B C 1
ATOM 5127 O O . SER B 1 22 ? -15.203 0.681 42.469 1 28.48 22 SER B O 1
ATOM 5129 N N . ILE B 1 23 ? -16.188 -0.288 40.844 1 27.77 23 ILE B N 1
ATOM 5130 C CA . ILE B 1 23 ? -15.523 -1.585 40.875 1 27.77 23 ILE B CA 1
ATOM 5131 C C . ILE B 1 23 ? -14.141 -1.474 40.25 1 27.77 23 ILE B C 1
ATOM 5133 O O . ILE B 1 23 ? -14.008 -0.975 39.125 1 27.77 23 ILE B O 1
ATOM 5137 N N . VAL B 1 24 ? -13.086 -1.303 41.062 1 29.52 24 VAL B N 1
ATOM 5138 C CA . VAL B 1 24 ? -11.703 -1.216 40.594 1 29.52 24 VAL B CA 1
ATOM 5139 C C . VAL B 1 24 ? -11.125 -2.619 40.438 1 29.52 24 VAL B C 1
ATOM 5141 O O . VAL B 1 24 ? -11.133 -3.414 41.375 1 29.52 24 VAL B O 1
ATOM 5144 N N . LEU B 1 25 ? -11.125 -3.234 39.25 1 27.19 25 LEU B N 1
ATOM 5145 C CA . LEU B 1 25 ? -10.547 -4.547 39 1 27.19 25 LEU B CA 1
ATOM 5146 C C . LEU B 1 25 ? -9.023 -4.477 38.969 1 27.19 25 LEU B C 1
ATOM 5148 O O . LEU B 1 25 ? -8.445 -3.617 38.312 1 27.19 25 LEU B O 1
ATOM 5152 N N . SER B 1 26 ? -8.312 -4.672 40.062 1 26.91 26 SER B N 1
ATOM 5153 C CA . SER B 1 26 ? -6.859 -4.633 40.156 1 26.91 26 SER B CA 1
ATOM 5154 C C . SER B 1 26 ? -6.258 -6.02 39.969 1 26.91 26 SER B C 1
ATOM 5156 O O . SER B 1 26 ? -6.703 -6.988 40.594 1 26.91 26 SER B O 1
ATOM 5158 N N . GLY B 1 27 ? -5.969 -6.496 38.719 1 26.06 27 GLY B N 1
ATOM 5159 C CA . GLY B 1 27 ? -5.406 -7.82 38.531 1 26.06 27 GLY B CA 1
ATOM 5160 C C . GLY B 1 27 ? -3.941 -7.906 38.906 1 26.06 27 GLY B C 1
ATOM 5161 O O . GLY B 1 27 ? -3.135 -7.066 38.5 1 26.06 27 GLY B O 1
ATOM 5162 N N . ARG B 1 28 ? -3.564 -8.109 40.094 1 26.69 28 ARG B N 1
ATOM 5163 C CA . ARG B 1 28 ? -2.186 -8.344 40.5 1 26.69 28 ARG B CA 1
ATOM 5164 C C . ARG B 1 28 ? -1.678 -9.688 40 1 26.69 28 ARG B C 1
ATOM 5166 O O . ARG B 1 28 ? -2.338 -10.711 40.156 1 26.69 28 ARG B O 1
ATOM 5173 N N . THR B 1 29 ? -0.811 -9.656 38.906 1 28.05 29 THR B N 1
ATOM 5174 C CA . THR B 1 29 ? -0.185 -10.867 38.406 1 28.05 29 THR B CA 1
ATOM 5175 C C . THR B 1 29 ? 0.884 -11.383 39.375 1 28.05 29 THR B C 1
ATOM 5177 O O . THR B 1 29 ? 1.794 -10.641 39.75 1 28.05 29 THR B O 1
ATOM 5180 N N . THR B 1 30 ? 0.551 -12.039 40.344 1 26.83 30 THR B N 1
ATOM 5181 C CA . THR B 1 30 ? 1.564 -12.633 41.219 1 26.83 30 THR B CA 1
ATOM 5182 C C . THR B 1 30 ? 2.271 -13.789 40.531 1 26.83 30 THR B C 1
ATOM 5184 O O . THR B 1 30 ? 1.62 -14.68 40 1 26.83 30 THR B O 1
ATOM 5187 N N . THR B 1 31 ? 3.484 -13.516 39.969 1 29.56 31 THR B N 1
ATOM 5188 C CA . THR B 1 31 ? 4.387 -14.484 39.375 1 29.56 31 THR B CA 1
ATOM 5189 C C . THR B 1 31 ? 4.809 -15.547 40.375 1 29.56 31 THR B C 1
ATOM 5191 O O . THR B 1 31 ? 5.457 -15.234 41.375 1 29.56 31 THR B O 1
ATOM 5194 N N . THR B 1 32 ? 3.994 -16.516 40.781 1 28.47 32 THR B N 1
ATOM 5195 C CA . THR B 1 32 ? 4.57 -17.562 41.625 1 28.47 32 THR B CA 1
ATOM 5196 C C . THR B 1 32 ? 5.727 -18.25 40.875 1 28.47 32 THR B C 1
ATOM 5198 O O . THR B 1 32 ? 5.816 -18.203 39.656 1 28.47 32 THR B O 1
ATOM 5201 N N . SER B 1 33 ? 6.777 -18.797 41.688 1 30.02 33 SER B N 1
ATOM 5202 C CA . SER B 1 33 ? 7.996 -19.516 41.312 1 30.02 33 SER B CA 1
ATOM 5203 C C . SER B 1 33 ? 7.727 -20.547 40.219 1 30.02 33 SER B C 1
ATOM 5205 O O . SER B 1 33 ? 8.609 -20.859 39.406 1 30.02 33 SER B O 1
ATOM 5207 N N . THR B 1 34 ? 6.84 -21.531 40.5 1 30.75 34 THR B N 1
ATOM 5208 C CA . THR B 1 34 ? 6.691 -22.594 39.5 1 30.75 34 THR B CA 1
ATOM 5209 C C . THR B 1 34 ? 6.043 -22.062 38.25 1 30.75 34 THR B C 1
ATOM 5211 O O . THR B 1 34 ? 5.285 -21.094 38.281 1 30.75 34 THR B O 1
ATOM 5214 N N . GLY B 1 35 ? 6.695 -22.156 37.062 1 29.67 35 GLY B N 1
ATOM 5215 C CA . GLY B 1 35 ? 6.594 -21.562 35.75 1 29.67 35 GLY B CA 1
ATOM 5216 C C . GLY B 1 35 ? 5.164 -21.234 35.344 1 29.67 35 GLY B C 1
ATOM 5217 O O . GLY B 1 35 ? 4.922 -20.719 34.25 1 29.67 35 GLY B O 1
ATOM 5218 N N . HIS B 1 36 ? 4.223 -22.062 35.812 1 28.83 36 HIS B N 1
ATOM 5219 C CA . HIS B 1 36 ? 2.863 -21.922 35.312 1 28.83 36 HIS B CA 1
ATOM 5220 C C . HIS B 1 36 ? 2.188 -20.672 35.906 1 28.83 36 HIS B C 1
ATOM 5222 O O . HIS B 1 36 ? 2.035 -20.562 37.125 1 28.83 36 HIS B O 1
ATOM 5228 N N . SER B 1 37 ? 2.648 -19.516 35.5 1 30.06 37 SER B N 1
ATOM 5229 C CA . SER B 1 37 ? 2.105 -18.266 36.062 1 30.06 37 SER B CA 1
ATOM 5230 C C . SER B 1 37 ? 0.583 -18.25 35.969 1 30.06 37 SER B C 1
ATOM 5232 O O . SER B 1 37 ? 0.008 -18.328 34.875 1 30.06 37 SER B O 1
ATOM 5234 N N . ASN B 1 38 ? -0.042 -18.984 36.906 1 27.23 38 ASN B N 1
ATOM 5235 C CA . ASN B 1 38 ? -1.494 -18.906 37.031 1 27.23 38 ASN B CA 1
ATOM 5236 C C . ASN B 1 38 ? -1.959 -17.5 37.375 1 27.23 38 ASN B C 1
ATOM 5238 O O . ASN B 1 38 ? -1.537 -16.922 38.375 1 27.23 38 ASN B O 1
ATOM 5242 N N . LYS B 1 39 ? -1.988 -16.609 36.469 1 30.77 39 LYS B N 1
ATOM 5243 C CA . LYS B 1 39 ? -2.459 -15.242 36.656 1 30.77 39 LYS B CA 1
ATOM 5244 C C . LYS B 1 39 ? -3.877 -15.227 37.219 1 30.77 39 LYS B C 1
ATOM 5246 O O . LYS B 1 39 ? -4.773 -15.883 36.688 1 30.77 39 LYS B O 1
ATOM 5251 N N . PHE B 1 40 ? -3.951 -15.133 38.625 1 27.45 40 PHE B N 1
ATOM 5252 C CA . PHE B 1 40 ? -5.242 -15.039 39.312 1 27.45 40 PHE B CA 1
ATOM 5253 C C . PHE B 1 40 ? -5.758 -13.609 39.281 1 27.45 40 PHE B C 1
ATOM 5255 O O . PHE B 1 40 ? -4.98 -12.656 39.375 1 27.45 40 PHE B O 1
ATOM 5262 N N . LEU B 1 41 ? -6.707 -13.336 38.562 1 29.44 41 LEU B N 1
ATOM 5263 C CA . LEU B 1 41 ? -7.402 -12.055 38.594 1 29.44 41 LEU B CA 1
ATOM 5264 C C . LEU B 1 41 ? -8.211 -11.93 39.875 1 29.44 41 LEU B C 1
ATOM 5266 O O . LEU B 1 41 ? -9.023 -12.805 40.188 1 29.44 41 LEU B O 1
ATOM 5270 N N . ILE B 1 42 ? -7.648 -11.25 40.875 1 29.52 42 ILE B N 1
ATOM 5271 C CA . ILE B 1 42 ? -8.344 -10.953 42.125 1 29.52 42 ILE B CA 1
ATOM 5272 C C . ILE B 1 42 ? -9.227 -9.727 41.938 1 29.52 42 ILE B C 1
ATOM 5274 O O . ILE B 1 42 ? -8.75 -8.664 41.531 1 29.52 42 ILE B O 1
ATOM 5278 N N . ILE B 1 43 ? -10.469 -9.922 41.781 1 30.03 43 ILE B N 1
ATOM 5279 C CA . ILE B 1 43 ? -11.477 -8.875 41.688 1 30.03 43 ILE B CA 1
ATOM 5280 C C . ILE B 1 43 ? -11.844 -8.383 43.094 1 30.03 43 ILE B C 1
ATOM 5282 O O . ILE B 1 43 ? -12.25 -9.18 43.938 1 30.03 43 ILE B O 1
ATOM 5286 N N . CYS B 1 44 ? -11.141 -7.395 43.5 1 27.8 44 CYS B N 1
ATOM 5287 C CA . CYS B 1 44 ? -11.477 -6.824 44.812 1 27.8 44 CYS B CA 1
ATOM 5288 C C . CYS B 1 44 ? -12.656 -5.871 44.719 1 27.8 44 CYS B C 1
ATOM 5290 O O . CYS B 1 44 ? -12.609 -4.898 43.969 1 27.8 44 CYS B O 1
ATOM 5292 N N . LEU B 1 45 ? -13.938 -6.367 44.969 1 29.28 45 LEU B N 1
ATOM 5293 C CA . LEU B 1 45 ? -15.172 -5.582 45 1 29.28 45 LEU B CA 1
ATOM 5294 C C . LEU B 1 45 ? -15.32 -4.863 46.312 1 29.28 45 LEU B C 1
ATOM 5296 O O . LEU B 1 45 ? -15.203 -5.48 47.375 1 29.28 45 LEU B O 1
ATOM 5300 N N . LYS B 1 46 ? -14.789 -3.705 46.438 1 28.12 46 LYS B N 1
ATOM 5301 C CA . LYS B 1 46 ? -15 -3.01 47.719 1 28.12 46 LYS B CA 1
ATOM 5302 C C . LYS B 1 46 ? -16.469 -2.684 47.938 1 28.12 46 LYS B C 1
ATOM 5304 O O . LYS B 1 46 ? -17.094 -1.994 47.094 1 28.12 46 LYS B O 1
ATOM 5309 N N . PRO B 1 47 ? -17.203 -3.553 48.625 1 27.58 47 PRO B N 1
ATOM 5310 C CA . PRO B 1 47 ? -18.578 -3.258 49 1 27.58 47 PRO B CA 1
ATOM 5311 C C . PRO B 1 47 ? -18.719 -1.921 49.719 1 27.58 47 PRO B C 1
ATOM 5313 O O . PRO B 1 47 ? -17.797 -1.503 50.438 1 27.58 47 PRO B O 1
ATOM 5316 N N . ILE B 1 48 ? -19.469 -0.972 49.281 1 29.3 48 ILE B N 1
ATOM 5317 C CA . ILE B 1 48 ? -19.719 0.27 50.031 1 29.3 48 ILE B CA 1
ATOM 5318 C C . ILE B 1 48 ? -20.062 -0.042 51.469 1 29.3 48 ILE B C 1
ATOM 5320 O O . ILE B 1 48 ? -19.641 0.661 52.375 1 29.3 48 ILE B O 1
ATOM 5324 N N . GLY B 1 49 ? -21.219 -0.622 51.781 1 28.83 49 GLY B N 1
ATOM 5325 C CA . GLY B 1 49 ? -21.688 -0.642 53.156 1 28.83 49 GLY B CA 1
ATOM 5326 C C . GLY B 1 49 ? -20.781 -1.436 54.062 1 28.83 49 GLY B C 1
ATOM 5327 O O . GLY B 1 49 ? -19.75 -1.973 53.625 1 28.83 49 GLY B O 1
ATOM 5328 N N . SER B 1 50 ? -21.328 -1.933 55.312 1 30.44 50 SER B N 1
ATOM 5329 C CA . SER B 1 50 ? -20.75 -2.455 56.531 1 30.44 50 SER B CA 1
ATOM 5330 C C . SER B 1 50 ? -19.75 -3.566 56.25 1 30.44 50 SER B C 1
ATOM 5332 O O . SER B 1 50 ? -18.609 -3.529 56.75 1 30.44 50 SER B O 1
ATOM 5334 N N . HIS B 1 51 ? -20.297 -4.898 56.375 1 28.97 51 HIS B N 1
ATOM 5335 C CA . HIS B 1 51 ? -19.578 -6.129 56.688 1 28.97 51 HIS B CA 1
ATOM 5336 C C . HIS B 1 51 ? -18.625 -6.508 55.531 1 28.97 51 HIS B C 1
ATOM 5338 O O . HIS B 1 51 ? -18.953 -6.312 54.375 1 28.97 51 HIS B O 1
ATOM 5344 N N . ASN B 1 52 ? -17.266 -6.434 55.781 1 32.44 52 ASN B N 1
ATOM 5345 C CA . ASN B 1 52 ? -16.016 -6.715 55.062 1 32.44 52 ASN B CA 1
ATOM 5346 C C . ASN B 1 52 ? -16.125 -7.977 54.219 1 32.44 52 ASN B C 1
ATOM 5348 O O . ASN B 1 52 ? -15.414 -8.953 54.469 1 32.44 52 ASN B O 1
ATOM 5352 N N . SER B 1 53 ? -17.422 -8.508 53.906 1 34.19 53 SER B N 1
ATOM 5353 C CA . SER B 1 53 ? -17.312 -9.852 53.344 1 34.19 53 SER B CA 1
ATOM 5354 C C . SER B 1 53 ? -16.578 -9.844 52.031 1 34.19 53 SER B C 1
ATOM 5356 O O . SER B 1 53 ? -17.031 -9.242 51.062 1 34.19 53 SER B O 1
ATOM 5358 N N . ARG B 1 54 ? -15.188 -9.703 52.031 1 37.91 54 ARG B N 1
ATOM 5359 C CA . ARG B 1 54 ? -14.258 -9.953 50.938 1 37.91 54 ARG B CA 1
ATOM 5360 C C . ARG B 1 54 ? -14.664 -11.195 50.156 1 37.91 54 ARG B C 1
ATOM 5362 O O . ARG B 1 54 ? -15.023 -12.219 50.719 1 37.91 54 ARG B O 1
ATOM 5369 N N . CYS B 1 55 ? -15.266 -10.992 48.938 1 43.41 55 CYS B N 1
ATOM 5370 C CA . CYS B 1 55 ? -15.5 -12.211 48.156 1 43.41 55 CYS B CA 1
ATOM 5371 C C . CYS B 1 55 ? -14.219 -13.016 48 1 43.41 55 CYS B C 1
ATOM 5373 O O . CYS B 1 55 ? -13.203 -12.492 47.562 1 43.41 55 CYS B O 1
ATOM 5375 N N . THR B 1 56 ? -13.797 -13.93 48.812 1 43.59 56 THR B N 1
ATOM 5376 C CA . THR B 1 56 ? -12.625 -14.789 48.844 1 43.59 56 THR B CA 1
ATOM 5377 C C . THR B 1 56 ? -12.586 -15.719 47.625 1 43.59 56 THR B C 1
ATOM 5379 O O . THR B 1 56 ? -11.734 -16.594 47.531 1 43.59 56 THR B O 1
ATOM 5382 N N . THR B 1 57 ? -13.625 -15.461 46.812 1 45.25 57 THR B N 1
ATOM 5383 C CA . THR B 1 57 ? -13.633 -16.438 45.719 1 45.25 57 THR B CA 1
ATOM 5384 C C . THR B 1 57 ? -12.539 -16.109 44.688 1 45.25 57 THR B C 1
ATOM 5386 O O . THR B 1 57 ? -12.414 -14.961 44.281 1 45.25 57 THR B O 1
ATOM 5389 N N . SER B 1 58 ? -11.406 -16.828 44.5 1 46.5 58 SER B N 1
ATOM 5390 C CA . SER B 1 58 ? -10.32 -16.75 43.531 1 46.5 58 SER B CA 1
ATOM 5391 C C . SER B 1 58 ? -10.758 -17.281 42.188 1 46.5 58 SER B C 1
ATOM 5393 O O . SER B 1 58 ? -11.414 -18.328 42.094 1 46.5 58 SER B O 1
ATOM 5395 N N . PHE B 1 59 ? -10.938 -16.422 41.281 1 44 59 PHE B N 1
ATOM 5396 C CA . PHE B 1 59 ? -11.25 -16.891 39.938 1 44 59 PHE B CA 1
ATOM 5397 C C . PHE B 1 59 ? -9.984 -17.062 39.125 1 44 59 PHE B C 1
ATOM 5399 O O . PHE B 1 59 ? -8.984 -16.375 39.344 1 44 59 PHE B O 1
ATOM 5406 N N . LEU B 1 60 ? -9.891 -18.172 38.344 1 45.78 60 LEU B N 1
ATOM 5407 C CA . LEU B 1 60 ? -8.781 -18.344 37.406 1 45.78 60 LEU B CA 1
ATOM 5408 C C . LEU B 1 60 ? -8.742 -17.234 36.375 1 45.78 60 LEU B C 1
ATOM 5410 O O . LEU B 1 60 ? -9.773 -16.641 36.062 1 45.78 60 LEU B O 1
ATOM 5414 N N . ALA B 1 61 ? -7.609 -16.703 35.969 1 45.72 61 ALA B N 1
ATOM 5415 C CA . ALA B 1 61 ? -7.395 -15.625 35 1 45.72 61 ALA B CA 1
ATOM 5416 C C . ALA B 1 61 ? -8.281 -15.812 33.781 1 45.72 61 ALA B C 1
ATOM 5418 O O . ALA B 1 61 ? -8.695 -14.836 33.156 1 45.72 61 ALA B O 1
ATOM 5419 N N . LYS B 1 62 ? -8.742 -16.984 33.5 1 42.66 62 LYS B N 1
ATOM 5420 C CA . LYS B 1 62 ? -9.547 -17.344 32.344 1 42.66 62 LYS B CA 1
ATOM 5421 C C . LYS B 1 62 ? -11.039 -17.297 32.656 1 42.66 62 LYS B C 1
ATOM 5423 O O . LYS B 1 62 ? -11.867 -17.766 31.891 1 42.66 62 LYS B O 1
ATOM 5428 N N . THR B 1 63 ? -11.305 -16.844 33.75 1 44.03 63 THR B N 1
ATOM 5429 C CA . THR B 1 63 ? -12.719 -16.891 34.125 1 44.03 63 THR B CA 1
ATOM 5430 C C . THR B 1 63 ? -13.508 -15.859 33.312 1 44.03 63 THR B C 1
ATOM 5432 O O . THR B 1 63 ? -13.117 -14.695 33.219 1 44.03 63 THR B O 1
ATOM 5435 N N . GLY B 1 64 ? -14.383 -16.266 32.406 1 44.09 64 GLY B N 1
ATOM 5436 C CA . GLY B 1 64 ? -15.203 -15.469 31.5 1 44.09 64 GLY B CA 1
ATOM 5437 C C . GLY B 1 64 ? -16.062 -14.453 32.219 1 44.09 64 GLY B C 1
ATOM 5438 O O . GLY B 1 64 ? -16.344 -14.602 33.406 1 44.09 64 GLY B O 1
ATOM 5439 N N . THR B 1 65 ? -16.219 -13.336 31.688 1 49.25 65 THR B N 1
ATOM 5440 C CA . THR B 1 65 ? -17 -12.242 32.25 1 49.25 65 THR B CA 1
ATOM 5441 C C . THR B 1 65 ? -18.375 -12.719 32.688 1 49.25 65 THR B C 1
ATOM 5443 O O . THR B 1 65 ? -18.953 -12.195 33.625 1 49.25 65 THR B O 1
ATOM 5446 N N . SER B 1 66 ? -18.875 -13.758 32.062 1 53.22 66 SER B N 1
ATOM 5447 C CA . SER B 1 66 ? -20.188 -14.297 32.406 1 53.22 66 SER B CA 1
ATOM 5448 C C . SER B 1 66 ? -20.156 -14.938 33.812 1 53.22 66 SER B C 1
ATOM 5450 O O . SER B 1 66 ? -21.078 -14.75 34.594 1 53.22 66 SER B O 1
ATOM 5452 N N . SER B 1 67 ? -19.109 -15.625 34.031 1 53.44 67 SER B N 1
ATOM 5453 C CA . SER B 1 67 ? -18.969 -16.266 35.344 1 53.44 67 SER B CA 1
ATOM 5454 C C . SER B 1 67 ? -18.812 -15.25 36.438 1 53.44 67 SER B C 1
ATOM 5456 O O . SER B 1 67 ? -19.375 -15.398 37.531 1 53.44 67 SER B O 1
ATOM 5458 N N . LEU B 1 68 ? -18.109 -14.234 36.062 1 53.81 68 LEU B N 1
ATOM 5459 C CA . LEU B 1 68 ? -17.906 -13.172 37.062 1 53.81 68 LEU B CA 1
ATOM 5460 C C . LEU B 1 68 ? -19.188 -12.406 37.312 1 53.81 68 LEU B C 1
ATOM 5462 O O . LEU B 1 68 ? -19.516 -12.086 38.469 1 53.81 68 LEU B O 1
ATOM 5466 N N . SER B 1 69 ? -19.906 -12.133 36.25 1 54.78 69 SER B N 1
ATOM 5467 C CA . SER B 1 69 ? -21.188 -11.461 36.375 1 54.78 69 SER B CA 1
ATOM 5468 C C . SER B 1 69 ? -22.172 -12.305 37.188 1 54.78 69 SER B C 1
ATOM 5470 O O . SER B 1 69 ? -22.891 -11.773 38.031 1 54.78 69 SER B O 1
ATOM 5472 N N . ARG B 1 70 ? -22.234 -13.586 37 1 59.75 70 ARG B N 1
ATOM 5473 C CA . ARG B 1 70 ? -23.078 -14.5 37.75 1 59.75 70 ARG B CA 1
ATOM 5474 C C . ARG B 1 70 ? -22.672 -14.516 39.219 1 59.75 70 ARG B C 1
ATOM 5476 O O . ARG B 1 70 ? -23.516 -14.516 40.125 1 59.75 70 ARG B O 1
ATOM 5483 N N . HIS B 1 71 ? -21.375 -14.484 39.375 1 59.5 71 HIS B N 1
ATOM 5484 C CA . HIS B 1 71 ? -20.859 -14.43 40.719 1 59.5 71 HIS B CA 1
ATOM 5485 C C . HIS B 1 71 ? -21.281 -13.148 41.438 1 59.5 71 HIS B C 1
ATOM 5487 O O . HIS B 1 71 ? -21.734 -13.188 42.594 1 59.5 71 HIS B O 1
ATOM 5493 N N . LEU B 1 72 ? -21.125 -12.133 40.656 1 56.38 72 LEU B N 1
ATOM 5494 C CA . LEU B 1 72 ? -21.5 -10.844 41.219 1 56.38 72 LEU B CA 1
ATOM 5495 C C . LEU B 1 72 ? -23 -10.789 41.5 1 56.38 72 LEU B C 1
ATOM 5497 O O . LEU B 1 72 ? -23.438 -10.281 42.531 1 56.38 72 LEU B O 1
ATOM 5501 N N . LEU B 1 73 ? -23.766 -11.336 40.562 1 56.84 73 LEU B N 1
ATOM 5502 C CA . LEU B 1 73 ? -25.219 -11.391 40.688 1 56.84 73 LEU B CA 1
ATOM 5503 C C . LEU B 1 73 ? -25.609 -12.312 41.844 1 56.84 73 LEU B C 1
ATOM 5505 O O . LEU B 1 73 ? -26.438 -11.953 42.688 1 56.84 73 LEU B O 1
ATOM 5509 N N . VAL B 1 74 ? -25.047 -13.531 41.812 1 60.31 74 VAL B N 1
ATOM 5510 C CA . VAL B 1 74 ? -25.5 -14.586 42.688 1 60.31 74 VAL B CA 1
ATOM 5511 C C . VAL B 1 74 ? -24.906 -14.375 44.094 1 60.31 74 VAL B C 1
ATOM 5513 O O . VAL B 1 74 ? -25.625 -14.477 45.094 1 60.31 74 VAL B O 1
ATOM 5516 N N . LYS B 1 75 ? -23.625 -14.094 44 1 53.69 75 LYS B N 1
ATOM 5517 C CA . LYS B 1 75 ? -22.984 -14.094 45.312 1 53.69 75 LYS B CA 1
ATOM 5518 C C . LYS B 1 75 ? -23 -12.695 45.906 1 53.69 75 LYS B C 1
ATOM 5520 O O . LYS B 1 75 ? -23.047 -12.547 47.156 1 53.69 75 LYS B O 1
ATOM 5525 N N . HIS B 1 76 ? -22.922 -11.672 45 1 53.38 76 HIS B N 1
ATOM 5526 C CA . HIS B 1 76 ? -22.781 -10.336 45.562 1 53.38 76 HIS B CA 1
ATOM 5527 C C . HIS B 1 76 ? -23.984 -9.469 45.25 1 53.38 76 HIS B C 1
ATOM 5529 O O . HIS B 1 76 ? -24.016 -8.281 45.562 1 53.38 76 HIS B O 1
ATOM 5535 N N . ASN B 1 77 ? -25.203 -10.008 44.656 1 47.22 77 ASN B N 1
ATOM 5536 C CA . ASN B 1 77 ? -26.5 -9.391 44.375 1 47.22 77 ASN B CA 1
ATOM 5537 C C . ASN B 1 77 ? -26.328 -8.031 43.688 1 47.22 77 ASN B C 1
ATOM 5539 O O . ASN B 1 77 ? -27.047 -7.086 44 1 47.22 77 ASN B O 1
ATOM 5543 N N . ILE B 1 78 ? -25.25 -7.715 43.25 1 44.38 78 ILE B N 1
ATOM 5544 C CA . ILE B 1 78 ? -25.062 -6.469 42.5 1 44.38 78 ILE B CA 1
ATOM 5545 C C . ILE B 1 78 ? -25.703 -6.598 41.125 1 44.38 78 ILE B C 1
ATOM 5547 O O . ILE B 1 78 ? -25.328 -7.457 40.312 1 44.38 78 ILE B O 1
ATOM 5551 N N . SER B 1 79 ? -27.047 -6.203 40.844 1 37.38 79 SER B N 1
ATOM 5552 C CA . SER B 1 79 ? -27.797 -6.203 39.625 1 37.38 79 SER B CA 1
ATOM 5553 C C . SER B 1 79 ? -27.391 -5.039 38.719 1 37.38 79 SER B C 1
ATOM 5555 O O . SER B 1 79 ? -26.969 -3.986 39.219 1 37.38 79 SER B O 1
ATOM 5557 N N . LYS B 1 80 ? -27.094 -5.219 37.5 1 36.84 80 LYS B N 1
ATOM 5558 C CA . LYS B 1 80 ? -26.922 -4.125 36.562 1 36.84 80 LYS B CA 1
ATOM 5559 C C . LYS B 1 80 ? -28.109 -3.17 36.594 1 36.84 80 LYS B C 1
ATOM 5561 O O . LYS B 1 80 ? -29.266 -3.604 36.531 1 36.84 80 LYS B O 1
ATOM 5566 N N . SER B 1 81 ? -28.047 -2.064 37.188 1 31.84 81 SER B N 1
ATOM 5567 C CA . SER B 1 81 ? -29.109 -1.077 37.062 1 31.84 81 SER B CA 1
ATOM 5568 C C . SER B 1 81 ? -29.438 -0.799 35.594 1 31.84 81 SER B C 1
ATOM 5570 O O . SER B 1 81 ? -28.547 -0.537 34.812 1 31.84 81 SER B O 1
ATOM 5572 N N . HIS B 1 82 ? -30.5 -1.396 35 1 29.02 82 HIS B N 1
ATOM 5573 C CA . HIS B 1 82 ? -31.141 -1.129 33.719 1 29.02 82 HIS B CA 1
ATOM 5574 C C . HIS B 1 82 ? -31.422 0.36 33.531 1 29.02 82 HIS B C 1
ATOM 5576 O O . HIS B 1 82 ? -31.953 1.01 34.438 1 29.02 82 HIS B O 1
ATOM 5582 N N . LYS B 1 83 ? -30.578 1.046 32.812 1 28.75 83 LYS B N 1
ATOM 5583 C CA . LYS B 1 83 ? -31.016 2.383 32.406 1 28.75 83 LYS B CA 1
ATOM 5584 C C . LYS B 1 83 ? -32.5 2.395 32.031 1 28.75 83 LYS B C 1
ATOM 5586 O O . LYS B 1 83 ? -32.969 1.53 31.297 1 28.75 83 LYS B O 1
ATOM 5591 N N . SER B 1 84 ? -33.438 2.867 32.781 1 27.78 84 SER B N 1
ATOM 5592 C CA . SER B 1 84 ? -34.844 3.168 32.562 1 27.78 84 SER B CA 1
ATOM 5593 C C . SER B 1 84 ? -35.094 3.875 31.25 1 27.78 84 SER B C 1
ATOM 5595 O O . SER B 1 84 ? -35.312 5.086 31.203 1 27.78 84 SER B O 1
ATOM 5597 N N . GLY B 1 85 ? -34.312 3.791 30.172 1 25.75 85 GLY B N 1
ATOM 5598 C CA . GLY B 1 85 ? -34.812 4.535 29.031 1 25.75 85 GLY B CA 1
ATOM 5599 C C . GLY B 1 85 ? -36.281 4.246 28.719 1 25.75 85 GLY B C 1
ATOM 5600 O O . GLY B 1 85 ? -36.844 3.266 29.203 1 25.75 85 GLY B O 1
ATOM 5601 N N . ASN B 1 86 ? -37.094 5.227 28.172 1 26.47 86 ASN B N 1
ATOM 5602 C CA . ASN B 1 86 ? -38.531 5.168 27.844 1 26.47 86 ASN B CA 1
ATOM 5603 C C . ASN B 1 86 ? -38.875 3.848 27.172 1 26.47 86 ASN B C 1
ATOM 5605 O O . ASN B 1 86 ? -38.125 3.312 26.375 1 26.47 86 ASN B O 1
ATOM 5609 N N . PRO B 1 87 ? -39.844 3.1 27.734 1 27.12 87 PRO B N 1
ATOM 5610 C CA . PRO B 1 87 ? -40.469 1.846 27.297 1 27.12 87 PRO B CA 1
ATOM 5611 C C . PRO B 1 87 ? -40.812 1.856 25.812 1 27.12 87 PRO B C 1
ATOM 5613 O O . PRO B 1 87 ? -41.688 2.633 25.375 1 27.12 87 PRO B O 1
ATOM 5616 N N . LEU B 1 88 ? -39.938 2.029 24.859 1 25.48 88 LEU B N 1
ATOM 5617 C CA . LEU B 1 88 ? -40.469 1.773 23.516 1 25.48 88 LEU B CA 1
ATOM 5618 C C . LEU B 1 88 ? -41.406 0.578 23.531 1 25.48 88 LEU B C 1
ATOM 5620 O O . LEU B 1 88 ? -41.281 -0.321 24.359 1 25.48 88 LEU B O 1
ATOM 5624 N N . HIS B 1 89 ? -42.625 0.674 22.812 1 26.67 89 HIS B N 1
ATOM 5625 C CA . HIS B 1 89 ? -43.781 -0.178 22.656 1 26.67 89 HIS B CA 1
ATOM 5626 C C . HIS B 1 89 ? -43.375 -1.643 22.516 1 26.67 89 HIS B C 1
ATOM 5628 O O . HIS B 1 89 ? -42.625 -1.993 21.625 1 26.67 89 HIS B O 1
ATOM 5634 N N . THR B 1 90 ? -43.219 -2.303 23.594 1 26.17 90 THR B N 1
ATOM 5635 C CA . THR B 1 90 ? -43.188 -3.75 23.766 1 26.17 90 THR B CA 1
ATOM 5636 C C . THR B 1 90 ? -44.344 -4.418 23.047 1 26.17 90 THR B C 1
ATOM 5638 O O . THR B 1 90 ? -45.531 -4.125 23.328 1 26.17 90 THR B O 1
ATOM 5641 N N . PHE B 1 91 ? -44.312 -4.637 21.688 1 26.19 91 PHE B N 1
ATOM 5642 C CA . PHE B 1 91 ? -45.406 -5.441 21.109 1 26.19 91 PHE B CA 1
ATOM 5643 C C . PHE B 1 91 ? -45.594 -6.734 21.891 1 26.19 91 PHE B C 1
ATOM 5645 O O . PHE B 1 91 ? -44.625 -7.461 22.156 1 26.19 91 PHE B O 1
ATOM 5652 N N . PHE B 1 92 ? -46.469 -6.738 22.875 1 26.39 92 PHE B N 1
ATOM 5653 C CA . PHE B 1 92 ? -47.031 -7.793 23.703 1 26.39 92 PHE B CA 1
ATOM 5654 C C . PHE B 1 92 ? -47.406 -9.008 22.859 1 26.39 92 PHE B C 1
ATOM 5656 O O . PHE B 1 92 ? -48.312 -8.93 22.031 1 26.39 92 PHE B O 1
ATOM 5663 N N . GLY B 1 93 ? -46.531 -9.898 22.344 1 25.62 93 GLY B N 1
ATOM 5664 C CA . GLY B 1 93 ? -47.156 -11.141 21.953 1 25.62 93 GLY B CA 1
ATOM 5665 C C . GLY B 1 93 ? -48 -11.758 23.062 1 25.62 93 GLY B C 1
ATOM 5666 O O . GLY B 1 93 ? -47.938 -11.336 24.219 1 25.62 93 GLY B O 1
ATOM 5667 N N . VAL B 1 94 ? -49.094 -12.672 22.844 1 28.08 94 VAL B N 1
ATOM 5668 C CA . VAL B 1 94 ? -50.031 -13.383 23.688 1 28.08 94 VAL B CA 1
ATOM 5669 C C . VAL B 1 94 ? -49.344 -13.953 24.922 1 28.08 94 VAL B C 1
ATOM 5671 O O . VAL B 1 94 ? -49.812 -13.789 26.047 1 28.08 94 VAL B O 1
ATOM 5674 N N . ASN B 1 95 ? -48.719 -15.172 24.938 1 28.02 95 ASN B N 1
ATOM 5675 C CA . ASN B 1 95 ? -48.438 -15.867 26.188 1 28.02 95 ASN B CA 1
ATOM 5676 C C . ASN B 1 95 ? -47.312 -15.164 26.969 1 28.02 95 ASN B C 1
ATOM 5678 O O . ASN B 1 95 ? -46.562 -14.383 26.422 1 28.02 95 ASN B O 1
ATOM 5682 N N . GLY B 1 96 ? -47.312 -15.141 28.328 1 30.3 96 GLY B N 1
ATOM 5683 C CA . GLY B 1 96 ? -46.688 -14.523 29.484 1 30.3 96 GLY B CA 1
ATOM 5684 C C . GLY B 1 96 ? -45.188 -14.398 29.359 1 30.3 96 GLY B C 1
ATOM 5685 O O . GLY B 1 96 ? -44.531 -13.805 30.219 1 30.3 96 GLY B O 1
ATOM 5686 N N . GLU B 1 97 ? -44.438 -15.539 29.062 1 31.14 97 GLU B N 1
ATOM 5687 C CA . GLU B 1 97 ? -43.031 -15.531 29.406 1 31.14 97 GLU B CA 1
ATOM 5688 C C . GLU B 1 97 ? -42.312 -14.398 28.688 1 31.14 97 GLU B C 1
ATOM 5690 O O . GLU B 1 97 ? -42.562 -14.133 27.5 1 31.14 97 GLU B O 1
ATOM 5695 N N . LEU B 1 98 ? -41.938 -13.414 29.453 1 33.28 98 LEU B N 1
ATOM 5696 C CA . LEU B 1 98 ? -41.125 -12.273 29.062 1 33.28 98 LEU B CA 1
ATOM 5697 C C . LEU B 1 98 ? -39.969 -12.695 28.141 1 33.28 98 LEU B C 1
ATOM 5699 O O . LEU B 1 98 ? -39 -13.305 28.594 1 33.28 98 LEU B O 1
ATOM 5703 N N . GLN B 1 99 ? -40.094 -13.703 27.266 1 31.69 99 GLN B N 1
ATOM 5704 C CA . GLN B 1 99 ? -38.906 -13.867 26.453 1 31.69 99 GLN B CA 1
ATOM 5705 C C . GLN B 1 99 ? -38.344 -12.516 25.984 1 31.69 99 GLN B C 1
ATOM 5707 O O . GLN B 1 99 ? -39.125 -11.664 25.516 1 31.69 99 GLN B O 1
ATOM 5712 N N . ASP B 1 100 ? -37.469 -12.008 26.734 1 36.5 100 ASP B N 1
ATOM 5713 C CA . ASP B 1 100 ? -36.781 -10.844 26.203 1 36.5 100 ASP B CA 1
ATOM 5714 C C . ASP B 1 100 ? -36.781 -10.859 24.688 1 36.5 100 ASP B C 1
ATOM 5716 O O . ASP B 1 100 ? -36.219 -11.758 24.062 1 36.5 100 ASP B O 1
ATOM 5720 N N . PRO B 1 101 ? -37.812 -10.672 24.078 1 39.44 101 PRO B N 1
ATOM 5721 C CA . PRO B 1 101 ? -38.156 -10.984 22.688 1 39.44 101 PRO B CA 1
ATOM 5722 C C . PRO B 1 101 ? -36.969 -10.914 21.734 1 39.44 101 PRO B C 1
ATOM 5724 O O . PRO B 1 101 ? -36.969 -11.586 20.703 1 39.44 101 PRO B O 1
ATOM 5727 N N . TYR B 1 102 ? -36.062 -9.781 21.688 1 46.94 102 TYR B N 1
ATOM 5728 C CA . TYR B 1 102 ? -35.375 -9.289 20.5 1 46.94 102 TYR B CA 1
ATOM 5729 C C . TYR B 1 102 ? -33.938 -9.812 20.438 1 46.94 102 TYR B C 1
ATOM 5731 O O . TYR B 1 102 ? -33.125 -9.305 19.672 1 46.94 102 TYR B O 1
ATOM 5739 N N . GLU B 1 103 ? -33.406 -10.453 21.438 1 57.09 103 GLU B N 1
ATOM 5740 C CA . GLU B 1 103 ? -32.031 -10.898 21.25 1 57.09 103 GLU B CA 1
ATOM 5741 C C . GLU B 1 103 ? -31.938 -12.016 20.219 1 57.09 103 GLU B C 1
ATOM 5743 O O . GLU B 1 103 ? -32.812 -12.883 20.156 1 57.09 103 GLU B O 1
ATOM 5748 N N . LEU B 1 104 ? -31.078 -11.859 19.25 1 70.94 104 LEU B N 1
ATOM 5749 C CA . LEU B 1 104 ? -30.844 -12.914 18.266 1 70.94 104 LEU B CA 1
ATOM 5750 C C . LEU B 1 104 ? -30.578 -14.25 18.953 1 70.94 104 LEU B C 1
ATOM 5752 O O . LEU B 1 104 ? -29.953 -14.289 20.016 1 70.94 104 LEU B O 1
ATOM 5756 N N . ASP B 1 105 ? -31.203 -15.328 18.609 1 76.12 105 ASP B N 1
ATOM 5757 C CA . ASP B 1 105 ? -30.922 -16.672 19.125 1 76.12 105 ASP B CA 1
ATOM 5758 C C . ASP B 1 105 ? -29.469 -17.062 18.875 1 76.12 105 ASP B C 1
ATOM 5760 O O . ASP B 1 105 ? -28.766 -16.406 18.094 1 76.12 105 ASP B O 1
ATOM 5764 N N . ASN B 1 106 ? -29 -17.953 19.734 1 76.12 106 ASN B N 1
ATOM 5765 C CA . ASN B 1 106 ? -27.594 -18.375 19.688 1 76.12 106 ASN B CA 1
ATOM 5766 C C . ASN B 1 106 ? -27.219 -18.875 18.297 1 76.12 106 ASN B C 1
ATOM 5768 O O . ASN B 1 106 ? -26.109 -18.641 17.828 1 76.12 106 ASN B O 1
ATOM 5772 N N . GLU B 1 107 ? -28.141 -19.516 17.703 1 78.81 107 GLU B N 1
ATOM 5773 C CA . GLU B 1 107 ? -27.875 -20.031 16.359 1 78.81 107 GLU B CA 1
ATOM 5774 C C . GLU B 1 107 ? -27.688 -18.891 15.367 1 78.81 107 GLU B C 1
ATOM 5776 O O . GLU B 1 107 ? -26.797 -18.938 14.516 1 78.81 107 GLU B O 1
ATOM 5781 N N . SER B 1 108 ? -28.516 -17.938 15.57 1 82.56 108 SER B N 1
ATOM 5782 C CA . SER B 1 108 ? -28.422 -16.781 14.688 1 82.56 108 SER B CA 1
ATOM 5783 C C . SER B 1 108 ? -27.141 -15.992 14.945 1 82.56 108 SER B C 1
ATOM 5785 O O . SER B 1 108 ? -26.516 -15.484 14.008 1 82.56 108 SER B O 1
ATOM 5787 N N . LYS B 1 109 ? -26.812 -15.969 16.188 1 84.75 109 LYS B N 1
ATOM 5788 C CA . LYS B 1 109 ? -25.562 -15.273 16.547 1 84.75 109 LYS B CA 1
ATOM 5789 C C . LYS B 1 109 ? -24.359 -15.969 15.938 1 84.75 109 LYS B C 1
ATOM 5791 O O . LYS B 1 109 ? -23.469 -15.305 15.391 1 84.75 109 LYS B O 1
ATOM 5796 N N . GLU B 1 110 ? -24.406 -17.234 16.047 1 85.88 110 GLU B N 1
ATOM 5797 C CA . GLU B 1 110 ? -23.297 -18.016 15.5 1 85.88 110 GLU B CA 1
ATOM 5798 C C . GLU B 1 110 ? -23.25 -17.891 13.977 1 85.88 110 GLU B C 1
ATOM 5800 O O . GLU B 1 110 ? -22.172 -17.781 13.391 1 85.88 110 GLU B O 1
ATOM 5805 N N . ALA B 1 111 ? -24.359 -17.938 13.406 1 87.75 111 ALA B N 1
ATOM 5806 C CA . ALA B 1 111 ? -24.422 -17.812 11.953 1 87.75 111 ALA B CA 1
ATOM 5807 C C . ALA B 1 111 ? -23.938 -16.453 11.484 1 87.75 111 ALA B C 1
ATOM 5809 O O . ALA B 1 111 ? -23.234 -16.344 10.477 1 87.75 111 ALA B O 1
ATOM 5810 N N . ASN B 1 112 ? -24.328 -15.422 12.242 1 90.31 112 ASN B N 1
ATOM 5811 C CA . ASN B 1 112 ? -23.891 -14.078 11.922 1 90.31 112 ASN B CA 1
ATOM 5812 C C . ASN B 1 112 ? -22.375 -13.93 12.102 1 90.31 112 ASN B C 1
ATOM 5814 O O . ASN B 1 112 ? -21.719 -13.258 11.312 1 90.31 112 ASN B O 1
ATOM 5818 N N . LEU B 1 113 ? -21.906 -14.547 13.109 1 91.12 113 LEU B N 1
ATOM 5819 C CA . LEU B 1 113 ? -20.469 -14.508 13.375 1 91.12 113 LEU B CA 1
ATOM 5820 C C . LEU B 1 113 ? -19.688 -15.211 12.273 1 91.12 113 LEU B C 1
ATOM 5822 O O . LEU B 1 113 ? -18.656 -14.719 11.828 1 91.12 113 LEU B O 1
ATOM 5826 N N . ASN B 1 114 ? -20.219 -16.312 11.844 1 89.44 114 ASN B N 1
ATOM 5827 C CA . ASN B 1 114 ? -19.578 -17.047 10.758 1 89.44 114 ASN B CA 1
ATOM 5828 C C . ASN B 1 114 ? -19.562 -16.234 9.461 1 89.44 114 ASN B C 1
ATOM 5830 O O . ASN B 1 114 ? -18.578 -16.25 8.727 1 89.44 114 ASN B O 1
ATOM 5834 N N . ALA B 1 115 ? -20.625 -15.602 9.266 1 91.38 115 ALA B N 1
ATOM 5835 C CA . ALA B 1 115 ? -20.703 -14.766 8.07 1 91.38 115 ALA B CA 1
ATOM 5836 C C . ALA B 1 115 ? -19.734 -13.602 8.148 1 91.38 115 ALA B C 1
ATOM 5838 O O . ALA B 1 115 ? -19.125 -13.219 7.141 1 91.38 115 ALA B O 1
ATOM 5839 N N . LEU B 1 116 ? -19.594 -13.047 9.32 1 94.25 116 LEU B N 1
ATOM 5840 C CA . LEU B 1 116 ? -18.656 -11.945 9.523 1 94.25 116 LEU B CA 1
ATOM 5841 C C . LEU B 1 116 ? -17.219 -12.406 9.32 1 94.25 116 LEU B C 1
ATOM 5843 O O . LEU B 1 116 ? -16.422 -11.711 8.695 1 94.25 116 LEU B O 1
ATOM 5847 N N . VAL B 1 117 ? -16.891 -13.57 9.797 1 93.5 117 VAL B N 1
ATOM 5848 C CA . VAL B 1 117 ? -15.555 -14.125 9.641 1 93.5 117 VAL B CA 1
ATOM 5849 C C . VAL B 1 117 ? -15.266 -14.359 8.156 1 93.5 117 VAL B C 1
ATOM 5851 O O . VAL B 1 117 ? -14.18 -14.055 7.676 1 93.5 117 VAL B O 1
ATOM 5854 N N . ALA B 1 118 ? -16.203 -14.883 7.48 1 91.25 118 ALA B N 1
ATOM 5855 C CA . ALA B 1 118 ? -16.062 -15.117 6.047 1 91.25 118 ALA B CA 1
ATOM 5856 C C . ALA B 1 118 ? -15.805 -13.812 5.297 1 91.25 118 ALA B C 1
ATOM 5858 O O . ALA B 1 118 ? -14.977 -13.766 4.379 1 91.25 118 ALA B O 1
ATOM 5859 N N . PHE B 1 119 ? -16.562 -12.773 5.754 1 92.62 119 PHE B N 1
ATOM 5860 C CA . PHE B 1 119 ? -16.375 -11.461 5.148 1 92.62 119 PHE B CA 1
ATOM 5861 C C . PHE B 1 119 ? -14.969 -10.93 5.406 1 92.62 119 PHE B C 1
ATOM 5863 O O . PHE B 1 119 ? -14.281 -10.508 4.48 1 92.62 119 PHE B O 1
ATOM 5870 N N . VAL B 1 120 ? -14.469 -11.039 6.609 1 92.12 120 VAL B N 1
ATOM 5871 C CA . VAL B 1 120 ? -13.164 -10.523 7.027 1 92.12 120 VAL B CA 1
ATOM 5872 C C . VAL B 1 120 ? -12.055 -11.273 6.293 1 92.12 120 VAL B C 1
ATOM 5874 O O . VAL B 1 120 ? -11.102 -10.664 5.797 1 92.12 120 VAL B O 1
ATOM 5877 N N . VAL B 1 121 ? -12.203 -12.523 6.117 1 90.62 121 VAL B N 1
ATOM 5878 C CA . VAL B 1 121 ? -11.164 -13.359 5.523 1 90.62 121 VAL B CA 1
ATOM 5879 C C . VAL B 1 121 ? -11.164 -13.188 4.008 1 90.62 121 VAL B C 1
ATOM 5881 O O . VAL B 1 121 ? -10.125 -12.914 3.408 1 90.62 121 VAL B O 1
ATOM 5884 N N . ASN B 1 122 ? -12.32 -13.266 3.416 1 88.38 122 ASN B N 1
ATOM 5885 C CA . ASN B 1 122 ? -12.406 -13.266 1.96 1 88.38 122 ASN B CA 1
ATOM 5886 C C . ASN B 1 122 ? -12.133 -11.875 1.383 1 88.38 122 ASN B C 1
ATOM 5888 O O . ASN B 1 122 ? -11.586 -11.75 0.287 1 88.38 122 ASN B O 1
ATOM 5892 N N . HIS B 1 123 ? -12.57 -10.891 2.121 1 87.12 123 HIS B N 1
ATOM 5893 C CA . HIS B 1 123 ? -12.344 -9.531 1.64 1 87.12 123 HIS B CA 1
ATOM 5894 C C . HIS B 1 123 ? -11.102 -8.922 2.281 1 87.12 123 HIS B C 1
ATOM 5896 O O . HIS B 1 123 ? -10.828 -7.73 2.107 1 87.12 123 HIS B O 1
ATOM 5902 N N . GLN B 1 124 ? -10.438 -9.695 3.09 1 86.94 124 GLN B N 1
ATOM 5903 C CA . GLN B 1 124 ? -9.156 -9.336 3.682 1 86.94 124 GLN B CA 1
ATOM 5904 C C . GLN B 1 124 ? -9.266 -8.062 4.512 1 86.94 124 GLN B C 1
ATOM 5906 O O . GLN B 1 124 ? -8.484 -7.125 4.328 1 86.94 124 GLN B O 1
ATOM 5911 N N . GLN B 1 125 ? -10.266 -7.977 5.336 1 88.19 125 GLN B N 1
ATOM 5912 C CA . GLN B 1 125 ? -10.445 -6.855 6.254 1 88.19 125 GLN B CA 1
ATOM 5913 C C . GLN B 1 125 ? -9.609 -7.043 7.52 1 88.19 125 GLN B C 1
ATOM 5915 O O . GLN B 1 125 ? -9.32 -8.172 7.918 1 88.19 125 GLN B O 1
ATOM 5920 N N . ALA B 1 126 ? -9.195 -5.898 8.086 1 87.25 126 ALA B N 1
ATOM 5921 C CA . ALA B 1 126 ? -8.547 -5.965 9.398 1 87.25 126 ALA B CA 1
ATOM 5922 C C . ALA B 1 126 ? -9.539 -6.391 10.477 1 87.25 126 ALA B C 1
ATOM 5924 O O . ALA B 1 126 ? -10.727 -6.078 10.391 1 87.25 126 ALA B O 1
ATOM 5925 N N . PHE B 1 127 ? -9.055 -7.082 11.523 1 88.12 127 PHE B N 1
ATOM 5926 C CA . PHE B 1 127 ? -9.906 -7.492 12.633 1 88.12 127 PHE B CA 1
ATOM 5927 C C . PHE B 1 127 ? -10.469 -6.277 13.359 1 88.12 127 PHE B C 1
ATOM 5929 O O . PHE B 1 127 ? -11.523 -6.359 13.984 1 88.12 127 PHE B O 1
ATOM 5936 N N . ASN B 1 128 ? -9.797 -5.191 13.203 1 89.12 128 ASN B N 1
ATOM 5937 C CA . ASN B 1 128 ? -10.219 -3.965 13.875 1 89.12 128 ASN B CA 1
ATOM 5938 C C . ASN B 1 128 ? -11.453 -3.354 13.203 1 89.12 128 ASN B C 1
ATOM 5940 O O . ASN B 1 128 ? -11.984 -2.352 13.68 1 89.12 128 ASN B O 1
ATOM 5944 N N . LEU B 1 129 ? -11.898 -3.979 12.156 1 91.25 129 LEU B N 1
ATOM 5945 C CA . LEU B 1 129 ? -13.102 -3.535 11.461 1 91.25 129 LEU B CA 1
ATOM 5946 C C . LEU B 1 129 ? -14.266 -3.393 12.438 1 91.25 129 LEU B C 1
ATOM 5948 O O . LEU B 1 129 ? -15.062 -2.457 12.328 1 91.25 129 LEU B O 1
ATOM 5952 N N . VAL B 1 130 ? -14.352 -4.254 13.43 1 93.56 130 VAL B N 1
ATOM 5953 C CA . VAL B 1 130 ? -15.5 -4.324 14.336 1 93.56 130 VAL B CA 1
ATOM 5954 C C . VAL B 1 130 ? -15.461 -3.145 15.305 1 93.56 130 VAL B C 1
ATOM 5956 O O . VAL B 1 130 ? -16.453 -2.857 15.984 1 93.56 130 VAL B O 1
ATOM 5959 N N . LYS B 1 131 ? -14.367 -2.455 15.367 1 91.62 131 LYS B N 1
ATOM 5960 C CA . LYS B 1 131 ? -14.242 -1.289 16.234 1 91.62 131 LYS B CA 1
ATOM 5961 C C . LYS B 1 131 ? -14.617 -0.008 15.5 1 91.62 131 LYS B C 1
ATOM 5963 O O . LYS B 1 131 ? -14.773 1.048 16.109 1 91.62 131 LYS B O 1
ATOM 5968 N N . ASN B 1 132 ? -14.68 -0.125 14.227 1 91 132 ASN B N 1
ATOM 5969 C CA . ASN B 1 132 ? -15.016 1.054 13.43 1 91 132 ASN B CA 1
ATOM 5970 C C . ASN B 1 132 ? -16.422 1.546 13.719 1 91 132 ASN B C 1
ATOM 5972 O O . ASN B 1 132 ? -17.391 0.787 13.602 1 91 132 ASN B O 1
ATOM 5976 N N . GLU B 1 133 ? -16.609 2.799 14.016 1 89.56 133 GLU B N 1
ATOM 5977 C CA . GLU B 1 133 ? -17.891 3.359 14.469 1 89.56 133 GLU B CA 1
ATOM 5978 C C . GLU B 1 133 ? -18.922 3.373 13.344 1 89.56 133 GLU B C 1
ATOM 5980 O O . GLU B 1 133 ? -20.094 3.123 13.578 1 89.56 133 GLU B O 1
ATOM 5985 N N . THR B 1 134 ? -18.453 3.652 12.18 1 90.19 134 THR B N 1
ATOM 5986 C CA . THR B 1 134 ? -19.391 3.74 11.078 1 90.19 134 THR B CA 1
ATOM 5987 C C . THR B 1 134 ? -19.875 2.352 10.664 1 90.19 134 THR B C 1
ATOM 5989 O O . THR B 1 134 ? -21.031 2.178 10.273 1 90.19 134 THR B O 1
ATOM 5992 N N . PHE B 1 135 ? -18.984 1.32 10.82 1 94 135 PHE B N 1
ATOM 5993 C CA . PHE B 1 135 ? -19.391 -0.054 10.555 1 94 135 PHE B CA 1
ATOM 5994 C C . PHE B 1 135 ? -20.391 -0.542 11.602 1 94 135 PHE B C 1
ATOM 5996 O O . PHE B 1 135 ? -21.375 -1.188 11.273 1 94 135 PHE B O 1
ATOM 6003 N N . ARG B 1 136 ? -20.125 -0.134 12.781 1 92.38 136 ARG B N 1
ATOM 6004 C CA . ARG B 1 136 ? -21.016 -0.485 13.883 1 92.38 136 ARG B CA 1
ATOM 6005 C C . ARG B 1 136 ? -22.391 0.137 13.688 1 92.38 136 ARG B C 1
ATOM 6007 O O . ARG B 1 136 ? -23.406 -0.529 13.875 1 92.38 136 ARG B O 1
ATOM 6014 N N . SER B 1 137 ? -22.391 1.405 13.312 1 91.38 137 SER B N 1
ATOM 6015 C CA . SER B 1 137 ? -23.656 2.107 13.078 1 91.38 137 SER B CA 1
ATOM 6016 C C . SER B 1 137 ? -24.422 1.481 11.922 1 91.38 137 SER B C 1
ATOM 6018 O O . SER B 1 137 ? -25.656 1.408 11.961 1 91.38 137 SER B O 1
ATOM 6020 N N . PHE B 1 138 ? -23.75 1.048 10.93 1 93.81 138 PHE B N 1
ATOM 6021 C CA . PHE B 1 138 ? -24.375 0.406 9.773 1 93.81 138 PHE B CA 1
ATOM 6022 C C . PHE B 1 138 ? -25.016 -0.913 10.172 1 93.81 138 PHE B C 1
ATOM 6024 O O . PHE B 1 138 ? -26.172 -1.17 9.82 1 93.81 138 PHE B O 1
ATOM 6031 N N . CYS B 1 139 ? -24.266 -1.721 10.922 1 93.5 139 CYS B N 1
ATOM 6032 C CA . CYS B 1 139 ? -24.797 -3.006 11.375 1 93.5 139 CYS B CA 1
ATOM 6033 C C . CYS B 1 139 ? -26 -2.812 12.273 1 93.5 139 CYS B C 1
ATOM 6035 O O . CYS B 1 139 ? -26.984 -3.543 12.164 1 93.5 139 CYS B O 1
ATOM 6037 N N . ARG B 1 140 ? -25.906 -1.795 13.109 1 90.88 140 ARG B N 1
ATOM 6038 C CA . ARG B 1 140 ? -27 -1.513 14.031 1 90.88 140 ARG B CA 1
ATOM 6039 C C . ARG B 1 140 ? -28.25 -1.074 13.281 1 90.88 140 ARG B C 1
ATOM 6041 O O . ARG B 1 140 ? -29.375 -1.401 13.688 1 90.88 140 ARG B O 1
ATOM 6048 N N . ARG B 1 141 ? -28.031 -0.343 12.273 1 89 141 ARG B N 1
ATOM 6049 C CA . ARG B 1 141 ? -29.156 0.11 11.461 1 89 141 ARG B CA 1
ATOM 6050 C C . ARG B 1 141 ? -29.797 -1.052 10.711 1 89 141 ARG B C 1
ATOM 6052 O O . ARG B 1 141 ? -31.016 -1.085 10.516 1 89 141 ARG B O 1
ATOM 6059 N N . LEU B 1 142 ? -29 -1.919 10.25 1 89.38 142 LEU B N 1
ATOM 6060 C CA . LEU B 1 142 ? -29.484 -3.082 9.523 1 89.38 142 LEU B CA 1
ATOM 6061 C C . LEU B 1 142 ? -30.266 -4.012 10.445 1 89.38 142 LEU B C 1
ATOM 6063 O O . LEU B 1 142 ? -31.312 -4.543 10.055 1 89.38 142 LEU B O 1
ATOM 6067 N N . ASN B 1 143 ? -29.703 -4.27 11.609 1 89.44 143 ASN B N 1
ATOM 6068 C CA . ASN B 1 143 ? -30.328 -5.109 12.625 1 89.44 143 ASN B CA 1
ATOM 6069 C C . ASN B 1 143 ? -30.047 -4.602 14.031 1 89.44 143 ASN B C 1
ATOM 6071 O O . ASN B 1 143 ? -29 -4.93 14.617 1 89.44 143 ASN B O 1
ATOM 6075 N N . PRO B 1 144 ? -30.984 -3.893 14.547 1 87.06 144 PRO B N 1
ATOM 6076 C CA . PRO B 1 144 ? -30.766 -3.287 15.859 1 87.06 144 PRO B CA 1
ATOM 6077 C C . PRO B 1 144 ? -30.547 -4.324 16.953 1 87.06 144 PRO B C 1
ATOM 6079 O O . PRO B 1 144 ? -30.047 -3.994 18.031 1 87.06 144 PRO B O 1
ATOM 6082 N N . HIS B 1 145 ? -30.859 -5.574 16.625 1 85.5 145 HIS B N 1
ATOM 6083 C CA . HIS B 1 145 ? -30.734 -6.613 17.641 1 85.5 145 HIS B CA 1
ATOM 6084 C C . HIS B 1 145 ? -29.375 -7.297 17.562 1 85.5 145 HIS B C 1
ATOM 6086 O O . HIS B 1 145 ? -29.031 -8.133 18.406 1 85.5 145 HIS B O 1
ATOM 6092 N N . TYR B 1 146 ? -28.688 -6.871 16.578 1 89.25 146 TYR B N 1
ATOM 6093 C CA . TYR B 1 146 ? -27.375 -7.473 16.359 1 89.25 146 TYR B CA 1
ATOM 6094 C C . TYR B 1 146 ? -26.281 -6.641 17.016 1 89.25 146 TYR B C 1
ATOM 6096 O O . TYR B 1 146 ? -26.266 -5.414 16.891 1 89.25 146 TYR B O 1
ATOM 6104 N N . SER B 1 147 ? -25.422 -7.293 17.781 1 88.06 147 SER B N 1
ATOM 6105 C CA . SER B 1 147 ? -24.25 -6.641 18.344 1 88.06 147 SER B CA 1
ATOM 6106 C C . SER B 1 147 ? -22.969 -7.242 17.781 1 88.06 147 SER B C 1
ATOM 6108 O O . SER B 1 147 ? -22.75 -8.453 17.844 1 88.06 147 SER B O 1
ATOM 6110 N N . LEU B 1 148 ? -22.156 -6.406 17.297 1 92.19 148 LEU B N 1
ATOM 6111 C CA . LEU B 1 148 ? -20.875 -6.863 16.75 1 92.19 148 LEU B CA 1
ATOM 6112 C C . LEU B 1 148 ? -20.016 -7.48 17.828 1 92.19 148 LEU B C 1
ATOM 6114 O O . LEU B 1 148 ? -20 -7.004 18.969 1 92.19 148 LEU B O 1
ATOM 6118 N N . PRO B 1 149 ? -19.344 -8.531 17.469 1 92.75 149 PRO B N 1
ATOM 6119 C CA . PRO B 1 149 ? -18.422 -9.117 18.438 1 92.75 149 PRO B CA 1
ATOM 6120 C C . PRO B 1 149 ? -17.188 -8.258 18.688 1 92.75 149 PRO B C 1
ATOM 6122 O O . PRO B 1 149 ? -16.922 -7.316 17.922 1 92.75 149 PRO B O 1
ATOM 6125 N N . SER B 1 150 ? -16.484 -8.523 19.75 1 92.75 150 SER B N 1
ATOM 6126 C CA . SER B 1 150 ? -15.195 -7.879 19.984 1 92.75 150 SER B CA 1
ATOM 6127 C C . SER B 1 150 ? -14.125 -8.406 19.047 1 92.75 150 SER B C 1
ATOM 6129 O O . SER B 1 150 ? -14.305 -9.461 18.422 1 92.75 150 SER B O 1
ATOM 6131 N N . ARG B 1 151 ? -13.125 -7.656 18.953 1 91.88 151 ARG B N 1
ATOM 6132 C CA . ARG B 1 151 ? -11.992 -8.078 18.141 1 91.88 151 ARG B CA 1
ATOM 6133 C C . ARG B 1 151 ? -11.453 -9.422 18.609 1 91.88 151 ARG B C 1
ATOM 6135 O O . ARG B 1 151 ? -11.094 -10.273 17.781 1 91.88 151 ARG B O 1
ATOM 6142 N N . GLN B 1 152 ? -11.406 -9.625 19.844 1 91.12 152 GLN B N 1
ATOM 6143 C CA . GLN B 1 152 ? -10.898 -10.875 20.406 1 91.12 152 GLN B CA 1
ATOM 6144 C C . GLN B 1 152 ? -11.82 -12.039 20.062 1 91.12 152 GLN B C 1
ATOM 6146 O O . GLN B 1 152 ? -11.352 -13.125 19.719 1 91.12 152 GLN B O 1
ATOM 6151 N N . THR B 1 153 ? -13.086 -11.789 20.203 1 91.88 153 THR B N 1
ATOM 6152 C CA . THR B 1 153 ? -14.055 -12.82 19.859 1 91.88 153 THR B CA 1
ATOM 6153 C C . THR B 1 153 ? -13.953 -13.172 18.375 1 91.88 153 THR B C 1
ATOM 6155 O O . THR B 1 153 ? -14.039 -14.344 18 1 91.88 153 THR B O 1
ATOM 6158 N N . LEU B 1 154 ? -13.797 -12.188 17.609 1 93.19 154 LEU B N 1
ATOM 6159 C CA . LEU B 1 154 ? -13.656 -12.398 16.172 1 93.19 154 LEU B CA 1
ATOM 6160 C C . LEU B 1 154 ? -12.414 -13.227 15.859 1 93.19 154 LEU B C 1
ATOM 6162 O O . LEU B 1 154 ? -12.453 -14.133 15.023 1 93.19 154 LEU B O 1
ATOM 6166 N N . THR B 1 155 ? -11.281 -12.938 16.5 1 90.88 155 THR B N 1
ATOM 6167 C CA . THR B 1 155 ? -10.031 -13.664 16.297 1 90.88 155 THR B CA 1
ATOM 6168 C C . THR B 1 155 ? -10.172 -15.117 16.75 1 90.88 155 THR B C 1
ATOM 6170 O O . THR B 1 155 ? -9.672 -16.031 16.094 1 90.88 155 THR B O 1
ATOM 6173 N N . ARG B 1 156 ? -10.812 -15.297 17.828 1 91.81 156 ARG B N 1
ATOM 6174 C CA . ARG B 1 156 ? -11.07 -16.656 18.312 1 91.81 156 ARG B CA 1
ATOM 6175 C C . ARG B 1 156 ? -11.969 -17.422 17.344 1 91.81 156 ARG B C 1
ATOM 6177 O O . ARG B 1 156 ? -11.75 -18.609 17.094 1 91.81 156 ARG B O 1
ATOM 6184 N N . SER B 1 157 ? -12.922 -16.75 16.859 1 92.5 157 SER B N 1
ATOM 6185 C CA . SER B 1 157 ? -13.844 -17.375 15.922 1 92.5 157 SER B CA 1
ATOM 6186 C C . SER B 1 157 ? -13.141 -17.766 14.633 1 92.5 157 SER B C 1
ATOM 6188 O O . SER B 1 157 ? -13.508 -18.75 13.984 1 92.5 157 SER B O 1
ATOM 6190 N N . LEU B 1 158 ? -12.172 -17.031 14.25 1 93.19 158 LEU B N 1
ATOM 6191 C CA . LEU B 1 158 ? -11.359 -17.391 13.094 1 93.19 158 LEU B CA 1
ATOM 6192 C C . LEU B 1 158 ? -10.711 -18.766 13.297 1 93.19 158 LEU B C 1
ATOM 6194 O O . LEU B 1 158 ? -10.742 -19.609 12.398 1 93.19 158 LEU B O 1
ATOM 6198 N N . SER B 1 159 ? -10.156 -18.938 14.477 1 93.25 159 SER B N 1
ATOM 6199 C CA . SER B 1 159 ? -9.5 -20.219 14.797 1 93.25 159 SER B CA 1
ATOM 6200 C C . SER B 1 159 ? -10.5 -21.359 14.766 1 93.25 159 SER B C 1
ATOM 6202 O O . SER B 1 159 ? -10.195 -22.438 14.242 1 93.25 159 SER B O 1
ATOM 6204 N N . ASP B 1 160 ? -11.672 -21.078 15.289 1 92.69 160 ASP B N 1
ATOM 6205 C CA . ASP B 1 160 ? -12.711 -22.109 15.289 1 92.69 160 ASP B CA 1
ATOM 6206 C C . ASP B 1 160 ? -13.141 -22.453 13.867 1 92.69 160 ASP B C 1
ATOM 6208 O O . ASP B 1 160 ? -13.289 -23.625 13.523 1 92.69 160 ASP B O 1
ATOM 6212 N N . HIS B 1 161 ? -13.344 -21.438 13.117 1 92.75 161 HIS B N 1
ATOM 6213 C CA . HIS B 1 161 ? -13.734 -21.625 11.727 1 92.75 161 HIS B CA 1
ATOM 6214 C C . HIS B 1 161 ? -12.648 -22.375 10.953 1 92.75 161 HIS B C 1
ATOM 6216 O O . HIS B 1 161 ? -12.953 -23.203 10.102 1 92.75 161 HIS B O 1
ATOM 6222 N N . PHE B 1 162 ? -11.469 -22.109 11.297 1 94.88 162 PHE B N 1
ATOM 6223 C CA . PHE B 1 162 ? -10.336 -22.75 10.633 1 94.88 162 PHE B CA 1
ATOM 6224 C C . PHE B 1 162 ? -10.312 -24.234 10.93 1 94.88 162 PHE B C 1
ATOM 6226 O O . PHE B 1 162 ? -10.117 -25.047 10.023 1 94.88 162 PHE B O 1
ATOM 6233 N N . GLU B 1 163 ? -10.5 -24.562 12.156 1 94.25 163 GLU B N 1
ATOM 6234 C CA . GLU B 1 163 ? -10.469 -25.953 12.555 1 94.25 163 GLU B CA 1
ATOM 6235 C C . GLU B 1 163 ? -11.586 -26.75 11.883 1 94.25 163 GLU B C 1
ATOM 6237 O O . GLU B 1 163 ? -11.375 -27.875 11.445 1 94.25 163 GLU B O 1
ATOM 6242 N N . ARG B 1 164 ? -12.711 -26.156 11.82 1 92.75 164 ARG B N 1
ATOM 6243 C CA . ARG B 1 164 ? -13.82 -26.812 11.148 1 92.75 164 ARG B CA 1
ATOM 6244 C C . ARG B 1 164 ? -13.547 -26.984 9.656 1 92.75 164 ARG B C 1
ATOM 6246 O O . ARG B 1 164 ? -13.828 -28.031 9.078 1 92.75 164 ARG B O 1
ATOM 6253 N N . ALA B 1 165 ? -13.07 -25.906 9.07 1 94.69 165 ALA B N 1
ATOM 6254 C CA . ALA B 1 165 ? -12.742 -25.938 7.648 1 94.69 165 ALA B CA 1
ATOM 6255 C C . ALA B 1 165 ? -11.656 -26.969 7.359 1 94.69 165 ALA B C 1
ATOM 6257 O O . ALA B 1 165 ? -11.672 -27.625 6.32 1 94.69 165 ALA B O 1
ATOM 6258 N N . LEU B 1 166 ? -10.672 -27.062 8.273 1 95.81 166 LEU B N 1
ATOM 6259 C CA . LEU B 1 166 ? -9.594 -28.031 8.117 1 95.81 166 LEU B CA 1
ATOM 6260 C C . LEU B 1 166 ? -10.148 -29.453 8.094 1 95.81 166 LEU B C 1
ATOM 6262 O O . LEU B 1 166 ? -9.742 -30.266 7.262 1 95.81 166 LEU B O 1
ATOM 6266 N N . LEU B 1 167 ? -11.086 -29.734 8.953 1 94.62 167 LEU B N 1
ATOM 6267 C CA . LEU B 1 167 ? -11.703 -31.062 9 1 94.62 167 LEU B CA 1
ATOM 6268 C C . LEU B 1 167 ? -12.469 -31.344 7.707 1 94.62 167 LEU B C 1
ATOM 6270 O O . LEU B 1 167 ? -12.375 -32.438 7.16 1 94.62 167 LEU B O 1
ATOM 6274 N N . GLN B 1 168 ? -13.164 -30.344 7.34 1 94.75 168 GLN B N 1
ATOM 6275 C CA . GLN B 1 168 ? -13.906 -30.5 6.098 1 94.75 168 GLN B CA 1
ATOM 6276 C C . GLN B 1 168 ? -12.961 -30.688 4.91 1 94.75 168 GLN B C 1
ATOM 6278 O O . GLN B 1 168 ? -13.25 -31.484 4.012 1 94.75 168 GLN B O 1
ATOM 6283 N N . PHE B 1 169 ? -11.914 -29.969 4.895 1 95.56 169 PHE B N 1
ATOM 6284 C CA . PHE B 1 169 ? -10.93 -30.078 3.824 1 95.56 169 PHE B CA 1
ATOM 6285 C C . PHE B 1 169 ? -10.305 -31.469 3.807 1 95.56 169 PHE B C 1
ATOM 6287 O O . PHE B 1 169 ? -10.172 -32.062 2.744 1 95.56 169 PHE B O 1
ATOM 6294 N N . CYS B 1 170 ? -9.961 -31.969 4.949 1 94.81 170 CYS B N 1
ATOM 6295 C CA . CYS B 1 170 ? -9.391 -33.312 5.055 1 94.81 170 CYS B CA 1
ATOM 6296 C C . CYS B 1 170 ? -10.359 -34.344 4.523 1 94.81 170 CYS B C 1
ATOM 6298 O O . CYS B 1 170 ? -9.953 -35.281 3.811 1 94.81 170 CYS B O 1
ATOM 6300 N N . SER B 1 171 ? -11.586 -34.156 4.824 1 93.5 171 SER B N 1
ATOM 6301 C CA . SER B 1 171 ? -12.602 -35.094 4.336 1 93.5 171 SER B CA 1
ATOM 6302 C C . SER B 1 171 ? -12.711 -35.031 2.814 1 93.5 171 SER B C 1
ATOM 6304 O O . SER B 1 171 ? -12.906 -36.062 2.166 1 93.5 171 SER B O 1
ATOM 6306 N N . THR B 1 172 ? -12.617 -33.875 2.312 1 93.69 172 THR B N 1
ATOM 6307 C CA . THR B 1 172 ? -12.695 -33.688 0.867 1 93.69 172 THR B CA 1
ATOM 6308 C C . THR B 1 172 ? -11.516 -34.375 0.177 1 93.69 172 THR B C 1
ATOM 6310 O O . THR B 1 172 ? -11.688 -35.062 -0.825 1 93.69 172 THR B O 1
ATOM 6313 N N . ILE B 1 173 ? -10.359 -34.156 0.689 1 92.62 173 ILE B N 1
ATOM 6314 C CA . ILE B 1 173 ? -9.141 -34.719 0.098 1 92.62 173 ILE B CA 1
ATOM 6315 C C . ILE B 1 173 ? -9.18 -36.25 0.17 1 92.62 173 ILE B C 1
ATOM 6317 O O . ILE B 1 173 ? -8.758 -36.938 -0.766 1 92.62 173 ILE B O 1
ATOM 6321 N N . ASP B 1 174 ? -9.742 -36.75 1.205 1 91.12 174 ASP B N 1
ATOM 6322 C CA . ASP B 1 174 ? -9.836 -38.188 1.395 1 91.12 174 ASP B CA 1
ATOM 6323 C C . ASP B 1 174 ? -10.812 -38.812 0.399 1 91.12 174 ASP B C 1
ATOM 6325 O O . ASP B 1 174 ? -10.68 -40 0.03 1 91.12 174 ASP B O 1
ATOM 6329 N N . SER B 1 175 ? -11.719 -38.062 0.012 1 91.19 175 SER B N 1
ATOM 6330 C CA . SER B 1 175 ? -12.766 -38.562 -0.87 1 91.19 175 SER B CA 1
ATOM 6331 C C . SER B 1 175 ? -12.297 -38.594 -2.32 1 91.19 175 SER B C 1
ATOM 6333 O O . SER B 1 175 ? -12.945 -39.219 -3.174 1 91.19 175 SER B O 1
ATOM 6335 N N . ILE B 1 176 ? -11.148 -38.062 -2.592 1 91.62 176 ILE B N 1
ATOM 6336 C CA . ILE B 1 176 ? -10.625 -38.062 -3.955 1 91.62 176 ILE B CA 1
ATOM 6337 C C . ILE B 1 176 ? -10.227 -39.469 -4.359 1 91.62 176 ILE B C 1
ATOM 6339 O O . ILE B 1 176 ? -9.406 -40.094 -3.691 1 91.62 176 ILE B O 1
ATOM 6343 N N . LYS B 1 177 ? -10.75 -39.969 -5.391 1 84.38 177 LYS B N 1
ATOM 6344 C CA . LYS B 1 177 ? -10.477 -41.344 -5.824 1 84.38 177 LYS B CA 1
ATOM 6345 C C . LYS B 1 177 ? -9.266 -41.406 -6.758 1 84.38 177 LYS B C 1
ATOM 6347 O O . LYS B 1 177 ? -8.508 -42.375 -6.746 1 84.38 177 LYS B O 1
ATOM 6352 N N . GLY B 1 178 ? -9.031 -40.406 -7.488 1 85.38 178 GLY B N 1
ATOM 6353 C CA . GLY B 1 178 ? -7.953 -40.406 -8.461 1 85.38 178 GLY B CA 1
ATOM 6354 C C . GLY B 1 178 ? -6.664 -39.812 -7.914 1 85.38 178 GLY B C 1
ATOM 6355 O O . GLY B 1 178 ? -6.516 -39.656 -6.703 1 85.38 178 GLY B O 1
ATOM 6356 N N . ALA B 1 179 ? -5.672 -39.656 -8.758 1 91.81 179 ALA B N 1
ATOM 6357 C CA . ALA B 1 179 ? -4.375 -39.094 -8.414 1 91.81 179 ALA B CA 1
ATOM 6358 C C . ALA B 1 179 ? -4.484 -37.594 -8.195 1 91.81 179 ALA B C 1
ATOM 6360 O O . ALA B 1 179 ? -5.504 -36.969 -8.539 1 91.81 179 ALA B O 1
ATOM 6361 N N . ILE B 1 180 ? -3.482 -37.062 -7.523 1 94.19 180 ILE B N 1
ATOM 6362 C CA . ILE B 1 180 ? -3.434 -35.625 -7.289 1 94.19 180 ILE B CA 1
ATOM 6363 C C . ILE B 1 180 ? -2.092 -35.062 -7.766 1 94.19 180 ILE B C 1
ATOM 6365 O O . ILE B 1 180 ? -1.117 -35.812 -7.895 1 94.19 180 ILE B O 1
ATOM 6369 N N . ALA B 1 181 ? -2.084 -33.844 -8.078 1 95.56 181 ALA B N 1
ATOM 6370 C CA . ALA B 1 181 ? -0.855 -33.125 -8.422 1 95.56 181 ALA B CA 1
ATOM 6371 C C . ALA B 1 181 ? -0.63 -31.938 -7.477 1 95.56 181 ALA B C 1
ATOM 6373 O O . ALA B 1 181 ? -1.583 -31.406 -6.91 1 95.56 181 ALA B O 1
ATOM 6374 N N . LEU B 1 182 ? 0.642 -31.594 -7.312 1 95.12 182 LEU B N 1
ATOM 6375 C CA . LEU B 1 182 ? 0.985 -30.469 -6.438 1 95.12 182 LEU B CA 1
ATOM 6376 C C . LEU B 1 182 ? 1.717 -29.391 -7.211 1 95.12 182 LEU B C 1
ATOM 6378 O O . LEU B 1 182 ? 2.43 -29.672 -8.172 1 95.12 182 LEU B O 1
ATOM 6382 N N . THR B 1 183 ? 1.484 -28.219 -6.859 1 95.12 183 THR B N 1
ATOM 6383 C CA . THR B 1 183 ? 2.334 -27.109 -7.258 1 95.12 183 THR B CA 1
ATOM 6384 C C . THR B 1 183 ? 2.947 -26.422 -6.035 1 95.12 183 THR B C 1
ATOM 6386 O O . THR B 1 183 ? 2.293 -26.297 -5 1 95.12 183 THR B O 1
ATOM 6389 N N . LEU B 1 184 ? 4.18 -26.062 -6.16 1 93.19 184 LEU B N 1
ATOM 6390 C CA . LEU B 1 184 ? 4.926 -25.453 -5.062 1 93.19 184 LEU B CA 1
ATOM 6391 C C . LEU B 1 184 ? 5.531 -24.125 -5.48 1 93.19 184 LEU B C 1
ATOM 6393 O O . LEU B 1 184 ? 5.984 -23.969 -6.617 1 93.19 184 LEU B O 1
ATOM 6397 N N . ASP B 1 185 ? 5.473 -23.234 -4.539 1 90 185 ASP B N 1
ATOM 6398 C CA . ASP B 1 185 ? 6.156 -21.969 -4.75 1 90 185 ASP B CA 1
ATOM 6399 C C . ASP B 1 185 ? 6.523 -21.312 -3.422 1 90 185 ASP B C 1
ATOM 6401 O O . ASP B 1 185 ? 5.906 -21.594 -2.395 1 90 185 ASP B O 1
ATOM 6405 N N . CYS B 1 186 ? 7.551 -20.562 -3.471 1 86.31 186 CYS B N 1
ATOM 6406 C CA . CYS B 1 186 ? 7.965 -19.797 -2.309 1 86.31 186 CYS B CA 1
ATOM 6407 C C . CYS B 1 186 ? 7.793 -18.297 -2.562 1 86.31 186 CYS B C 1
ATOM 6409 O O . CYS B 1 186 ? 7.879 -17.844 -3.705 1 86.31 186 CYS B O 1
ATOM 6411 N N . TRP B 1 187 ? 7.469 -17.609 -1.454 1 75.62 187 TRP B N 1
ATOM 6412 C CA . TRP B 1 187 ? 7.211 -16.188 -1.541 1 75.62 187 TRP B CA 1
ATOM 6413 C C . TRP B 1 187 ? 7.863 -15.438 -0.378 1 75.62 187 TRP B C 1
ATOM 6415 O O . TRP B 1 187 ? 7.914 -15.953 0.742 1 75.62 187 TRP B O 1
ATOM 6425 N N . SER B 1 188 ? 8.367 -14.375 -0.757 1 72 188 SER B N 1
ATOM 6426 C CA . SER B 1 188 ? 8.797 -13.453 0.29 1 72 188 SER B CA 1
ATOM 6427 C C . SER B 1 188 ? 7.828 -12.281 0.428 1 72 188 SER B C 1
ATOM 6429 O O . SER B 1 188 ? 7.547 -11.586 -0.548 1 72 188 SER B O 1
ATOM 6431 N N . SER B 1 189 ? 7.297 -12.07 1.598 1 67.38 189 SER B N 1
ATOM 6432 C CA . SER B 1 189 ? 6.332 -11.008 1.86 1 67.38 189 SER B CA 1
ATOM 6433 C C . SER B 1 189 ? 7.012 -9.641 1.9 1 67.38 189 SER B C 1
ATOM 6435 O O . SER B 1 189 ? 8.242 -9.555 1.869 1 67.38 189 SER B O 1
ATOM 6437 N N . ARG B 1 190 ? 6.16 -8.602 1.991 1 66.56 190 ARG B N 1
ATOM 6438 C CA . ARG B 1 190 ? 6.629 -7.223 2.055 1 66.56 190 ARG B CA 1
ATOM 6439 C C . ARG B 1 190 ? 7.414 -6.973 3.338 1 66.56 190 ARG B C 1
ATOM 6441 O O . ARG B 1 190 ? 8.258 -6.078 3.387 1 66.56 190 ARG B O 1
ATOM 6448 N N . VAL B 1 191 ? 7.086 -7.746 4.371 1 65.69 191 VAL B N 1
ATOM 6449 C CA . VAL B 1 191 ? 7.793 -7.578 5.633 1 65.69 191 VAL B CA 1
ATOM 6450 C C . VAL B 1 191 ? 8.961 -8.555 5.703 1 65.69 191 VAL B C 1
ATOM 6452 O O . VAL B 1 191 ? 9.492 -8.836 6.785 1 65.69 191 VAL B O 1
ATOM 6455 N N . MET B 1 192 ? 9.297 -9.156 4.531 1 72.94 192 MET B N 1
ATOM 6456 C CA . MET B 1 192 ? 10.484 -9.977 4.348 1 72.94 192 MET B CA 1
ATOM 6457 C C . MET B 1 192 ? 10.391 -11.266 5.168 1 72.94 192 MET B C 1
ATOM 6459 O O . MET B 1 192 ? 11.312 -11.602 5.91 1 72.94 192 MET B O 1
ATOM 6463 N N . ARG B 1 193 ? 9.258 -11.711 5.105 1 78.94 193 ARG B N 1
ATOM 6464 C CA . ARG B 1 193 ? 9.039 -13.062 5.613 1 78.94 193 ARG B CA 1
ATOM 6465 C C . ARG B 1 193 ? 8.797 -14.039 4.473 1 78.94 193 ARG B C 1
ATOM 6467 O O . ARG B 1 193 ? 8.094 -13.719 3.51 1 78.94 193 ARG B O 1
ATOM 6474 N N . GLY B 1 194 ? 9.484 -15.148 4.617 1 83.88 194 GLY B N 1
ATOM 6475 C CA . GLY B 1 194 ? 9.359 -16.156 3.578 1 83.88 194 GLY B CA 1
ATOM 6476 C C . GLY B 1 194 ? 8.234 -17.156 3.844 1 83.88 194 GLY B C 1
ATOM 6477 O O . GLY B 1 194 ? 8.023 -17.562 4.984 1 83.88 194 GLY B O 1
ATOM 6478 N N . TYR B 1 195 ? 7.441 -17.438 2.799 1 88 195 TYR B N 1
ATOM 6479 C CA . TYR B 1 195 ? 6.359 -18.406 2.898 1 88 195 TYR B CA 1
ATOM 6480 C C . TYR B 1 195 ? 6.469 -19.469 1.808 1 88 195 TYR B C 1
ATOM 6482 O O . TYR B 1 195 ? 7.078 -19.234 0.762 1 88 195 TYR B O 1
ATOM 6490 N N . MET B 1 196 ? 5.992 -20.609 2.121 1 91.62 196 MET B N 1
ATOM 6491 C CA . MET B 1 196 ? 5.824 -21.656 1.121 1 91.62 196 MET B CA 1
ATOM 6492 C C . MET B 1 196 ? 4.348 -21.984 0.934 1 91.62 196 MET B C 1
ATOM 6494 O O . MET B 1 196 ? 3.594 -22.062 1.906 1 91.62 196 MET B O 1
ATOM 6498 N N . VAL B 1 197 ? 3.977 -22.141 -0.32 1 93.81 197 VAL B N 1
ATOM 6499 C CA . VAL B 1 197 ? 2.604 -22.516 -0.631 1 93.81 197 VAL B CA 1
ATOM 6500 C C . VAL B 1 197 ? 2.594 -23.844 -1.383 1 93.81 197 VAL B C 1
ATOM 6502 O O . VAL B 1 197 ? 3.428 -24.078 -2.264 1 93.81 197 VAL B O 1
ATOM 6505 N N . ILE B 1 198 ? 1.828 -24.719 -0.948 1 95.38 198 ILE B N 1
ATOM 6506 C CA . ILE B 1 198 ? 1.578 -25.984 -1.625 1 95.38 198 ILE B CA 1
ATOM 6507 C C . ILE B 1 198 ? 0.114 -26.062 -2.049 1 95.38 198 ILE B C 1
ATOM 6509 O O . ILE B 1 198 ? -0.787 -26 -1.208 1 95.38 198 ILE B O 1
ATOM 6513 N N . THR B 1 199 ? -0.11 -26.156 -3.287 1 95.44 199 THR B N 1
ATOM 6514 C CA . THR B 1 199 ? -1.458 -26.234 -3.838 1 95.44 199 THR B CA 1
ATOM 6515 C C . THR B 1 199 ? -1.739 -27.625 -4.402 1 95.44 199 THR B C 1
ATOM 6517 O O . THR B 1 199 ? -0.887 -28.203 -5.07 1 95.44 199 THR B O 1
ATOM 6520 N N . ILE B 1 200 ? -2.863 -28.109 -4.117 1 95.81 200 ILE B N 1
ATOM 6521 C CA . ILE B 1 200 ? -3.271 -29.422 -4.594 1 95.81 200 ILE B CA 1
ATOM 6522 C C . ILE B 1 200 ? -4.23 -29.281 -5.773 1 95.81 200 ILE B C 1
ATOM 6524 O O . ILE B 1 200 ? -5.074 -28.375 -5.781 1 95.81 200 ILE B O 1
ATOM 6528 N N . HIS B 1 201 ? -4.105 -30.125 -6.781 1 95.75 201 HIS B N 1
ATOM 6529 C CA . HIS B 1 201 ? -4.934 -30.109 -7.98 1 95.75 201 HIS B CA 1
ATOM 6530 C C . HIS B 1 201 ? -5.535 -31.484 -8.25 1 95.75 201 HIS B C 1
ATOM 6532 O O . HIS B 1 201 ? -4.855 -32.5 -8.102 1 95.75 201 HIS B O 1
ATOM 6538 N N . TRP B 1 202 ? -6.77 -31.547 -8.578 1 96.12 202 TRP B N 1
ATOM 6539 C CA . TRP B 1 202 ? -7.434 -32.781 -9.008 1 96.12 202 TRP B CA 1
ATOM 6540 C C . TRP B 1 202 ? -8.656 -32.469 -9.867 1 96.12 202 TRP B C 1
ATOM 6542 O O . TRP B 1 202 ? -9.062 -31.297 -9.977 1 96.12 202 TRP B O 1
ATOM 6552 N N . ILE B 1 203 ? -9.094 -33.406 -10.633 1 95.81 203 ILE B N 1
ATOM 6553 C CA . ILE B 1 203 ? -10.336 -33.281 -11.383 1 95.81 203 ILE B CA 1
ATOM 6554 C C . ILE B 1 203 ? -11.477 -33.969 -10.625 1 95.81 203 ILE B C 1
ATOM 6556 O O . ILE B 1 203 ? -11.383 -35.156 -10.281 1 95.81 203 ILE B O 1
ATOM 6560 N N . ASP B 1 204 ? -12.516 -33.25 -10.336 1 93.44 204 ASP B N 1
ATOM 6561 C CA . ASP B 1 204 ? -13.594 -33.812 -9.516 1 93.44 204 ASP B CA 1
ATOM 6562 C C . ASP B 1 204 ? -14.586 -34.594 -10.367 1 93.44 204 ASP B C 1
ATOM 6564 O O . ASP B 1 204 ? -14.359 -34.812 -11.562 1 93.44 204 ASP B O 1
ATOM 6568 N N . GLU B 1 205 ? -15.672 -35.062 -9.766 1 91.19 205 GLU B N 1
ATOM 6569 C CA . GLU B 1 205 ? -16.641 -35.938 -10.414 1 91.19 205 GLU B CA 1
ATOM 6570 C C . GLU B 1 205 ? -17.406 -35.188 -11.508 1 91.19 205 GLU B C 1
ATOM 6572 O O . GLU B 1 205 ? -17.922 -35.812 -12.438 1 91.19 205 GLU B O 1
ATOM 6577 N N . GLU B 1 206 ? -17.422 -33.906 -11.414 1 92.44 206 GLU B N 1
ATOM 6578 C CA . GLU B 1 206 ? -18.094 -33.062 -12.414 1 92.44 206 GLU B CA 1
ATOM 6579 C C . GLU B 1 206 ? -17.125 -32.625 -13.5 1 92.44 206 GLU B C 1
ATOM 6581 O O . GLU B 1 206 ? -17.469 -31.797 -14.344 1 92.44 206 GLU B O 1
ATOM 6586 N N . TRP B 1 207 ? -15.883 -33.188 -13.531 1 94.12 207 TRP B N 1
ATOM 6587 C CA . TRP B 1 207 ? -14.836 -32.906 -14.516 1 94.12 207 TRP B CA 1
ATOM 6588 C C . TRP B 1 207 ? -14.391 -31.453 -14.461 1 94.12 207 TRP B C 1
ATOM 6590 O O . TRP B 1 207 ? -14.172 -30.828 -15.5 1 94.12 207 TRP B O 1
ATOM 6600 N N . LYS B 1 208 ? -14.398 -30.969 -13.242 1 93.56 208 LYS B N 1
ATOM 6601 C CA . LYS B 1 208 ? -13.859 -29.641 -13 1 93.56 208 LYS B CA 1
ATOM 6602 C C . LYS B 1 208 ? -12.477 -29.703 -12.359 1 93.56 208 LYS B C 1
ATOM 6604 O O . LYS B 1 208 ? -12.25 -30.516 -11.453 1 93.56 208 LYS B O 1
ATOM 6609 N N . LEU B 1 209 ? -11.648 -28.891 -12.914 1 95.06 209 LEU B N 1
ATOM 6610 C CA . LEU B 1 209 ? -10.312 -28.812 -12.336 1 95.06 209 LEU B CA 1
ATOM 6611 C C . LEU B 1 209 ? -10.328 -28.047 -11.023 1 95.06 209 LEU B C 1
ATOM 6613 O O . LEU B 1 209 ? -10.734 -26.891 -10.984 1 95.06 209 LEU B O 1
ATOM 6617 N N . GLN B 1 210 ? -9.953 -28.703 -9.922 1 94.19 210 GLN B N 1
ATOM 6618 C CA . GLN B 1 210 ? -9.883 -28.062 -8.609 1 94.19 210 GLN B CA 1
ATOM 6619 C C . GLN B 1 210 ? -8.445 -27.703 -8.242 1 94.19 210 GLN B C 1
ATOM 6621 O O . GLN B 1 210 ? -7.527 -28.5 -8.461 1 94.19 210 GLN B O 1
ATOM 6626 N N . SER B 1 211 ? -8.258 -26.5 -7.891 1 94.44 211 SER B N 1
ATOM 6627 C CA . SER B 1 211 ? -6.988 -25.984 -7.391 1 94.44 211 SER B CA 1
ATOM 6628 C C . SER B 1 211 ? -7.16 -25.328 -6.031 1 94.44 211 SER B C 1
ATOM 6630 O O . SER B 1 211 ? -7.773 -24.266 -5.922 1 94.44 211 SER B O 1
ATOM 6632 N N . VAL B 1 212 ? -6.562 -25.953 -4.977 1 94.44 212 VAL B N 1
ATOM 6633 C CA . VAL B 1 212 ? -6.824 -25.484 -3.621 1 94.44 212 VAL B CA 1
ATOM 6634 C C . VAL B 1 212 ? -5.516 -25.438 -2.83 1 94.44 212 VAL B C 1
ATOM 6636 O O . VAL B 1 212 ? -4.684 -26.344 -2.941 1 94.44 212 VAL B O 1
ATOM 6639 N N . VAL B 1 213 ? -5.375 -24.406 -2.072 1 94.94 213 VAL B N 1
ATOM 6640 C CA . VAL B 1 213 ? -4.195 -24.297 -1.218 1 94.94 213 VAL B CA 1
ATOM 6641 C C . VAL B 1 213 ? -4.273 -25.328 -0.096 1 94.94 213 VAL B C 1
ATOM 6643 O O . VAL B 1 213 ? -5.18 -25.281 0.737 1 94.94 213 VAL B O 1
ATOM 6646 N N . MET B 1 214 ? -3.4 -26.219 -0.172 1 95.56 214 MET B N 1
ATOM 6647 C CA . MET B 1 214 ? -3.334 -27.25 0.859 1 95.56 214 MET B CA 1
ATOM 6648 C C . MET B 1 214 ? -2.547 -26.766 2.07 1 95.56 214 MET B C 1
ATOM 6650 O O . MET B 1 214 ? -2.91 -27.062 3.211 1 95.56 214 MET B O 1
ATOM 6654 N N . GLU B 1 215 ? -1.464 -26.031 1.74 1 94.81 215 GLU B N 1
ATOM 6655 C CA . GLU B 1 215 ? -0.624 -25.5 2.809 1 94.81 215 GLU B CA 1
ATOM 6656 C C . GLU B 1 215 ? -0.088 -24.109 2.449 1 94.81 215 GLU B C 1
ATOM 6658 O O . GLU B 1 215 ? 0.218 -23.844 1.285 1 94.81 215 GLU B O 1
ATOM 6663 N N . PHE B 1 216 ? -0.105 -23.312 3.357 1 93.25 216 PHE B N 1
ATOM 6664 C CA . PHE B 1 216 ? 0.544 -22.016 3.357 1 93.25 216 PHE B CA 1
ATOM 6665 C C . PHE B 1 216 ? 1.225 -21.75 4.695 1 93.25 216 PHE B C 1
ATOM 6667 O O . PHE B 1 216 ? 0.555 -21.594 5.723 1 93.25 216 PHE B O 1
ATOM 6674 N N . CYS B 1 217 ? 2.543 -21.672 4.672 1 91.56 217 CYS B N 1
ATOM 6675 C CA . CYS B 1 217 ? 3.191 -21.594 5.977 1 91.56 217 CYS B CA 1
ATOM 6676 C C . CYS B 1 217 ? 4.445 -20.719 5.906 1 91.56 217 CYS B C 1
ATOM 6678 O O . CYS B 1 217 ? 5.086 -20.641 4.859 1 91.56 217 CYS B O 1
ATOM 6680 N N . TYR B 1 218 ? 4.664 -20.188 7.055 1 89.06 218 TYR B N 1
ATOM 6681 C CA . TYR B 1 218 ? 5.938 -19.5 7.23 1 89.06 218 TYR B CA 1
ATOM 6682 C C . TYR B 1 218 ? 7.105 -20.469 7.066 1 89.06 218 TYR B C 1
ATOM 6684 O O . TYR B 1 218 ? 7.082 -21.578 7.602 1 89.06 218 TYR B O 1
ATOM 6692 N N . PHE B 1 219 ? 8.008 -20.109 6.215 1 90.06 219 PHE B N 1
ATOM 6693 C CA . PHE B 1 219 ? 9.18 -20.922 5.895 1 90.06 219 PHE B CA 1
ATOM 6694 C C . PHE B 1 219 ? 10.461 -20.141 6.148 1 90.06 219 PHE B C 1
ATOM 6696 O O . PHE B 1 219 ? 10.984 -19.484 5.246 1 90.06 219 PHE B O 1
ATOM 6703 N N . SER B 1 220 ? 10.945 -20.234 7.316 1 85.75 220 SER B N 1
ATOM 6704 C CA . SER B 1 220 ? 12.117 -19.484 7.75 1 85.75 220 SER B CA 1
ATOM 6705 C C . SER B 1 220 ? 13.391 -20.016 7.109 1 85.75 220 SER B C 1
ATOM 6707 O O . SER B 1 220 ? 13.5 -21.219 6.844 1 85.75 220 SER B O 1
ATOM 6709 N N . PRO B 1 221 ? 14.336 -19.156 6.816 1 83.94 221 PRO B N 1
ATOM 6710 C CA . PRO B 1 221 ? 15.633 -19.641 6.32 1 83.94 221 PRO B CA 1
ATOM 6711 C C . PRO B 1 221 ? 16.328 -20.562 7.312 1 83.94 221 PRO B C 1
ATOM 6713 O O . PRO B 1 221 ? 16.094 -20.484 8.516 1 83.94 221 PRO B O 1
ATOM 6716 N N . PRO B 1 222 ? 17.25 -21.469 6.926 1 83.31 222 PRO B N 1
ATOM 6717 C CA . PRO B 1 222 ? 17.734 -21.609 5.551 1 83.31 222 PRO B CA 1
ATOM 6718 C C . PRO B 1 222 ? 16.781 -22.422 4.672 1 83.31 222 PRO B C 1
ATOM 6720 O O . PRO B 1 222 ? 16.266 -23.453 5.109 1 83.31 222 PRO B O 1
ATOM 6723 N N . GLN B 1 223 ? 16.625 -21.984 3.572 1 85.62 223 GLN B N 1
ATOM 6724 C CA . GLN B 1 223 ? 15.82 -22.703 2.582 1 85.62 223 GLN B CA 1
ATOM 6725 C C . GLN B 1 223 ? 16.703 -23.453 1.592 1 85.62 223 GLN B C 1
ATOM 6727 O O . GLN B 1 223 ? 16.906 -23 0.463 1 85.62 223 GLN B O 1
ATOM 6732 N N . ASN B 1 224 ? 17.156 -24.562 2.039 1 89.12 224 ASN B N 1
ATOM 6733 C CA . ASN B 1 224 ? 17.969 -25.422 1.186 1 89.12 224 ASN B CA 1
ATOM 6734 C C . ASN B 1 224 ? 17.219 -26.672 0.768 1 89.12 224 ASN B C 1
ATOM 6736 O O . ASN B 1 224 ? 16.031 -26.828 1.059 1 89.12 224 ASN B O 1
ATOM 6740 N N . GLN B 1 225 ? 17.906 -27.578 0.087 1 92.75 225 GLN B N 1
ATOM 6741 C CA . GLN B 1 225 ? 17.234 -28.75 -0.467 1 92.75 225 GLN B CA 1
ATOM 6742 C C . GLN B 1 225 ? 16.688 -29.641 0.641 1 92.75 225 GLN B C 1
ATOM 6744 O O . GLN B 1 225 ? 15.633 -30.25 0.49 1 92.75 225 GLN B O 1
ATOM 6749 N N . HIS B 1 226 ? 17.312 -29.672 1.775 1 94 226 HIS B N 1
ATOM 6750 C CA . HIS B 1 226 ? 16.906 -30.562 2.85 1 94 226 HIS B CA 1
ATOM 6751 C C . HIS B 1 226 ? 15.727 -30.016 3.629 1 94 226 HIS B C 1
ATOM 6753 O O . HIS B 1 226 ? 14.758 -30.734 3.896 1 94 226 HIS B O 1
ATOM 6759 N N . THR B 1 227 ? 15.859 -28.688 3.957 1 93.31 227 THR B N 1
ATOM 6760 C CA . THR B 1 227 ? 14.766 -28.094 4.707 1 93.31 227 THR B CA 1
ATOM 6761 C C . THR B 1 227 ? 13.5 -28.031 3.861 1 93.31 227 THR B C 1
ATOM 6763 O O . THR B 1 227 ? 12.391 -28.219 4.375 1 93.31 227 THR B O 1
ATOM 6766 N N . THR B 1 228 ? 13.688 -27.766 2.648 1 94.12 228 THR B N 1
ATOM 6767 C CA . THR B 1 228 ? 12.562 -27.688 1.729 1 94.12 228 THR B CA 1
ATOM 6768 C C . THR B 1 228 ? 11.891 -29.047 1.564 1 94.12 228 THR B C 1
ATOM 6770 O O . THR B 1 228 ? 10.672 -29.156 1.639 1 94.12 228 THR B O 1
ATOM 6773 N N . SER B 1 229 ? 12.727 -30.109 1.306 1 95.25 229 SER B N 1
ATOM 6774 C CA . SER B 1 229 ? 12.172 -31.438 1.139 1 95.25 229 SER B CA 1
ATOM 6775 C C . SER B 1 229 ? 11.477 -31.922 2.408 1 95.25 229 SER B C 1
ATOM 6777 O O . SER B 1 229 ? 10.414 -32.531 2.346 1 95.25 229 SER B O 1
ATOM 6779 N N . ASP B 1 230 ? 12.016 -31.562 3.564 1 95.44 230 ASP B N 1
ATOM 6780 C CA . ASP B 1 230 ? 11.43 -31.953 4.844 1 95.44 230 ASP B CA 1
ATOM 6781 C C . ASP B 1 230 ? 10.047 -31.328 5.02 1 95.44 230 ASP B C 1
ATOM 6783 O O . ASP B 1 230 ? 9.117 -32 5.492 1 95.44 230 ASP B O 1
ATOM 6787 N N . LEU B 1 231 ? 9.992 -30.094 4.703 1 95.12 231 LEU B N 1
ATOM 6788 C CA . LEU B 1 231 ? 8.719 -29.406 4.844 1 95.12 231 LEU B CA 1
ATOM 6789 C C . LEU B 1 231 ? 7.66 -30.016 3.928 1 95.12 231 LEU B C 1
ATOM 6791 O O . LEU B 1 231 ? 6.531 -30.266 4.355 1 95.12 231 LEU B O 1
ATOM 6795 N N . ILE B 1 232 ? 8.016 -30.266 2.691 1 94.94 232 ILE B N 1
ATOM 6796 C CA . ILE B 1 232 ? 7.078 -30.828 1.726 1 94.94 232 ILE B CA 1
ATOM 6797 C C . ILE B 1 232 ? 6.609 -32.219 2.199 1 94.94 232 ILE B C 1
ATOM 6799 O O . ILE B 1 232 ? 5.406 -32.5 2.201 1 94.94 232 ILE B O 1
ATOM 6803 N N . LEU B 1 233 ? 7.566 -33.031 2.621 1 94.75 233 LEU B N 1
ATOM 6804 C CA . LEU B 1 233 ? 7.254 -34.375 3.068 1 94.75 233 LEU B CA 1
ATOM 6805 C C . LEU B 1 233 ? 6.367 -34.344 4.305 1 94.75 233 LEU B C 1
ATOM 6807 O O . LEU B 1 233 ? 5.441 -35.156 4.43 1 94.75 233 LEU B O 1
ATOM 6811 N N . SER B 1 234 ? 6.672 -33.438 5.148 1 95.19 234 SER B N 1
ATOM 6812 C CA . SER B 1 234 ? 5.859 -33.312 6.355 1 95.19 234 SER B CA 1
ATOM 6813 C C . SER B 1 234 ? 4.414 -32.969 6.02 1 95.19 234 SER B C 1
ATOM 6815 O O . SER B 1 234 ? 3.48 -33.5 6.609 1 95.19 234 SER B O 1
ATOM 6817 N N . VAL B 1 235 ? 4.227 -32.062 5.117 1 94.75 235 VAL B N 1
ATOM 6818 C CA . VAL B 1 235 ? 2.895 -31.625 4.719 1 94.75 235 VAL B CA 1
ATOM 6819 C C . VAL B 1 235 ? 2.15 -32.781 4.051 1 94.75 235 VAL B C 1
ATOM 6821 O O . VAL B 1 235 ? 0.976 -33 4.34 1 94.75 235 VAL B O 1
ATOM 6824 N N . VAL B 1 236 ? 2.793 -33.469 3.176 1 92.88 236 VAL B N 1
ATOM 6825 C CA . VAL B 1 236 ? 2.199 -34.594 2.461 1 92.88 236 VAL B CA 1
ATOM 6826 C C . VAL B 1 236 ? 1.783 -35.688 3.455 1 92.88 236 VAL B C 1
ATOM 6828 O O . VAL B 1 236 ? 0.727 -36.312 3.303 1 92.88 236 VAL B O 1
ATOM 6831 N N . LYS B 1 237 ? 2.6 -35.844 4.441 1 90.31 237 LYS B N 1
ATOM 6832 C CA . LYS B 1 237 ? 2.311 -36.812 5.477 1 90.31 237 LYS B CA 1
ATOM 6833 C C . LYS B 1 237 ? 1.121 -36.375 6.328 1 90.31 237 LYS B C 1
ATOM 6835 O O . LYS B 1 237 ? 0.243 -37.188 6.633 1 90.31 237 LYS B O 1
ATOM 6840 N N . ASP B 1 238 ? 1.123 -35.156 6.695 1 91.94 238 ASP B N 1
ATOM 6841 C CA . ASP B 1 238 ? 0.067 -34.625 7.551 1 91.94 238 ASP B CA 1
ATOM 6842 C C . ASP B 1 238 ? -1.304 -34.812 6.902 1 91.94 238 ASP B C 1
ATOM 6844 O O . ASP B 1 238 ? -2.295 -35.062 7.586 1 91.94 238 ASP B O 1
ATOM 6848 N N . PHE B 1 239 ? -1.362 -34.688 5.59 1 93 239 PHE B N 1
ATOM 6849 C CA . PHE B 1 239 ? -2.641 -34.781 4.891 1 93 239 PHE B CA 1
ATOM 6850 C C . PHE B 1 239 ? -2.859 -36.188 4.316 1 93 239 PHE B C 1
ATOM 6852 O O . PHE B 1 239 ? -3.82 -36.406 3.582 1 93 239 PHE B O 1
ATOM 6859 N N . ASN B 1 240 ? -1.993 -37.094 4.562 1 87.44 240 ASN B N 1
ATOM 6860 C CA . ASN B 1 240 ? -2.08 -38.469 4.133 1 87.44 240 ASN B CA 1
ATOM 6861 C C . ASN B 1 240 ? -2.24 -38.594 2.621 1 87.44 240 ASN B C 1
ATOM 6863 O O . ASN B 1 240 ? -3.127 -39.281 2.137 1 87.44 240 ASN B O 1
ATOM 6867 N N . MET B 1 241 ? -1.402 -37.844 1.921 1 87.69 241 MET B N 1
ATOM 6868 C CA . MET B 1 241 ? -1.562 -37.781 0.47 1 87.69 241 MET B CA 1
ATOM 6869 C C . MET B 1 241 ? -0.406 -38.5 -0.232 1 87.69 241 MET B C 1
ATOM 6871 O O . MET B 1 241 ? -0.32 -38.469 -1.461 1 87.69 241 MET B O 1
ATOM 6875 N N . TRP B 1 242 ? 0.38 -39.156 0.484 1 84.31 242 TRP B N 1
ATOM 6876 C CA . TRP B 1 242 ? 1.642 -39.656 -0.036 1 84.31 242 TRP B CA 1
ATOM 6877 C C . TRP B 1 242 ? 1.396 -40.719 -1.108 1 84.31 242 TRP B C 1
ATOM 6879 O O . TRP B 1 242 ? 2.184 -40.844 -2.047 1 84.31 242 TRP B O 1
ATOM 6889 N N . SER B 1 243 ? 0.29 -41.344 -1.087 1 84.31 243 SER B N 1
ATOM 6890 C CA . SER B 1 243 ? 0.063 -42.469 -2.02 1 84.31 243 SER B CA 1
ATOM 6891 C C . SER B 1 243 ? -0.671 -41.969 -3.268 1 84.31 243 SER B C 1
ATOM 6893 O O . SER B 1 243 ? -0.775 -42.719 -4.254 1 84.31 243 SER B O 1
ATOM 6895 N N . LYS B 1 244 ? -1.076 -40.75 -3.301 1 88.38 244 LYS B N 1
ATOM 6896 C CA . LYS B 1 244 ? -1.929 -40.281 -4.391 1 88.38 244 LYS B CA 1
ATOM 6897 C C . LYS B 1 244 ? -1.181 -39.312 -5.301 1 88.38 244 LYS B C 1
ATOM 6899 O O . LYS B 1 244 ? -1.657 -38.969 -6.387 1 88.38 244 LYS B O 1
ATOM 6904 N N . ILE B 1 245 ? -0.044 -38.906 -4.934 1 91.75 245 ILE B N 1
ATOM 6905 C CA . ILE B 1 245 ? 0.671 -37.875 -5.664 1 91.75 245 ILE B CA 1
ATOM 6906 C C . ILE B 1 245 ? 1.202 -38.438 -6.98 1 91.75 245 ILE B C 1
ATOM 6908 O O . ILE B 1 245 ? 1.913 -39.438 -6.988 1 91.75 245 ILE B O 1
ATOM 6912 N N . LYS B 1 246 ? 0.847 -37.75 -8.039 1 91.19 246 LYS B N 1
ATOM 6913 C CA . LYS B 1 246 ? 1.266 -38.188 -9.367 1 91.19 246 LYS B CA 1
ATOM 6914 C C . LYS B 1 246 ? 2.385 -37.312 -9.914 1 91.19 246 LYS B C 1
ATOM 6916 O O . LYS B 1 246 ? 3.244 -37.781 -10.664 1 91.19 246 LYS B O 1
ATOM 6921 N N . ALA B 1 247 ? 2.309 -36.031 -9.602 1 93.56 247 ALA B N 1
ATOM 6922 C CA . ALA B 1 247 ? 3.281 -35.094 -10.164 1 93.56 247 ALA B CA 1
ATOM 6923 C C . ALA B 1 247 ? 3.414 -33.875 -9.289 1 93.56 247 ALA B C 1
ATOM 6925 O O . ALA B 1 247 ? 2.492 -33.531 -8.547 1 93.56 247 ALA B O 1
ATOM 6926 N N . ILE B 1 248 ? 4.547 -33.219 -9.391 1 93.69 248 ILE B N 1
ATOM 6927 C CA . ILE B 1 248 ? 4.816 -31.984 -8.688 1 93.69 248 ILE B CA 1
ATOM 6928 C C . ILE B 1 248 ? 5.363 -30.953 -9.664 1 93.69 248 ILE B C 1
ATOM 6930 O O . ILE B 1 248 ? 6.328 -31.203 -10.383 1 93.69 248 ILE B O 1
ATOM 6934 N N . THR B 1 249 ? 4.703 -29.844 -9.742 1 94.75 249 THR B N 1
ATOM 6935 C CA . THR B 1 249 ? 5.172 -28.719 -10.547 1 94.75 249 THR B CA 1
ATOM 6936 C C . THR B 1 249 ? 5.801 -27.641 -9.664 1 94.75 249 THR B C 1
ATOM 6938 O O . THR B 1 249 ? 5.211 -27.234 -8.664 1 94.75 249 THR B O 1
ATOM 6941 N N . PHE B 1 250 ? 6.934 -27.188 -9.953 1 92.81 250 PHE B N 1
ATOM 6942 C CA . PHE B 1 250 ? 7.672 -26.266 -9.094 1 92.81 250 PHE B CA 1
ATOM 6943 C C . PHE B 1 250 ? 8.555 -25.328 -9.914 1 92.81 250 PHE B C 1
ATOM 6945 O O . PHE B 1 250 ? 8.656 -25.484 -11.133 1 92.81 250 PHE B O 1
ATOM 6952 N N . GLU B 1 251 ? 9.047 -24.406 -9.242 1 87 251 GLU B N 1
ATOM 6953 C CA . GLU B 1 251 ? 9.93 -23.438 -9.891 1 87 251 GLU B CA 1
ATOM 6954 C C . GLU B 1 251 ? 11.227 -24.109 -10.352 1 87 251 GLU B C 1
ATOM 6956 O O . GLU B 1 251 ? 11.727 -25.031 -9.695 1 87 251 GLU B O 1
ATOM 6961 N N . SER B 1 252 ? 11.828 -23.656 -11.32 1 72.94 252 SER B N 1
ATOM 6962 C CA . SER B 1 252 ? 12.898 -24.344 -12.031 1 72.94 252 SER B CA 1
ATOM 6963 C C . SER B 1 252 ? 14.266 -24 -11.453 1 72.94 252 SER B C 1
ATOM 6965 O O . SER B 1 252 ? 15.273 -24.609 -11.805 1 72.94 252 SER B O 1
ATOM 6967 N N . SER B 1 253 ? 14.289 -23.141 -10.5 1 74 253 SER B N 1
ATOM 6968 C CA . SER B 1 253 ? 15.609 -22.688 -10.102 1 74 253 SER B CA 1
ATOM 6969 C C . SER B 1 253 ? 15.805 -22.797 -8.594 1 74 253 SER B C 1
ATOM 6971 O O . SER B 1 253 ? 14.859 -23.094 -7.859 1 74 253 SER B O 1
ATOM 6973 N N . GLY B 1 254 ? 17.125 -22.812 -8.359 1 79.62 254 GLY B N 1
ATOM 6974 C CA . GLY B 1 254 ? 17.484 -22.719 -6.953 1 79.62 254 GLY B CA 1
ATOM 6975 C C . GLY B 1 254 ? 17.5 -24.078 -6.262 1 79.62 254 GLY B C 1
ATOM 6976 O O . GLY B 1 254 ? 18 -25.062 -6.809 1 79.62 254 GLY B O 1
ATOM 6977 N N . GLU B 1 255 ? 16.906 -24.094 -5.078 1 86.31 255 GLU B N 1
ATOM 6978 C CA . GLU B 1 255 ? 17 -25.266 -4.219 1 86.31 255 GLU B CA 1
ATOM 6979 C C . GLU B 1 255 ? 15.781 -26.172 -4.383 1 86.31 255 GLU B C 1
ATOM 6981 O O . GLU B 1 255 ? 15.734 -27.266 -3.816 1 86.31 255 GLU B O 1
ATOM 6986 N N . MET B 1 256 ? 14.914 -25.766 -5.293 1 89.62 256 MET B N 1
ATOM 6987 C CA . MET B 1 256 ? 13.664 -26.516 -5.41 1 89.62 256 MET B CA 1
ATOM 6988 C C . MET B 1 256 ? 13.875 -27.812 -6.191 1 89.62 256 MET B C 1
ATOM 6990 O O . MET B 1 256 ? 13.43 -28.875 -5.762 1 89.62 256 MET B O 1
ATOM 6994 N N . PRO B 1 257 ? 14.648 -27.781 -7.32 1 89.12 257 PRO B N 1
ATOM 6995 C CA . PRO B 1 257 ? 14.82 -29.016 -8.086 1 89.12 257 PRO B CA 1
ATOM 6996 C C . PRO B 1 257 ? 15.508 -30.125 -7.281 1 89.12 257 PRO B C 1
ATOM 6998 O O . PRO B 1 257 ? 14.992 -31.234 -7.191 1 89.12 257 PRO B O 1
ATOM 7001 N N . PRO B 1 258 ? 16.594 -29.797 -6.617 1 92.56 258 PRO B N 1
ATOM 7002 C CA . PRO B 1 258 ? 17.188 -30.859 -5.809 1 92.56 258 PRO B CA 1
ATOM 7003 C C . PRO B 1 258 ? 16.297 -31.297 -4.656 1 92.56 258 PRO B C 1
ATOM 7005 O O . PRO B 1 258 ? 16.297 -32.469 -4.266 1 92.56 258 PRO B O 1
ATOM 7008 N N . ALA B 1 259 ? 15.539 -30.438 -4.078 1 93.88 259 ALA B N 1
ATOM 7009 C CA . ALA B 1 259 ? 14.609 -30.781 -3.006 1 93.88 259 ALA B CA 1
ATOM 7010 C C . ALA B 1 259 ? 13.547 -31.75 -3.496 1 93.88 259 ALA B C 1
ATOM 7012 O O . ALA B 1 259 ? 13.172 -32.688 -2.785 1 93.88 259 ALA B O 1
ATOM 7013 N N . ILE B 1 260 ? 13.086 -31.531 -4.676 1 92.5 260 ILE B N 1
ATOM 7014 C CA . ILE B 1 260 ? 12.023 -32.344 -5.238 1 92.5 260 ILE B CA 1
ATOM 7015 C C . ILE B 1 260 ? 12.555 -33.75 -5.52 1 92.5 260 ILE B C 1
ATOM 7017 O O . ILE B 1 260 ? 11.836 -34.75 -5.355 1 92.5 260 ILE B O 1
ATOM 7021 N N . ILE B 1 261 ? 13.773 -33.844 -5.941 1 90.62 261 ILE B N 1
ATOM 7022 C CA . ILE B 1 261 ? 14.398 -35.125 -6.156 1 90.62 261 ILE B CA 1
ATOM 7023 C C . ILE B 1 261 ? 14.383 -35.938 -4.855 1 90.62 261 ILE B C 1
ATOM 7025 O O . ILE B 1 261 ? 14.047 -37.125 -4.852 1 90.62 261 ILE B O 1
ATOM 7029 N N . ILE B 1 262 ? 14.688 -35.281 -3.797 1 92.75 262 ILE B N 1
ATOM 7030 C CA . ILE B 1 262 ? 14.695 -35.906 -2.486 1 92.75 262 ILE B CA 1
ATOM 7031 C C . ILE B 1 262 ? 13.273 -36.344 -2.119 1 92.75 262 ILE B C 1
ATOM 7033 O O . ILE B 1 262 ? 13.062 -37.438 -1.594 1 92.75 262 ILE B O 1
ATOM 7037 N N . VAL B 1 263 ? 12.352 -35.531 -2.383 1 92.56 263 VAL B N 1
ATOM 7038 C CA . VAL B 1 263 ? 10.953 -35.812 -2.066 1 92.56 263 VAL B CA 1
ATOM 7039 C C . VAL B 1 263 ? 10.484 -37.062 -2.838 1 92.56 263 VAL B C 1
ATOM 7041 O O . VAL B 1 263 ? 9.867 -37.938 -2.266 1 92.56 263 VAL B O 1
ATOM 7044 N N . ILE B 1 264 ? 10.789 -37.094 -4.117 1 88.69 264 ILE B N 1
ATOM 7045 C CA . ILE B 1 264 ? 10.352 -38.188 -4.98 1 88.69 264 ILE B CA 1
ATOM 7046 C C . ILE B 1 264 ? 11.008 -39.5 -4.527 1 88.69 264 ILE B C 1
ATOM 7048 O O . ILE B 1 264 ? 10.352 -40.531 -4.488 1 88.69 264 ILE B O 1
ATOM 7052 N N . GLU B 1 265 ? 12.227 -39.438 -4.211 1 88.81 265 GLU B N 1
ATOM 7053 C CA . GLU B 1 265 ? 12.938 -40.625 -3.725 1 88.81 265 GLU B CA 1
ATOM 7054 C C . GLU B 1 265 ? 12.305 -41.156 -2.445 1 88.81 265 GLU B C 1
ATOM 7056 O O . GLU B 1 265 ? 12.141 -42.375 -2.297 1 88.81 265 GLU B O 1
ATOM 7061 N N . ASN B 1 266 ? 11.992 -40.312 -1.608 1 89.31 266 ASN B N 1
ATOM 7062 C CA . ASN B 1 266 ? 11.367 -40.719 -0.349 1 89.31 266 ASN B CA 1
ATOM 7063 C C . ASN B 1 266 ? 9.984 -41.312 -0.573 1 89.31 266 ASN B C 1
ATOM 7065 O O . ASN B 1 266 ? 9.633 -42.312 0.059 1 89.31 266 ASN B O 1
ATOM 7069 N N . LEU B 1 267 ? 9.258 -40.719 -1.433 1 86.62 267 LEU B N 1
ATOM 7070 C CA . LEU B 1 267 ? 7.914 -41.188 -1.72 1 86.62 267 LEU B CA 1
ATOM 7071 C C . LEU B 1 267 ? 7.965 -42.562 -2.408 1 86.62 267 LEU B C 1
ATOM 7073 O O . LEU B 1 267 ? 7.141 -43.438 -2.127 1 86.62 267 LEU B O 1
ATOM 7077 N N . ASN B 1 268 ? 8.875 -42.719 -3.316 1 86.38 268 ASN B N 1
ATOM 7078 C CA . ASN B 1 268 ? 9.039 -43.969 -4.008 1 86.38 268 ASN B CA 1
ATOM 7079 C C . ASN B 1 268 ? 9.477 -45.094 -3.049 1 86.38 268 ASN B C 1
ATOM 7081 O O . ASN B 1 268 ? 9.016 -46.219 -3.164 1 86.38 268 ASN B O 1
ATOM 7085 N N . ASP B 1 269 ? 10.32 -44.781 -2.236 1 84.25 269 ASP B N 1
ATOM 7086 C CA . ASP B 1 269 ? 10.844 -45.75 -1.291 1 84.25 269 ASP B CA 1
ATOM 7087 C C . ASP B 1 269 ? 9.773 -46.188 -0.285 1 84.25 269 ASP B C 1
ATOM 7089 O O . ASP B 1 269 ? 9.648 -47.375 0.043 1 84.25 269 ASP B O 1
ATOM 7093 N N . GLN B 1 270 ? 9.062 -45.312 0.121 1 78.06 270 GLN B N 1
ATOM 7094 C CA . GLN B 1 270 ? 8.117 -45.562 1.195 1 78.06 270 GLN B CA 1
ATOM 7095 C C . GLN B 1 270 ? 6.812 -46.156 0.647 1 78.06 270 GLN B C 1
ATOM 7097 O O . GLN B 1 270 ? 6.172 -46.969 1.302 1 78.06 270 GLN B O 1
ATOM 7102 N N . TYR B 1 271 ? 6.41 -45.719 -0.526 1 69.25 271 TYR B N 1
ATOM 7103 C CA . TYR B 1 271 ? 5.062 -46.062 -0.938 1 69.25 271 TYR B CA 1
ATOM 7104 C C . TYR B 1 271 ? 5.07 -46.75 -2.309 1 69.25 271 TYR B C 1
ATOM 7106 O O . TYR B 1 271 ? 4.012 -47 -2.893 1 69.25 271 TYR B O 1
ATOM 7114 N N . SER B 1 272 ? 6.203 -47.094 -2.721 1 59.97 272 SER B N 1
ATOM 7115 C CA . SER B 1 272 ? 6.359 -47.75 -4.008 1 59.97 272 SER B CA 1
ATOM 7116 C C . SER B 1 272 ? 5.648 -46.969 -5.117 1 59.97 272 SER B C 1
ATOM 7118 O O . SER B 1 272 ? 4.988 -47.594 -5.969 1 59.97 272 SER B O 1
ATOM 7120 N N . LEU B 1 273 ? 5.59 -45.625 -4.867 1 61.81 273 LEU B N 1
ATOM 7121 C CA . LEU B 1 273 ? 5.043 -44.812 -5.938 1 61.81 273 LEU B CA 1
ATOM 7122 C C . LEU B 1 273 ? 5.988 -44.781 -7.137 1 61.81 273 LEU B C 1
ATOM 7124 O O . LEU B 1 273 ? 7.203 -44.906 -6.977 1 61.81 273 LEU B O 1
ATOM 7128 N N . ARG B 1 274 ? 5.793 -45.344 -8.289 1 60.59 274 ARG B N 1
ATOM 7129 C CA . ARG B 1 274 ? 6.625 -45.312 -9.484 1 60.59 274 ARG B CA 1
ATOM 7130 C C . ARG B 1 274 ? 6.598 -43.938 -10.141 1 60.59 274 ARG B C 1
ATOM 7132 O O . ARG B 1 274 ? 6.211 -43.812 -11.305 1 60.59 274 ARG B O 1
ATOM 7139 N N . LEU B 1 275 ? 6.875 -42.938 -9.141 1 65 275 LEU B N 1
ATOM 7140 C CA . LEU B 1 275 ? 6.941 -41.625 -9.734 1 65 275 LEU B CA 1
ATOM 7141 C C . LEU B 1 275 ? 8.258 -41.438 -10.484 1 65 275 LEU B C 1
ATOM 7143 O O . LEU B 1 275 ? 9.336 -41.531 -9.891 1 65 275 LEU B O 1
ATOM 7147 N N . ASP B 1 276 ? 8.148 -41.625 -11.773 1 65.25 276 ASP B N 1
ATOM 7148 C CA . ASP B 1 276 ? 9.336 -41.469 -12.609 1 65.25 276 ASP B CA 1
ATOM 7149 C C . ASP B 1 276 ? 9.703 -39.969 -12.781 1 65.25 276 ASP B C 1
ATOM 7151 O O . ASP B 1 276 ? 8.914 -39.094 -12.43 1 65.25 276 ASP B O 1
ATOM 7155 N N . ASP B 1 277 ? 10.891 -39.75 -13.148 1 66.69 277 ASP B N 1
ATOM 7156 C CA . ASP B 1 277 ? 11.461 -38.438 -13.422 1 66.69 277 ASP B CA 1
ATOM 7157 C C . ASP B 1 277 ? 10.578 -37.625 -14.375 1 66.69 277 ASP B C 1
ATOM 7159 O O . ASP B 1 277 ? 10.57 -36.406 -14.336 1 66.69 277 ASP B O 1
ATOM 7163 N N . GLY B 1 278 ? 9.734 -38.375 -14.898 1 77.44 278 GLY B N 1
ATOM 7164 C CA . GLY B 1 278 ? 8.891 -37.719 -15.891 1 77.44 278 GLY B CA 1
ATOM 7165 C C . GLY B 1 278 ? 7.719 -36.969 -15.273 1 77.44 278 GLY B C 1
ATOM 7166 O O . GLY B 1 278 ? 6.973 -36.281 -15.977 1 77.44 278 GLY B O 1
ATOM 7167 N N . PHE B 1 279 ? 7.715 -37 -13.961 1 81.19 279 PHE B N 1
ATOM 7168 C CA . PHE B 1 279 ? 6.566 -36.344 -13.336 1 81.19 279 PHE B CA 1
ATOM 7169 C C . PHE B 1 279 ? 7.012 -35.219 -12.422 1 81.19 279 PHE B C 1
ATOM 7171 O O . PHE B 1 279 ? 6.215 -34.688 -11.641 1 81.19 279 PHE B O 1
ATOM 7178 N N . ASN B 1 280 ? 8.281 -34.844 -12.562 1 87.06 280 ASN B N 1
ATOM 7179 C CA . ASN B 1 280 ? 8.82 -33.625 -12.031 1 87.06 280 ASN B CA 1
ATOM 7180 C C . ASN B 1 280 ? 8.727 -32.469 -13.047 1 87.06 280 ASN B C 1
ATOM 7182 O O . ASN B 1 280 ? 9.555 -32.375 -13.953 1 87.06 280 ASN B O 1
ATOM 7186 N N . ILE B 1 281 ? 7.766 -31.703 -12.82 1 92.69 281 ILE B N 1
ATOM 7187 C CA . ILE B 1 281 ? 7.422 -30.734 -13.859 1 92.69 281 ILE B CA 1
ATOM 7188 C C . ILE B 1 281 ? 8.023 -29.375 -13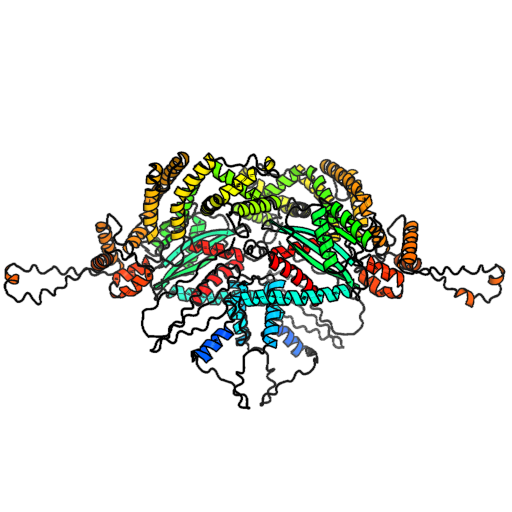.516 1 92.69 281 ILE B C 1
ATOM 7190 O O . ILE B 1 281 ? 7.715 -28.797 -12.469 1 92.69 281 ILE B O 1
ATOM 7194 N N . ARG B 1 282 ? 8.859 -28.906 -14.391 1 92.19 282 ARG B N 1
ATOM 7195 C CA . ARG B 1 282 ? 9.352 -27.531 -14.258 1 92.19 282 ARG B CA 1
ATOM 7196 C C . ARG B 1 282 ? 8.336 -26.531 -14.781 1 92.19 282 ARG B C 1
ATOM 7198 O O . ARG B 1 282 ? 7.754 -26.734 -15.852 1 92.19 282 ARG B O 1
ATOM 7205 N N . CYS B 1 283 ? 8.102 -25.547 -14.008 1 93.12 283 CYS B N 1
ATOM 7206 C CA . CYS B 1 283 ? 7.141 -24.516 -14.406 1 93.12 283 CYS B CA 1
ATOM 7207 C C . CYS B 1 283 ? 7.562 -23.859 -15.711 1 93.12 283 CYS B C 1
ATOM 7209 O O . CYS B 1 283 ? 8.625 -23.234 -15.781 1 93.12 283 CYS B O 1
ATOM 7211 N N . ILE B 1 284 ? 6.758 -23.938 -16.688 1 93.5 284 ILE B N 1
ATOM 7212 C CA . ILE B 1 284 ? 7.09 -23.422 -18.016 1 93.5 284 ILE B CA 1
ATOM 7213 C C . ILE B 1 284 ? 7.176 -21.906 -17.969 1 93.5 284 ILE B C 1
ATOM 7215 O O . ILE B 1 284 ? 7.98 -21.297 -18.688 1 93.5 284 ILE B O 1
ATOM 7219 N N . CYS B 1 285 ? 6.375 -21.281 -17.141 1 92.25 285 CYS B N 1
ATOM 7220 C CA . CYS B 1 285 ? 6.418 -19.828 -17.016 1 92.25 285 CYS B CA 1
ATOM 7221 C C . CYS B 1 285 ? 7.766 -19.375 -16.469 1 92.25 285 CYS B C 1
ATOM 7223 O O . CYS B 1 285 ? 8.312 -18.359 -16.938 1 92.25 285 CYS B O 1
ATOM 7225 N N . HIS B 1 286 ? 8.289 -20.062 -15.531 1 90.12 286 HIS B N 1
ATOM 7226 C CA . HIS B 1 286 ? 9.594 -19.719 -14.984 1 90.12 286 HIS B CA 1
ATOM 7227 C C . HIS B 1 286 ? 10.703 -19.984 -16 1 90.12 286 HIS B C 1
ATOM 7229 O O . HIS B 1 286 ? 11.695 -19.25 -16.047 1 90.12 286 HIS B O 1
ATOM 7235 N N . VAL B 1 287 ? 10.516 -21 -16.766 1 91 287 VAL B N 1
ATOM 7236 C CA . VAL B 1 287 ? 11.484 -21.297 -17.812 1 91 287 VAL B CA 1
ATOM 7237 C C . VAL B 1 287 ? 11.523 -20.125 -18.812 1 91 287 VAL B C 1
ATOM 7239 O O . VAL B 1 287 ? 12.602 -19.609 -19.125 1 91 287 VAL B O 1
ATOM 7242 N N . ILE B 1 288 ? 10.344 -19.719 -19.234 1 91.25 288 ILE B N 1
ATOM 7243 C CA . ILE B 1 288 ? 10.258 -18.609 -20.188 1 91.25 288 ILE B CA 1
ATOM 7244 C C . ILE B 1 288 ? 10.852 -17.359 -19.547 1 91.25 288 ILE B C 1
ATOM 7246 O O . ILE B 1 288 ? 11.609 -16.625 -20.203 1 91.25 288 ILE B O 1
ATOM 7250 N N . ASN B 1 289 ? 10.5 -17.094 -18.344 1 89.56 289 ASN B N 1
ATOM 7251 C CA . ASN B 1 289 ? 10.961 -15.898 -17.656 1 89.56 289 ASN B CA 1
ATOM 7252 C C . ASN B 1 289 ? 12.492 -15.828 -17.609 1 89.56 289 ASN B C 1
ATOM 7254 O O . ASN B 1 289 ? 13.078 -14.789 -17.922 1 89.56 289 ASN B O 1
ATOM 7258 N N . ARG B 1 290 ? 13.102 -16.859 -17.281 1 87.12 290 ARG B N 1
ATOM 7259 C CA . ARG B 1 290 ? 14.555 -16.906 -17.203 1 87.12 290 ARG B CA 1
ATOM 7260 C C . ARG B 1 290 ? 15.188 -16.703 -18.578 1 87.12 290 ARG B C 1
ATOM 7262 O O . ARG B 1 290 ? 16.172 -15.992 -18.719 1 87.12 290 ARG B O 1
ATOM 7269 N N . ASP B 1 291 ? 14.625 -17.312 -19.516 1 88.25 291 ASP B N 1
ATOM 7270 C CA . ASP B 1 291 ? 15.156 -17.234 -20.875 1 88.25 291 ASP B CA 1
ATOM 7271 C C . ASP B 1 291 ? 15.047 -15.82 -21.438 1 88.25 291 ASP B C 1
ATOM 7273 O O . ASP B 1 291 ? 16 -15.305 -22.016 1 88.25 291 ASP B O 1
ATOM 7277 N N . VAL B 1 292 ? 13.922 -15.25 -21.156 1 88.44 292 VAL B N 1
ATOM 7278 C CA . VAL B 1 292 ? 13.695 -13.906 -21.672 1 88.44 292 VAL B CA 1
ATOM 7279 C C . VAL B 1 292 ? 14.578 -12.906 -20.938 1 88.44 292 VAL B C 1
ATOM 7281 O O . VAL B 1 292 ? 15.133 -11.992 -21.531 1 88.44 292 VAL B O 1
ATOM 7284 N N . CYS B 1 293 ? 14.672 -13.062 -19.625 1 83.94 293 CYS B N 1
ATOM 7285 C CA . CYS B 1 293 ? 15.5 -12.164 -18.828 1 83.94 293 CYS B CA 1
ATOM 7286 C C . CYS B 1 293 ? 16.953 -12.195 -19.312 1 83.94 293 CYS B C 1
ATOM 7288 O O . CYS B 1 293 ? 17.594 -11.148 -19.406 1 83.94 293 CYS B O 1
ATOM 7290 N N . ASP B 1 294 ? 17.406 -13.289 -19.672 1 81 294 ASP B N 1
ATOM 7291 C CA . ASP B 1 294 ? 18.781 -13.406 -20.188 1 81 294 ASP B CA 1
ATOM 7292 C C . ASP B 1 294 ? 18.906 -12.758 -21.562 1 81 294 ASP B C 1
ATOM 7294 O O . ASP B 1 294 ? 19.922 -12.141 -21.859 1 81 294 ASP B O 1
ATOM 7298 N N . ALA B 1 295 ? 17.875 -12.922 -22.359 1 81.94 295 ALA B N 1
ATOM 7299 C CA . ALA B 1 295 ? 17.891 -12.344 -23.688 1 81.94 295 ALA B CA 1
ATOM 7300 C C . ALA B 1 295 ? 17.812 -10.82 -23.625 1 81.94 295 ALA B C 1
ATOM 7302 O O . ALA B 1 295 ? 18.438 -10.125 -24.438 1 81.94 295 ALA B O 1
ATOM 7303 N N . THR B 1 296 ? 17.109 -10.312 -22.656 1 80.75 296 THR B N 1
ATOM 7304 C CA . THR B 1 296 ? 16.844 -8.875 -22.594 1 80.75 296 THR B CA 1
ATOM 7305 C C . THR B 1 296 ? 18.047 -8.125 -22.047 1 80.75 296 THR B C 1
ATOM 7307 O O . THR B 1 296 ? 18.094 -6.891 -22.109 1 80.75 296 THR B O 1
ATOM 7310 N N . HIS B 1 297 ? 19 -8.875 -21.672 1 85.56 297 HIS B N 1
ATOM 7311 C CA . HIS B 1 297 ? 20.25 -8.234 -21.266 1 85.56 297 HIS B CA 1
ATOM 7312 C C . HIS B 1 297 ? 20.891 -7.504 -22.453 1 85.56 297 HIS B C 1
ATOM 7314 O O . HIS B 1 297 ? 21.578 -6.5 -22.266 1 85.56 297 HIS B O 1
ATOM 7320 N N . PHE B 1 298 ? 20.562 -7.934 -23.719 1 85.56 298 PHE B N 1
ATOM 7321 C CA . PHE B 1 298 ? 21.125 -7.352 -24.922 1 85.56 298 PHE B CA 1
ATOM 7322 C C . PHE B 1 298 ? 20.531 -5.98 -25.203 1 85.56 298 PHE B C 1
ATOM 7324 O O . PHE B 1 298 ? 21.172 -5.125 -25.812 1 85.56 298 PHE B O 1
ATOM 7331 N N . ILE B 1 299 ? 19.359 -5.75 -24.688 1 88.81 299 ILE B N 1
ATOM 7332 C CA . ILE B 1 299 ? 18.688 -4.488 -24.984 1 88.81 299 ILE B CA 1
ATOM 7333 C C . ILE B 1 299 ? 18.578 -3.652 -23.703 1 88.81 299 ILE B C 1
ATOM 7335 O O . ILE B 1 299 ? 17.688 -2.811 -23.578 1 88.81 299 ILE B O 1
ATOM 7339 N N . LYS B 1 300 ? 19.375 -3.93 -22.781 1 91.44 300 LYS B N 1
ATOM 7340 C CA . LYS B 1 300 ? 19.297 -3.307 -21.469 1 91.44 300 LYS B CA 1
ATOM 7341 C C . LYS B 1 300 ? 19.438 -1.79 -21.562 1 91.44 300 LYS B C 1
ATOM 7343 O O . LYS B 1 300 ? 18.797 -1.052 -20.812 1 91.44 300 LYS B O 1
ATOM 7348 N N . LYS B 1 301 ? 20.25 -1.362 -22.5 1 93.5 301 LYS B N 1
ATOM 7349 C CA . LYS B 1 301 ? 20.469 0.073 -22.672 1 93.5 301 LYS B CA 1
ATOM 7350 C C . LYS B 1 301 ? 19.156 0.782 -23.031 1 93.5 301 LYS B C 1
ATOM 7352 O O . LYS B 1 301 ? 18.766 1.731 -22.344 1 93.5 301 LYS B O 1
ATOM 7357 N N . GLU B 1 302 ? 18.469 0.261 -24.094 1 94.12 302 GLU B N 1
ATOM 7358 C CA . GLU B 1 302 ? 17.234 0.877 -24.547 1 94.12 302 GLU B CA 1
ATOM 7359 C C . GLU B 1 302 ? 16.125 0.739 -23.5 1 94.12 302 GLU B C 1
ATOM 7361 O O . GLU B 1 302 ? 15.328 1.66 -23.312 1 94.12 302 GLU B O 1
ATOM 7366 N N . GLU B 1 303 ? 16.109 -0.41 -22.859 1 94.06 303 GLU B N 1
ATOM 7367 C CA . GLU B 1 303 ? 15.125 -0.645 -21.812 1 94.06 303 GLU B CA 1
ATOM 7368 C C . GLU B 1 303 ? 15.312 0.336 -20.656 1 94.06 303 GLU B C 1
ATOM 7370 O O . GLU B 1 303 ? 14.336 0.893 -20.141 1 94.06 303 GLU B O 1
ATOM 7375 N N . GLN B 1 304 ? 16.516 0.55 -20.297 1 94.31 304 GLN B N 1
ATOM 7376 C CA . GLN B 1 304 ? 16.828 1.442 -19.172 1 94.31 304 GLN B CA 1
ATOM 7377 C C . GLN B 1 304 ? 16.5 2.891 -19.531 1 94.31 304 GLN B C 1
ATOM 7379 O O . GLN B 1 304 ? 16.062 3.66 -18.672 1 94.31 304 GLN B O 1
ATOM 7384 N N . MET B 1 305 ? 16.797 3.232 -20.719 1 95.81 305 MET B N 1
ATOM 7385 C CA . MET B 1 305 ? 16.469 4.582 -21.156 1 95.81 305 MET B CA 1
ATOM 7386 C C . MET B 1 305 ? 14.961 4.828 -21.078 1 95.81 305 MET B C 1
ATOM 7388 O O . MET B 1 305 ? 14.523 5.863 -20.578 1 95.81 305 MET B O 1
ATOM 7392 N N . LEU B 1 306 ? 14.258 3.848 -21.531 1 96.31 306 LEU B N 1
ATOM 7393 C CA . LEU B 1 306 ? 12.805 3.949 -21.469 1 96.31 306 LEU B CA 1
ATOM 7394 C C . LEU B 1 306 ? 12.32 3.973 -20.016 1 96.31 306 LEU B C 1
ATOM 7396 O O . LEU B 1 306 ? 11.422 4.746 -19.672 1 96.31 306 LEU B O 1
ATOM 7400 N N . HIS B 1 307 ? 12.883 3.088 -19.234 1 96.06 307 HIS B N 1
ATOM 7401 C CA . HIS B 1 307 ? 12.57 3.027 -17.812 1 96.06 307 HIS B CA 1
ATOM 7402 C C . HIS B 1 307 ? 12.797 4.375 -17.125 1 96.06 307 HIS B C 1
ATOM 7404 O O . HIS B 1 307 ? 11.977 4.828 -16.344 1 96.06 307 HIS B O 1
ATOM 7410 N N . GLN B 1 308 ? 13.852 5.02 -17.484 1 95.25 308 GLN B N 1
ATOM 7411 C CA . GLN B 1 308 ? 14.234 6.277 -16.844 1 95.25 308 GLN B CA 1
ATOM 7412 C C . GLN B 1 308 ? 13.266 7.398 -17.219 1 95.25 308 GLN B C 1
ATOM 7414 O O . GLN B 1 308 ? 12.867 8.188 -16.359 1 95.25 308 GLN B O 1
ATOM 7419 N N . ILE B 1 309 ? 12.977 7.492 -18.453 1 95.5 309 ILE B N 1
ATOM 7420 C CA . ILE B 1 309 ? 12.078 8.562 -18.859 1 95.5 309 ILE B CA 1
ATOM 7421 C C . ILE B 1 309 ? 10.695 8.352 -18.25 1 95.5 309 ILE B C 1
ATOM 7423 O O . ILE B 1 309 ? 10.039 9.305 -17.828 1 95.5 309 ILE B O 1
ATOM 7427 N N . LEU B 1 310 ? 10.297 7.117 -18.219 1 95.56 310 LEU B N 1
ATOM 7428 C CA . LEU B 1 310 ? 9 6.82 -17.625 1 95.56 310 LEU B CA 1
ATOM 7429 C C . LEU B 1 310 ? 9.008 7.109 -16.125 1 95.56 310 LEU B C 1
ATOM 7431 O O . LEU B 1 310 ? 8.008 7.578 -15.57 1 95.56 310 LEU B O 1
ATOM 7435 N N . LYS B 1 311 ? 10.07 6.789 -15.477 1 94.06 311 LYS B N 1
ATOM 7436 C CA . LYS B 1 311 ? 10.219 7.086 -14.055 1 94.06 311 LYS B CA 1
ATOM 7437 C C . LYS B 1 311 ? 10.086 8.586 -13.789 1 94.06 311 LYS B C 1
ATOM 7439 O O . LYS B 1 311 ? 9.445 8.992 -12.82 1 94.06 311 LYS B O 1
ATOM 7444 N N . VAL B 1 312 ? 10.695 9.406 -14.633 1 93.56 312 VAL B N 1
ATOM 7445 C CA . VAL B 1 312 ? 10.648 10.859 -14.492 1 93.56 312 VAL B CA 1
ATOM 7446 C C . VAL B 1 312 ? 9.227 11.359 -14.734 1 93.56 312 VAL B C 1
ATOM 7448 O O . VAL B 1 312 ? 8.727 12.203 -13.992 1 93.56 312 VAL B O 1
ATOM 7451 N N . VAL B 1 313 ? 8.578 10.828 -15.758 1 92.75 313 VAL B N 1
ATOM 7452 C CA . VAL B 1 313 ? 7.215 11.234 -16.094 1 92.75 313 VAL B CA 1
ATOM 7453 C C . VAL B 1 313 ? 6.273 10.844 -14.953 1 92.75 313 VAL B C 1
ATOM 7455 O O . VAL B 1 313 ? 5.371 11.609 -14.594 1 92.75 313 VAL B O 1
ATOM 7458 N N . ARG B 1 314 ? 6.527 9.711 -14.398 1 89.69 314 ARG B N 1
ATOM 7459 C CA . ARG B 1 314 ? 5.66 9.203 -13.344 1 89.69 314 ARG B CA 1
ATOM 7460 C C . ARG B 1 314 ? 5.973 9.883 -12.008 1 89.69 314 ARG B C 1
ATOM 7462 O O . ARG B 1 314 ? 5.105 9.969 -11.133 1 89.69 314 ARG B O 1
ATOM 7469 N N . GLY B 1 315 ? 7.129 10.398 -11.898 1 86.62 315 GLY B N 1
ATOM 7470 C CA . GLY B 1 315 ? 7.594 10.898 -10.609 1 86.62 315 GLY B CA 1
ATOM 7471 C C . GLY B 1 315 ? 7.445 12.398 -10.461 1 86.62 315 GLY B C 1
ATOM 7472 O O . GLY B 1 315 ? 7.504 12.93 -9.352 1 86.62 315 GLY B O 1
ATOM 7473 N N . SER B 1 316 ? 7.215 13.109 -11.531 1 86.38 316 SER B N 1
ATOM 7474 C CA . SER B 1 316 ? 7.07 14.562 -11.492 1 86.38 316 SER B CA 1
ATOM 7475 C C . SER B 1 316 ? 5.664 14.984 -11.906 1 86.38 316 SER B C 1
ATOM 7477 O O . SER B 1 316 ? 5.23 14.711 -13.023 1 86.38 316 SER B O 1
ATOM 7479 N N . VAL B 1 317 ? 5.02 15.703 -11.008 1 85.25 317 VAL B N 1
ATOM 7480 C CA . VAL B 1 317 ? 3.66 16.156 -11.273 1 85.25 317 VAL B CA 1
ATOM 7481 C C . VAL B 1 317 ? 3.648 17.062 -12.5 1 85.25 317 VAL B C 1
ATOM 7483 O O . VAL B 1 317 ? 2.811 16.906 -13.391 1 85.25 317 VAL B O 1
ATOM 7486 N N . ALA B 1 318 ? 4.578 18.016 -12.57 1 85.88 318 ALA B N 1
ATOM 7487 C CA . ALA B 1 318 ? 4.637 18.984 -13.664 1 85.88 318 ALA B CA 1
ATOM 7488 C C . ALA B 1 318 ? 4.871 18.281 -15 1 85.88 318 ALA B C 1
ATOM 7490 O O . ALA B 1 318 ? 4.203 18.578 -15.992 1 85.88 318 ALA B O 1
ATOM 7491 N N . ILE B 1 319 ? 5.746 17.344 -15.047 1 91.12 319 ILE B N 1
ATOM 7492 C CA . ILE B 1 319 ? 6.086 16.641 -16.281 1 91.12 319 ILE B CA 1
ATOM 7493 C C . ILE B 1 319 ? 4.93 15.734 -16.703 1 91.12 319 ILE B C 1
ATOM 7495 O O . ILE B 1 319 ? 4.621 15.617 -17.891 1 91.12 319 ILE B O 1
ATOM 7499 N N . ARG B 1 320 ? 4.328 15.109 -15.711 1 89.75 320 ARG B N 1
ATOM 7500 C CA . ARG B 1 320 ? 3.207 14.219 -15.992 1 89.75 320 ARG B CA 1
ATOM 7501 C C . ARG B 1 320 ? 2.049 14.977 -16.625 1 89.75 320 ARG B C 1
ATOM 7503 O O . ARG B 1 320 ? 1.397 14.477 -17.547 1 89.75 320 ARG B O 1
ATOM 7510 N N . VAL B 1 321 ? 1.765 16.125 -16.125 1 88.12 321 VAL B N 1
ATOM 7511 C CA . VAL B 1 321 ? 0.69 16.953 -16.656 1 88.12 321 VAL B CA 1
ATOM 7512 C C . VAL B 1 321 ? 1.03 17.359 -18.094 1 88.12 321 VAL B C 1
ATOM 7514 O O . VAL B 1 321 ? 0.188 17.281 -18.984 1 88.12 321 VAL B O 1
ATOM 7517 N N . LYS B 1 322 ? 2.246 17.859 -18.312 1 91.12 322 LYS B N 1
ATOM 7518 C CA . LYS B 1 322 ? 2.674 18.234 -19.641 1 91.12 322 LYS B CA 1
ATOM 7519 C C . LYS B 1 322 ? 2.6 17.047 -20.609 1 91.12 322 LYS B C 1
ATOM 7521 O O . LYS B 1 322 ? 2.154 17.188 -21.75 1 91.12 322 LYS B O 1
ATOM 7526 N N . PHE B 1 323 ? 3.066 15.93 -20.172 1 93.19 323 PHE B N 1
ATOM 7527 C CA . PHE B 1 323 ? 3.004 14.695 -20.953 1 93.19 323 PHE B CA 1
ATOM 7528 C C . PHE B 1 323 ? 1.564 14.367 -21.328 1 93.19 323 PHE B C 1
ATOM 7530 O O . PHE B 1 323 ? 1.286 14.008 -22.469 1 93.19 323 PHE B O 1
ATOM 7537 N N . SER B 1 324 ? 0.663 14.477 -20.375 1 89.5 324 SER B N 1
ATOM 7538 C CA . SER B 1 324 ? -0.75 14.195 -20.609 1 89.5 324 SER B CA 1
ATOM 7539 C C . SER B 1 324 ? -1.354 15.172 -21.609 1 89.5 324 SER B C 1
ATOM 7541 O O . SER B 1 324 ? -2.166 14.781 -22.453 1 89.5 324 SER B O 1
ATOM 7543 N N . GLU B 1 325 ? -1.005 16.406 -21.5 1 89.69 325 GLU B N 1
ATOM 7544 C CA . GLU B 1 325 ? -1.46 17.422 -22.438 1 89.69 325 GLU B CA 1
ATOM 7545 C C . GLU B 1 325 ? -0.988 17.109 -23.859 1 89.69 325 GLU B C 1
ATOM 7547 O O . GLU B 1 325 ? -1.759 17.219 -24.812 1 89.69 325 GLU B O 1
ATOM 7552 N N . LEU B 1 326 ? 0.253 16.766 -23.953 1 92.81 326 LEU B N 1
ATOM 7553 C CA . LEU B 1 326 ? 0.825 16.438 -25.25 1 92.81 326 LEU B CA 1
ATOM 7554 C C . LEU B 1 326 ? 0.17 15.195 -25.844 1 92.81 326 LEU B C 1
ATOM 7556 O O . LEU B 1 326 ? -0.119 15.156 -27.047 1 92.81 326 LEU B O 1
ATOM 7560 N N . ALA B 1 327 ? 0.001 14.219 -25 1 93.06 327 ALA B N 1
ATOM 7561 C CA . ALA B 1 327 ? -0.668 13 -25.453 1 93.06 327 ALA B CA 1
ATOM 7562 C C . ALA B 1 327 ? -2.078 13.297 -25.953 1 93.06 327 ALA B C 1
ATOM 7564 O O . ALA B 1 327 ? -2.539 12.703 -26.922 1 93.06 327 ALA B O 1
ATOM 7565 N N . PHE B 1 328 ? -2.723 14.203 -25.312 1 89.06 328 PHE B N 1
ATOM 7566 C CA . PHE B 1 328 ? -4.07 14.617 -25.688 1 89.06 328 PHE B CA 1
ATOM 7567 C C . PHE B 1 328 ? -4.055 15.328 -27.047 1 89.06 328 PHE B C 1
ATOM 7569 O O . PHE B 1 328 ? -4.871 15.031 -27.922 1 89.06 328 PHE B O 1
ATOM 7576 N N . VAL B 1 329 ? -3.129 16.25 -27.203 1 89.19 329 VAL B N 1
ATOM 7577 C CA . VAL B 1 329 ? -3.029 17.062 -28.422 1 89.19 329 VAL B CA 1
ATOM 7578 C C . VAL B 1 329 ? -2.703 16.156 -29.609 1 89.19 329 VAL B C 1
ATOM 7580 O O . VAL B 1 329 ? -3.189 16.375 -30.719 1 89.19 329 VAL B O 1
ATOM 7583 N N . LEU B 1 330 ? -1.983 15.141 -29.328 1 91.56 330 LEU B N 1
ATOM 7584 C CA . LEU B 1 330 ? -1.564 14.234 -30.391 1 91.56 330 LEU B CA 1
ATOM 7585 C C . LEU B 1 330 ? -2.627 13.172 -30.656 1 91.56 330 LEU B C 1
ATOM 7587 O O . LEU B 1 330 ? -2.484 12.352 -31.562 1 91.56 330 LEU B O 1
ATOM 7591 N N . GLY B 1 331 ? -3.65 13.141 -29.797 1 85.94 331 GLY B N 1
ATOM 7592 C CA . GLY B 1 331 ? -4.789 12.273 -30.031 1 85.94 331 GLY B CA 1
ATOM 7593 C C . GLY B 1 331 ? -4.586 10.867 -29.5 1 85.94 331 GLY B C 1
ATOM 7594 O O . GLY B 1 331 ? -5.27 9.93 -29.922 1 85.94 331 GLY B O 1
ATOM 7595 N N . VAL B 1 332 ? -3.623 10.688 -28.703 1 83.31 332 VAL B N 1
ATOM 7596 C CA . VAL B 1 332 ? -3.344 9.367 -28.141 1 83.31 332 VAL B CA 1
ATOM 7597 C C . VAL B 1 332 ? -4.406 9 -27.109 1 83.31 332 VAL B C 1
ATOM 7599 O O . VAL B 1 332 ? -4.824 7.848 -27.016 1 83.31 332 VAL B O 1
ATOM 7602 N N . SER B 1 333 ? -4.797 9.984 -26.25 1 74.12 333 SER B N 1
ATOM 7603 C CA . SER B 1 333 ? -5.777 9.695 -25.219 1 74.12 333 SER B CA 1
ATOM 7604 C C . SER B 1 333 ? -6.871 10.758 -25.172 1 74.12 333 SER B C 1
ATOM 7606 O O . SER B 1 333 ? -6.609 11.938 -25.422 1 74.12 333 SER B O 1
ATOM 7608 N N . LYS B 1 334 ? -8.125 10.383 -25.172 1 67.88 334 LYS B N 1
ATOM 7609 C CA . LYS B 1 334 ? -9.242 11.32 -25.094 1 67.88 334 LYS B CA 1
ATOM 7610 C C . LYS B 1 334 ? -9.57 11.672 -23.641 1 67.88 334 LYS B C 1
ATOM 7612 O O . LYS B 1 334 ? -10.406 12.531 -23.375 1 67.88 334 LYS B O 1
ATOM 7617 N N . GLY B 1 335 ? -8.898 11.188 -22.797 1 64.31 335 GLY B N 1
ATOM 7618 C CA . GLY B 1 335 ? -9.164 11.445 -21.391 1 64.31 335 GLY B CA 1
ATOM 7619 C C . GLY B 1 335 ? -7.926 11.359 -20.516 1 64.31 335 GLY B C 1
ATOM 7620 O O . GLY B 1 335 ? -6.867 11.875 -20.891 1 64.31 335 GLY B O 1
ATOM 7621 N N . ARG B 1 336 ? -8.133 10.797 -19.453 1 70.56 336 ARG B N 1
ATOM 7622 C CA . ARG B 1 336 ? -7.02 10.633 -18.516 1 70.56 336 ARG B CA 1
ATOM 7623 C C . ARG B 1 336 ? -5.934 9.742 -19.109 1 70.56 336 ARG B C 1
ATOM 7625 O O . ARG B 1 336 ? -6.223 8.656 -19.609 1 70.56 336 ARG B O 1
ATOM 7632 N N . VAL B 1 337 ? -4.797 10.352 -19.234 1 77.75 337 VAL B N 1
ATOM 7633 C CA . VAL B 1 337 ? -3.656 9.617 -19.766 1 77.75 337 VAL B CA 1
ATOM 7634 C C . VAL B 1 337 ? -3.129 8.641 -18.719 1 77.75 337 VAL B C 1
ATOM 7636 O O . VAL B 1 337 ? -2.871 9.023 -17.578 1 77.75 337 VAL B O 1
ATOM 7639 N N . GLU B 1 338 ? -3.119 7.398 -19.109 1 79.81 338 GLU B N 1
ATOM 7640 C CA . GLU B 1 338 ? -2.473 6.398 -18.266 1 79.81 338 GLU B CA 1
ATOM 7641 C C . GLU B 1 338 ? -1.016 6.195 -18.672 1 79.81 338 GLU B C 1
ATOM 7643 O O . GLU B 1 338 ? -0.731 5.52 -19.656 1 79.81 338 GLU B O 1
ATOM 7648 N N . VAL B 1 339 ? -0.174 6.73 -17.906 1 88.56 339 VAL B N 1
ATOM 7649 C CA . VAL B 1 339 ? 1.252 6.582 -18.172 1 88.56 339 VAL B CA 1
ATOM 7650 C C . VAL B 1 339 ? 1.649 5.113 -18.047 1 88.56 339 VAL B C 1
ATOM 7652 O O . VAL B 1 339 ? 1.26 4.441 -17.078 1 88.56 339 VAL B O 1
ATOM 7655 N N . PRO B 1 340 ? 2.375 4.629 -19.047 1 91.62 340 PRO B N 1
ATOM 7656 C CA . PRO B 1 340 ? 2.787 3.225 -18.984 1 91.62 340 PRO B CA 1
ATOM 7657 C C . PRO B 1 340 ? 3.486 2.871 -17.672 1 91.62 340 PRO B C 1
ATOM 7659 O O . PRO B 1 340 ? 4.191 3.707 -17.109 1 91.62 340 PRO B O 1
ATOM 7662 N N . GLY B 1 341 ? 3.275 1.669 -17.25 1 89.56 341 GLY B N 1
ATOM 7663 C CA . GLY B 1 341 ? 3.906 1.201 -16.031 1 89.56 341 GLY B CA 1
ATOM 7664 C C . GLY B 1 341 ? 5.391 0.938 -16.188 1 89.56 341 GLY B C 1
ATOM 7665 O O . GLY B 1 341 ? 5.91 0.933 -17.297 1 89.56 341 GLY B O 1
ATOM 7666 N N . LEU B 1 342 ? 6.07 0.761 -15.062 1 93 342 LEU B N 1
ATOM 7667 C CA . LEU B 1 342 ? 7.504 0.494 -15.062 1 93 342 LEU B CA 1
ATOM 7668 C C . LEU B 1 342 ? 7.777 -1.005 -15 1 93 342 LEU B C 1
ATOM 7670 O O . LEU B 1 342 ? 6.961 -1.768 -14.477 1 93 342 LEU B O 1
ATOM 7674 N N . ASP B 1 343 ? 8.891 -1.397 -15.555 1 91.06 343 ASP B N 1
ATOM 7675 C CA . ASP B 1 343 ? 9.305 -2.797 -15.516 1 91.06 343 ASP B CA 1
ATOM 7676 C C . ASP B 1 343 ? 9.82 -3.172 -14.125 1 91.06 343 ASP B C 1
ATOM 7678 O O . ASP B 1 343 ? 10.344 -2.32 -13.398 1 91.06 343 ASP B O 1
ATOM 7682 N N . MET B 1 344 ? 9.555 -4.402 -13.742 1 84.31 344 MET B N 1
ATOM 7683 C CA . MET B 1 344 ? 10.141 -5.008 -12.547 1 84.31 344 MET B CA 1
ATOM 7684 C C . MET B 1 344 ? 11.227 -6.008 -12.922 1 84.31 344 MET B C 1
ATOM 7686 O O . MET B 1 344 ? 11.086 -6.758 -13.891 1 84.31 344 MET B O 1
ATOM 7690 N N . GLU B 1 345 ? 12.172 -5.992 -12.188 1 77.69 345 GLU B N 1
ATOM 7691 C CA . GLU B 1 345 ? 13.336 -6.809 -12.508 1 77.69 345 GLU B CA 1
ATOM 7692 C C . GLU B 1 345 ? 13 -8.297 -12.438 1 77.69 345 GLU B C 1
ATOM 7694 O O . GLU B 1 345 ? 13.578 -9.102 -13.18 1 77.69 345 GLU B O 1
ATOM 7699 N N . THR B 1 346 ? 12.07 -8.656 -11.68 1 75.44 346 THR B N 1
ATOM 7700 C CA . THR B 1 346 ? 11.828 -10.07 -11.43 1 75.44 346 THR B CA 1
ATOM 7701 C C . THR B 1 346 ? 10.789 -10.625 -12.406 1 75.44 346 THR B C 1
ATOM 7703 O O . THR B 1 346 ? 10.594 -11.836 -12.484 1 75.44 346 THR B O 1
ATOM 7706 N N . ARG B 1 347 ? 10.156 -9.742 -13.211 1 81.75 347 ARG B N 1
ATOM 7707 C CA . ARG B 1 347 ? 9.102 -10.188 -14.125 1 81.75 347 ARG B CA 1
ATOM 7708 C C . ARG B 1 347 ? 9.234 -9.508 -15.484 1 81.75 347 ARG B C 1
ATOM 7710 O O . ARG B 1 347 ? 8.82 -8.359 -15.648 1 81.75 347 ARG B O 1
ATOM 7717 N N . TRP B 1 348 ? 9.523 -10.258 -16.453 1 89.5 348 TRP B N 1
ATOM 7718 C CA . TRP B 1 348 ? 9.773 -9.703 -17.781 1 89.5 348 TRP B CA 1
ATOM 7719 C C . TRP B 1 348 ? 8.477 -9.211 -18.406 1 89.5 348 TRP B C 1
ATOM 7721 O O . TRP B 1 348 ? 8.5 -8.391 -19.344 1 89.5 348 TRP B O 1
ATOM 7731 N N . ASN B 1 349 ? 7.34 -9.719 -17.953 1 89.25 349 ASN B N 1
ATOM 7732 C CA . ASN B 1 349 ? 6.047 -9.32 -18.5 1 89.25 349 ASN B CA 1
ATOM 7733 C C . ASN B 1 349 ? 5.816 -7.82 -18.344 1 89.25 349 ASN B C 1
ATOM 7735 O O . ASN B 1 349 ? 5.227 -7.188 -19.219 1 89.25 349 ASN B O 1
ATOM 7739 N N . THR B 1 350 ? 6.301 -7.312 -17.266 1 91 350 THR B N 1
ATOM 7740 C CA . THR B 1 350 ? 6.145 -5.879 -17.031 1 91 350 THR B CA 1
ATOM 7741 C C . THR B 1 350 ? 7.031 -5.086 -18 1 91 350 THR B C 1
ATOM 7743 O O . THR B 1 350 ? 6.66 -3.992 -18.422 1 91 350 THR B O 1
ATOM 7746 N N . MET B 1 351 ? 8.164 -5.633 -18.25 1 93.19 351 MET B N 1
ATOM 7747 C CA . MET B 1 351 ? 9.039 -4.996 -19.219 1 93.19 351 MET B CA 1
ATOM 7748 C C . MET B 1 351 ? 8.383 -4.953 -20.594 1 93.19 351 MET B C 1
ATOM 7750 O O . MET B 1 351 ? 8.383 -3.914 -21.266 1 93.19 351 MET B O 1
ATOM 7754 N N . PHE B 1 352 ? 7.809 -6.094 -21 1 94.88 352 PHE B N 1
ATOM 7755 C CA . PHE B 1 352 ? 7.125 -6.156 -22.297 1 94.88 352 PHE B CA 1
ATOM 7756 C C . PHE B 1 352 ? 5.984 -5.148 -22.344 1 94.88 352 PHE B C 1
ATOM 7758 O O . PHE B 1 352 ? 5.844 -4.414 -23.328 1 94.88 352 PHE B O 1
ATOM 7765 N N . THR B 1 353 ? 5.18 -5.066 -21.281 1 95.56 353 THR B N 1
ATOM 7766 C CA . THR B 1 353 ? 4.039 -4.156 -21.25 1 95.56 353 THR B CA 1
ATOM 7767 C C . THR B 1 353 ? 4.508 -2.703 -21.281 1 95.56 353 THR B C 1
ATOM 7769 O O . THR B 1 353 ? 3.881 -1.853 -21.906 1 95.56 353 THR B O 1
ATOM 7772 N N . MET B 1 354 ? 5.547 -2.463 -20.531 1 96.06 354 MET B N 1
ATOM 7773 C CA . MET B 1 354 ? 6.129 -1.124 -20.547 1 96.06 354 MET B CA 1
ATOM 7774 C C . MET B 1 354 ? 6.508 -0.706 -21.969 1 96.06 354 MET B C 1
ATOM 7776 O O . MET B 1 354 ? 6.145 0.382 -22.406 1 96.06 354 MET B O 1
ATOM 7780 N N . ILE B 1 355 ? 7.156 -1.579 -22.688 1 96 355 ILE B N 1
ATOM 7781 C CA . ILE B 1 355 ? 7.605 -1.294 -24.031 1 96 355 ILE B CA 1
ATOM 7782 C C . ILE B 1 355 ? 6.402 -1.176 -24.969 1 96 355 ILE B C 1
ATOM 7784 O O . ILE B 1 355 ? 6.277 -0.2 -25.719 1 96 355 ILE B O 1
ATOM 7788 N N . ASP B 1 356 ? 5.562 -2.125 -24.859 1 96.12 356 ASP B N 1
ATOM 7789 C CA . ASP B 1 356 ? 4.391 -2.189 -25.734 1 96.12 356 ASP B CA 1
ATOM 7790 C C . ASP B 1 356 ? 3.525 -0.942 -25.594 1 96.12 356 ASP B C 1
ATOM 7792 O O . ASP B 1 356 ? 3.174 -0.3 -26.578 1 96.12 356 ASP B O 1
ATOM 7796 N N . GLN B 1 357 ? 3.236 -0.516 -24.391 1 94.88 357 GLN B N 1
ATOM 7797 C CA . GLN B 1 357 ? 2.363 0.622 -24.125 1 94.88 357 GLN B CA 1
ATOM 7798 C C . GLN B 1 357 ? 3.043 1.937 -24.5 1 94.88 357 GLN B C 1
ATOM 7800 O O . GLN B 1 357 ? 2.375 2.902 -24.875 1 94.88 357 GLN B O 1
ATOM 7805 N N . SER B 1 358 ? 4.328 1.967 -24.453 1 96.31 358 SER B N 1
ATOM 7806 C CA . SER B 1 358 ? 5.066 3.205 -24.688 1 96.31 358 SER B CA 1
ATOM 7807 C C . SER B 1 358 ? 5.047 3.594 -26.156 1 96.31 358 SER B C 1
ATOM 7809 O O . SER B 1 358 ? 5.234 4.762 -26.5 1 96.31 358 SER B O 1
ATOM 7811 N N . PHE B 1 359 ? 4.836 2.654 -27.047 1 95.31 359 PHE B N 1
ATOM 7812 C CA . PHE B 1 359 ? 4.84 2.967 -28.469 1 95.31 359 PHE B CA 1
ATOM 7813 C C . PHE B 1 359 ? 3.666 3.869 -28.828 1 95.31 359 PHE B C 1
ATOM 7815 O O . PHE B 1 359 ? 3.766 4.695 -29.734 1 95.31 359 PHE B O 1
ATOM 7822 N N . GLN B 1 360 ? 2.596 3.75 -28.047 1 92.56 360 GLN B N 1
ATOM 7823 C CA . GLN B 1 360 ? 1.443 4.617 -28.281 1 92.56 360 GLN B CA 1
ATOM 7824 C C . GLN B 1 360 ? 1.774 6.07 -27.953 1 92.56 360 GLN B C 1
ATOM 7826 O O . GLN B 1 360 ? 1.145 6.988 -28.484 1 92.56 360 GLN B O 1
ATOM 7831 N N . TYR B 1 361 ? 2.787 6.23 -27.156 1 94.44 361 TYR B N 1
ATOM 7832 C CA . TYR B 1 361 ? 3.105 7.57 -26.672 1 94.44 361 TYR B CA 1
ATOM 7833 C C . TYR B 1 361 ? 4.422 8.062 -27.266 1 94.44 361 TYR B C 1
ATOM 7835 O O . TYR B 1 361 ? 5.031 9 -26.75 1 94.44 361 TYR B O 1
ATOM 7843 N N . ARG B 1 362 ? 4.91 7.406 -28.281 1 94.62 362 ARG B N 1
ATOM 7844 C CA . ARG B 1 362 ? 6.191 7.77 -28.875 1 94.62 362 ARG B CA 1
ATOM 7845 C C . ARG B 1 362 ? 6.211 9.242 -29.281 1 94.62 362 ARG B C 1
ATOM 7847 O O . ARG B 1 362 ? 7.188 9.945 -29.031 1 94.62 362 ARG B O 1
ATOM 7854 N N . GLY B 1 363 ? 5.137 9.664 -29.906 1 93.88 363 GLY B N 1
ATOM 7855 C CA . GLY B 1 363 ? 5.031 11.062 -30.281 1 93.88 363 GLY B CA 1
ATOM 7856 C C . GLY B 1 363 ? 5.047 12.008 -29.094 1 93.88 363 GLY B C 1
ATOM 7857 O O . GLY B 1 363 ? 5.664 13.07 -29.156 1 93.88 363 GLY B O 1
ATOM 7858 N N . ALA B 1 364 ? 4.363 11.625 -28.078 1 94.19 364 ALA B N 1
ATOM 7859 C CA . ALA B 1 364 ? 4.301 12.445 -26.875 1 94.19 364 ALA B CA 1
ATOM 7860 C C . ALA B 1 364 ? 5.676 12.57 -26.219 1 94.19 364 ALA B C 1
ATOM 7862 O O . ALA B 1 364 ? 6.043 13.641 -25.719 1 94.19 364 ALA B O 1
ATOM 7863 N N . PHE B 1 365 ? 6.438 11.492 -26.25 1 95.62 365 PHE B N 1
ATOM 7864 C CA . PHE B 1 365 ? 7.805 11.539 -25.734 1 95.62 365 PHE B CA 1
ATOM 7865 C C . PHE B 1 365 ? 8.648 12.523 -26.531 1 95.62 365 PHE B C 1
ATOM 7867 O O . PHE B 1 365 ? 9.352 13.352 -25.953 1 95.62 365 PHE B O 1
ATOM 7874 N N . SER B 1 366 ? 8.508 12.398 -27.781 1 94.44 366 SER B N 1
ATOM 7875 C CA . SER B 1 366 ? 9.273 13.266 -28.672 1 94.44 366 SER B CA 1
ATOM 7876 C C . SER B 1 366 ? 8.922 14.734 -28.438 1 94.44 366 SER B C 1
ATOM 7878 O O . SER B 1 366 ? 9.805 15.594 -28.406 1 94.44 366 SER B O 1
ATOM 7880 N N . ALA B 1 367 ? 7.672 14.992 -28.328 1 94.94 367 ALA B N 1
ATOM 7881 C CA . ALA B 1 367 ? 7.215 16.359 -28.062 1 94.94 367 ALA B CA 1
ATOM 7882 C C . ALA B 1 367 ? 7.691 16.859 -26.703 1 94.94 367 ALA B C 1
ATOM 7884 O O . ALA B 1 367 ? 8.031 18.031 -26.547 1 94.94 367 ALA B O 1
ATOM 7885 N N . LEU B 1 368 ? 7.703 16 -25.75 1 95.31 368 LEU B N 1
ATOM 7886 C CA . LEU B 1 368 ? 8.141 16.344 -24.406 1 95.31 368 LEU B CA 1
ATOM 7887 C C . LEU B 1 368 ? 9.617 16.719 -24.391 1 95.31 368 LEU B C 1
ATOM 7889 O O . LEU B 1 368 ? 10.016 17.703 -23.766 1 95.31 368 LEU B O 1
ATOM 7893 N N . TYR B 1 369 ? 10.406 15.93 -25.172 1 94.06 369 TYR B N 1
ATOM 7894 C CA . TYR B 1 369 ? 11.836 16.203 -25.266 1 94.06 369 TYR B CA 1
ATOM 7895 C C . TYR B 1 369 ? 12.094 17.594 -25.844 1 94.06 369 TYR B C 1
ATOM 7897 O O . TYR B 1 369 ? 13.086 18.234 -25.5 1 94.06 369 TYR B O 1
ATOM 7905 N N . ASN B 1 370 ? 11.172 18 -26.562 1 92.19 370 ASN B N 1
ATOM 7906 C CA . ASN B 1 370 ? 11.367 19.25 -27.297 1 92.19 370 ASN B CA 1
ATOM 7907 C C . ASN B 1 370 ? 10.586 20.391 -26.656 1 92.19 370 ASN B C 1
ATOM 7909 O O . ASN B 1 370 ? 10.516 21.484 -27.219 1 92.19 370 ASN B O 1
ATOM 7913 N N . SER B 1 371 ? 10.008 20.094 -25.578 1 92.88 371 SER B N 1
ATOM 7914 C CA . SER B 1 371 ? 9.266 21.156 -24.906 1 92.88 371 SER B CA 1
ATOM 7915 C C . SER B 1 371 ? 10.211 22.203 -24.312 1 92.88 371 SER B C 1
ATOM 7917 O O . SER B 1 371 ? 11.297 21.859 -23.828 1 92.88 371 SER B O 1
ATOM 7919 N N . GLU B 1 372 ? 9.828 23.406 -24.297 1 90.5 372 GLU B N 1
ATOM 7920 C CA . GLU B 1 372 ? 10.656 24.5 -23.797 1 90.5 372 GLU B CA 1
ATOM 7921 C C . GLU B 1 372 ? 10.883 24.359 -22.281 1 90.5 372 GLU B C 1
ATOM 7923 O O . GLU B 1 372 ? 11.961 24.672 -21.797 1 90.5 372 GLU B O 1
ATOM 7928 N N . GLU B 1 373 ? 9.984 23.859 -21.641 1 89.56 373 GLU B N 1
ATOM 7929 C CA . GLU B 1 373 ? 10 23.828 -20.172 1 89.56 373 GLU B CA 1
ATOM 7930 C C . GLU B 1 373 ? 10.953 22.75 -19.656 1 89.56 373 GLU B C 1
ATOM 7932 O O . GLU B 1 373 ? 11.602 22.938 -18.625 1 89.56 373 GLU B O 1
ATOM 7937 N N . PHE B 1 374 ? 11 21.578 -20.453 1 92.44 374 PHE B N 1
ATOM 7938 C CA . PHE B 1 374 ? 11.672 20.438 -19.828 1 92.44 374 PHE B CA 1
ATOM 7939 C C . PHE B 1 374 ? 12.797 19.938 -20.719 1 92.44 374 PHE B C 1
ATOM 7941 O O . PHE B 1 374 ? 13.469 18.953 -20.375 1 92.44 374 PHE B O 1
ATOM 7948 N N . CYS B 1 375 ? 13.102 20.5 -21.812 1 91.12 375 CYS B N 1
ATOM 7949 C CA . CYS B 1 375 ? 14.078 20.031 -22.781 1 91.12 375 CYS B CA 1
ATOM 7950 C C . CYS B 1 375 ? 15.453 19.875 -22.141 1 91.12 375 CYS B C 1
ATOM 7952 O O . CYS B 1 375 ? 16.141 18.875 -22.375 1 91.12 375 CYS B O 1
ATOM 7954 N N . ASP B 1 376 ? 15.836 20.734 -21.234 1 91.25 376 ASP B N 1
ATOM 7955 C CA . ASP B 1 376 ? 17.141 20.672 -20.609 1 91.25 376 ASP B CA 1
ATOM 7956 C C . ASP B 1 376 ? 17.219 19.531 -19.609 1 91.25 376 ASP B C 1
ATOM 7958 O O . ASP B 1 376 ? 18.203 18.781 -19.562 1 91.25 376 ASP B O 1
ATOM 7962 N N . ARG B 1 377 ? 16.188 19.406 -18.922 1 91.31 377 ARG B N 1
ATOM 7963 C CA . ARG B 1 377 ? 16.125 18.375 -17.891 1 91.31 377 ARG B CA 1
ATOM 7964 C C . ARG B 1 377 ? 16.125 16.984 -18.5 1 91.31 377 ARG B C 1
ATOM 7966 O O . ARG B 1 377 ? 16.656 16.031 -17.906 1 91.31 377 ARG B O 1
ATOM 7973 N N . LEU B 1 378 ? 15.516 16.844 -19.719 1 94.19 378 LEU B N 1
ATOM 7974 C CA . LEU B 1 378 ? 15.289 15.523 -20.297 1 94.19 378 LEU B CA 1
ATOM 7975 C C . LEU B 1 378 ? 16.266 15.242 -21.422 1 94.19 378 LEU B C 1
ATOM 7977 O O . LEU B 1 378 ? 16.188 14.195 -22.078 1 94.19 378 LEU B O 1
ATOM 7981 N N . ALA B 1 379 ? 17.219 16.094 -21.609 1 89.69 379 ALA B N 1
ATOM 7982 C CA . ALA B 1 379 ? 18.125 16.047 -22.766 1 89.69 379 ALA B CA 1
ATOM 7983 C C . ALA B 1 379 ? 18.875 14.727 -22.812 1 89.69 379 ALA B C 1
ATOM 7985 O O . ALA B 1 379 ? 19.031 14.125 -23.875 1 89.69 379 ALA B O 1
ATOM 7986 N N . ASN B 1 380 ? 19.266 14.203 -21.672 1 90.81 380 ASN B N 1
ATOM 7987 C CA . ASN B 1 380 ? 20.094 13.008 -21.625 1 90.81 380 ASN B CA 1
ATOM 7988 C C . ASN B 1 380 ? 19.25 11.742 -21.562 1 90.81 380 ASN B C 1
ATOM 7990 O O . ASN B 1 380 ? 19.781 10.633 -21.516 1 90.81 380 ASN B O 1
ATOM 7994 N N . MET B 1 381 ? 17.969 11.898 -21.719 1 93.44 381 MET B N 1
ATOM 7995 C CA . MET B 1 381 ? 17.094 10.742 -21.562 1 93.44 381 MET B CA 1
ATOM 7996 C C . MET B 1 381 ? 16.344 10.438 -22.859 1 93.44 381 MET B C 1
ATOM 7998 O O . MET B 1 381 ? 15.578 9.477 -22.938 1 93.44 381 MET B O 1
ATOM 8002 N N . ALA B 1 382 ? 16.609 11.18 -23.875 1 94.19 382 ALA B N 1
ATOM 8003 C CA . ALA B 1 382 ? 15.828 11.055 -25.109 1 94.19 382 ALA B CA 1
ATOM 8004 C C . ALA B 1 382 ? 16.219 9.805 -25.875 1 94.19 382 ALA B C 1
ATOM 8006 O O . ALA B 1 382 ? 17.406 9.539 -26.078 1 94.19 382 ALA B O 1
ATOM 8007 N N . LEU B 1 383 ? 15.227 9.047 -26.297 1 95.44 383 LEU B N 1
ATOM 8008 C CA . LEU B 1 383 ? 15.438 7.871 -27.141 1 95.44 383 LEU B CA 1
ATOM 8009 C C . LEU B 1 383 ? 15.523 8.266 -28.609 1 95.44 383 LEU B C 1
ATOM 8011 O O . LEU B 1 383 ? 14.656 8.984 -29.125 1 95.44 383 LEU B O 1
ATOM 8015 N N . SER B 1 384 ? 16.562 7.789 -29.297 1 94.38 384 SER B N 1
ATOM 8016 C CA . SER B 1 384 ? 16.734 8.047 -30.719 1 94.38 384 SER B CA 1
ATOM 8017 C C . SER B 1 384 ? 15.844 7.141 -31.562 1 94.38 384 SER B C 1
ATOM 8019 O O . SER B 1 384 ? 15.227 6.215 -31.031 1 94.38 384 SER B O 1
ATOM 8021 N N . ASP B 1 385 ? 15.805 7.375 -32.812 1 94.38 385 ASP B N 1
ATOM 8022 C CA . ASP B 1 385 ? 15.055 6.523 -33.719 1 94.38 385 ASP B CA 1
ATOM 8023 C C . ASP B 1 385 ? 15.625 5.105 -33.75 1 94.38 385 ASP B C 1
ATOM 8025 O O . ASP B 1 385 ? 14.875 4.137 -33.875 1 94.38 385 ASP B O 1
ATOM 8029 N N . MET B 1 386 ? 16.891 5.074 -33.594 1 94.06 386 MET B N 1
ATOM 8030 C CA . MET B 1 386 ? 17.516 3.76 -33.562 1 94.06 386 MET B CA 1
ATOM 8031 C C . MET B 1 386 ? 17.125 2.998 -32.281 1 94.06 386 MET B C 1
ATOM 8033 O O . MET B 1 386 ? 16.938 1.783 -32.344 1 94.06 386 MET B O 1
ATOM 8037 N N . ASP B 1 387 ? 17.062 3.734 -31.219 1 95.38 387 ASP B N 1
ATOM 8038 C CA . ASP B 1 387 ? 16.625 3.107 -29.969 1 95.38 387 ASP B CA 1
ATOM 8039 C C . ASP B 1 387 ? 15.211 2.557 -30.094 1 95.38 387 ASP B C 1
ATOM 8041 O O . ASP B 1 387 ? 14.93 1.438 -29.656 1 95.38 387 ASP B O 1
ATOM 8045 N N . TRP B 1 388 ? 14.383 3.312 -30.719 1 95.69 388 TRP B N 1
ATOM 8046 C CA . TRP B 1 388 ? 12.992 2.904 -30.906 1 95.69 388 TRP B CA 1
ATOM 8047 C C . TRP B 1 388 ? 12.898 1.711 -31.844 1 95.69 388 TRP B C 1
ATOM 8049 O O . TRP B 1 388 ? 12.023 0.853 -31.688 1 95.69 388 TRP B O 1
ATOM 8059 N N . ARG B 1 389 ? 13.797 1.606 -32.781 1 94.19 389 ARG B N 1
ATOM 8060 C CA . ARG B 1 389 ? 13.812 0.475 -33.688 1 94.19 389 ARG B CA 1
ATOM 8061 C C . ARG B 1 389 ? 14.195 -0.813 -32.969 1 94.19 389 ARG B C 1
ATOM 8063 O O . ARG B 1 389 ? 13.633 -1.875 -33.25 1 94.19 389 ARG B O 1
ATOM 8070 N N . VAL B 1 390 ? 15.133 -0.641 -32.125 1 94.5 390 VAL B N 1
ATOM 8071 C CA . VAL B 1 390 ? 15.547 -1.796 -31.344 1 94.5 390 VAL B CA 1
ATOM 8072 C C . VAL B 1 390 ? 14.391 -2.252 -30.453 1 94.5 390 VAL B C 1
ATOM 8074 O O . VAL B 1 390 ? 14.094 -3.447 -30.375 1 94.5 390 VAL B O 1
ATOM 8077 N N . LEU B 1 391 ? 13.711 -1.3 -29.844 1 95.44 391 LEU B N 1
ATOM 8078 C CA . LEU B 1 391 ? 12.586 -1.621 -28.969 1 95.44 391 LEU B CA 1
ATOM 8079 C C . LEU B 1 391 ? 11.445 -2.256 -29.766 1 95.44 391 LEU B C 1
ATOM 8081 O O . LEU B 1 391 ? 10.773 -3.168 -29.281 1 95.44 391 LEU B O 1
ATOM 8085 N N . LYS B 1 392 ? 11.25 -1.776 -30.922 1 95.06 392 LYS B N 1
ATOM 8086 C CA . LYS B 1 392 ? 10.203 -2.34 -31.766 1 95.06 392 LYS B CA 1
ATOM 8087 C C . LYS B 1 392 ? 10.531 -3.777 -32.156 1 95.06 392 LYS B C 1
ATOM 8089 O O . LYS B 1 392 ? 9.664 -4.652 -32.125 1 95.06 392 LYS B O 1
ATOM 8094 N N . SER B 1 393 ? 11.75 -3.959 -32.531 1 92.94 393 SER B N 1
ATOM 8095 C CA . SER B 1 393 ? 12.203 -5.305 -32.875 1 92.94 393 SER B CA 1
ATOM 8096 C C . SER B 1 393 ? 12.031 -6.258 -31.688 1 92.94 393 SER B C 1
ATOM 8098 O O . SER B 1 393 ? 11.602 -7.398 -31.859 1 92.94 393 SER B O 1
ATOM 8100 N N . CYS B 1 394 ? 12.367 -5.797 -30.594 1 92.44 394 CYS B N 1
ATOM 8101 C CA . CYS B 1 394 ? 12.234 -6.594 -29.375 1 92.44 394 CYS B CA 1
ATOM 8102 C C . CYS B 1 394 ? 10.773 -6.898 -29.094 1 92.44 394 CYS B C 1
ATOM 8104 O O . CYS B 1 394 ? 10.422 -8.031 -28.766 1 92.44 394 CYS B O 1
ATOM 8106 N N . LYS B 1 395 ? 9.977 -5.875 -29.141 1 93.56 395 LYS B N 1
ATOM 8107 C CA . LYS B 1 395 ? 8.539 -6.031 -28.906 1 93.56 395 LYS B CA 1
ATOM 8108 C C . LYS B 1 395 ? 7.945 -7.086 -29.828 1 93.56 395 LYS B C 1
ATOM 8110 O O . LYS B 1 395 ? 7.18 -7.945 -29.391 1 93.56 395 LYS B O 1
ATOM 8115 N N . ASP B 1 396 ? 8.312 -7.02 -31.031 1 92.06 396 ASP B N 1
ATOM 8116 C CA . ASP B 1 396 ? 7.785 -7.945 -32.031 1 92.06 396 ASP B CA 1
ATOM 8117 C C . ASP B 1 396 ? 8.203 -9.383 -31.719 1 92.06 396 ASP B C 1
ATOM 8119 O O . ASP B 1 396 ? 7.422 -10.312 -31.891 1 92.06 396 ASP B O 1
ATOM 8123 N N . PHE B 1 397 ? 9.375 -9.492 -31.312 1 90.5 397 PHE B N 1
ATOM 8124 C CA . PHE B 1 397 ? 9.891 -10.805 -30.953 1 90.5 397 PHE B CA 1
ATOM 8125 C C . PHE B 1 397 ? 9.219 -11.328 -29.688 1 90.5 397 PHE B C 1
ATOM 8127 O O . PHE B 1 397 ? 8.773 -12.477 -29.641 1 90.5 397 PHE B O 1
ATOM 8134 N N . LEU B 1 398 ? 9.07 -10.469 -28.688 1 92.12 398 LEU B N 1
ATOM 8135 C CA . LEU B 1 398 ? 8.648 -10.891 -27.359 1 92.12 398 LEU B CA 1
ATOM 8136 C C . LEU B 1 398 ? 7.133 -11.039 -27.297 1 92.12 398 LEU B C 1
ATOM 8138 O O . LEU B 1 398 ? 6.602 -11.656 -26.375 1 92.12 398 LEU B O 1
ATOM 8142 N N . GLN B 1 399 ? 6.406 -10.531 -28.203 1 93 399 GLN B N 1
ATOM 8143 C CA . GLN B 1 399 ? 4.945 -10.531 -28.172 1 93 399 GLN B CA 1
ATOM 8144 C C . GLN B 1 399 ? 4.402 -11.953 -28.109 1 93 399 GLN B C 1
ATOM 8146 O O . GLN B 1 399 ? 3.506 -12.242 -27.312 1 93 399 GLN B O 1
ATOM 8151 N N . SER B 1 400 ? 5 -12.789 -28.922 1 90.44 400 SER B N 1
ATOM 8152 C CA . SER B 1 400 ? 4.555 -14.18 -28.938 1 90.44 400 SER B CA 1
ATOM 8153 C C . SER B 1 400 ? 4.875 -14.883 -27.609 1 90.44 400 SER B C 1
ATOM 8155 O O . SER B 1 400 ? 4.07 -15.664 -27.109 1 90.44 400 SER B O 1
ATOM 8157 N N . ALA B 1 401 ? 6.066 -14.641 -27.172 1 91.88 401 ALA B N 1
ATOM 8158 C CA . ALA B 1 401 ? 6.453 -15.219 -25.891 1 91.88 401 ALA B CA 1
ATOM 8159 C C . ALA B 1 401 ? 5.523 -14.75 -24.766 1 91.88 401 ALA B C 1
ATOM 8161 O O . ALA B 1 401 ? 5.195 -15.516 -23.859 1 91.88 401 ALA B O 1
ATOM 8162 N N . TYR B 1 402 ? 5.141 -13.523 -24.859 1 94 402 TYR B N 1
ATOM 8163 C CA . TYR B 1 402 ? 4.219 -12.961 -23.891 1 94 402 TYR B CA 1
ATOM 8164 C C . TYR B 1 402 ? 2.879 -13.68 -23.922 1 94 402 TYR B C 1
ATOM 8166 O O . TYR B 1 402 ? 2.344 -14.055 -22.875 1 94 402 TYR B O 1
ATOM 8174 N N . HIS B 1 403 ? 2.385 -13.945 -25.047 1 93.94 403 HIS B N 1
ATOM 8175 C CA . HIS B 1 403 ? 1.108 -14.641 -25.188 1 93.94 403 HIS B CA 1
ATOM 8176 C C . HIS B 1 403 ? 1.203 -16.078 -24.688 1 93.94 403 HIS B C 1
ATOM 8178 O O . HIS B 1 403 ? 0.257 -16.594 -24.094 1 93.94 403 HIS B O 1
ATOM 8184 N N . CYS B 1 404 ? 2.338 -16.672 -24.969 1 93.25 404 CYS B N 1
ATOM 8185 C CA . CYS B 1 404 ? 2.564 -18.016 -24.469 1 93.25 404 CYS B CA 1
ATOM 8186 C C . CYS B 1 404 ? 2.545 -18.047 -22.953 1 93.25 404 CYS B C 1
ATOM 8188 O O . CYS B 1 404 ? 1.949 -18.953 -22.344 1 93.25 404 CYS B O 1
ATOM 8190 N N . THR B 1 405 ? 3.209 -17.062 -22.375 1 92.44 405 THR B N 1
ATOM 8191 C CA . THR B 1 405 ? 3.26 -16.969 -20.906 1 92.44 405 THR B CA 1
ATOM 8192 C C . THR B 1 405 ? 1.863 -16.781 -20.328 1 92.44 405 THR B C 1
ATOM 8194 O O . THR B 1 405 ? 1.501 -17.422 -19.344 1 92.44 405 THR B O 1
ATOM 8197 N N . VAL B 1 406 ? 1.066 -15.938 -20.938 1 92 406 VAL B N 1
ATOM 8198 C CA . VAL B 1 406 ? -0.291 -15.664 -20.484 1 92 406 VAL B CA 1
ATOM 8199 C C . VAL B 1 406 ? -1.14 -16.922 -20.594 1 92 406 VAL B C 1
ATOM 8201 O O . VAL B 1 406 ? -1.897 -17.266 -19.688 1 92 406 VAL B O 1
ATOM 8204 N N . ALA B 1 407 ? -0.976 -17.672 -21.656 1 91.06 407 ALA B N 1
ATOM 8205 C CA . ALA B 1 407 ? -1.727 -18.906 -21.875 1 91.06 407 ALA B CA 1
ATOM 8206 C C . ALA B 1 407 ? -1.358 -19.953 -20.844 1 91.06 407 ALA B C 1
ATOM 8208 O O . ALA B 1 407 ? -2.221 -20.703 -20.375 1 91.06 407 ALA B O 1
ATOM 8209 N N . ALA B 1 408 ? -0.124 -19.984 -20.547 1 91.88 408 ALA B N 1
ATOM 8210 C CA . ALA B 1 408 ? 0.365 -20.984 -19.609 1 91.88 408 ALA B CA 1
ATOM 8211 C C . ALA B 1 408 ? 0.002 -20.625 -18.172 1 91.88 408 ALA B C 1
ATOM 8213 O O . ALA B 1 408 ? 0.064 -21.469 -17.281 1 91.88 408 ALA B O 1
ATOM 8214 N N . SER B 1 409 ? -0.408 -19.391 -17.969 1 88.5 409 SER B N 1
ATOM 8215 C CA . SER B 1 409 ? -0.629 -18.891 -16.609 1 88.5 409 SER B CA 1
ATOM 8216 C C . SER B 1 409 ? -2.084 -19.062 -16.188 1 88.5 409 SER B C 1
ATOM 8218 O O . SER B 1 409 ? -2.506 -18.516 -15.164 1 88.5 409 SER B O 1
ATOM 8220 N N . GLY B 1 410 ? -2.805 -19.766 -16.844 1 82.88 410 GLY B N 1
ATOM 8221 C CA . GLY B 1 410 ? -4.195 -19.984 -16.469 1 82.88 410 GLY B CA 1
ATOM 8222 C C . GLY B 1 410 ? -4.355 -20.938 -15.297 1 82.88 410 GLY B C 1
ATOM 8223 O O . GLY B 1 410 ? -3.576 -21.875 -15.141 1 82.88 410 GLY B O 1
ATOM 8224 N N . ARG B 1 411 ? -5.348 -20.703 -14.484 1 78.12 411 ARG B N 1
ATOM 8225 C CA . ARG B 1 411 ? -5.582 -21.516 -13.305 1 78.12 411 ARG B CA 1
ATOM 8226 C C . ARG B 1 411 ? -6.816 -22.391 -13.477 1 78.12 411 ARG B C 1
ATOM 8228 O O . ARG B 1 411 ? -6.961 -23.422 -12.797 1 78.12 411 ARG B O 1
ATOM 8235 N N . ASP B 1 412 ? -7.672 -22.031 -14.398 1 80.94 412 ASP B N 1
ATOM 8236 C CA . ASP B 1 412 ? -8.984 -22.672 -14.43 1 80.94 412 ASP B CA 1
ATOM 8237 C C . ASP B 1 412 ? -9.078 -23.688 -15.562 1 80.94 412 ASP B C 1
ATOM 8239 O O . ASP B 1 412 ? -10.141 -24.266 -15.805 1 80.94 412 ASP B O 1
ATOM 8243 N N . TYR B 1 413 ? -7.98 -23.859 -16.266 1 86.38 413 TYR B N 1
ATOM 8244 C CA . TYR B 1 413 ? -7.996 -24.844 -17.344 1 86.38 413 TYR B CA 1
ATOM 8245 C C . TYR B 1 413 ? -6.699 -25.641 -17.375 1 86.38 413 TYR B C 1
ATOM 8247 O O . TYR B 1 413 ? -5.758 -25.344 -16.625 1 86.38 413 TYR B O 1
ATOM 8255 N N . ILE B 1 414 ? -6.711 -26.641 -18.172 1 92.25 414 ILE B N 1
ATOM 8256 C CA . ILE B 1 414 ? -5.562 -27.531 -18.25 1 92.25 414 ILE B CA 1
ATOM 8257 C C . ILE B 1 414 ? -4.398 -26.828 -18.938 1 92.25 414 ILE B C 1
ATOM 8259 O O . ILE B 1 414 ? -4.582 -26.156 -19.953 1 92.25 414 ILE B O 1
ATOM 8263 N N . SER B 1 415 ? -3.266 -26.922 -18.312 1 92.56 415 SER B N 1
ATOM 8264 C CA . SER B 1 415 ? -2.127 -26.188 -18.844 1 92.56 415 SER B CA 1
ATOM 8265 C C . SER B 1 415 ? -0.985 -27.125 -19.219 1 92.56 415 SER B C 1
ATOM 8267 O O . SER B 1 415 ? -0.071 -26.734 -19.953 1 92.56 415 SER B O 1
ATOM 8269 N N . LEU B 1 416 ? -1.057 -28.328 -18.844 1 94.5 416 LEU B N 1
ATOM 8270 C CA . LEU B 1 416 ? 0.062 -29.25 -19.062 1 94.5 416 LEU B CA 1
ATOM 8271 C C . LEU B 1 416 ? 0.264 -29.5 -20.562 1 94.5 416 LEU B C 1
ATOM 8273 O O . LEU B 1 416 ? 1.4 -29.594 -21.031 1 94.5 416 LEU B O 1
ATOM 8277 N N . SER B 1 417 ? -0.81 -29.641 -21.297 1 91.25 417 SER B N 1
ATOM 8278 C CA . SER B 1 417 ? -0.727 -29.953 -22.719 1 91.25 417 SER B CA 1
ATOM 8279 C C . SER B 1 417 ? -0.129 -28.797 -23.516 1 91.25 417 SER B C 1
ATOM 8281 O O . SER B 1 417 ? 0.355 -29 -24.625 1 91.25 417 SER B O 1
ATOM 8283 N N . LEU B 1 418 ? -0.105 -27.672 -22.906 1 91.81 418 LEU B N 1
ATOM 8284 C CA . LEU B 1 418 ? 0.386 -26.484 -23.594 1 91.81 418 LEU B CA 1
ATOM 8285 C C . LEU B 1 418 ? 1.908 -26.422 -23.531 1 91.81 418 LEU B C 1
ATOM 8287 O O . LEU B 1 418 ? 2.535 -25.734 -24.344 1 91.81 418 LEU B O 1
ATOM 8291 N N . ARG B 1 419 ? 2.506 -27.094 -22.609 1 92.81 419 ARG B N 1
ATOM 8292 C CA . ARG B 1 419 ? 3.934 -26.969 -22.344 1 92.81 419 ARG B CA 1
ATOM 8293 C C . ARG B 1 419 ? 4.758 -27.266 -23.578 1 92.81 419 ARG B C 1
ATOM 8295 O O . ARG B 1 419 ? 5.559 -26.453 -24.016 1 92.81 419 ARG B O 1
ATOM 8302 N N . LEU B 1 420 ? 4.449 -28.406 -24.141 1 90.44 420 LEU B N 1
ATOM 8303 C CA . LEU B 1 420 ? 5.227 -28.828 -25.297 1 90.44 420 LEU B CA 1
ATOM 8304 C C . LEU B 1 420 ? 4.938 -27.953 -26.5 1 90.44 420 LEU B C 1
ATOM 8306 O O . LEU B 1 420 ? 5.836 -27.672 -27.297 1 90.44 420 LEU B O 1
ATOM 8310 N N . LEU B 1 421 ? 3.73 -27.594 -26.641 1 90.62 421 LEU B N 1
ATOM 8311 C CA . LEU B 1 421 ? 3.348 -26.734 -27.75 1 90.62 421 LEU B CA 1
ATOM 8312 C C . LEU B 1 421 ? 4.051 -25.375 -27.641 1 90.62 421 LEU B C 1
ATOM 8314 O O . LEU B 1 421 ? 4.551 -24.859 -28.641 1 90.62 421 LEU B O 1
ATOM 8318 N N . ILE B 1 422 ? 4.078 -24.891 -26.453 1 94 422 ILE B N 1
ATOM 8319 C CA . ILE B 1 422 ? 4.727 -23.609 -26.203 1 94 422 ILE B CA 1
ATOM 8320 C C . ILE B 1 422 ? 6.223 -23.734 -26.469 1 94 422 ILE B C 1
ATOM 8322 O O . ILE B 1 422 ? 6.816 -22.859 -27.125 1 94 422 ILE B O 1
ATOM 8326 N N . TYR B 1 423 ? 6.809 -24.797 -26.031 1 93.25 423 TYR B N 1
ATOM 8327 C CA . TYR B 1 423 ? 8.234 -25.016 -26.234 1 93.25 423 TYR B CA 1
ATOM 8328 C C . TYR B 1 423 ? 8.57 -25.047 -27.719 1 93.25 423 TYR B C 1
ATOM 8330 O O . TYR B 1 423 ? 9.477 -24.344 -28.172 1 93.25 423 TYR B O 1
ATOM 8338 N N . LYS B 1 424 ? 7.828 -25.797 -28.5 1 91.19 424 LYS B N 1
ATOM 8339 C CA . LYS B 1 424 ? 8.062 -25.906 -29.938 1 91.19 424 LYS B CA 1
ATOM 8340 C C . LYS B 1 424 ? 7.879 -24.562 -30.625 1 91.19 424 LYS B C 1
ATOM 8342 O O . LYS B 1 424 ? 8.656 -24.203 -31.516 1 91.19 424 LYS B O 1
ATOM 8347 N N . HIS B 1 425 ? 6.871 -23.922 -30.172 1 93.12 425 HIS B N 1
ATOM 8348 C CA . HIS B 1 425 ? 6.59 -22.609 -30.75 1 93.12 425 HIS B CA 1
ATOM 8349 C C . HIS B 1 425 ? 7.734 -21.641 -30.484 1 93.12 425 HIS B C 1
ATOM 8351 O O . HIS B 1 425 ? 8.148 -20.906 -31.375 1 93.12 425 HIS B O 1
ATOM 8357 N N . LEU B 1 426 ? 8.234 -21.641 -29.312 1 94.12 426 LEU B N 1
ATOM 8358 C CA . LEU B 1 426 ? 9.289 -20.703 -28.938 1 94.12 426 LEU B CA 1
ATOM 8359 C C . LEU B 1 426 ? 10.586 -21.016 -29.672 1 94.12 426 LEU B C 1
ATOM 8361 O O . LEU B 1 426 ? 11.32 -20.109 -30.078 1 94.12 426 LEU B O 1
ATOM 8365 N N . ILE B 1 427 ? 10.836 -22.297 -29.859 1 93.88 427 ILE B N 1
ATOM 8366 C CA . ILE B 1 427 ? 12.016 -22.703 -30.625 1 93.88 427 ILE B CA 1
ATOM 8367 C C . ILE B 1 427 ? 11.898 -22.203 -32.062 1 93.88 427 ILE B C 1
ATOM 8369 O O . ILE B 1 427 ? 12.836 -21.609 -32.594 1 93.88 427 ILE B O 1
ATOM 8373 N N . THR B 1 428 ? 10.781 -22.375 -32.625 1 92.88 428 THR B N 1
ATOM 8374 C CA . THR B 1 428 ? 10.531 -21.922 -33.969 1 92.88 428 THR B CA 1
ATOM 8375 C C . THR B 1 428 ? 10.625 -20.391 -34.062 1 92.88 428 THR B C 1
ATOM 8377 O O . THR B 1 428 ? 11.164 -19.859 -35.031 1 92.88 428 THR B O 1
ATOM 8380 N N . LEU B 1 429 ? 10.062 -19.766 -33.094 1 92.12 429 LEU B N 1
ATOM 8381 C CA . LEU B 1 429 ? 10.102 -18.312 -33.031 1 92.12 429 LEU B CA 1
ATOM 8382 C C . LEU B 1 429 ? 11.539 -17.797 -33.031 1 92.12 429 LEU B C 1
ATOM 8384 O O . LEU B 1 429 ? 11.875 -16.844 -33.719 1 92.12 429 LEU B O 1
ATOM 8388 N N . CYS B 1 430 ? 12.375 -18.406 -32.188 1 93.12 430 CYS B N 1
ATOM 8389 C CA . CYS B 1 430 ? 13.781 -18.016 -32.125 1 93.12 430 CYS B CA 1
ATOM 8390 C C . CYS B 1 430 ? 14.484 -18.25 -33.438 1 93.12 430 CYS B C 1
ATOM 8392 O O . CYS B 1 430 ? 15.234 -17.391 -33.906 1 93.12 430 CYS B O 1
ATOM 8394 N N . GLU B 1 431 ? 14.164 -19.328 -34.094 1 92.44 431 GLU B N 1
ATOM 8395 C CA . GLU B 1 431 ? 14.797 -19.672 -35.375 1 92.44 431 GLU B CA 1
ATOM 8396 C C . GLU B 1 431 ? 14.383 -18.688 -36.469 1 92.44 431 GLU B C 1
ATOM 8398 O O . GLU B 1 431 ? 15.227 -18.203 -37.219 1 92.44 431 GLU B O 1
ATOM 8403 N N . LYS B 1 432 ? 13.133 -18.422 -36.469 1 91.56 432 LYS B N 1
ATOM 8404 C CA . LYS B 1 432 ? 12.625 -17.484 -37.469 1 91.56 432 LYS B CA 1
ATOM 8405 C C . LYS B 1 432 ? 13.188 -16.078 -37.25 1 91.56 432 LYS B C 1
ATOM 8407 O O . LYS B 1 432 ? 13.523 -15.383 -38.219 1 91.56 432 LYS B O 1
ATOM 8412 N N . THR B 1 433 ? 13.305 -15.711 -36.062 1 90.75 433 THR B N 1
ATOM 8413 C CA . THR B 1 433 ? 13.805 -14.375 -35.719 1 90.75 433 THR B CA 1
ATOM 8414 C C . THR B 1 433 ? 15.289 -14.266 -36.062 1 90.75 433 THR B C 1
ATOM 8416 O O . THR B 1 433 ? 15.734 -13.258 -36.594 1 90.75 433 THR B O 1
ATOM 8419 N N . CYS B 1 434 ? 16.031 -15.227 -35.75 1 88.81 434 CYS B N 1
ATOM 8420 C CA . CYS B 1 434 ? 17.453 -15.242 -36 1 88.81 434 CYS B CA 1
ATOM 8421 C C . CYS B 1 434 ? 17.734 -15.195 -37.5 1 88.81 434 CYS B C 1
ATOM 8423 O O . CYS B 1 434 ? 18.719 -14.594 -37.938 1 88.81 434 CYS B O 1
ATOM 8425 N N . SER B 1 435 ? 16.812 -15.742 -38.25 1 88.38 435 SER B N 1
ATOM 8426 C CA . SER B 1 435 ? 17 -15.789 -39.688 1 88.38 435 SER B CA 1
ATOM 8427 C C . SER B 1 435 ? 16.391 -14.57 -40.375 1 88.38 435 SER B C 1
ATOM 8429 O O . SER B 1 435 ? 16.469 -14.414 -41.594 1 88.38 435 SER B O 1
ATOM 8431 N N . GLY B 1 436 ? 15.742 -13.688 -39.594 1 84.31 436 GLY B N 1
ATOM 8432 C CA . GLY B 1 436 ? 15.148 -12.477 -40.156 1 84.31 436 GLY B CA 1
ATOM 8433 C C . GLY B 1 436 ? 13.828 -12.719 -40.875 1 84.31 436 GLY B C 1
ATOM 8434 O O . GLY B 1 436 ? 13.461 -11.977 -41.781 1 84.31 436 GLY B O 1
ATOM 8435 N N . GLN B 1 437 ? 13.148 -13.727 -40.562 1 79.88 437 GLN B N 1
ATOM 8436 C CA . GLN B 1 437 ? 11.945 -14.125 -41.281 1 79.88 437 GLN B CA 1
ATOM 8437 C C . GLN B 1 437 ? 10.695 -13.859 -40.469 1 79.88 437 GLN B C 1
ATOM 8439 O O . GLN B 1 437 ? 9.641 -14.461 -40.688 1 79.88 437 GLN B O 1
ATOM 8444 N N . LEU B 1 438 ? 10.883 -12.984 -39.5 1 79.88 438 LEU B N 1
ATOM 8445 C CA . LEU B 1 438 ? 9.68 -12.633 -38.75 1 79.88 438 LEU B CA 1
ATOM 8446 C C . LEU B 1 438 ? 8.727 -11.82 -39.625 1 79.88 438 LEU B C 1
ATOM 8448 O O . LEU B 1 438 ? 9.164 -10.961 -40.406 1 79.88 438 LEU B O 1
ATOM 8452 N N . ASP B 1 439 ? 7.453 -12.039 -39.469 1 74.06 439 ASP B N 1
ATOM 8453 C CA . ASP B 1 439 ? 6.438 -11.375 -40.281 1 74.06 439 ASP B CA 1
ATOM 8454 C C . ASP B 1 439 ? 6.305 -9.898 -39.906 1 74.06 439 ASP B C 1
ATOM 8456 O O . ASP B 1 439 ? 5.816 -9.086 -40.688 1 74.06 439 ASP B O 1
ATOM 8460 N N . THR B 1 440 ? 6.691 -9.555 -38.75 1 70.81 440 THR B N 1
ATOM 8461 C CA . THR B 1 440 ? 6.379 -8.242 -38.219 1 70.81 440 THR B CA 1
ATOM 8462 C C . THR B 1 440 ? 7.402 -7.207 -38.656 1 70.81 440 THR B C 1
ATOM 8464 O O . THR B 1 440 ? 7.25 -6.012 -38.406 1 70.81 440 THR B O 1
ATOM 8467 N N . GLY B 1 441 ? 8.367 -7.727 -39.5 1 70.62 441 GLY B N 1
ATOM 8468 C CA . GLY B 1 441 ? 9.227 -6.684 -40.031 1 70.62 441 GLY B CA 1
ATOM 8469 C C . GLY B 1 441 ? 10.703 -6.953 -39.812 1 70.62 441 GLY B C 1
ATOM 8470 O O . GLY B 1 441 ? 11.125 -8.109 -39.719 1 70.62 441 GLY B O 1
ATOM 8471 N N . PHE B 1 442 ? 11.422 -5.828 -39.594 1 78.69 442 PHE B N 1
ATOM 8472 C CA . PHE B 1 442 ? 12.875 -5.84 -39.5 1 78.69 442 PHE B CA 1
ATOM 8473 C C . PHE B 1 442 ? 13.32 -6.242 -38.094 1 78.69 442 PHE B C 1
ATOM 8475 O O . PHE B 1 442 ? 12.758 -5.789 -37.125 1 78.69 442 PHE B O 1
ATOM 8482 N N . THR B 1 443 ? 14.258 -7.242 -38.062 1 89.69 443 THR B N 1
ATOM 8483 C CA . THR B 1 443 ? 14.875 -7.648 -36.812 1 89.69 443 THR B CA 1
ATOM 8484 C C . THR B 1 443 ? 16.281 -7.062 -36.688 1 89.69 443 THR B C 1
ATOM 8486 O O . THR B 1 443 ? 17.125 -7.277 -37.531 1 89.69 443 THR B O 1
ATOM 8489 N N . THR B 1 444 ? 16.469 -6.324 -35.656 1 91.06 444 THR B N 1
ATOM 8490 C CA . THR B 1 444 ? 17.781 -5.707 -35.438 1 91.06 444 THR B CA 1
ATOM 8491 C C . THR B 1 444 ? 18.812 -6.75 -35.031 1 91.06 444 THR B C 1
ATOM 8493 O O . THR B 1 444 ? 18.469 -7.805 -34.5 1 91.06 444 THR B O 1
ATOM 8496 N N . PRO B 1 445 ? 20.062 -6.43 -35.281 1 91 445 PRO B N 1
ATOM 8497 C CA . PRO B 1 445 ? 21.125 -7.379 -34.938 1 91 445 PRO B CA 1
ATOM 8498 C C . PRO B 1 445 ? 21.141 -7.711 -33.438 1 91 445 PRO B C 1
ATOM 8500 O O . PRO B 1 445 ? 21.422 -8.852 -33.062 1 91 445 PRO B O 1
ATOM 8503 N N . ILE B 1 446 ? 20.859 -6.781 -32.719 1 91 446 ILE B N 1
ATOM 8504 C CA . ILE B 1 446 ? 20.891 -6.988 -31.281 1 91 446 ILE B CA 1
ATOM 8505 C C . ILE B 1 446 ? 19.812 -7.988 -30.875 1 91 446 ILE B C 1
ATOM 8507 O O . ILE B 1 446 ? 20.031 -8.828 -30 1 91 446 ILE B O 1
ATOM 8511 N N . VAL B 1 447 ? 18.719 -7.941 -31.469 1 91.38 447 VAL B N 1
ATOM 8512 C CA . VAL B 1 447 ? 17.625 -8.852 -31.156 1 91.38 447 VAL B CA 1
ATOM 8513 C C . VAL B 1 447 ? 17.938 -10.242 -31.703 1 91.38 447 VAL B C 1
ATOM 8515 O O . VAL B 1 447 ? 17.562 -11.25 -31.078 1 91.38 447 VAL B O 1
ATOM 8518 N N . LYS B 1 448 ? 18.625 -10.297 -32.781 1 91.69 448 LYS B N 1
ATOM 8519 C CA . LYS B 1 448 ? 19.062 -11.586 -33.312 1 91.69 448 LYS B CA 1
ATOM 8520 C C . LYS B 1 448 ? 20 -12.289 -32.312 1 91.69 448 LYS B C 1
ATOM 8522 O O . LYS B 1 448 ? 19.891 -13.5 -32.094 1 91.69 448 LYS B O 1
ATOM 8527 N N . GLN B 1 449 ? 20.828 -11.484 -31.766 1 90.25 449 GLN B N 1
ATOM 8528 C CA . GLN B 1 449 ? 21.734 -12.023 -30.766 1 90.25 449 GLN B CA 1
ATOM 8529 C C . GLN B 1 449 ? 20.969 -12.508 -29.531 1 90.25 449 GLN B C 1
ATOM 8531 O O . GLN B 1 449 ? 21.266 -13.578 -29 1 90.25 449 GLN B O 1
ATOM 8536 N N . ALA B 1 450 ? 20.031 -11.766 -29.156 1 90.38 450 ALA B N 1
ATOM 8537 C CA . ALA B 1 450 ? 19.219 -12.109 -28 1 90.38 450 ALA B CA 1
ATOM 8538 C C . ALA B 1 450 ? 18.453 -13.406 -28.234 1 90.38 450 ALA B C 1
ATOM 8540 O O . ALA B 1 450 ? 18.359 -14.25 -27.344 1 90.38 450 ALA B O 1
ATOM 8541 N N . THR B 1 451 ? 17.953 -13.57 -29.375 1 91 451 THR B N 1
ATOM 8542 C CA . THR B 1 451 ? 17.156 -14.742 -29.719 1 91 451 THR B CA 1
ATOM 8543 C C . THR B 1 451 ? 18.016 -15.992 -29.766 1 91 451 THR B C 1
ATOM 8545 O O . THR B 1 451 ? 17.562 -17.078 -29.422 1 91 451 THR B O 1
ATOM 8548 N N . THR B 1 452 ? 19.188 -15.82 -30.219 1 90.5 452 THR B N 1
ATOM 8549 C CA . THR B 1 452 ? 20.125 -16.938 -30.25 1 90.5 452 THR B CA 1
ATOM 8550 C C . THR B 1 452 ? 20.438 -17.422 -28.828 1 90.5 452 THR B C 1
ATOM 8552 O O . THR B 1 452 ? 20.469 -18.625 -28.578 1 90.5 452 THR B O 1
ATOM 8555 N N . ALA B 1 453 ? 20.625 -16.5 -28.031 1 88.62 453 ALA B N 1
ATOM 8556 C CA . ALA B 1 453 ? 20.906 -16.828 -26.641 1 88.62 453 ALA B CA 1
ATOM 8557 C C . ALA B 1 453 ? 19.688 -17.5 -26 1 88.62 453 ALA B C 1
ATOM 8559 O O . ALA B 1 453 ? 19.844 -18.453 -25.219 1 88.62 453 ALA B O 1
ATOM 8560 N N . MET B 1 454 ? 18.547 -17.047 -26.266 1 91.62 454 MET B N 1
ATOM 8561 C CA . MET B 1 454 ? 17.312 -17.609 -25.734 1 91.62 454 MET B CA 1
ATOM 8562 C C . MET B 1 454 ? 17.125 -19.047 -26.219 1 91.62 454 MET B C 1
ATOM 8564 O O . MET B 1 454 ? 16.734 -19.922 -25.453 1 91.62 454 MET B O 1
ATOM 8568 N N . GLU B 1 455 ? 17.391 -19.234 -27.469 1 92.25 455 GLU B N 1
ATOM 8569 C CA . GLU B 1 455 ? 17.25 -20.562 -28.047 1 92.25 455 GLU B CA 1
ATOM 8570 C C . GLU B 1 455 ? 18.156 -21.578 -27.375 1 92.25 455 GLU B C 1
ATOM 8572 O O . GLU B 1 455 ? 17.734 -22.688 -27.047 1 92.25 455 GLU B O 1
ATOM 8577 N N . LEU B 1 456 ? 19.359 -21.188 -27.172 1 90.5 456 LEU B N 1
ATOM 8578 C CA . LEU B 1 456 ? 20.344 -22.062 -26.531 1 90.5 456 LEU B CA 1
ATOM 8579 C C . LEU B 1 456 ? 19.906 -22.453 -25.125 1 90.5 456 LEU B C 1
ATOM 8581 O O . LEU B 1 456 ? 20.078 -23.594 -24.719 1 90.5 456 LEU B O 1
ATOM 8585 N N . LYS B 1 457 ? 19.375 -21.609 -24.453 1 89.88 457 LYS B N 1
ATOM 8586 C CA . LYS B 1 457 ? 18.938 -21.875 -23.094 1 89.88 457 LYS B CA 1
ATOM 8587 C C . LYS B 1 457 ? 17.688 -22.75 -23.078 1 89.88 457 LYS B C 1
ATOM 8589 O O . LYS B 1 457 ? 17.531 -23.625 -22.219 1 89.88 457 LYS B O 1
ATOM 8594 N N . LEU B 1 458 ? 16.781 -22.438 -24 1 92.12 458 LEU B N 1
ATOM 8595 C CA . LEU B 1 458 ? 15.562 -23.234 -24.109 1 92.12 458 LEU B CA 1
ATOM 8596 C C . LEU B 1 458 ? 15.898 -24.703 -24.375 1 92.12 458 LEU B C 1
ATOM 8598 O O . LEU B 1 458 ? 15.219 -25.594 -23.859 1 92.12 458 LEU B O 1
ATOM 8602 N N . LEU B 1 459 ? 16.891 -24.875 -25.062 1 93.12 459 LEU B N 1
ATOM 8603 C CA . LEU B 1 459 ? 17.281 -26.219 -25.438 1 93.12 459 LEU B CA 1
ATOM 8604 C C . LEU B 1 459 ? 17.75 -27.016 -24.219 1 93.12 459 LEU B C 1
ATOM 8606 O O . LEU B 1 459 ? 17.641 -28.234 -24.188 1 93.12 459 LEU B O 1
ATOM 8610 N N . LYS B 1 460 ? 18.219 -26.328 -23.203 1 89.31 460 LYS B N 1
ATOM 8611 C CA . LYS B 1 460 ? 18.656 -26.984 -21.984 1 89.31 460 LYS B CA 1
ATOM 8612 C C . LYS B 1 460 ? 17.469 -27.625 -21.25 1 89.31 460 LYS B C 1
ATOM 8614 O O . LYS B 1 460 ? 17.641 -28.578 -20.484 1 89.31 460 LYS B O 1
ATOM 8619 N N . TYR B 1 461 ? 16.297 -27.141 -21.547 1 89.44 461 TYR B N 1
ATOM 8620 C CA . TYR B 1 461 ? 15.117 -27.641 -20.844 1 89.44 461 TYR B CA 1
ATOM 8621 C C . TYR B 1 461 ? 14.375 -28.656 -21.688 1 89.44 461 TYR B C 1
ATOM 8623 O O . TYR B 1 461 ? 13.297 -29.125 -21.312 1 89.44 461 TYR B O 1
ATOM 8631 N N . SER B 1 462 ? 14.906 -29.031 -22.812 1 91.44 462 SER B N 1
ATOM 8632 C CA . SER B 1 462 ? 14.227 -29.906 -23.75 1 91.44 462 SER B CA 1
ATOM 8633 C C . SER B 1 462 ? 13.844 -31.234 -23.094 1 91.44 462 SER B C 1
ATOM 8635 O O . SER B 1 462 ? 12.711 -31.703 -23.234 1 91.44 462 SER B O 1
ATOM 8637 N N . ALA B 1 463 ? 14.758 -31.766 -22.312 1 88.94 463 ALA B N 1
ATOM 8638 C CA . ALA B 1 463 ? 14.516 -33.062 -21.688 1 88.94 463 ALA B CA 1
ATOM 8639 C C . ALA B 1 463 ? 13.336 -33 -20.734 1 88.94 463 ALA B C 1
ATOM 8641 O O . ALA B 1 463 ? 12.523 -33.938 -20.672 1 88.94 463 ALA B O 1
ATOM 8642 N N . ASN B 1 464 ? 13.312 -31.984 -20 1 88.69 464 ASN B N 1
ATOM 8643 C CA . ASN B 1 464 ? 12.227 -31.828 -19.031 1 88.69 464 ASN B CA 1
ATOM 8644 C C . ASN B 1 464 ? 10.898 -31.531 -19.734 1 88.69 464 ASN B C 1
ATOM 8646 O O . ASN B 1 464 ? 9.852 -32.031 -19.312 1 88.69 464 ASN B O 1
ATOM 8650 N N . LEU B 1 465 ? 10.914 -30.75 -20.781 1 90.56 465 LEU B N 1
ATOM 8651 C CA . LEU B 1 465 ? 9.688 -30.344 -21.453 1 90.56 465 LEU B CA 1
ATOM 8652 C C . LEU B 1 465 ? 9.094 -31.484 -22.266 1 90.56 465 LEU B C 1
ATOM 8654 O O . LEU B 1 465 ? 7.871 -31.562 -22.422 1 90.56 465 LEU B O 1
ATOM 8658 N N . TYR B 1 466 ? 9.914 -32.438 -22.641 1 88.94 466 TYR B N 1
ATOM 8659 C CA . TYR B 1 466 ? 9.469 -33.625 -23.359 1 88.94 466 TYR B CA 1
ATOM 8660 C C . TYR B 1 466 ? 9.281 -34.781 -22.422 1 88.94 466 TYR B C 1
ATOM 8662 O O . TYR B 1 466 ? 9.367 -35.938 -22.828 1 88.94 466 TYR B O 1
ATOM 8670 N N . CYS B 1 467 ? 9.055 -34.5 -21.219 1 90.06 467 CYS B N 1
ATOM 8671 C CA . CYS B 1 467 ? 8.852 -35.594 -20.266 1 90.06 467 CYS B CA 1
ATOM 8672 C C . CYS B 1 467 ? 7.578 -36.344 -20.578 1 90.06 467 CYS B C 1
ATOM 8674 O O . CYS B 1 467 ? 6.762 -35.906 -21.375 1 90.06 467 CYS B O 1
ATOM 8676 N N . GLN B 1 468 ? 7.426 -37.438 -20 1 88.44 468 GLN B N 1
ATOM 8677 C CA . GLN B 1 468 ? 6.312 -38.344 -20.25 1 88.44 468 GLN B CA 1
ATOM 8678 C C . GLN B 1 468 ? 4.973 -37.656 -19.969 1 88.44 468 GLN B C 1
ATOM 8680 O O . GLN B 1 468 ? 4.027 -37.812 -20.75 1 88.44 468 GLN B O 1
ATOM 8685 N N . ALA B 1 469 ? 4.934 -36.969 -18.875 1 91.62 469 ALA B N 1
ATOM 8686 C CA . ALA B 1 469 ? 3.689 -36.281 -18.5 1 91.62 469 ALA B CA 1
ATOM 8687 C C . ALA B 1 469 ? 3.244 -35.312 -19.594 1 91.62 469 ALA B C 1
ATOM 8689 O O . ALA B 1 469 ? 2.066 -35.281 -19.953 1 91.62 469 ALA B O 1
ATOM 8690 N N . SER B 1 470 ? 4.148 -34.562 -20.141 1 92.44 470 SER B N 1
ATOM 8691 C CA . SER B 1 470 ? 3.844 -33.562 -21.188 1 92.44 470 SER B CA 1
ATOM 8692 C C . SER B 1 470 ? 3.379 -34.25 -22.469 1 92.44 470 SER B C 1
ATOM 8694 O O . SER B 1 470 ? 2.439 -33.812 -23.109 1 92.44 470 SER B O 1
ATOM 8696 N N . LYS B 1 471 ? 3.994 -35.344 -22.812 1 90.69 471 LYS B N 1
ATOM 8697 C CA . LYS B 1 471 ? 3.639 -36.094 -24.016 1 90.69 471 LYS B CA 1
ATOM 8698 C C . LYS B 1 471 ? 2.238 -36.688 -23.891 1 90.69 471 LYS B C 1
ATOM 8700 O O . LYS B 1 471 ? 1.441 -36.594 -24.828 1 90.69 471 LYS B O 1
ATOM 8705 N N . MET B 1 472 ? 2.018 -37.281 -22.766 1 91.12 472 MET B N 1
ATOM 8706 C CA . MET B 1 472 ? 0.708 -37.875 -22.547 1 91.12 472 MET B CA 1
ATOM 8707 C C . MET B 1 472 ? -0.391 -36.812 -22.562 1 91.12 472 MET B C 1
ATOM 8709 O O . MET B 1 472 ? -1.469 -37.031 -23.125 1 91.12 472 MET B O 1
ATOM 8713 N N . ALA B 1 473 ? -0.099 -35.688 -21.922 1 93.25 473 ALA B N 1
ATOM 8714 C CA . ALA B 1 473 ? -1.084 -34.625 -21.906 1 93.25 473 ALA B CA 1
ATOM 8715 C C . ALA B 1 473 ? -1.385 -34.125 -23.312 1 93.25 473 ALA B C 1
ATOM 8717 O O . ALA B 1 473 ? -2.533 -33.812 -23.641 1 93.25 473 ALA B O 1
ATOM 8718 N N . LEU B 1 474 ? -0.375 -34 -24.078 1 91.12 474 LEU B N 1
ATOM 8719 C CA . LEU B 1 474 ? -0.532 -33.562 -25.469 1 91.12 474 LEU B CA 1
ATOM 8720 C C . LEU B 1 474 ? -1.434 -34.531 -26.234 1 91.12 474 LEU B C 1
ATOM 8722 O O . LEU B 1 474 ? -2.307 -34.125 -26.984 1 91.12 474 LEU B O 1
ATOM 8726 N N . LEU B 1 475 ? -1.257 -35.812 -26.031 1 90.88 475 LEU B N 1
ATOM 8727 C CA . LEU B 1 475 ? -2.006 -36.844 -26.719 1 90.88 475 LEU B CA 1
ATOM 8728 C C . LEU B 1 475 ? -3.463 -36.844 -26.281 1 90.88 475 LEU B C 1
ATOM 8730 O O . LEU B 1 475 ? -4.359 -37.125 -27.078 1 90.88 475 LEU B O 1
ATOM 8734 N N . LEU B 1 476 ? -3.646 -36.625 -25.031 1 93.06 476 LEU B N 1
ATOM 8735 C CA . LEU B 1 476 ? -4.973 -36.781 -24.438 1 93.06 476 LEU B CA 1
ATOM 8736 C C . LEU B 1 476 ? -5.801 -35.531 -24.625 1 93.06 476 LEU B C 1
ATOM 8738 O O . LEU B 1 476 ? -7 -35.5 -24.344 1 93.06 476 LEU B O 1
ATOM 8742 N N . ASP B 1 477 ? -5.156 -34.469 -25.062 1 92.12 477 ASP B N 1
ATOM 8743 C CA . ASP B 1 477 ? -5.863 -33.25 -25.438 1 92.12 477 ASP B CA 1
ATOM 8744 C C . ASP B 1 477 ? -6.449 -33.344 -26.844 1 92.12 477 ASP B C 1
ATOM 8746 O O . ASP B 1 477 ? -5.707 -33.406 -27.828 1 92.12 477 ASP B O 1
ATOM 8750 N N . PRO B 1 478 ? -7.797 -33.281 -26.906 1 90.31 478 PRO B N 1
ATOM 8751 C CA . PRO B 1 478 ? -8.414 -33.5 -28.219 1 90.31 478 PRO B CA 1
ATOM 8752 C C . PRO B 1 478 ? -8.023 -32.406 -29.219 1 90.31 478 PRO B C 1
ATOM 8754 O O . PRO B 1 478 ? -8.141 -32.594 -30.422 1 90.31 478 PRO B O 1
ATOM 8757 N N . ARG B 1 479 ? -7.539 -31.328 -28.781 1 85.5 479 ARG B N 1
ATOM 8758 C CA . ARG B 1 479 ? -7.16 -30.234 -29.672 1 85.5 479 ARG B CA 1
ATOM 8759 C C . ARG B 1 479 ? -5.816 -30.516 -30.328 1 85.5 479 ARG B C 1
ATOM 8761 O O . ARG B 1 479 ? -5.539 -30 -31.422 1 85.5 479 ARG B O 1
ATOM 8768 N N . SER B 1 480 ? -5.02 -31.422 -29.625 1 85.56 480 SER B N 1
ATOM 8769 C CA . SER B 1 480 ? -3.643 -31.594 -30.078 1 85.56 480 SER B CA 1
ATOM 8770 C C . SER B 1 480 ? -3.283 -33.062 -30.234 1 85.56 480 SER B C 1
ATOM 8772 O O . SER B 1 480 ? -2.121 -33.406 -30.453 1 85.56 480 SER B O 1
ATOM 8774 N N . SER B 1 481 ? -4.176 -33.906 -30.125 1 83.44 481 SER B N 1
ATOM 8775 C CA . SER B 1 481 ? -3.926 -35.344 -30.062 1 83.44 481 SER B CA 1
ATOM 8776 C C . SER B 1 481 ? -3.15 -35.812 -31.281 1 83.44 481 SER B C 1
ATOM 8778 O O . SER B 1 481 ? -2.348 -36.75 -31.188 1 83.44 481 SER B O 1
ATOM 8780 N N . ASN B 1 482 ? -3.34 -35.062 -32.375 1 78.81 482 ASN B N 1
ATOM 8781 C CA . ASN B 1 482 ? -2.699 -35.531 -33.594 1 78.81 482 ASN B CA 1
ATOM 8782 C C . ASN B 1 482 ? -1.579 -34.594 -34.031 1 78.81 482 ASN B C 1
ATOM 8784 O O . ASN B 1 482 ? -1.108 -34.625 -35.156 1 78.81 482 ASN B O 1
ATOM 8788 N N . ALA B 1 483 ? -1.17 -33.781 -33.125 1 71.12 483 ALA B N 1
ATOM 8789 C CA . ALA B 1 483 ? -0.226 -32.719 -33.5 1 71.12 483 ALA B CA 1
ATOM 8790 C C . ALA B 1 483 ? 1.213 -33.219 -33.406 1 71.12 483 ALA B C 1
ATOM 8792 O O . ALA B 1 483 ? 2.123 -32.594 -33.969 1 71.12 483 ALA B O 1
ATOM 8793 N N . TYR B 1 484 ? 1.438 -34.406 -32.844 1 71.12 484 TYR B N 1
ATOM 8794 C CA . TYR B 1 484 ? 2.812 -34.875 -32.625 1 71.12 484 TYR B CA 1
ATOM 8795 C C . TYR B 1 484 ? 3.303 -35.688 -33.812 1 71.12 484 TYR B C 1
ATOM 8797 O O . TYR B 1 484 ? 2.551 -36.5 -34.375 1 71.12 484 TYR B O 1
ATOM 8805 N N . SER B 1 485 ? 4.484 -35.406 -34.219 1 67.25 485 SER B N 1
ATOM 8806 C CA . SER B 1 485 ? 5.07 -36.031 -35.406 1 67.25 485 SER B CA 1
ATOM 8807 C C . SER B 1 485 ? 5.227 -37.531 -35.188 1 67.25 485 SER B C 1
ATOM 8809 O O . SER B 1 485 ? 4.934 -38.312 -36.094 1 67.25 485 SER B O 1
ATOM 8811 N N . GLU B 1 486 ? 5.758 -37.906 -34 1 72.56 486 GLU B N 1
ATOM 8812 C CA . GLU B 1 486 ? 5.988 -39.312 -33.719 1 72.56 486 GLU B CA 1
ATOM 8813 C C . GLU B 1 486 ? 4.781 -39.938 -33.062 1 72.56 486 GLU B C 1
ATOM 8815 O O . GLU B 1 486 ? 4.918 -40.594 -32 1 72.56 486 GLU B O 1
ATOM 8820 N N . MET B 1 487 ? 3.723 -39.969 -33.75 1 76.06 487 MET B N 1
ATOM 8821 C CA . MET B 1 487 ? 2.426 -40.312 -33.156 1 76.06 487 MET B CA 1
ATOM 8822 C C . MET B 1 487 ? 2.318 -41.812 -32.906 1 76.06 487 MET B C 1
ATOM 8824 O O . MET B 1 487 ? 1.794 -42.219 -31.875 1 76.06 487 MET B O 1
ATOM 8828 N N . MET B 1 488 ? 2.908 -42.5 -33.781 1 78.88 488 MET B N 1
ATOM 8829 C CA . MET B 1 488 ? 2.756 -43.938 -33.688 1 78.88 488 MET B CA 1
ATOM 8830 C C . MET B 1 488 ? 3.416 -44.469 -32.406 1 78.88 488 MET B C 1
ATOM 8832 O O . MET B 1 488 ? 2.82 -45.25 -31.688 1 78.88 488 MET B O 1
ATOM 8836 N N . GLU B 1 489 ? 4.59 -43.969 -32.219 1 83.31 489 GLU B N 1
ATOM 8837 C CA . GLU B 1 489 ? 5.324 -44.406 -31.016 1 83.31 489 GLU B CA 1
ATOM 8838 C C . GLU B 1 489 ? 4.621 -43.969 -29.75 1 83.31 489 GLU B C 1
ATOM 8840 O O . GLU B 1 489 ? 4.582 -44.688 -28.766 1 83.31 489 GLU B O 1
ATOM 8845 N N . LEU B 1 490 ? 4.051 -42.906 -29.766 1 87 490 LEU B N 1
ATOM 8846 C CA . LEU B 1 490 ? 3.379 -42.344 -28.594 1 87 490 LEU B CA 1
ATOM 8847 C C . LEU B 1 490 ? 2.078 -43.094 -28.312 1 87 490 LEU B C 1
ATOM 8849 O O . LEU B 1 490 ? 1.706 -43.281 -27.156 1 87 490 LEU B O 1
ATOM 8853 N N . LYS B 1 491 ? 1.431 -43.531 -29.359 1 86.12 491 LYS B N 1
ATOM 8854 C CA . LYS B 1 491 ? 0.208 -44.312 -29.203 1 86.12 491 LYS B CA 1
ATOM 8855 C C . LYS B 1 491 ? 0.499 -45.656 -28.562 1 86.12 491 LYS B C 1
ATOM 8857 O O . LYS B 1 491 ? -0.274 -46.125 -27.719 1 86.12 491 LYS B O 1
ATOM 8862 N N . ASP B 1 492 ? 1.567 -46.125 -29.047 1 87.44 492 ASP B N 1
ATOM 8863 C CA . ASP B 1 492 ? 1.959 -47.406 -28.469 1 87.44 492 ASP B CA 1
ATOM 8864 C C . ASP B 1 492 ? 2.291 -47.281 -26.984 1 87.44 492 ASP B C 1
ATOM 8866 O O . ASP B 1 492 ? 1.942 -48.156 -26.188 1 87.44 492 ASP B O 1
ATOM 8870 N N . GLN B 1 493 ? 2.936 -46.281 -26.719 1 88.19 493 GLN B N 1
ATOM 8871 C CA . GLN B 1 493 ? 3.244 -46.031 -25.312 1 88.19 493 GLN B CA 1
ATOM 8872 C C . GLN B 1 493 ? 1.971 -45.812 -24.5 1 88.19 493 GLN B C 1
ATOM 8874 O O . GLN B 1 493 ? 1.865 -46.281 -23.359 1 88.19 493 GLN B O 1
ATOM 8879 N N . LEU B 1 494 ? 1.107 -45.094 -25.094 1 91.19 494 LEU B N 1
ATOM 8880 C CA . LEU B 1 494 ? -0.18 -44.844 -24.453 1 91.19 494 LEU B CA 1
ATOM 8881 C C . LEU B 1 494 ? -0.91 -46.156 -24.172 1 91.19 494 LEU B C 1
ATOM 8883 O O . LEU B 1 494 ? -1.421 -46.375 -23.078 1 91.19 494 LEU B O 1
ATOM 8887 N N . ARG B 1 495 ? -0.929 -47.062 -25.156 1 90.5 495 ARG B N 1
ATOM 8888 C CA . ARG B 1 495 ? -1.572 -48.344 -25 1 90.5 495 ARG B CA 1
ATOM 8889 C C . ARG B 1 495 ? -0.919 -49.156 -23.891 1 90.5 495 ARG B C 1
ATOM 8891 O O . ARG B 1 495 ? -1.604 -49.844 -23.125 1 90.5 495 ARG B O 1
ATOM 8898 N N . PHE B 1 496 ? 0.335 -49 -23.938 1 89.44 496 PHE B N 1
ATOM 8899 C CA . PHE B 1 496 ? 1.09 -49.719 -22.922 1 89.44 496 PHE B CA 1
ATOM 8900 C C . PHE B 1 496 ? 0.706 -49.25 -21.531 1 89.44 496 PHE B C 1
ATOM 8902 O O . PHE B 1 496 ? 0.426 -50.062 -20.641 1 89.44 496 PHE B O 1
ATOM 8909 N N . ILE B 1 497 ? 0.657 -48 -21.312 1 89.25 497 ILE B N 1
ATOM 8910 C CA . ILE B 1 497 ? 0.324 -47.438 -20.016 1 89.25 497 ILE B CA 1
ATOM 8911 C C . ILE B 1 497 ? -1.112 -47.781 -19.641 1 89.25 497 ILE B C 1
ATOM 8913 O O . ILE B 1 497 ? -1.396 -48.125 -18.484 1 89.25 497 ILE B O 1
ATOM 8917 N N . LEU B 1 498 ? -2.006 -47.719 -20.578 1 92.81 498 LEU B N 1
ATOM 8918 C CA . LEU B 1 498 ? -3.416 -48.031 -20.344 1 92.81 498 LEU B CA 1
ATOM 8919 C C . LEU B 1 498 ? -3.607 -49.469 -19.938 1 92.81 498 LEU B C 1
ATOM 8921 O O . LEU B 1 498 ? -4.438 -49.781 -19.078 1 92.81 498 LEU B O 1
ATOM 8925 N N . THR B 1 499 ? -2.85 -50.312 -20.562 1 89.75 499 THR B N 1
ATOM 8926 C CA . THR B 1 499 ? -2.949 -51.75 -20.266 1 89.75 499 THR B CA 1
ATOM 8927 C C . THR B 1 499 ? -2.367 -52.062 -18.891 1 89.75 499 THR B C 1
ATOM 8929 O O . THR B 1 499 ? -2.973 -52.781 -18.109 1 89.75 499 THR B O 1
ATOM 8932 N N . MET B 1 500 ? -1.306 -51.438 -18.609 1 86.88 500 MET B N 1
ATOM 8933 C CA . MET B 1 500 ? -0.576 -51.75 -17.391 1 86.88 500 MET B CA 1
ATOM 8934 C C . MET B 1 500 ? -1.24 -51.125 -16.172 1 86.88 500 MET B C 1
ATOM 8936 O O . MET B 1 500 ? -1.357 -51.75 -15.125 1 86.88 500 MET B O 1
ATOM 8940 N N . ASP B 1 501 ? -1.718 -49.906 -16.406 1 86.38 501 ASP B N 1
ATOM 8941 C CA . ASP B 1 501 ? -2.092 -49.156 -15.227 1 86.38 501 ASP B CA 1
ATOM 8942 C C . ASP B 1 501 ? -3.605 -48.969 -15.141 1 86.38 501 ASP B C 1
ATOM 8944 O O . ASP B 1 501 ? -4.145 -48.719 -14.062 1 86.38 501 ASP B O 1
ATOM 8948 N N . TYR B 1 502 ? -4.277 -49.156 -16.281 1 90.56 502 TYR B N 1
ATOM 8949 C CA . TYR B 1 502 ? -5.688 -48.781 -16.25 1 90.56 502 TYR B CA 1
ATOM 8950 C C . TYR B 1 502 ? -6.562 -49.938 -16.734 1 90.56 502 TYR B C 1
ATOM 8952 O O . TYR B 1 502 ? -7.773 -49.75 -16.922 1 90.56 502 TYR B O 1
ATOM 8960 N N . GLY B 1 503 ? -6.039 -51.062 -17.094 1 84.06 503 GLY B N 1
ATOM 8961 C CA . GLY B 1 503 ? -6.789 -52.281 -17.344 1 84.06 503 GLY B CA 1
ATOM 8962 C C . GLY B 1 503 ? -7.363 -52.375 -18.75 1 84.06 503 GLY B C 1
ATOM 8963 O O . GLY B 1 503 ? -8.398 -53 -18.984 1 84.06 503 GLY B O 1
ATOM 8964 N N . LEU B 1 504 ? -6.711 -51.594 -19.609 1 83.12 504 LEU B N 1
ATOM 8965 C CA . LEU B 1 504 ? -7.164 -51.719 -21 1 83.12 504 LEU B CA 1
ATOM 8966 C C . LEU B 1 504 ? -6.996 -53.156 -21.516 1 83.12 504 LEU B C 1
ATOM 8968 O O . LEU B 1 504 ? -5.926 -53.75 -21.375 1 83.12 504 LEU B O 1
ATOM 8972 N N . CYS B 1 505 ? -8.102 -53.875 -21.828 1 69.75 505 CYS B N 1
ATOM 8973 C CA . CYS B 1 505 ? -8.062 -55.219 -22.344 1 69.75 505 CYS B CA 1
ATOM 8974 C C . CYS B 1 505 ? -7.965 -55.25 -23.859 1 69.75 505 CYS B C 1
ATOM 8976 O O . CYS B 1 505 ? -8.734 -54.562 -24.547 1 69.75 505 CYS B O 1
ATOM 8978 N N . SER B 1 506 ? -6.832 -55.188 -24.422 1 56 506 SER B N 1
ATOM 8979 C CA . SER B 1 506 ? -6.641 -55.312 -25.859 1 56 506 SER B CA 1
ATOM 8980 C C . SER B 1 506 ? -7.344 -56.562 -26.406 1 56 506 SER B C 1
ATOM 8982 O O . SER B 1 506 ? -6.867 -57.656 -26.234 1 56 506 SER B O 1
ATOM 8984 N N . GLU B 1 507 ? -8.523 -56.875 -26.234 1 48.22 507 GLU B N 1
ATOM 8985 C CA . GLU B 1 507 ? -8.992 -58.031 -26.984 1 48.22 507 GLU B CA 1
ATOM 8986 C C . GLU B 1 507 ? -8.75 -57.875 -28.484 1 48.22 507 GLU B C 1
ATOM 8988 O O . GLU B 1 507 ? -9.43 -57.094 -29.141 1 48.22 507 GLU B O 1
ATOM 8993 N N . VAL B 1 508 ? -7.566 -57.812 -28.938 1 43.84 508 VAL B N 1
ATOM 8994 C CA . VAL B 1 508 ? -7.395 -58.031 -30.375 1 43.84 508 VAL B CA 1
ATOM 8995 C C . VAL B 1 508 ? -8.086 -59.312 -30.781 1 43.84 508 VAL B C 1
ATOM 8997 O O . VAL B 1 508 ? -7.684 -60.406 -30.359 1 43.84 508 VAL B O 1
ATOM 9000 N N . GLN B 1 509 ? -9.359 -59.469 -30.812 1 39.97 509 GLN B N 1
ATOM 9001 C CA . GLN B 1 509 ? -9.805 -60.688 -31.5 1 39.97 509 GLN B CA 1
ATOM 9002 C C . GLN B 1 509 ? -9.203 -60.781 -32.906 1 39.97 509 GLN B C 1
ATOM 9004 O O . GLN B 1 509 ? -9.227 -59.812 -33.656 1 39.97 509 GLN B O 1
ATOM 9009 N N . PRO B 1 510 ? -8.258 -61.625 -33.156 1 39.38 510 PRO B N 1
ATOM 9010 C CA . PRO B 1 510 ? -7.789 -61.875 -34.5 1 39.38 510 PRO B CA 1
ATOM 9011 C C . PRO B 1 510 ? -8.922 -61.906 -35.531 1 39.38 510 PRO B C 1
ATOM 9013 O O . PRO B 1 510 ? -10.023 -62.344 -35.219 1 39.38 510 PRO B O 1
ATOM 9016 N N . SER B 1 511 ? -8.969 -60.938 -36.406 1 39.75 511 SER B N 1
ATOM 9017 C CA . SER B 1 511 ? -9.914 -61.062 -37.5 1 39.75 511 SER B CA 1
ATOM 9018 C C . SER B 1 511 ? -9.969 -62.5 -38.031 1 39.75 511 SER B C 1
ATOM 9020 O O . SER B 1 511 ? -8.93 -63.156 -38.156 1 39.75 511 SER B O 1
ATOM 9022 N N . PRO B 1 512 ? -10.977 -63.156 -37.812 1 39.59 512 PRO B N 1
ATOM 9023 C CA . PRO B 1 512 ? -10.992 -64.438 -38.5 1 39.59 512 PRO B CA 1
ATOM 9024 C C . PRO B 1 512 ? -10.523 -64.375 -39.938 1 39.59 512 PRO B C 1
ATOM 9026 O O . PRO B 1 512 ? -10.789 -63.344 -40.594 1 39.59 512 PRO B O 1
ATOM 9029 N N . THR B 1 513 ? -9.305 -64.812 -40.25 1 38.19 513 THR B N 1
ATOM 9030 C CA . THR B 1 513 ? -8.867 -65 -41.625 1 38.19 513 THR B CA 1
ATOM 9031 C C . THR B 1 513 ? -9.984 -65.625 -42.469 1 38.19 513 THR B C 1
ATOM 9033 O O . THR B 1 513 ? -10.398 -66.75 -42.188 1 38.19 513 THR B O 1
ATOM 9036 N N . PHE B 1 514 ? -10.977 -64.812 -42.875 1 36.53 514 PHE B N 1
ATOM 9037 C CA . PHE B 1 514 ? -11.93 -65.375 -43.844 1 36.53 514 PHE B CA 1
ATOM 9038 C C . PHE B 1 514 ? -11.211 -65.875 -45.094 1 36.53 514 PHE B C 1
ATOM 9040 O O . PHE B 1 514 ? -10.336 -65.188 -45.625 1 36.53 514 PHE B O 1
ATOM 9047 N N . GLY B 1 515 ? -10.969 -67.125 -45.219 1 32.97 515 GLY B N 1
ATOM 9048 C CA . GLY B 1 515 ? -10.516 -67.75 -46.469 1 32.97 515 GLY B CA 1
ATOM 9049 C C . GLY B 1 515 ? -11.328 -67.312 -47.656 1 32.97 515 GLY B C 1
ATOM 9050 O O . GLY B 1 515 ? -12.43 -66.75 -47.5 1 32.97 515 GLY B O 1
ATOM 9051 N N . VAL B 1 516 ? -10.797 -67.25 -48.875 1 38.53 516 VAL B N 1
ATOM 9052 C CA . VAL B 1 516 ? -11.336 -66.875 -50.188 1 38.53 516 VAL B CA 1
ATOM 9053 C C . VAL B 1 516 ? -12.773 -67.375 -50.312 1 38.53 516 VAL B C 1
ATOM 9055 O O . VAL B 1 516 ? -13.633 -66.625 -50.844 1 38.53 516 VAL B O 1
ATOM 9058 N N . PHE B 1 517 ? -12.891 -68.625 -49.906 1 39.69 517 PHE B N 1
ATOM 9059 C CA . PHE B 1 517 ? -14.133 -69.312 -50.219 1 39.69 517 PHE B CA 1
ATOM 9060 C C . PHE B 1 517 ? -15.297 -68.75 -49.406 1 39.69 517 PHE B C 1
ATOM 9062 O O . PHE B 1 517 ? -16.453 -68.938 -49.812 1 39.69 517 PHE B O 1
ATOM 9069 N N . ASP B 1 518 ? -14.961 -68.375 -48.219 1 38.78 518 ASP B N 1
ATOM 9070 C CA . ASP B 1 518 ? -16.078 -67.938 -47.375 1 38.78 518 ASP B CA 1
ATOM 9071 C C . ASP B 1 518 ? -16.688 -66.625 -47.875 1 38.78 518 ASP B C 1
ATOM 9073 O O . ASP B 1 518 ? -17.797 -66.25 -47.5 1 38.78 518 ASP B O 1
ATOM 9077 N N . LEU B 1 519 ? -15.938 -65.812 -48.688 1 36.19 519 LEU B N 1
ATOM 9078 C CA . LEU B 1 519 ? -16.5 -64.625 -49.344 1 36.19 519 LEU B CA 1
ATOM 9079 C C . LEU B 1 519 ? -17.625 -65.062 -50.281 1 36.19 519 LEU B C 1
ATOM 9081 O O . LEU B 1 519 ? -18.594 -64.312 -50.469 1 36.19 519 LEU B O 1
ATOM 9085 N N . PHE B 1 520 ? -17.453 -66.188 -51.031 1 37.66 520 PHE B N 1
ATOM 9086 C CA . PHE B 1 520 ? -18.5 -66.562 -51.969 1 37.66 520 PHE B CA 1
ATOM 9087 C C . PHE B 1 520 ? -19.766 -67 -51.25 1 37.66 520 PHE B C 1
ATOM 9089 O O . PHE B 1 520 ? -20.828 -67.125 -51.844 1 37.66 520 PHE B O 1
ATOM 9096 N N . ALA B 1 521 ? -19.562 -67.875 -50.188 1 39 521 ALA B N 1
ATOM 9097 C CA . ALA B 1 521 ? -20.766 -68.5 -49.688 1 39 521 ALA B CA 1
ATOM 9098 C C . ALA B 1 521 ? -21.719 -67.5 -49.031 1 39 521 ALA B C 1
ATOM 9100 O O . ALA B 1 521 ? -21.406 -66.938 -48 1 39 521 ALA B O 1
ATOM 9101 N N . GLY B 1 522 ? -22.359 -66.5 -49.656 1 36.59 522 GLY B N 1
ATOM 9102 C CA . GLY B 1 522 ? -23.391 -65.5 -49.438 1 36.59 522 GLY B CA 1
ATOM 9103 C C . GLY B 1 522 ? -23.484 -65 -48 1 36.59 522 GLY B C 1
ATOM 9104 O O . GLY B 1 522 ? -24.312 -64.188 -47.656 1 36.59 522 GLY B O 1
ATOM 9105 N N . GLU B 1 523 ? -23.328 -65.938 -47.062 1 35 523 GLU B N 1
ATOM 9106 C CA . GLU B 1 523 ? -23.625 -65.625 -45.656 1 35 523 GLU B CA 1
ATOM 9107 C C . GLU B 1 523 ? -22.703 -64.562 -45.125 1 35 523 GLU B C 1
ATOM 9109 O O . GLU B 1 523 ? -21.844 -64.812 -44.281 1 35 523 GLU B O 1
ATOM 9114 N N . VAL B 1 524 ? -22.109 -63.656 -45.969 1 36.5 524 VAL B N 1
ATOM 9115 C CA . VAL B 1 524 ? -21.219 -62.531 -45.625 1 36.5 524 VAL B CA 1
ATOM 9116 C C . VAL B 1 524 ? -21.922 -61.594 -44.656 1 36.5 524 VAL B C 1
ATOM 9118 O O . VAL B 1 524 ? -21.344 -60.594 -44.219 1 36.5 524 VAL B O 1
ATOM 9121 N N . ASP B 1 525 ? -23.281 -61.75 -44.594 1 36.28 525 ASP B N 1
ATOM 9122 C CA . ASP B 1 525 ? -23.922 -60.625 -43.906 1 36.28 525 ASP B CA 1
ATOM 9123 C C . ASP B 1 525 ? -23.453 -60.562 -42.438 1 36.28 525 ASP B C 1
ATOM 9125 O O . ASP B 1 525 ? -23.266 -59.469 -41.906 1 36.28 525 ASP B O 1
ATOM 9129 N N . SER B 1 526 ? -23.641 -61.688 -41.75 1 35.78 526 SER B N 1
ATOM 9130 C CA . SER B 1 526 ? -23.5 -61.594 -40.312 1 35.78 526 SER B CA 1
ATOM 9131 C C . SER B 1 526 ? -22.047 -61.406 -39.906 1 35.78 526 SER B C 1
ATOM 9133 O O . SER B 1 526 ? -21.766 -61.031 -38.781 1 35.78 526 SER B O 1
ATOM 9135 N N . ALA B 1 527 ? -21.094 -62 -40.531 1 38.19 527 ALA B N 1
ATOM 9136 C CA . ALA B 1 527 ? -19.672 -61.906 -40.156 1 38.19 527 ALA B CA 1
ATOM 9137 C C . ALA B 1 527 ? -19.141 -60.5 -40.312 1 38.19 527 ALA B C 1
ATOM 9139 O O . ALA B 1 527 ? -18.016 -60.219 -39.906 1 38.19 527 ALA B O 1
ATOM 9140 N N . ILE B 1 528 ? -19.781 -59.75 -41.219 1 37.19 528 ILE B N 1
ATOM 9141 C CA . ILE B 1 528 ? -19.344 -58.344 -41.344 1 37.19 528 ILE B CA 1
ATOM 9142 C C . ILE B 1 528 ? -19.562 -57.625 -40 1 37.19 528 ILE B C 1
ATOM 9144 O O . ILE B 1 528 ? -19.109 -56.5 -39.812 1 37.19 528 ILE B O 1
ATOM 9148 N N . GLU B 1 529 ? -20.625 -58.125 -39.375 1 35 529 GLU B N 1
ATOM 9149 C CA . GLU B 1 529 ? -20.75 -57.281 -38.188 1 35 529 GLU B CA 1
ATOM 9150 C C . GLU B 1 529 ? -19.516 -57.406 -37.281 1 35 529 GLU B C 1
ATOM 9152 O O . GLU B 1 529 ? -19.594 -57.125 -36.094 1 35 529 GLU B O 1
ATOM 9157 N N . ASN B 1 530 ? -18.672 -58.344 -37.531 1 33.78 530 ASN B N 1
ATOM 9158 C CA . ASN B 1 530 ? -17.469 -58.156 -36.719 1 33.78 530 ASN B CA 1
ATOM 9159 C C . ASN B 1 530 ? -16.984 -56.719 -36.75 1 33.78 530 ASN B C 1
ATOM 9161 O O . ASN B 1 530 ? -16.297 -56.312 -37.656 1 33.78 530 ASN B O 1
ATOM 9165 N N . VAL B 1 531 ? -17.781 -55.844 -36.344 1 37.91 531 VAL B N 1
ATOM 9166 C CA . VAL B 1 531 ? -17.328 -54.5 -36 1 37.91 531 VAL B CA 1
ATOM 9167 C C . VAL B 1 531 ? -15.891 -54.562 -35.469 1 37.91 531 VAL B C 1
ATOM 9169 O O . VAL B 1 531 ? -15.617 -55.219 -34.469 1 37.91 531 VAL B O 1
ATOM 9172 N N . ALA B 1 532 ? -14.898 -54.656 -36.219 1 40.44 532 ALA B N 1
ATOM 9173 C CA . ALA B 1 532 ? -13.523 -54.375 -35.812 1 40.44 532 ALA B CA 1
ATOM 9174 C C . ALA B 1 532 ? -13.492 -53.625 -34.469 1 40.44 532 ALA B C 1
ATOM 9176 O O . ALA B 1 532 ? -14.086 -52.531 -34.375 1 40.44 532 ALA B O 1
ATOM 9177 N N . HIS B 1 533 ? -13.68 -54.219 -33.375 1 48.31 533 HIS B N 1
ATOM 9178 C CA . HIS B 1 533 ? -13.508 -53.625 -32.062 1 48.31 533 HIS B CA 1
ATOM 9179 C C . HIS B 1 533 ? -12.438 -52.531 -32.094 1 48.31 533 HIS B C 1
ATOM 9181 O O . HIS B 1 533 ? -11.242 -52.812 -32.188 1 48.31 533 HIS B O 1
ATOM 9187 N N . ILE B 1 534 ? -12.641 -51.531 -32.719 1 59.81 534 ILE B N 1
ATOM 9188 C CA . ILE B 1 534 ? -11.734 -50.406 -32.688 1 59.81 534 ILE B CA 1
ATOM 9189 C C . ILE B 1 534 ? -11.281 -50.156 -31.234 1 59.81 534 ILE B C 1
ATOM 9191 O O . ILE B 1 534 ? -12.109 -50 -30.344 1 59.81 534 ILE B O 1
ATOM 9195 N N . ASP B 1 535 ? -10.016 -50.469 -30.984 1 80.88 535 ASP B N 1
ATOM 9196 C CA . ASP B 1 535 ? -9.383 -50.156 -29.703 1 80.88 535 ASP B CA 1
ATOM 9197 C C . ASP B 1 535 ? -9.688 -48.719 -29.281 1 80.88 535 ASP B C 1
ATOM 9199 O O . ASP B 1 535 ? -9.883 -47.844 -30.125 1 80.88 535 ASP B O 1
ATOM 9203 N N . GLU B 1 536 ? -10.055 -48.625 -28.047 1 89.38 536 GLU B N 1
ATOM 9204 C CA . GLU B 1 536 ? -10.406 -47.344 -27.469 1 89.38 536 GLU B CA 1
ATOM 9205 C C . GLU B 1 536 ? -9.445 -46.25 -27.922 1 89.38 536 GLU B C 1
ATOM 9207 O O . GLU B 1 536 ? -9.859 -45.125 -28.188 1 89.38 536 GLU B O 1
ATOM 9212 N N . VAL B 1 537 ? -8.258 -46.594 -28.094 1 90.38 537 VAL B N 1
ATOM 9213 C CA . VAL B 1 537 ? -7.207 -45.656 -28.469 1 90.38 537 VAL B CA 1
ATOM 9214 C C . VAL B 1 537 ? -7.383 -45.25 -29.938 1 90.38 537 VAL B C 1
ATOM 9216 O O . VAL B 1 537 ? -7.375 -44.062 -30.266 1 90.38 537 VAL B O 1
ATOM 9219 N N . ASP B 1 538 ? -7.555 -46.156 -30.766 1 87.06 538 ASP B N 1
ATOM 9220 C CA . ASP B 1 538 ? -7.742 -45.875 -32.188 1 87.06 538 ASP B CA 1
ATOM 9221 C C . ASP B 1 538 ? -9.039 -45.094 -32.406 1 87.06 538 ASP B C 1
ATOM 9223 O O . ASP B 1 538 ? -9.094 -44.219 -33.281 1 87.06 538 ASP B O 1
ATOM 9227 N N . ASP B 1 539 ? -9.953 -45.531 -31.688 1 88.62 539 ASP B N 1
ATOM 9228 C CA . ASP B 1 539 ? -11.234 -44.812 -31.797 1 88.62 539 ASP B CA 1
ATOM 9229 C C . ASP B 1 539 ? -11.094 -43.344 -31.406 1 88.62 539 ASP B C 1
ATOM 9231 O O . ASP B 1 539 ? -11.641 -42.469 -32.062 1 88.62 539 ASP B O 1
ATOM 9235 N N . PHE B 1 540 ? -10.414 -43.125 -30.312 1 91.06 540 PHE B N 1
ATOM 9236 C CA . PHE B 1 540 ? -10.18 -41.781 -29.828 1 91.06 540 PHE B CA 1
ATOM 9237 C C . PHE B 1 540 ? -9.438 -40.969 -30.875 1 91.06 540 PHE B C 1
ATOM 9239 O O . PHE B 1 540 ? -9.828 -39.844 -31.188 1 91.06 540 PHE B O 1
ATOM 9246 N N . PHE B 1 541 ? -8.461 -41.5 -31.484 1 88.44 541 PHE B N 1
ATOM 9247 C CA . PHE B 1 541 ? -7.629 -40.781 -32.438 1 88.44 541 PHE B CA 1
ATOM 9248 C C . PHE B 1 541 ? -8.359 -40.562 -33.75 1 88.44 541 PHE B C 1
ATOM 9250 O O . PHE B 1 541 ? -8.133 -39.594 -34.469 1 88.44 541 PHE B O 1
ATOM 9257 N N . MET B 1 542 ? -9.203 -41.5 -34.062 1 85.31 542 MET B N 1
ATOM 9258 C CA . MET B 1 542 ? -10.023 -41.344 -35.25 1 85.31 542 MET B CA 1
ATOM 9259 C C . MET B 1 542 ? -11.023 -40.188 -35.062 1 85.31 542 MET B C 1
ATOM 9261 O O . MET B 1 542 ? -11.219 -39.406 -36 1 85.31 542 MET B O 1
ATOM 9265 N N . LEU B 1 543 ? -11.562 -40.219 -33.906 1 85.44 543 LEU B N 1
ATOM 9266 C CA . LEU B 1 543 ? -12.555 -39.188 -33.625 1 85.44 543 LEU B CA 1
ATOM 9267 C C . LEU B 1 543 ? -11.906 -37.812 -33.625 1 85.44 543 LEU B C 1
ATOM 9269 O O . LEU B 1 543 ? -12.516 -36.812 -34.062 1 85.44 543 LEU B O 1
ATOM 9273 N N . THR B 1 544 ? -10.703 -37.688 -33.094 1 84.56 544 THR B N 1
ATOM 9274 C CA . THR B 1 544 ? -10.047 -36.406 -32.906 1 84.56 544 THR B CA 1
ATOM 9275 C C . THR B 1 544 ? -9.195 -36.031 -34.125 1 84.56 544 THR B C 1
ATOM 9277 O O . THR B 1 544 ? -8.492 -35.031 -34.125 1 84.56 544 THR B O 1
ATOM 9280 N N . ALA B 1 545 ? -9.133 -36.875 -35.156 1 77.69 545 ALA B N 1
ATOM 9281 C CA . ALA B 1 545 ? -8.336 -36.656 -36.344 1 77.69 545 ALA B CA 1
ATOM 9282 C C . ALA B 1 545 ? -8.656 -35.312 -36.969 1 77.69 545 ALA B C 1
ATOM 9284 O O . ALA B 1 545 ? -7.766 -34.625 -37.531 1 77.69 545 ALA B O 1
ATOM 9285 N N . LYS B 1 546 ? -9.906 -35.031 -37.031 1 67.69 546 LYS B N 1
ATOM 9286 C CA . LYS B 1 546 ? -10.188 -33.688 -37.469 1 67.69 546 LYS B CA 1
ATOM 9287 C C . LYS B 1 546 ? -10.156 -32.688 -36.312 1 67.69 546 LYS B C 1
ATOM 9289 O O . LYS B 1 546 ? -11.031 -32.719 -35.438 1 67.69 546 LYS B O 1
ATOM 9294 N N . ALA B 1 547 ? -8.977 -32.438 -35.906 1 59.25 547 ALA B N 1
ATOM 9295 C CA . ALA B 1 547 ? -8.742 -31.594 -34.75 1 59.25 547 ALA B CA 1
ATOM 9296 C C . ALA B 1 547 ? -9.914 -30.656 -34.531 1 59.25 547 ALA B C 1
ATOM 9298 O O . ALA B 1 547 ? -10.305 -29.906 -35.406 1 59.25 547 ALA B O 1
ATOM 9299 N N . ASP B 1 548 ? -10.844 -31.062 -33.625 1 59.38 548 ASP B N 1
ATOM 9300 C CA . ASP B 1 548 ? -11.914 -30.156 -33.219 1 59.38 548 ASP B CA 1
ATOM 9301 C C . ASP B 1 548 ? -11.344 -28.922 -32.562 1 59.38 548 ASP B C 1
ATOM 9303 O O . ASP B 1 548 ? -11.141 -28.906 -31.328 1 59.38 548 ASP B O 1
ATOM 9307 N N . ARG B 1 549 ? -10.734 -28.141 -33.344 1 62.06 549 ARG B N 1
ATOM 9308 C CA . ARG B 1 549 ? -10.172 -26.891 -32.844 1 62.06 549 ARG B CA 1
ATOM 9309 C C . ARG B 1 549 ? -11.219 -26.078 -32.094 1 62.06 549 ARG B C 1
ATOM 9311 O O . ARG B 1 549 ? -10.906 -25.062 -31.484 1 62.06 549 ARG B O 1
ATOM 9318 N N . ARG B 1 550 ? -12.414 -26.656 -31.984 1 64.69 550 ARG B N 1
ATOM 9319 C CA . ARG B 1 550 ? -13.5 -25.859 -31.422 1 64.69 550 ARG B CA 1
ATOM 9320 C C . ARG B 1 550 ? -13.711 -26.172 -29.953 1 64.69 550 ARG B C 1
ATOM 9322 O O . ARG B 1 550 ? -14.562 -25.562 -29.297 1 64.69 550 ARG B O 1
ATOM 9329 N N . VAL B 1 551 ? -12.711 -27.047 -29.609 1 76.94 551 VAL B N 1
ATOM 9330 C CA . VAL B 1 551 ? -12.93 -27.406 -28.219 1 76.94 551 VAL B CA 1
ATOM 9331 C C . VAL B 1 551 ? -12.469 -26.266 -27.312 1 76.94 551 VAL B C 1
ATOM 9333 O O . VAL B 1 551 ? -11.289 -25.875 -27.344 1 76.94 551 VAL B O 1
ATOM 9336 N N . SER B 1 552 ? -13.398 -25.703 -26.719 1 80.69 552 SER B N 1
ATOM 9337 C CA . SER B 1 552 ? -13.062 -24.578 -25.828 1 80.69 552 SER B CA 1
ATOM 9338 C C . SER B 1 552 ? -12.695 -25.078 -24.438 1 80.69 552 SER B C 1
ATOM 9340 O O . SER B 1 552 ? -11.812 -24.5 -23.797 1 80.69 552 SER B O 1
ATOM 9342 N N . ASP B 1 553 ? -13.305 -26.188 -24.031 1 90.5 553 ASP B N 1
ATOM 9343 C CA . ASP B 1 553 ? -13.062 -26.766 -22.719 1 90.5 553 ASP B CA 1
ATOM 9344 C C . ASP B 1 553 ? -12.758 -28.266 -22.828 1 90.5 553 ASP B C 1
ATOM 9346 O O . ASP B 1 553 ? -13.664 -29.078 -23.016 1 90.5 553 ASP B O 1
ATOM 9350 N N . VAL B 1 554 ? -11.531 -28.547 -22.656 1 93.31 554 VAL B N 1
ATOM 9351 C CA . VAL B 1 554 ? -11.039 -29.906 -22.828 1 93.31 554 VAL B CA 1
ATOM 9352 C C . VAL B 1 554 ? -11.703 -30.844 -21.828 1 93.31 554 VAL B C 1
ATOM 9354 O O . VAL B 1 554 ? -12.094 -31.953 -22.156 1 93.31 554 VAL B O 1
ATOM 9357 N N . LEU B 1 555 ? -11.852 -30.453 -20.625 1 95 555 LEU B N 1
ATOM 9358 C CA . LEU B 1 555 ? -12.43 -31.297 -19.594 1 95 555 LEU B CA 1
ATOM 9359 C C . LEU B 1 555 ? -13.922 -31.516 -19.844 1 95 555 LEU B C 1
ATOM 9361 O O . LEU B 1 555 ? -14.445 -32.594 -19.578 1 95 555 LEU B O 1
ATOM 9365 N N . LEU B 1 556 ? -14.578 -30.5 -20.359 1 93.56 556 LEU B N 1
ATOM 9366 C CA . LEU B 1 556 ? -15.977 -30.656 -20.719 1 93.56 556 LEU B CA 1
ATOM 9367 C C . LEU B 1 556 ? -16.125 -31.672 -21.859 1 93.56 556 LEU B C 1
ATOM 9369 O O . LEU B 1 556 ? -17.078 -32.469 -21.875 1 93.56 556 LEU B O 1
ATOM 9373 N N . TRP B 1 557 ? -15.234 -31.594 -22.797 1 93.5 557 TRP B N 1
ATOM 9374 C CA . TRP B 1 557 ? -15.234 -32.562 -23.891 1 93.5 557 TRP B CA 1
ATOM 9375 C C . TRP B 1 557 ? -15.117 -33.969 -23.359 1 93.5 557 TRP B C 1
ATOM 9377 O O . TRP B 1 557 ? -15.867 -34.875 -23.766 1 93.5 557 TRP B O 1
ATOM 9387 N N . TRP B 1 558 ? -14.242 -34.188 -22.469 1 95.25 558 TRP B N 1
ATOM 9388 C CA . TRP B 1 558 ? -14.023 -35.531 -21.906 1 95.25 558 TRP B CA 1
ATOM 9389 C C . TRP B 1 558 ? -15.219 -35.969 -21.062 1 95.25 558 TRP B C 1
ATOM 9391 O O . TRP B 1 558 ? -15.57 -37.125 -21.031 1 95.25 558 TRP B O 1
ATOM 9401 N N . LYS B 1 559 ? -15.789 -35 -20.359 1 95.06 559 LYS B N 1
ATOM 9402 C CA . LYS B 1 559 ? -17 -35.312 -19.609 1 95.06 559 LYS B CA 1
ATOM 9403 C C . LYS B 1 559 ? -18.062 -35.938 -20.531 1 95.06 559 LYS B C 1
ATOM 9405 O O . LYS B 1 559 ? -18.672 -36.938 -20.188 1 95.06 559 LYS B O 1
ATOM 9410 N N . HIS B 1 560 ? -18.219 -35.469 -21.703 1 94.06 560 HIS B N 1
ATOM 9411 C CA . HIS B 1 560 ? -19.234 -35.875 -22.641 1 94.06 560 HIS B CA 1
ATOM 9412 C C . HIS B 1 560 ? -18.875 -37.219 -23.297 1 94.06 560 HIS B C 1
ATOM 9414 O O . HIS B 1 560 ? -19.75 -37.938 -23.766 1 94.06 560 HIS B O 1
ATOM 9420 N N . HIS B 1 561 ? -17.562 -37.531 -23.328 1 94.06 561 HIS B N 1
ATOM 9421 C CA . HIS B 1 561 ? -17.125 -38.719 -24.031 1 94.06 561 HIS B CA 1
ATOM 9422 C C . HIS B 1 561 ? -16.594 -39.75 -23.047 1 94.06 561 HIS B C 1
ATOM 9424 O O . HIS B 1 561 ? -15.961 -40.75 -23.469 1 94.06 561 HIS B O 1
ATOM 9430 N N . SER B 1 562 ? -16.828 -39.531 -21.828 1 94.94 562 SER B N 1
ATOM 9431 C CA . SER B 1 562 ? -16.25 -40.406 -20.797 1 94.94 562 SER B CA 1
ATOM 9432 C C . SER B 1 562 ? -16.766 -41.812 -20.891 1 94.94 562 SER B C 1
ATOM 9434 O O . SER B 1 562 ? -16.047 -42.781 -20.609 1 94.94 562 SER B O 1
ATOM 9436 N N . ASN B 1 563 ? -18 -42.031 -21.281 1 92.88 563 ASN B N 1
ATOM 9437 C CA . ASN B 1 563 ? -18.578 -43.344 -21.406 1 92.88 563 ASN B CA 1
ATOM 9438 C C . ASN B 1 563 ? -18.031 -44.094 -22.609 1 92.88 563 ASN B C 1
ATOM 9440 O O . ASN B 1 563 ? -17.844 -45.312 -22.562 1 92.88 563 ASN B O 1
ATOM 9444 N N . ARG B 1 564 ? -17.797 -43.312 -23.609 1 91.94 564 ARG B N 1
ATOM 9445 C CA . ARG B 1 564 ? -17.266 -43.906 -24.828 1 91.94 564 ARG B CA 1
ATOM 9446 C C . ARG B 1 564 ? -15.82 -44.344 -24.656 1 91.94 564 ARG B C 1
ATOM 9448 O O . ARG B 1 564 ? -15.406 -45.375 -25.172 1 91.94 564 ARG B O 1
ATOM 9455 N N . PHE B 1 565 ? -15.141 -43.469 -23.953 1 93.88 565 PHE B N 1
ATOM 9456 C CA . PHE B 1 565 ? -13.727 -43.719 -23.719 1 93.88 565 PHE B CA 1
ATOM 9457 C C . PHE B 1 565 ? -13.453 -43.938 -22.234 1 93.88 565 PHE B C 1
ATOM 9459 O O . PHE B 1 565 ? -12.711 -43.156 -21.641 1 93.88 565 PHE B O 1
ATOM 9466 N N . SER B 1 566 ? -13.828 -44.969 -21.688 1 92.94 566 SER B N 1
ATOM 9467 C CA . SER B 1 566 ? -13.844 -45.156 -20.234 1 92.94 566 SER B CA 1
ATOM 9468 C C . SER B 1 566 ? -12.438 -45.312 -19.672 1 92.94 566 SER B C 1
ATOM 9470 O O . SER B 1 566 ? -12.094 -44.688 -18.672 1 92.94 566 SER B O 1
ATOM 9472 N N . THR B 1 567 ? -11.586 -46.094 -20.344 1 94.19 567 THR B N 1
ATOM 9473 C CA . THR B 1 567 ? -10.234 -46.344 -19.844 1 94.19 567 THR B CA 1
ATOM 9474 C C . THR B 1 567 ? -9.367 -45.094 -20.031 1 94.19 567 THR B C 1
ATOM 9476 O O . THR B 1 567 ? -8.602 -44.719 -19.141 1 94.19 567 THR B O 1
ATOM 9479 N N . LEU B 1 568 ? -9.539 -44.469 -21.156 1 95.19 568 LEU B N 1
ATOM 9480 C CA . LEU B 1 568 ? -8.805 -43.219 -21.422 1 95.19 568 LEU B CA 1
ATOM 9481 C C . LEU B 1 568 ? -9.203 -42.156 -20.422 1 95.19 568 LEU B C 1
ATOM 9483 O O . LEU B 1 568 ? -8.359 -41.344 -19.984 1 95.19 568 LEU B O 1
ATOM 9487 N N . SER B 1 569 ? -10.469 -42.125 -20.094 1 95.12 569 SER B N 1
ATOM 9488 C CA . SER B 1 569 ? -10.977 -41.125 -19.172 1 95.12 569 SER B CA 1
ATOM 9489 C C . SER B 1 569 ? -10.336 -41.219 -17.797 1 95.12 569 SER B C 1
ATOM 9491 O O . SER B 1 569 ? -10.094 -40.219 -17.125 1 95.12 569 SER B O 1
ATOM 9493 N N . MET B 1 570 ? -10.07 -42.438 -17.391 1 94.06 570 MET B N 1
ATOM 9494 C CA . MET B 1 570 ? -9.406 -42.656 -16.109 1 94.06 570 MET B CA 1
ATOM 9495 C C . MET B 1 570 ? -7.996 -42.062 -16.141 1 94.06 570 MET B C 1
ATOM 9497 O O . MET B 1 570 ? -7.57 -41.438 -15.172 1 94.06 570 MET B O 1
ATOM 9501 N N . MET B 1 571 ? -7.34 -42.281 -17.219 1 94.19 571 MET B N 1
ATOM 9502 C CA . MET B 1 571 ? -5.992 -41.75 -17.359 1 94.19 571 MET B CA 1
ATOM 9503 C C . MET B 1 571 ? -6.023 -40.219 -17.438 1 94.19 571 MET B C 1
ATOM 9505 O O . MET B 1 571 ? -5.137 -39.562 -16.906 1 94.19 571 MET B O 1
ATOM 9509 N N . VAL B 1 572 ? -7.035 -39.688 -18.141 1 95.88 572 VAL B N 1
ATOM 9510 C CA . VAL B 1 572 ? -7.199 -38.25 -18.281 1 95.88 572 VAL B CA 1
ATOM 9511 C C . VAL B 1 572 ? -7.359 -37.625 -16.906 1 95.88 572 VAL B C 1
ATOM 9513 O O . VAL B 1 572 ? -6.746 -36.594 -16.609 1 95.88 572 VAL B O 1
ATOM 9516 N N . MET B 1 573 ? -8.07 -38.188 -16.047 1 94.69 573 MET B N 1
ATOM 9517 C CA . MET B 1 573 ? -8.289 -37.688 -14.688 1 94.69 573 MET B CA 1
ATOM 9518 C C . MET B 1 573 ? -6.984 -37.656 -13.906 1 94.69 573 MET B C 1
ATOM 9520 O O . MET B 1 573 ? -6.801 -36.781 -13.055 1 94.69 573 MET B O 1
ATOM 9524 N N . ASP B 1 574 ? -6.055 -38.5 -14.305 1 93.25 574 ASP B N 1
ATOM 9525 C CA . ASP B 1 574 ? -4.793 -38.594 -13.578 1 93.25 574 ASP B CA 1
ATOM 9526 C C . ASP B 1 574 ? -3.703 -37.781 -14.242 1 93.25 574 ASP B C 1
ATOM 9528 O O . ASP B 1 574 ? -2.617 -37.594 -13.68 1 93.25 574 ASP B O 1
ATOM 9532 N N . THR B 1 575 ? -3.955 -37.219 -15.367 1 94.31 575 THR B N 1
ATOM 9533 C CA . THR B 1 575 ? -2.873 -36.594 -16.109 1 94.31 575 THR B CA 1
ATOM 9534 C C . THR B 1 575 ? -3.158 -35.125 -16.328 1 94.31 575 THR B C 1
ATOM 9536 O O . THR B 1 575 ? -2.291 -34.281 -16.094 1 94.31 575 THR B O 1
ATOM 9539 N N . LEU B 1 576 ? -4.363 -34.812 -16.672 1 95.81 576 LEU B N 1
ATOM 9540 C CA . LEU B 1 576 ? -4.652 -33.438 -17.141 1 95.81 576 LEU B CA 1
ATOM 9541 C C . LEU B 1 576 ? -4.84 -32.5 -15.969 1 95.81 576 LEU B C 1
ATOM 9543 O O . LEU B 1 576 ? -4.902 -31.281 -16.156 1 95.81 576 LEU B O 1
ATOM 9547 N N . MET B 1 577 ? -4.895 -33.062 -14.719 1 95.5 577 MET B N 1
ATOM 9548 C CA . MET B 1 577 ? -4.938 -32.188 -13.539 1 95.5 577 MET B CA 1
ATOM 9549 C C . MET B 1 577 ? -3.561 -31.609 -13.242 1 95.5 577 MET B C 1
ATOM 9551 O O . MET B 1 577 ? -3.443 -30.641 -12.5 1 95.5 577 MET B O 1
ATOM 9555 N N . ILE B 1 578 ? -2.467 -32.188 -13.82 1 95.81 578 ILE B N 1
ATOM 9556 C CA . ILE B 1 578 ? -1.102 -31.703 -13.609 1 95.81 578 ILE B CA 1
ATOM 9557 C C . ILE B 1 578 ? -0.931 -30.328 -14.234 1 95.81 578 ILE B C 1
ATOM 9559 O O . ILE B 1 578 ? -1.352 -30.094 -15.367 1 95.81 578 ILE B O 1
ATOM 9563 N N . GLN B 1 579 ? -0.357 -29.453 -13.43 1 95.12 579 GLN B N 1
ATOM 9564 C CA . GLN B 1 579 ? -0.216 -28.078 -13.906 1 95.12 579 GLN B CA 1
ATOM 9565 C C . GLN B 1 579 ? 1.094 -27.891 -14.664 1 95.12 579 GLN B C 1
ATOM 9567 O O . GLN B 1 579 ? 2.133 -28.422 -14.266 1 95.12 579 GLN B O 1
ATOM 9572 N N . GLY B 1 580 ? 0.979 -27.188 -15.773 1 94.38 580 GLY B N 1
ATOM 9573 C CA . GLY B 1 580 ? 2.182 -26.875 -16.531 1 94.38 580 GLY B CA 1
ATOM 9574 C C . GLY B 1 580 ? 2.967 -25.719 -15.93 1 94.38 580 GLY B C 1
ATOM 9575 O O . GLY B 1 580 ? 4.121 -25.484 -16.297 1 94.38 580 GLY B O 1
ATOM 9576 N N . SER B 1 581 ? 2.328 -25.031 -15.039 1 93.12 581 SER B N 1
ATOM 9577 C CA . SER B 1 581 ? 2.967 -23.891 -14.391 1 93.12 581 SER B CA 1
ATOM 9578 C C . SER B 1 581 ? 2.613 -23.844 -12.906 1 93.12 581 SER B C 1
ATOM 9580 O O . SER B 1 581 ? 1.646 -24.469 -12.469 1 93.12 581 SER B O 1
ATOM 9582 N N . SER B 1 582 ? 3.436 -23.125 -12.156 1 89.38 582 SER B N 1
ATOM 9583 C CA . SER B 1 582 ? 3.203 -23 -10.719 1 89.38 582 SER B CA 1
ATOM 9584 C C . SER B 1 582 ? 2.396 -21.734 -10.398 1 89.38 582 SER B C 1
ATOM 9586 O O . SER B 1 582 ? 2.461 -21.219 -9.281 1 89.38 582 SER B O 1
ATOM 9588 N N . VAL B 1 583 ? 1.669 -21.188 -11.305 1 85.75 583 VAL B N 1
ATOM 9589 C CA . VAL B 1 583 ? 0.947 -19.922 -11.203 1 85.75 583 VAL B CA 1
ATOM 9590 C C . VAL B 1 583 ? -0.114 -20.031 -10.109 1 85.75 583 VAL B C 1
ATOM 9592 O O . VAL B 1 583 ? -0.412 -19.031 -9.43 1 85.75 583 VAL B O 1
ATOM 9595 N N . ALA B 1 584 ? -0.653 -21.219 -9.945 1 83.38 584 ALA B N 1
ATOM 9596 C CA . ALA B 1 584 ? -1.657 -21.391 -8.898 1 83.38 584 ALA B CA 1
ATOM 9597 C C . ALA B 1 584 ? -1.11 -20.984 -7.535 1 83.38 584 ALA B C 1
ATOM 9599 O O . ALA B 1 584 ? -1.783 -20.297 -6.77 1 83.38 584 ALA B O 1
ATOM 9600 N N . SER B 1 585 ? 0.069 -21.375 -7.305 1 83.38 585 SER B N 1
ATOM 9601 C CA . SER B 1 585 ? 0.697 -21.031 -6.035 1 83.38 585 SER B CA 1
ATOM 9602 C C . SER B 1 585 ? 1.084 -19.562 -5.996 1 83.38 585 SER B C 1
ATOM 9604 O O . SER B 1 585 ? 0.976 -18.906 -4.953 1 83.38 585 SER B O 1
ATOM 9606 N N . GLU B 1 586 ? 1.446 -19.047 -7.098 1 80.75 586 GLU B N 1
ATOM 9607 C CA . GLU B 1 586 ? 1.785 -17.625 -7.184 1 80.75 586 GLU B CA 1
ATOM 9608 C C . GLU B 1 586 ? 0.555 -16.75 -6.961 1 80.75 586 GLU B C 1
ATOM 9610 O O . GLU B 1 586 ? 0.653 -15.672 -6.379 1 80.75 586 GLU B O 1
ATOM 9615 N N . SER B 1 587 ? -0.487 -17.234 -7.523 1 78.44 587 SER B N 1
ATOM 9616 C CA . SER B 1 587 ? -1.74 -16.5 -7.352 1 78.44 587 SER B CA 1
ATOM 9617 C C . SER B 1 587 ? -2.123 -16.406 -5.879 1 78.44 587 SER B C 1
ATOM 9619 O O . SER B 1 587 ? -2.672 -15.383 -5.445 1 78.44 587 SER B O 1
ATOM 9621 N N . ALA B 1 588 ? -1.823 -17.422 -5.199 1 77.81 588 ALA B N 1
ATOM 9622 C CA . ALA B 1 588 ? -2.076 -17.406 -3.762 1 77.81 588 ALA B CA 1
ATOM 9623 C C . ALA B 1 588 ? -1.271 -16.297 -3.082 1 77.81 588 ALA B C 1
ATOM 9625 O O . ALA B 1 588 ? -1.779 -15.609 -2.195 1 77.81 588 ALA B O 1
ATOM 9626 N N . PHE B 1 589 ? -0.125 -16.109 -3.545 1 75.88 589 PHE B N 1
ATOM 9627 C CA . PHE B 1 589 ? 0.731 -15.07 -2.984 1 75.88 589 PHE B CA 1
ATOM 9628 C C . PHE B 1 589 ? 0.204 -13.688 -3.338 1 75.88 589 PHE B C 1
ATOM 9630 O O . PHE B 1 589 ? 0.247 -12.766 -2.512 1 75.88 589 PHE B O 1
ATOM 9637 N N . SER B 1 590 ? -0.186 -13.609 -4.59 1 71.88 590 SER B N 1
ATOM 9638 C CA . SER B 1 590 ? -0.72 -12.312 -5.008 1 71.88 590 SER B CA 1
ATOM 9639 C C . SER B 1 590 ? -1.907 -11.898 -4.145 1 71.88 590 SER B C 1
ATOM 9641 O O . SER B 1 590 ? -2.07 -10.719 -3.83 1 71.88 590 SER B O 1
ATOM 9643 N N . GLU B 1 591 ? -2.598 -12.875 -3.729 1 71.56 591 GLU B N 1
ATOM 9644 C CA . GLU B 1 591 ? -3.744 -12.617 -2.861 1 71.56 591 GLU B CA 1
ATOM 9645 C C . GLU B 1 591 ? -3.297 -12.227 -1.453 1 71.56 591 GLU B C 1
ATOM 9647 O O . GLU B 1 591 ? -3.984 -11.477 -0.763 1 71.56 591 GLU B O 1
ATOM 9652 N N . SER B 1 592 ? -2.205 -12.766 -1.069 1 68.62 592 SER B N 1
ATOM 9653 C CA . SER B 1 592 ? -1.714 -12.523 0.283 1 68.62 592 SER B CA 1
ATOM 9654 C C . SER B 1 592 ? -1.356 -11.055 0.484 1 68.62 592 SER B C 1
ATOM 9656 O O . SER B 1 592 ? -1.326 -10.562 1.615 1 68.62 592 SER B O 1
ATOM 9658 N N . GLY B 1 593 ? -1.058 -10.352 -0.585 1 66.94 593 GLY B N 1
ATOM 9659 C CA . GLY B 1 593 ? -0.744 -8.938 -0.502 1 66.94 593 GLY B CA 1
ATOM 9660 C C . GLY B 1 593 ? -1.855 -8.117 0.127 1 66.94 593 GLY B C 1
ATOM 9661 O O . GLY B 1 593 ? -1.604 -7.043 0.683 1 66.94 593 GLY B O 1
ATOM 9662 N N . GLY B 1 594 ? -3.006 -8.68 0.142 1 67 594 GLY B N 1
ATOM 9663 C CA . GLY B 1 594 ? -4.129 -8.008 0.782 1 67 594 GLY B CA 1
ATOM 9664 C C . GLY B 1 594 ? -4.129 -8.164 2.291 1 67 594 GLY B C 1
ATOM 9665 O O . GLY B 1 594 ? -4.684 -7.324 3.004 1 67 594 GLY B O 1
ATOM 9666 N N . PHE B 1 595 ? -3.471 -9.273 2.705 1 74 595 PHE B N 1
ATOM 9667 C CA . PHE B 1 595 ? -3.436 -9.531 4.141 1 74 595 PHE B CA 1
ATOM 9668 C C . PHE B 1 595 ? -2.24 -8.844 4.785 1 74 595 PHE B C 1
ATOM 9670 O O . PHE B 1 595 ? -2.318 -8.398 5.934 1 74 595 PHE B O 1
ATOM 9677 N N . VAL B 1 596 ? -1.18 -8.844 4.043 1 72 596 VAL B N 1
ATOM 9678 C CA . VAL B 1 596 ? 0.036 -8.234 4.57 1 72 596 VAL B CA 1
ATOM 9679 C C . VAL B 1 596 ? 0.322 -6.93 3.828 1 72 596 VAL B C 1
ATOM 9681 O O . VAL B 1 596 ? 0.912 -6.941 2.746 1 72 596 VAL B O 1
ATOM 9684 N N . ARG B 1 597 ? -0.156 -5.879 4.379 1 70.75 597 ARG B N 1
ATOM 9685 C CA . ARG B 1 597 ? 0.029 -4.551 3.799 1 70.75 597 ARG B CA 1
ATOM 9686 C C . ARG B 1 597 ? 0.943 -3.695 4.668 1 70.75 597 ARG B C 1
ATOM 9688 O O . ARG B 1 597 ? 1.313 -4.102 5.773 1 70.75 597 ARG B O 1
ATOM 9695 N N . HIS B 1 598 ? 1.275 -2.582 4.059 1 64.69 598 HIS B N 1
ATOM 9696 C CA . HIS B 1 598 ? 2.135 -1.657 4.789 1 64.69 598 HIS B CA 1
ATOM 9697 C C . HIS B 1 598 ? 1.483 -1.217 6.098 1 64.69 598 HIS B C 1
ATOM 9699 O O . HIS B 1 598 ? 2.172 -1.015 7.102 1 64.69 598 HIS B O 1
ATOM 9705 N N . ASP B 1 599 ? 0.194 -1.147 5.973 1 61.47 599 ASP B N 1
ATOM 9706 C CA . ASP B 1 599 ? -0.513 -0.67 7.156 1 61.47 599 ASP B CA 1
ATOM 9707 C C . ASP B 1 599 ? -0.985 -1.836 8.023 1 61.47 599 ASP B C 1
ATOM 9709 O O . ASP B 1 599 ? -1.634 -1.631 9.047 1 61.47 599 ASP B O 1
ATOM 9713 N N . ARG B 1 600 ? -0.742 -3.027 7.562 1 66.94 600 ARG B N 1
ATOM 9714 C CA . ARG B 1 600 ? -1.148 -4.223 8.289 1 66.94 600 ARG B CA 1
ATOM 9715 C C . ARG B 1 600 ? 0.004 -5.215 8.398 1 66.94 600 ARG B C 1
ATOM 9717 O O . ARG B 1 600 ? -0.047 -6.301 7.82 1 66.94 600 ARG B O 1
ATOM 9724 N N . SER B 1 601 ? 0.959 -4.824 9.086 1 63.75 601 SER B N 1
ATOM 9725 C CA . SER B 1 601 ? 2.182 -5.621 9.117 1 63.75 601 SER B CA 1
ATOM 9726 C C . SER B 1 601 ? 2.385 -6.262 10.484 1 63.75 601 SER B C 1
ATOM 9728 O O . SER B 1 601 ? 3.414 -6.891 10.734 1 63.75 601 SER B O 1
ATOM 9730 N N . LYS B 1 602 ? 1.258 -6.148 11.273 1 69.88 602 LYS B N 1
ATOM 9731 C CA . LYS B 1 602 ? 1.483 -6.602 12.641 1 69.88 602 LYS B CA 1
ATOM 9732 C C . LYS B 1 602 ? 0.827 -7.953 12.891 1 69.88 602 LYS B C 1
ATOM 9734 O O . LYS B 1 602 ? 0.919 -8.5 13.992 1 69.88 602 LYS B O 1
ATOM 9739 N N . LEU B 1 603 ? 0.223 -8.484 11.828 1 76.81 603 LEU B N 1
ATOM 9740 C CA . LEU B 1 603 ? -0.435 -9.781 11.992 1 76.81 603 LEU B CA 1
ATOM 9741 C C . LEU B 1 603 ? 0.592 -10.891 12.156 1 76.81 603 LEU B C 1
ATOM 9743 O O . LEU B 1 603 ? 1.611 -10.914 11.461 1 76.81 603 LEU B O 1
ATOM 9747 N N . PHE B 1 604 ? 0.305 -11.75 13.07 1 81 604 PHE B N 1
ATOM 9748 C CA . PHE B 1 604 ? 1.181 -12.898 13.273 1 81 604 PHE B CA 1
ATOM 9749 C C . PHE B 1 604 ? 1.09 -13.859 12.094 1 81 604 PHE B C 1
ATOM 9751 O O . PHE B 1 604 ? 0.042 -13.969 11.453 1 81 604 PHE B O 1
ATOM 9758 N N . ASP B 1 605 ? 2.189 -14.578 11.891 1 82.62 605 ASP B N 1
ATOM 9759 C CA . ASP B 1 605 ? 2.281 -15.508 10.766 1 82.62 605 ASP B CA 1
ATOM 9760 C C . ASP B 1 605 ? 1.188 -16.578 10.852 1 82.62 605 ASP B C 1
ATOM 9762 O O . ASP B 1 605 ? 0.627 -16.969 9.828 1 82.62 605 ASP B O 1
ATOM 9766 N N . GLU B 1 606 ? 0.855 -16.922 12.055 1 87.38 606 GLU B N 1
ATOM 9767 C CA . GLU B 1 606 ? -0.141 -17.984 12.234 1 87.38 606 GLU B CA 1
ATOM 9768 C C . GLU B 1 606 ? -1.502 -17.547 11.695 1 87.38 606 GLU B C 1
ATOM 9770 O O . GLU B 1 606 ? -2.219 -18.344 11.086 1 87.38 606 GLU B O 1
ATOM 9775 N N . LYS B 1 607 ? -1.818 -16.359 11.984 1 88.38 607 LYS B N 1
ATOM 9776 C CA . LYS B 1 607 ? -3.107 -15.852 11.523 1 88.38 607 LYS B CA 1
ATOM 9777 C C . LYS B 1 607 ? -3.125 -15.688 10.008 1 88.38 607 LYS B C 1
ATOM 9779 O O . LYS B 1 607 ? -4.145 -15.945 9.367 1 88.38 607 LYS B O 1
ATOM 9784 N N . ILE B 1 608 ? -2.025 -15.289 9.445 1 86.88 608 ILE B N 1
ATOM 9785 C CA . ILE B 1 608 ? -1.909 -15.148 8 1 86.88 608 ILE B CA 1
ATOM 9786 C C . ILE B 1 608 ? -2.078 -16.516 7.336 1 86.88 608 ILE B C 1
ATOM 9788 O O . ILE B 1 608 ? -2.797 -16.641 6.34 1 86.88 608 ILE B O 1
ATOM 9792 N N . GLU B 1 609 ? -1.399 -17.484 7.922 1 91.69 609 GLU B N 1
ATOM 9793 C CA . GLU B 1 609 ? -1.491 -18.844 7.41 1 91.69 609 GLU B CA 1
ATOM 9794 C C . GLU B 1 609 ? -2.934 -19.344 7.422 1 91.69 609 GLU B C 1
ATOM 9796 O O . GLU B 1 609 ? -3.414 -19.906 6.43 1 91.69 609 GLU B O 1
ATOM 9801 N N . MET B 1 610 ? -3.607 -19.078 8.539 1 93.19 610 MET B N 1
ATOM 9802 C CA . MET B 1 610 ? -4.996 -19.5 8.68 1 93.19 610 MET B CA 1
ATOM 9803 C C . MET B 1 610 ? -5.887 -18.812 7.648 1 93.19 610 MET B C 1
ATOM 9805 O O . MET B 1 610 ? -6.715 -19.469 7.012 1 93.19 610 MET B O 1
ATOM 9809 N N . MET B 1 611 ? -5.699 -17.594 7.5 1 91.5 611 MET B N 1
ATOM 9810 C CA . MET B 1 611 ? -6.562 -16.812 6.621 1 91.5 611 MET B CA 1
ATOM 9811 C C . MET B 1 611 ? -6.355 -17.203 5.16 1 91.5 611 MET B C 1
ATOM 9813 O O . MET B 1 611 ? -7.32 -17.312 4.402 1 91.5 611 MET B O 1
ATOM 9817 N N . MET B 1 612 ? -5.125 -17.438 4.754 1 91.38 612 MET B N 1
ATOM 9818 C CA . MET B 1 612 ? -4.82 -17.828 3.379 1 91.38 612 MET B CA 1
ATOM 9819 C C . MET B 1 612 ? -5.438 -19.172 3.039 1 91.38 612 MET B C 1
ATOM 9821 O O . MET B 1 612 ? -6.039 -19.344 1.978 1 91.38 612 MET B O 1
ATOM 9825 N N . LYS B 1 613 ? -5.281 -20.062 3.914 1 94.44 613 LYS B N 1
ATOM 9826 C CA . LYS B 1 613 ? -5.84 -21.406 3.699 1 94.44 613 LYS B CA 1
ATOM 9827 C C . LYS B 1 613 ? -7.367 -21.359 3.742 1 94.44 613 LYS B C 1
ATOM 9829 O O . LYS B 1 613 ? -8.031 -21.922 2.867 1 94.44 613 LYS B O 1
ATOM 9834 N N . LEU B 1 614 ? -7.855 -20.672 4.746 1 93.38 614 LEU B N 1
ATOM 9835 C CA . LEU B 1 614 ? -9.305 -20.594 4.918 1 93.38 614 LEU B CA 1
ATOM 9836 C C . LEU B 1 614 ? -9.961 -19.953 3.699 1 93.38 614 LEU B C 1
ATOM 9838 O O . LEU B 1 614 ? -11.031 -20.391 3.271 1 93.38 614 LEU B O 1
ATOM 9842 N N . LYS B 1 615 ? -9.398 -18.922 3.184 1 91.38 615 LYS B N 1
ATOM 9843 C CA . LYS B 1 615 ? -9.93 -18.281 1.99 1 91.38 615 LYS B CA 1
ATOM 9844 C C . LYS B 1 615 ? -10.031 -19.25 0.827 1 91.38 615 LYS B C 1
ATOM 9846 O O . LYS B 1 615 ? -11.047 -19.297 0.13 1 91.38 615 LYS B O 1
ATOM 9851 N N . SER B 1 616 ? -9 -20 0.585 1 92.44 616 SER B N 1
ATOM 9852 C CA . SER B 1 616 ? -8.969 -20.984 -0.49 1 92.44 616 SER B CA 1
ATOM 9853 C C . SER B 1 616 ? -10 -22.094 -0.253 1 92.44 616 SER B C 1
ATOM 9855 O O . SER B 1 616 ? -10.703 -22.5 -1.178 1 92.44 616 SER B O 1
ATOM 9857 N N . TRP B 1 617 ? -10.141 -22.562 0.987 1 94.31 617 TRP B N 1
ATOM 9858 C CA . TRP B 1 617 ? -11.047 -23.641 1.328 1 94.31 617 TRP B CA 1
ATOM 9859 C C . TRP B 1 617 ? -12.5 -23.188 1.229 1 94.31 617 TRP B C 1
ATOM 9861 O O . TRP B 1 617 ? -13.367 -23.953 0.778 1 94.31 617 TRP B O 1
ATOM 9871 N N . ASN B 1 618 ? -12.711 -21.938 1.693 1 89 618 ASN B N 1
ATOM 9872 C CA . ASN B 1 618 ? -14.07 -21.406 1.584 1 89 618 ASN B CA 1
ATOM 9873 C C . ASN B 1 618 ? -14.539 -21.359 0.132 1 89 618 ASN B C 1
ATOM 9875 O O . ASN B 1 618 ? -15.711 -21.594 -0.151 1 89 618 ASN B O 1
ATOM 9879 N N . ARG B 1 619 ? -13.719 -21.062 -0.748 1 86.75 619 ARG B N 1
ATOM 9880 C CA . ARG B 1 619 ? -14.055 -21.062 -2.168 1 86.75 619 ARG B CA 1
ATOM 9881 C C . ARG B 1 619 ? -14.398 -22.469 -2.656 1 86.75 619 ARG B C 1
ATOM 9883 O O . ARG B 1 619 ? -15.312 -22.641 -3.459 1 86.75 619 ARG B O 1
ATOM 9890 N N . LEU B 1 620 ? -13.641 -23.422 -2.188 1 90.12 620 LEU B N 1
ATOM 9891 C CA . LEU B 1 620 ? -13.859 -24.812 -2.545 1 90.12 620 LEU B CA 1
ATOM 9892 C C . LEU B 1 620 ? -15.234 -25.281 -2.072 1 90.12 620 LEU B C 1
ATOM 9894 O O . LEU B 1 620 ? -15.938 -25.984 -2.803 1 90.12 620 LEU B O 1
ATOM 9898 N N . PHE B 1 621 ? -15.617 -24.781 -0.833 1 87.06 621 PHE B N 1
ATOM 9899 C CA . PHE B 1 621 ? -16.844 -25.281 -0.222 1 87.06 621 PHE B CA 1
ATOM 9900 C C . PHE B 1 621 ? -18.078 -24.625 -0.857 1 87.06 621 PHE B C 1
ATOM 9902 O O . PHE B 1 621 ? -19.172 -25.172 -0.805 1 87.06 621 PHE B O 1
ATOM 9909 N N . ARG B 1 622 ? -17.969 -23.375 -1.334 1 76.88 622 ARG B N 1
ATOM 9910 C CA . ARG B 1 622 ? -19.078 -22.672 -1.964 1 76.88 622 ARG B CA 1
ATOM 9911 C C . ARG B 1 622 ? -19.359 -23.219 -3.359 1 76.88 622 ARG B C 1
ATOM 9913 O O . ARG B 1 622 ? -20.469 -23.109 -3.867 1 76.88 622 ARG B O 1
ATOM 9920 N N . GLU B 1 623 ? -18.375 -23.672 -4.02 1 59.12 623 GLU B N 1
ATOM 9921 C CA . GLU B 1 623 ? -18.547 -24.281 -5.34 1 59.12 623 GLU B CA 1
ATOM 9922 C C . GLU B 1 623 ? -19.203 -25.641 -5.242 1 59.12 623 GLU B C 1
ATOM 9924 O O . GLU B 1 623 ? -20.016 -26.016 -6.098 1 59.12 623 GLU B O 1
#

Secondary structure (DSSP, 8-state):
---------------S-S-----EEE------SSS----EEEEE---SSS--------EETT--HHHHHHHHHHHH-----------------SS-----TTSPPHHHHHHHHHHHHHHHHHTT--GGGGG-HHHHHHHHHH-TT--PPPHHHHHHHHHHHHHHHHHHHHHHHHH--S-EEEEEEEEE-TTS-EEEEEEEEEE-TTSPEEEEEEEEEE-PSP--HHHHHHHHHHHHHHTT-TTTEEEEEE-SSTTHHHHHHHHHHHHHHHH-----GGGEEEPHHHHHHHHHHHHHGGGHHHHHHHHHHHHHHHH-HHHHHHHHHHHHHTTS-SSS--PPPPPBTTBHHHHHHHHHHHGGGHHHHHHHHT-TTTHHHHGGGPPPHHHHHHHHHHHHHHHHHHHHHHHHT-SSS--HHHHHHHHHHHHHHHHHHHTT--TT-PPPHHHHHHHHHHHHHHHHTHHHHTSHHHHHHHHH-TTTTT--TTHHHHHHHHHHHHHHHH-------------HHHHHSSTTTTGGG------HHHHHHHHTSS--TT-S-HHHHHHHHTTTTHHHHHHHHHHTTS-SSSHHHHHHHHHHTTTSBTTB----HHHHHHHHHHHHHHHHHH-/-----------------S-----EEE------SSS----EEEEE---SSS--------EETT--HHHHHHHHHHHH-----------------SSS----TTSPPHHHHHHHHHHHHHHHHHTT--GGGGG-HHHHHHHHHH-TT--PPPHHHHHHHHHHHHHHHHHHHHHHHHH--S-EEEEEEEEE-TTS-EEEEEEEEEE-TTSPEEEEEEEEEE-PSP--HHHHHHHHHHHHHHTT-TTTEEEEEE-SSTTHHHHHHHHHHHHHHHH-----GGGEEEPHHHHHHHHHHHHHGGGHHHHHHHHHHHHHHHH-HHHHHHHHHHHHHTTS-SSS--PPPPPBTTBHHHHHHHHHHHGGGHHHHHHHHT-TTTHHHHGGGPPPHHHHHHHHHHHHHHHHHHHHHHHHT-SSS--HHHHHHHHHHHHHHHHHHHTT--TTSPPPHHHHHHHHHHHHHHHHTHHHHTSHHHHHHHHH-TTTTT--TTHHHHHHHHHHHHHHHH-------------HHHHHSSTTTTGGG------HHHHHHHHTSS--TT-S-HHHHHHHHTTTTHHHHHHHHHHTTS-SSSHHHHHHHHHHTTTSBTTB----HHHHHHHHHHHHHHHHHH-